Protein 1U2Z (pdb70)

Organism: Saccharomyces cerevisiae (strain ATCC 204508 / S288c) (NCBI:txid559292)

Nearest PDB structures (foldseek):
  1u2z-assembly1_A  TM=1.003E+00  e=9.243E-84  Saccharomyces cerevisiae
  1u2z-assembly2_B  TM=9.934E-01  e=9.503E-77  Saccharomyces cerevisiae
  7k6p-assembly1_K  TM=9.858E-01  e=8.001E-71  Saccharomyces cerevisiae
  6ten-assembly2_B  TM=7.546E-01  e=7.814E-21  Homo sapiens
  5mw4-assembly2_B  TM=7.636E-01  e=7.814E-21  Homo sapiens

Radius of gyration: 34.59 Å; Cα contacts (8 Å, |Δi|>4): 2004; chains: 3; bounding box: 88×89×86 Å

B-factor: mean 46.1, std 16.21, range [14.6, 119.46]

Sequence (1143 aa):
SSTFVDWNGPCLRLQYPLFDIEYLRSHEIYSGTPIQSISLRTTAKLQSILFSNYMEEYKVDFKRSTAIYNPMSEIGKLIEYSCLVFLPSPYAEQLKETILPDLNASFDNSDTKGFVNAINLYNKMIREIPRQRIIDHLETIDKIPRSFIHDFLHIVYTRSIHPQANKLKHYKAFSNYVYGELLPNFLSDVYQQCQLKKGDTFMDLGSGVGNCVVQAALECGCALSFGCEIMDDASDLTILQYEELKKRCKLYGMRLNNVEFSLKKSFVDNNRVAELIPQCDVILVNNFLFDEDLNKKVEKILQTAKVGCKIISLKSLRSLTYQINFYNVENIFNRLKVQRYDLKEDSVSWTHSGGEYYISTVMEDVDESLFSPARVKYTSTFVDWNGPCLRLQYPLFDIEYLRSHEIYSGTPIQSISLRTTTAKLQSILFSNYMEEYKVDFKRSTAIYNPMSEIGKLIEYSCLVFLPSPYAEQLKETILPDLNASFDNSDTKGFVNAINLYNKMIREIPRQRIIDHLETIDKIPRSFIHDFLHIVYTRSIHPQANKLKHYKAFSNYVYGELLPNFLSDVYQQCQLKKGDTFMDLGSGVGNCVVQAALECGCALSFGCEIMDDASDLTILQYEELKKRCKLYGMRLNNVEFSLKKSFVDNNRVAELIPQCDVILVNNFLFDEDLNKKVEKILQTAKVGCKIISLKSLRSLTYQINFYNVENIFNRLKVQRYDLKEDSVSWTHSGGEYYISTVMEDVDESLFSPRPVKYTSSTFVDWNGPCLRLQYPLFDIEYLRSHEIYSGTPIQSISLRTTTAKLQSILFSNYMEEYKVDFKRSTAIYNPMSEIGKLIEYSCLVFLPSPYAEQLKETILPDLNASFDNSDTKGFVNAINLYNKMIREIPRQRIIDHLETIDKIPRSFIHDFLHIVYTRSIHPQANKLKHYKAFSNYVYGELLPNFLSDVYQQCQLKKGDTFMDLGSGVGNCVVQAALECGCALSFGCEIMDDASDLTILQYEELKKRCKLYGMRLNNVEFSLKKSFVDNNRVAELIPQCDVILVNNFLFDEDLNKKVEKILQTAKVGCKIISLKSLRSLTYQINFYNVENIFNRLKVQRYDLKEDSVSWTHSGGEYYISTVMEDVDESLFSPAARRTPVKYTR

Structure (mmCIF, N/CA/C/O backbone):
data_1U2Z
#
_entry.id   1U2Z
#
_cell.length_a   73.070
_cell.length_b   146.275
_cell.length_c   75.412
_cell.angle_alpha   90.00
_cell.angle_beta   97.68
_cell.angle_gamma   90.00
#
_symmetry.space_group_name_H-M   'P 1 21 1'
#
loop_
_entity.id
_entity.type
_entity.pdbx_description
1 polymer 'Histone-lysine N-methyltransferase, H3 lysine-79 specific'
2 non-polymer S-ADENOSYL-L-HOMOCYSTEINE
3 water water
#
loop_
_atom_site.group_PDB
_atom_site.id
_atom_site.type_symbol
_atom_site.label_atom_id
_atom_site.label_alt_id
_atom_site.label_comp_id
_atom_site.label_asym_id
_atom_site.label_entity_id
_atom_site.label_seq_id
_atom_site.pdbx_PDB_ins_code
_atom_site.Cartn_x
_atom_site.Cartn_y
_atom_site.Cartn_z
_atom_site.occupancy
_atom_site.B_iso_or_equiv
_atom_site.auth_seq_id
_atom_site.auth_comp_id
_atom_site.auth_asym_id
_atom_site.auth_atom_id
_atom_site.pdbx_PDB_model_num
ATOM 1 N N . SER A 1 27 ? 64.303 30.964 -8.553 1.00 69.04 176 SER A N 1
ATOM 2 C CA . SER A 1 27 ? 64.155 30.088 -7.351 1.00 74.88 176 SER A CA 1
ATOM 3 C C . SER A 1 27 ? 62.701 30.012 -6.874 1.00 73.78 176 SER A C 1
ATOM 4 O O . SER A 1 27 ? 62.097 31.024 -6.509 1.00 75.26 176 SER A O 1
ATOM 7 N N . SER A 1 28 ? 62.151 28.799 -6.876 1.00 71.87 177 SER A N 1
ATOM 8 C CA . SER A 1 28 ? 60.769 28.574 -6.466 1.00 67.19 177 SER A CA 1
ATOM 9 C C . SER A 1 28 ? 60.653 27.442 -5.444 1.00 64.82 177 SER A C 1
ATOM 10 O O . SER A 1 28 ? 61.610 26.700 -5.210 1.00 65.76 177 SER A O 1
ATOM 13 N N . THR A 1 29 ? 59.476 27.325 -4.833 1.00 59.39 178 THR A N 1
ATOM 14 C CA . THR A 1 29 ? 59.209 26.286 -3.837 1.00 57.10 178 THR A CA 1
ATOM 15 C C . THR A 1 29 ? 58.069 25.397 -4.330 1.00 55.56 178 THR A C 1
ATOM 16 O O . THR A 1 29 ? 57.329 25.770 -5.240 1.00 54.98 178 THR A O 1
ATOM 20 N N . PHE A 1 30 ? 57.931 24.214 -3.746 1.00 53.77 179 PHE A N 1
ATOM 21 C CA . PHE A 1 30 ? 56.858 23.315 -4.155 1.00 50.52 179 PHE A CA 1
ATOM 22 C C . PHE A 1 30 ? 55.545 23.713 -3.494 1.00 45.60 179 PHE A C 1
ATOM 23 O O . PHE A 1 30 ? 54.466 23.382 -3.984 1.00 44.81 179 PHE A O 1
ATOM 31 N N . VAL A 1 31 ? 55.646 24.431 -2.382 1.00 40.25 180 VAL A N 1
ATOM 32 C CA . VAL A 1 31 ? 54.466 24.878 -1.655 1.00 50.10 180 VAL A CA 1
ATOM 33 C C . VAL A 1 31 ? 54.554 26.379 -1.410 1.00 50.61 180 VAL A C 1
ATOM 34 O O . VAL A 1 31 ? 55.645 26.933 -1.298 1.00 53.61 180 VAL A O 1
ATOM 38 N N . ASP A 1 32 ? 53.410 27.044 -1.324 1.00 51.66 181 ASP A N 1
ATOM 39 C CA . ASP A 1 32 ? 53.427 28.476 -1.087 1.00 51.13 181 ASP A CA 1
ATOM 40 C C . ASP A 1 32 ? 53.653 28.790 0.377 1.00 51.59 181 ASP A C 1
ATOM 41 O O . ASP A 1 32 ? 52.717 28.771 1.175 1.00 50.98 181 ASP A O 1
ATOM 46 N N . TRP A 1 33 ? 54.898 29.085 0.731 1.00 54.52 182 TRP A N 1
ATOM 47 C CA . TRP A 1 33 ? 55.232 29.414 2.112 1.00 57.77 182 TRP A CA 1
ATOM 48 C C . TRP A 1 33 ? 54.551 30.709 2.572 1.00 60.79 182 TRP A C 1
ATOM 49 O O . TRP A 1 33 ? 54.698 31.125 3.721 1.00 62.62 182 TRP A O 1
ATOM 60 N N . ASN A 1 34 ? 53.795 31.338 1.678 1.00 61.46 183 ASN A N 1
ATOM 61 C CA . ASN A 1 34 ? 53.098 32.577 2.009 1.00 65.12 183 ASN A CA 1
ATOM 62 C C . ASN A 1 34 ? 51.579 32.414 1.942 1.00 64.42 183 ASN A C 1
ATOM 63 O O . ASN A 1 34 ? 50.835 33.389 2.079 1.00 62.08 183 ASN A O 1
ATOM 68 N N . GLY A 1 35 ? 51.130 31.177 1.735 1.00 60.48 184 GLY A N 1
ATOM 69 C CA . GLY A 1 35 ? 49.707 30.891 1.644 1.00 49.25 184 GLY A CA 1
ATOM 70 C C . GLY A 1 35 ? 48.955 31.118 2.939 1.00 46.26 184 GLY A C 1
ATOM 71 O O . GLY A 1 35 ? 49.570 31.368 3.979 1.00 47.30 184 GLY A O 1
ATOM 72 N N . PRO A 1 36 ? 47.615 31.037 2.910 1.00 44.95 185 PRO A N 1
ATOM 73 C CA . PRO A 1 36 ? 46.788 31.241 4.105 1.00 46.50 185 PRO A CA 1
ATOM 74 C C . PRO A 1 36 ? 46.941 30.035 5.025 1.00 49.04 185 PRO A C 1
ATOM 75 O O . PRO A 1 36 ? 47.070 28.908 4.541 1.00 48.09 185 PRO A O 1
ATOM 79 N N . CYS A 1 37 ? 46.926 30.266 6.335 1.00 49.64 186 CYS A N 1
ATOM 80 C CA . CYS A 1 37 ? 47.039 29.177 7.295 1.00 51.18 186 CYS A CA 1
ATOM 81 C C . CYS A 1 37 ? 45.683 28.845 7.910 1.00 49.83 186 CYS A C 1
ATOM 82 O O . CYS A 1 37 ? 44.926 29.739 8.286 1.00 53.90 186 CYS A O 1
ATOM 85 N N . LEU A 1 38 ? 45.377 27.554 7.997 1.00 48.78 187 LEU A N 1
ATOM 86 C CA . LEU A 1 38 ? 44.118 27.087 8.570 1.00 49.28 187 LEU A CA 1
ATOM 87 C C . LEU A 1 38 ? 44.240 26.855 10.073 1.00 48.99 187 LEU A C 1
ATOM 88 O O . LEU A 1 38 ? 45.214 26.273 10.548 1.00 47.86 187 LEU A O 1
ATOM 93 N N . ARG A 1 39 ? 43.235 27.310 10.809 1.00 45.27 188 ARG A N 1
ATOM 94 C CA . ARG A 1 39 ? 43.183 27.162 12.256 1.00 52.73 188 ARG A CA 1
ATOM 95 C C . ARG A 1 39 ? 42.623 25.775 12.590 1.00 51.99 188 ARG A C 1
ATOM 96 O O . ARG A 1 39 ? 41.541 25.415 12.122 1.00 49.34 188 ARG A O 1
ATOM 104 N N . LEU A 1 40 ? 43.357 24.991 13.377 1.00 49.19 189 LEU A N 1
ATOM 105 C CA . LEU A 1 40 ? 42.871 23.667 13.759 1.00 45.91 189 LEU A CA 1
ATOM 106 C C . LEU A 1 40 ? 41.800 23.862 14.821 1.00 45.62 189 LEU A C 1
ATOM 107 O O . LEU A 1 40 ? 42.074 24.435 15.875 1.00 49.91 189 LEU A O 1
ATOM 112 N N . GLN A 1 41 ? 40.581 23.406 14.557 1.00 45.07 190 GLN A N 1
ATOM 113 C CA . GLN A 1 41 ? 39.525 23.561 15.554 1.00 52.25 190 GLN A CA 1
ATOM 114 C C . GLN A 1 41 ? 39.075 22.213 16.135 1.00 49.24 190 GLN A C 1
ATOM 115 O O . GLN A 1 41 ? 37.942 22.066 16.602 1.00 48.79 190 GLN A O 1
ATOM 121 N N . TYR A 1 42 ? 39.985 21.241 16.103 1.00 43.49 191 TYR A N 1
ATOM 122 C CA . TYR A 1 42 ? 39.747 19.903 16.636 1.00 42.12 191 TYR A CA 1
ATOM 123 C C . TYR A 1 42 ? 41.106 19.192 16.665 1.00 41.08 191 TYR A C 1
ATOM 124 O O . TYR A 1 42 ? 42.041 19.631 16.005 1.00 38.80 191 TYR A O 1
ATOM 133 N N . PRO A 1 43 ? 41.237 18.100 17.448 1.00 43.62 192 PRO A N 1
ATOM 134 C CA . PRO A 1 43 ? 42.480 17.324 17.583 1.00 41.26 192 PRO A CA 1
ATOM 135 C C . PRO A 1 43 ? 42.892 16.618 16.289 1.00 38.22 192 PRO A C 1
ATOM 136 O O . PRO A 1 43 ? 42.671 15.415 16.149 1.00 46.16 192 PRO A O 1
ATOM 140 N N . LEU A 1 44 ? 43.516 17.326 15.356 1.00 30.41 193 LEU A N 1
ATOM 141 C CA . LEU A 1 44 ? 43.917 16.692 14.106 1.00 38.20 193 LEU A CA 1
ATOM 142 C C . LEU A 1 44 ? 44.959 15.596 14.266 1.00 40.40 193 LEU A C 1
ATOM 143 O O . LEU A 1 44 ? 44.841 14.548 13.636 1.00 36.46 193 LEU A O 1
ATOM 148 N N . PHE A 1 45 ? 45.983 15.830 15.085 1.00 40.48 194 PHE A N 1
ATOM 149 C CA . PHE A 1 45 ? 47.025 14.820 15.299 1.00 41.71 194 PHE A CA 1
ATOM 150 C C . PHE A 1 45 ? 46.776 14.052 16.595 1.00 42.37 194 PHE A C 1
ATOM 151 O O . PHE A 1 45 ? 46.619 14.652 17.658 1.00 39.54 194 PHE A O 1
ATOM 159 N N . ASP A 1 46 ? 46.720 12.725 16.500 1.00 35.79 195 ASP A N 1
ATOM 160 C CA . ASP A 1 46 ? 46.486 11.892 17.675 1.00 34.71 195 ASP A CA 1
ATOM 161 C C . ASP A 1 46 ? 47.838 11.573 18.295 1.00 30.60 195 ASP A C 1
ATOM 162 O O . ASP A 1 46 ? 48.476 10.588 17.948 1.00 29.47 195 ASP A O 1
ATOM 167 N N . ILE A 1 47 ? 48.259 12.429 19.216 1.00 33.61 196 ILE A N 1
ATOM 168 C CA . ILE A 1 47 ? 49.535 12.299 19.906 1.00 28.41 196 ILE A CA 1
ATOM 169 C C . ILE A 1 47 ? 49.725 10.964 20.633 1.00 26.39 196 ILE A C 1
ATOM 170 O O . ILE A 1 47 ? 50.801 10.384 20.575 1.00 24.87 196 ILE A O 1
ATOM 175 N N . GLU A 1 48 ? 48.697 10.485 21.329 1.00 23.42 197 GLU A N 1
ATOM 176 C CA . GLU A 1 48 ? 48.833 9.217 22.049 1.00 25.20 197 GLU A CA 1
ATOM 177 C C . GLU A 1 48 ? 49.013 8.057 21.086 1.00 21.53 197 GLU A C 1
ATOM 178 O O . GLU A 1 48 ? 49.762 7.130 21.364 1.00 28.99 197 GLU A O 1
ATOM 184 N N . TYR A 1 49 ? 48.328 8.112 19.949 1.00 25.69 198 TYR A N 1
ATOM 185 C CA . TYR A 1 49 ? 48.448 7.064 18.947 1.00 25.57 198 TYR A CA 1
ATOM 186 C C . TYR A 1 49 ? 49.907 6.978 18.513 1.00 27.68 198 TYR A C 1
ATOM 187 O O . TYR A 1 49 ? 50.497 5.899 18.497 1.00 25.26 198 TYR A O 1
ATOM 196 N N . LEU A 1 50 ? 50.486 8.130 18.176 1.00 22.95 199 LEU A N 1
ATOM 197 C CA . LEU A 1 50 ? 51.868 8.178 17.716 1.00 26.29 199 LEU A CA 1
ATOM 198 C C . LEU A 1 50 ? 52.865 7.677 18.763 1.00 27.13 199 LEU A C 1
ATOM 199 O O . LEU A 1 50 ? 53.783 6.918 18.446 1.00 30.87 199 LEU A O 1
ATOM 204 N N . ARG A 1 51 ? 52.671 8.077 20.013 1.00 26.44 200 ARG A N 1
ATOM 205 C CA . ARG A 1 51 ? 53.559 7.638 21.084 1.00 32.00 200 ARG A CA 1
ATOM 206 C C . ARG A 1 51 ? 53.426 6.149 21.387 1.00 30.20 200 ARG A C 1
ATOM 207 O O . ARG A 1 51 ? 54.331 5.553 21.964 1.00 31.29 200 ARG A O 1
ATOM 215 N N . SER A 1 52 ? 52.309 5.549 20.989 1.00 29.52 201 SER A N 1
ATOM 216 C CA . SER A 1 52 ? 52.092 4.132 21.235 1.00 28.53 201 SER A CA 1
ATOM 217 C C . SER A 1 52 ? 52.276 3.276 19.982 1.00 32.08 201 SER A C 1
ATOM 218 O O . SER A 1 52 ? 52.229 2.049 20.056 1.00 33.49 201 SER A O 1
ATOM 221 N N . HIS A 1 53 ? 52.496 3.909 18.832 1.00 34.30 202 HIS A N 1
ATOM 222 C CA . HIS A 1 53 ? 52.686 3.163 17.580 1.00 28.59 202 HIS A CA 1
ATOM 223 C C . HIS A 1 53 ? 53.930 3.608 16.832 1.00 30.78 202 HIS A C 1
ATOM 224 O O . HIS A 1 53 ? 53.992 4.741 16.337 1.00 23.61 202 HIS A O 1
ATOM 231 N N . GLU A 1 54 ? 54.901 2.703 16.715 1.00 25.36 203 GLU A N 1
ATOM 232 C CA . GLU A 1 54 ? 56.155 3.028 16.047 1.00 32.28 203 GLU A CA 1
ATOM 233 C C . GLU A 1 54 ? 56.336 2.256 14.739 1.00 32.52 203 GLU A C 1
ATOM 234 O O . GLU A 1 54 ? 57.231 2.561 13.953 1.00 31.20 203 GLU A O 1
ATOM 240 N N . ILE A 1 55 ? 55.488 1.258 14.510 1.00 32.92 204 ILE A N 1
ATOM 241 C CA . ILE A 1 55 ? 55.579 0.426 13.309 1.00 33.62 204 ILE A CA 1
ATOM 242 C C . ILE A 1 55 ? 54.315 0.497 12.457 1.00 32.15 204 ILE A C 1
ATOM 243 O O . ILE A 1 55 ? 53.241 0.070 12.879 1.00 35.60 204 ILE A O 1
ATOM 248 N N . TYR A 1 56 ? 54.450 1.011 11.244 1.00 36.67 205 TYR A N 1
ATOM 249 C CA . TYR A 1 56 ? 53.307 1.134 10.351 1.00 36.28 205 TYR A CA 1
ATOM 250 C C . TYR A 1 56 ? 53.050 -0.182 9.620 1.00 34.87 205 TYR A C 1
ATOM 251 O O . TYR A 1 56 ? 53.960 -0.747 9.020 1.00 38.25 205 TYR A O 1
ATOM 260 N N . SER A 1 57 ? 51.812 -0.665 9.666 1.00 39.38 206 SER A N 1
ATOM 261 C CA . SER A 1 57 ? 51.458 -1.925 9.017 1.00 43.00 206 SER A CA 1
ATOM 262 C C . SER A 1 57 ? 50.417 -1.745 7.913 1.00 46.56 206 SER A C 1
ATOM 263 O O . SER A 1 57 ? 49.978 -2.725 7.303 1.00 46.82 206 SER A O 1
ATOM 266 N N . GLY A 1 58 ? 50.012 -0.500 7.669 1.00 43.79 207 GLY A N 1
ATOM 267 C CA . GLY A 1 58 ? 49.014 -0.240 6.646 1.00 43.07 207 GLY A CA 1
ATOM 268 C C . GLY A 1 58 ? 49.479 -0.663 5.269 1.00 41.13 207 GLY A C 1
ATOM 269 O O . GLY A 1 58 ? 50.668 -0.855 5.040 1.00 44.32 207 GLY A O 1
ATOM 270 N N . THR A 1 59 ? 48.538 -0.807 4.345 1.00 41.38 208 THR A N 1
ATOM 271 C CA . THR A 1 59 ? 48.864 -1.205 2.979 1.00 40.74 208 THR A CA 1
ATOM 272 C C . THR A 1 59 ? 48.437 -0.143 1.949 1.00 35.83 208 THR A C 1
ATOM 273 O O . THR A 1 59 ? 47.645 -0.425 1.063 1.00 32.96 208 THR A O 1
ATOM 277 N N . PRO A 1 60 ? 48.978 1.085 2.050 1.00 34.68 209 PRO A N 1
ATOM 278 C CA . PRO A 1 60 ? 48.637 2.172 1.119 1.00 35.13 209 PRO A CA 1
ATOM 279 C C . PRO A 1 60 ? 49.105 1.862 -0.296 1.00 34.07 209 PRO A C 1
ATOM 280 O O . PRO A 1 60 ? 50.093 1.155 -0.489 1.00 34.73 209 PRO A O 1
ATOM 284 N N . ILE A 1 61 ? 48.401 2.399 -1.287 1.00 37.35 210 ILE A N 1
ATOM 285 C CA . ILE A 1 61 ? 48.784 2.181 -2.678 1.00 34.09 210 ILE A CA 1
ATOM 286 C C . ILE A 1 61 ? 50.078 2.963 -2.936 1.00 35.21 210 ILE A C 1
ATOM 287 O O . ILE A 1 61 ? 50.133 4.187 -2.755 1.00 31.97 210 ILE A O 1
ATOM 292 N N . GLN A 1 62 ? 51.123 2.247 -3.331 1.00 34.43 211 GLN A N 1
ATOM 293 C CA . GLN A 1 62 ? 52.416 2.863 -3.596 1.00 35.38 211 GLN A CA 1
ATOM 294 C C . GLN A 1 62 ? 52.370 3.549 -4.960 1.00 36.86 211 GLN A C 1
ATOM 295 O O . GLN A 1 62 ? 51.898 2.962 -5.933 1.00 39.67 211 GLN A O 1
ATOM 301 N N . SER A 1 63 ? 52.858 4.781 -5.033 1.00 34.16 212 SER A N 1
ATOM 302 C CA . SER A 1 63 ? 52.835 5.503 -6.299 1.00 42.34 212 SER A CA 1
ATOM 303 C C . SER A 1 63 ? 53.482 4.748 -7.456 1.00 43.68 212 SER A C 1
ATOM 304 O O . SER A 1 63 ? 52.940 4.716 -8.560 1.00 37.60 212 SER A O 1
ATOM 307 N N . ILE A 1 64 ? 54.621 4.118 -7.182 1.00 44.21 213 ILE A N 1
ATOM 308 C CA . ILE A 1 64 ? 55.345 3.371 -8.209 1.00 44.15 213 ILE A CA 1
ATOM 309 C C . ILE A 1 64 ? 54.516 2.253 -8.841 1.00 49.16 213 ILE A C 1
ATOM 310 O O . ILE A 1 64 ? 54.877 1.730 -9.898 1.00 54.92 213 ILE A O 1
ATOM 315 N N . SER A 1 65 ? 53.405 1.890 -8.206 1.00 47.08 214 SER A N 1
ATOM 316 C CA . SER A 1 65 ? 52.555 0.821 -8.727 1.00 51.44 214 SER A CA 1
ATOM 317 C C . SER A 1 65 ? 51.536 1.327 -9.752 1.00 51.17 214 SER A C 1
ATOM 318 O O . SER A 1 65 ? 50.855 0.533 -10.404 1.00 51.10 214 SER A O 1
ATOM 321 N N . LEU A 1 66 ? 51.426 2.646 -9.886 1.00 53.64 215 LEU A N 1
ATOM 322 C CA . LEU A 1 66 ? 50.490 3.238 -10.836 1.00 58.51 215 LEU A CA 1
ATOM 323 C C . LEU A 1 66 ? 51.148 3.358 -12.209 1.00 61.14 215 LEU A C 1
ATOM 324 O O . LEU A 1 66 ? 52.376 3.455 -12.312 1.00 57.15 215 LEU A O 1
ATOM 329 N N . ARG A 1 67 ? 50.335 3.354 -13.260 1.00 65.99 216 ARG A N 1
ATOM 330 C CA . ARG A 1 67 ? 50.872 3.494 -14.604 1.00 72.05 216 ARG A CA 1
ATOM 331 C C . ARG A 1 67 ? 49.835 4.054 -15.562 1.00 70.94 216 ARG A C 1
ATOM 332 O O . ARG A 1 67 ? 50.077 5.070 -16.211 1.00 73.37 216 ARG A O 1
ATOM 340 N N . THR A 1 86 ? 64.361 5.649 -13.568 1.00 65.82 235 THR A N 1
ATOM 341 C CA . THR A 1 86 ? 64.987 5.759 -12.256 1.00 64.55 235 THR A CA 1
ATOM 342 C C . THR A 1 86 ? 63.922 5.828 -11.161 1.00 65.00 235 THR A C 1
ATOM 343 O O . THR A 1 86 ? 62.791 6.247 -11.410 1.00 65.49 235 THR A O 1
ATOM 347 N N . THR A 1 87 ? 64.283 5.411 -9.951 1.00 59.39 236 THR A N 1
ATOM 348 C CA . THR A 1 87 ? 63.351 5.445 -8.828 1.00 56.51 236 THR A CA 1
ATOM 349 C C . THR A 1 87 ? 64.016 6.008 -7.579 1.00 52.39 236 THR A C 1
ATOM 350 O O . THR A 1 87 ? 65.236 6.136 -7.504 1.00 45.37 236 THR A O 1
ATOM 354 N N . ALA A 1 88 ? 63.187 6.349 -6.602 1.00 49.14 237 ALA A N 1
ATOM 355 C CA . ALA A 1 88 ? 63.657 6.881 -5.333 1.00 46.33 237 ALA A CA 1
ATOM 356 C C . ALA A 1 88 ? 62.611 6.540 -4.280 1.00 45.16 237 ALA A C 1
ATOM 357 O O . ALA A 1 88 ? 61.418 6.485 -4.576 1.00 41.35 237 ALA A O 1
ATOM 359 N N . LYS A 1 89 ? 63.065 6.297 -3.057 1.00 42.01 238 LYS A N 1
ATOM 360 C CA . LYS A 1 89 ? 62.164 5.983 -1.966 1.00 42.68 238 LYS A CA 1
ATOM 361 C C . LYS A 1 89 ? 62.116 7.170 -1.006 1.00 42.85 238 LYS A C 1
ATOM 362 O O . LYS A 1 89 ? 63.137 7.789 -0.719 1.00 39.95 238 LYS A O 1
ATOM 368 N N . LEU A 1 90 ? 60.918 7.503 -0.537 1.00 43.17 239 LEU A N 1
ATOM 369 C CA . LEU A 1 90 ? 60.743 8.612 0.393 1.00 39.07 239 LEU A CA 1
ATOM 370 C C . LEU A 1 90 ? 60.526 7.999 1.765 1.00 38.95 239 LEU A C 1
ATOM 371 O O . LEU A 1 90 ? 59.607 7.195 1.957 1.00 23.81 239 LEU A O 1
ATOM 376 N N . GLN A 1 91 ? 61.367 8.384 2.717 1.00 36.31 240 GLN A N 1
ATOM 377 C CA . GLN A 1 91 ? 61.274 7.825 4.057 1.00 34.40 240 GLN A CA 1
ATOM 378 C C . GLN A 1 91 ? 60.213 8.509 4.904 1.00 35.55 240 GLN A C 1
ATOM 379 O O . GLN A 1 91 ? 60.187 9.740 5.025 1.00 34.68 240 GLN A O 1
ATOM 385 N N . SER A 1 92 ? 59.325 7.705 5.479 1.00 36.28 241 SER A N 1
ATOM 386 C CA . SER A 1 92 ? 58.270 8.243 6.327 1.00 34.50 241 SER A CA 1
ATOM 387 C C . SER A 1 92 ? 58.876 8.991 7.505 1.00 34.24 241 SER A C 1
ATOM 388 O O . SER A 1 92 ? 59.788 8.499 8.168 1.00 29.42 241 SER A O 1
ATOM 391 N N . ILE A 1 93 ? 58.340 10.174 7.764 1.00 30.53 242 ILE A N 1
ATOM 392 C CA . ILE A 1 93 ? 58.809 11.031 8.834 1.00 32.59 242 ILE A CA 1
ATOM 393 C C . ILE A 1 93 ? 58.475 10.524 10.238 1.00 36.46 242 ILE A C 1
ATOM 394 O O . ILE A 1 93 ? 59.179 10.842 11.192 1.00 38.23 242 ILE A O 1
ATOM 399 N N . LEU A 1 94 ? 57.405 9.741 10.365 1.00 37.70 243 LEU A N 1
ATOM 400 C CA . LEU A 1 94 ? 56.972 9.244 11.670 1.00 35.54 243 LEU A CA 1
ATOM 401 C C . LEU A 1 94 ? 57.206 7.750 11.907 1.00 36.41 243 LEU A C 1
ATOM 402 O O . LEU A 1 94 ? 57.373 7.305 13.047 1.00 31.02 243 LEU A O 1
ATOM 407 N N . PHE A 1 95 ? 57.212 6.975 10.834 1.00 30.59 244 PHE A N 1
ATOM 408 C CA . PHE A 1 95 ? 57.409 5.545 10.973 1.00 31.64 244 PHE A CA 1
ATOM 409 C C . PHE A 1 95 ? 58.686 5.082 10.285 1.00 31.28 244 PHE A C 1
ATOM 410 O O . PHE A 1 95 ? 58.769 5.043 9.056 1.00 26.92 244 PHE A O 1
ATOM 418 N N . SER A 1 96 ? 59.672 4.730 11.104 1.00 31.03 245 SER A N 1
ATOM 419 C CA . SER A 1 96 ? 60.981 4.285 10.636 1.00 33.24 245 SER A CA 1
ATOM 420 C C . SER A 1 96 ? 60.947 3.167 9.600 1.00 32.60 245 SER A C 1
ATOM 421 O O . SER A 1 96 ? 61.781 3.132 8.701 1.00 34.98 245 SER A O 1
ATOM 424 N N . ASN A 1 97 ? 59.985 2.259 9.715 1.00 30.48 246 ASN A N 1
ATOM 425 C CA . ASN A 1 97 ? 59.892 1.135 8.787 1.00 30.97 246 ASN A CA 1
ATOM 426 C C . ASN A 1 97 ? 59.172 1.405 7.463 1.00 36.19 246 ASN A C 1
ATOM 427 O O . ASN A 1 97 ? 59.112 0.527 6.599 1.00 31.09 246 ASN A O 1
ATOM 432 N N . TYR A 1 98 ? 58.600 2.592 7.301 1.00 35.69 247 TYR A N 1
ATOM 433 C CA . TYR A 1 98 ? 57.877 2.865 6.065 1.00 36.03 247 TYR A CA 1
ATOM 434 C C . TYR A 1 98 ? 58.651 3.740 5.088 1.00 30.76 247 TYR A C 1
ATOM 435 O O . TYR A 1 98 ? 59.204 4.783 5.465 1.00 26.76 247 TYR A O 1
ATOM 444 N N . MET A 1 99 ? 58.677 3.289 3.835 1.00 29.20 248 MET A N 1
ATOM 445 C CA . MET A 1 99 ? 59.319 4.004 2.729 1.00 38.08 248 MET A CA 1
ATOM 446 C C . MET A 1 99 ? 58.435 3.791 1.517 1.00 37.72 248 MET A C 1
ATOM 447 O O . MET A 1 99 ? 57.902 2.692 1.324 1.00 39.47 248 MET A O 1
ATOM 452 N N . GLU A 1 100 ? 58.278 4.822 0.696 1.00 40.45 249 GLU A N 1
ATOM 453 C CA . GLU A 1 100 ? 57.463 4.695 -0.499 1.00 42.40 249 GLU A CA 1
ATOM 454 C C . GLU A 1 100 ? 58.296 5.000 -1.736 1.00 42.03 249 GLU A C 1
ATOM 455 O O . GLU A 1 100 ? 58.965 6.032 -1.814 1.00 38.87 249 GLU A O 1
ATOM 461 N N . GLU A 1 101 ? 58.252 4.089 -2.702 1.00 40.69 250 GLU A N 1
ATOM 462 C CA . GLU A 1 101 ? 59.016 4.241 -3.931 1.00 44.03 250 GLU A CA 1
ATOM 463 C C . GLU A 1 101 ? 58.268 5.026 -5.014 1.00 42.88 250 GLU A C 1
ATOM 464 O O . GLU A 1 101 ? 57.100 4.752 -5.301 1.00 37.92 250 GLU A O 1
ATOM 470 N N . TYR A 1 102 ? 58.949 6.010 -5.597 1.00 42.41 251 TYR A N 1
ATOM 471 C CA . TYR A 1 102 ? 58.376 6.830 -6.662 1.00 45.45 251 TYR A CA 1
ATOM 472 C C . TYR A 1 102 ? 59.195 6.681 -7.949 1.00 46.84 251 TYR A C 1
ATOM 473 O O . TYR A 1 102 ? 60.422 6.563 -7.900 1.00 45.09 251 TYR A O 1
ATOM 482 N N . LYS A 1 103 ? 58.509 6.689 -9.091 1.00 47.41 252 LYS A N 1
ATOM 483 C CA . LYS A 1 103 ? 59.160 6.596 -10.399 1.00 51.73 252 LYS A CA 1
ATOM 484 C C . LYS A 1 103 ? 59.589 8.021 -10.736 1.00 50.94 252 LYS A C 1
ATOM 485 O O . LYS A 1 103 ? 58.760 8.922 -10.755 1.00 57.13 252 LYS A O 1
ATOM 491 N N . VAL A 1 104 ? 60.875 8.233 -10.987 1.00 53.45 253 VAL A N 1
ATOM 492 C CA . VAL A 1 104 ? 61.376 9.569 -11.291 1.00 50.91 253 VAL A CA 1
ATOM 493 C C . VAL A 1 104 ? 61.768 9.739 -12.758 1.00 59.75 253 VAL A C 1
ATOM 494 O O . VAL A 1 104 ? 62.816 9.251 -13.186 1.00 60.31 253 VAL A O 1
ATOM 498 N N . ASP A 1 105 ? 60.941 10.448 -13.524 1.00 66.92 254 ASP A N 1
ATOM 499 C CA . ASP A 1 105 ? 61.214 10.667 -14.949 1.00 66.05 254 ASP A CA 1
ATOM 500 C C . ASP A 1 105 ? 60.770 12.060 -15.403 1.00 61.83 254 ASP A C 1
ATOM 501 O O . ASP A 1 105 ? 59.574 12.332 -15.458 1.00 59.59 254 ASP A O 1
ATOM 506 N N . PHE A 1 106 ? 61.723 12.933 -15.729 1.00 61.72 255 PHE A N 1
ATOM 507 C CA . PHE A 1 106 ? 61.389 14.284 -16.186 1.00 65.51 255 PHE A CA 1
ATOM 508 C C . PHE A 1 106 ? 61.013 14.301 -17.670 1.00 69.74 255 PHE A C 1
ATOM 509 O O . PHE A 1 106 ? 60.416 15.267 -18.161 1.00 70.20 255 PHE A O 1
ATOM 517 N N . LYS A 1 107 ? 61.362 13.228 -18.378 1.00 75.39 256 LYS A N 1
ATOM 518 C CA . LYS A 1 107 ? 61.032 13.097 -19.800 1.00 81.13 256 LYS A CA 1
ATOM 519 C C . LYS A 1 107 ? 59.604 12.564 -19.901 1.00 84.71 256 LYS A C 1
ATOM 520 O O . LYS A 1 107 ? 58.682 13.317 -20.228 1.00 83.94 256 LYS A O 1
ATOM 526 N N . ARG A 1 108 ? 59.432 11.273 -19.601 1.00 89.82 257 ARG A N 1
ATOM 527 C CA . ARG A 1 108 ? 58.127 10.601 -19.646 1.00 94.26 257 ARG A CA 1
ATOM 528 C C . ARG A 1 108 ? 56.963 11.446 -19.140 1.00 95.66 257 ARG A C 1
ATOM 529 O O . ARG A 1 108 ? 56.614 11.407 -17.956 1.00 95.58 257 ARG A O 1
ATOM 537 N N . SER A 1 109 ? 56.359 12.197 -20.051 1.00 97.43 258 SER A N 1
ATOM 538 C CA . SER A 1 109 ? 55.216 13.034 -19.727 1.00 96.86 258 SER A CA 1
ATOM 539 C C . SER A 1 109 ? 55.445 13.943 -18.522 1.00 96.80 258 SER A C 1
ATOM 540 O O . SER A 1 109 ? 56.291 14.842 -18.545 1.00 99.03 258 SER A O 1
ATOM 543 N N . THR A 1 110 ? 54.671 13.659 -17.476 1.00 94.19 259 THR A N 1
ATOM 544 C CA . THR A 1 110 ? 54.626 14.381 -16.206 1.00 91.25 259 THR A CA 1
ATOM 545 C C . THR A 1 110 ? 53.258 15.080 -16.282 1.00 89.87 259 THR A C 1
ATOM 546 O O . THR A 1 110 ? 52.274 14.445 -16.667 1.00 89.12 259 THR A O 1
ATOM 550 N N . ALA A 1 111 ? 53.184 16.364 -15.945 1.00 89.17 260 ALA A N 1
ATOM 551 C CA . ALA A 1 111 ? 51.913 17.092 -15.985 1.00 88.37 260 ALA A CA 1
ATOM 552 C C . ALA A 1 111 ? 50.940 16.585 -14.912 1.00 87.65 260 ALA A C 1
ATOM 553 O O . ALA A 1 111 ? 51.362 16.323 -13.788 1.00 86.63 260 ALA A O 1
ATOM 555 N N . ILE A 1 112 ? 49.656 16.442 -15.259 1.00 86.67 261 ILE A N 1
ATOM 556 C CA . ILE A 1 112 ? 48.630 15.984 -14.309 1.00 86.75 261 ILE A CA 1
ATOM 557 C C . ILE A 1 112 ? 49.221 15.292 -13.077 1.00 87.10 261 ILE A C 1
ATOM 558 O O . ILE A 1 112 ? 49.441 15.948 -12.054 1.00 89.05 261 ILE A O 1
ATOM 563 N N . TYR A 1 113 ? 49.472 13.986 -13.137 1.00 82.56 262 TYR A N 1
ATOM 564 C CA . TYR A 1 113 ? 50.074 13.355 -11.972 1.00 80.48 262 TYR A CA 1
ATOM 565 C C . TYR A 1 113 ? 51.584 13.382 -12.111 1.00 74.05 262 TYR A C 1
ATOM 566 O O . TYR A 1 113 ? 52.159 12.697 -12.957 1.00 75.01 262 TYR A O 1
ATOM 575 N N . ASN A 1 114 ? 52.218 14.180 -11.265 1.00 65.45 263 ASN A N 1
ATOM 576 C CA . ASN A 1 114 ? 53.662 14.327 -11.278 1.00 59.40 263 ASN A CA 1
ATOM 577 C C . ASN A 1 114 ? 54.259 13.786 -9.981 1.00 54.81 263 ASN A C 1
ATOM 578 O O . ASN A 1 114 ? 54.206 14.444 -8.945 1.00 48.99 263 ASN A O 1
ATOM 583 N N . PRO A 1 115 ? 54.841 12.579 -10.026 1.00 54.14 264 PRO A N 1
ATOM 584 C CA . PRO A 1 115 ? 55.444 11.972 -8.836 1.00 52.02 264 PRO A CA 1
ATOM 585 C C . PRO A 1 115 ? 56.469 12.867 -8.139 1.00 49.77 264 PRO A C 1
ATOM 586 O O . PRO A 1 115 ? 56.459 12.980 -6.914 1.00 45.52 264 PRO A O 1
ATOM 590 N N . MET A 1 116 ? 57.349 13.501 -8.916 1.00 44.79 265 MET A N 1
ATOM 591 C CA . MET A 1 116 ? 58.385 14.371 -8.347 1.00 42.94 265 MET A CA 1
ATOM 592 C C . MET A 1 116 ? 57.785 15.577 -7.625 1.00 42.51 265 MET A C 1
ATOM 593 O O . MET A 1 116 ? 58.324 16.052 -6.620 1.00 45.13 265 MET A O 1
ATOM 598 N N . SER A 1 117 ? 56.672 16.076 -8.154 1.00 39.76 266 SER A N 1
ATOM 599 C CA . SER A 1 117 ? 55.982 17.215 -7.569 1.00 40.01 266 SER A CA 1
ATOM 600 C C . SER A 1 117 ? 55.432 16.870 -6.180 1.00 37.97 266 SER A C 1
ATOM 601 O O . SER A 1 117 ? 55.490 17.686 -5.263 1.00 36.48 266 SER A O 1
ATOM 604 N N . GLU A 1 118 ? 54.896 15.663 -6.031 1.00 37.66 267 GLU A N 1
ATOM 605 C CA . GLU A 1 118 ? 54.356 15.221 -4.746 1.00 41.15 267 GLU A CA 1
ATOM 606 C C . GLU A 1 118 ? 55.467 15.168 -3.690 1.00 41.11 267 GLU A C 1
ATOM 607 O O . GLU A 1 118 ? 55.305 15.664 -2.574 1.00 38.92 267 GLU A O 1
ATOM 613 N N . ILE A 1 119 ? 56.592 14.562 -4.062 1.00 42.05 268 ILE A N 1
ATOM 614 C CA . ILE A 1 119 ? 57.746 14.436 -3.181 1.00 39.74 268 ILE A CA 1
ATOM 615 C C . ILE A 1 119 ? 58.199 15.823 -2.732 1.00 39.87 268 ILE A C 1
ATOM 616 O O . ILE A 1 119 ? 58.414 16.066 -1.544 1.00 41.27 268 ILE A O 1
ATOM 621 N N . GLY A 1 120 ? 58.336 16.733 -3.689 1.00 42.47 269 GLY A N 1
ATOM 622 C CA . GLY A 1 120 ? 58.749 18.083 -3.356 1.00 38.49 269 GLY A CA 1
ATOM 623 C C . GLY A 1 120 ? 57.837 18.687 -2.306 1.00 38.17 269 GLY A C 1
ATOM 624 O O . GLY A 1 120 ? 58.300 19.308 -1.345 1.00 38.66 269 GLY A O 1
ATOM 625 N N . LYS A 1 121 ? 56.533 18.504 -2.488 1.00 33.91 270 LYS A N 1
ATOM 626 C CA . LYS A 1 121 ? 55.557 19.042 -1.542 1.00 32.45 270 LYS A CA 1
ATOM 627 C C . LYS A 1 121 ? 55.662 18.363 -0.170 1.00 34.54 270 LYS A C 1
ATOM 628 O O . LYS A 1 121 ? 55.628 19.040 0.866 1.00 30.58 270 LYS A O 1
ATOM 634 N N . LEU A 1 122 ? 55.787 17.032 -0.158 1.00 32.75 271 LEU A N 1
ATOM 635 C CA . LEU A 1 122 ? 55.886 16.301 1.110 1.00 37.09 271 LEU A CA 1
ATOM 636 C C . LEU A 1 122 ? 57.126 16.708 1.892 1.00 34.26 271 LEU A C 1
ATOM 637 O O . LEU A 1 122 ? 57.040 16.992 3.086 1.00 38.77 271 LEU A O 1
ATOM 642 N N . ILE A 1 123 ? 58.274 16.747 1.216 1.00 33.00 272 ILE A N 1
ATOM 643 C CA . ILE A 1 123 ? 59.525 17.135 1.863 1.00 34.36 272 ILE A CA 1
ATOM 644 C C . ILE A 1 123 ? 59.421 18.561 2.399 1.00 34.39 272 ILE A C 1
ATOM 645 O O . ILE A 1 123 ? 59.875 18.848 3.508 1.00 33.95 272 ILE A O 1
ATOM 650 N N . GLU A 1 124 ? 58.797 19.453 1.637 1.00 37.88 273 GLU A N 1
ATOM 651 C CA . GLU A 1 124 ? 58.660 20.825 2.101 1.00 38.29 273 GLU A CA 1
ATOM 652 C C . GLU A 1 124 ? 57.696 20.908 3.277 1.00 38.33 273 GLU A C 1
ATOM 653 O O . GLU A 1 124 ? 57.912 21.683 4.215 1.00 35.46 273 GLU A O 1
ATOM 659 N N . TYR A 1 125 ? 56.638 20.101 3.239 1.00 38.63 274 TYR A N 1
ATOM 660 C CA . TYR A 1 125 ? 55.680 20.095 4.333 1.00 37.56 274 TYR A CA 1
ATOM 661 C C . TYR A 1 125 ? 56.357 19.627 5.615 1.00 35.28 274 TYR A C 1
ATOM 662 O O . TYR A 1 125 ? 55.975 20.044 6.702 1.00 38.04 274 TYR A O 1
ATOM 671 N N . SER A 1 126 ? 57.366 18.768 5.496 1.00 32.98 275 SER A N 1
ATOM 672 C CA . SER A 1 126 ? 58.096 18.321 6.681 1.00 37.61 275 SER A CA 1
ATOM 673 C C . SER A 1 126 ? 58.725 19.559 7.306 1.00 40.16 275 SER A C 1
ATOM 674 O O . SER A 1 126 ? 58.519 19.850 8.483 1.00 43.65 275 SER A O 1
ATOM 677 N N . CYS A 1 127 ? 59.487 20.290 6.496 1.00 43.62 276 CYS A N 1
ATOM 678 C CA . CYS A 1 127 ? 60.165 21.508 6.935 1.00 49.81 276 CYS A CA 1
ATOM 679 C C . CYS A 1 127 ? 59.194 22.592 7.382 1.00 44.42 276 CYS A C 1
ATOM 680 O O . CYS A 1 127 ? 59.504 23.398 8.251 1.00 44.88 276 CYS A O 1
ATOM 683 N N . LEU A 1 128 ? 58.012 22.603 6.787 1.00 47.97 277 LEU A N 1
ATOM 684 C CA . LEU A 1 128 ? 57.013 23.608 7.109 1.00 45.85 277 LEU A CA 1
ATOM 685 C C . LEU A 1 128 ? 56.154 23.279 8.328 1.00 47.10 277 LEU A C 1
ATOM 686 O O . LEU A 1 128 ? 55.888 24.149 9.159 1.00 43.45 277 LEU A O 1
ATOM 691 N N . VAL A 1 129 ? 55.736 22.021 8.438 1.00 42.29 278 VAL A N 1
ATOM 692 C CA . VAL A 1 129 ? 54.850 21.600 9.518 1.00 45.40 278 VAL A CA 1
ATOM 693 C C . VAL A 1 129 ? 55.336 20.586 10.562 1.00 44.33 278 VAL A C 1
ATOM 694 O O . VAL A 1 129 ? 55.207 20.824 11.762 1.00 48.82 278 VAL A O 1
ATOM 698 N N . PHE A 1 130 ? 55.895 19.466 10.111 1.00 46.43 279 PHE A N 1
ATOM 699 C CA . PHE A 1 130 ? 56.321 18.392 11.014 1.00 44.37 279 PHE A CA 1
ATOM 700 C C . PHE A 1 130 ? 57.639 18.449 11.792 1.00 46.48 279 PHE A C 1
ATOM 701 O O . PHE A 1 130 ? 57.826 17.643 12.703 1.00 46.76 279 PHE A O 1
ATOM 709 N N . LEU A 1 131 ? 58.556 19.357 11.462 1.00 43.89 280 LEU A N 1
ATOM 710 C CA . LEU A 1 131 ? 59.829 19.401 12.189 1.00 42.41 280 LEU A CA 1
ATOM 711 C C . LEU A 1 131 ? 59.983 20.546 13.183 1.00 45.18 280 LEU A C 1
ATOM 712 O O . LEU A 1 131 ? 59.568 21.671 12.920 1.00 47.84 280 LEU A O 1
ATOM 717 N N . PRO A 1 132 ? 60.601 20.264 14.339 1.00 47.57 281 PRO A N 1
ATOM 718 C CA . PRO A 1 132 ? 60.837 21.223 15.417 1.00 50.74 281 PRO A CA 1
ATOM 719 C C . PRO A 1 132 ? 62.033 22.095 15.135 1.00 58.86 281 PRO A C 1
ATOM 720 O O . PRO A 1 132 ? 62.955 21.691 14.396 1.00 54.87 281 PRO A O 1
ATOM 724 N N . SER A 1 133 ? 62.090 23.313 15.626 1.00 62.80 282 SER A N 1
ATOM 725 C CA . SER A 1 133 ? 63.401 23.885 15.391 1.00 66.85 282 SER A CA 1
ATOM 726 C C . SER A 1 133 ? 64.314 22.831 16.156 1.00 67.77 282 SER A C 1
ATOM 727 O O . SER A 1 133 ? 63.911 22.305 17.155 1.00 69.30 282 SER A O 1
ATOM 730 N N . PRO A 1 134 ? 65.502 22.593 15.616 1.00 66.58 283 PRO A N 1
ATOM 731 C CA . PRO A 1 134 ? 66.544 22.986 14.656 1.00 65.16 283 PRO A CA 1
ATOM 732 C C . PRO A 1 134 ? 66.493 22.271 13.427 1.00 63.68 283 PRO A C 1
ATOM 733 O O . PRO A 1 134 ? 67.095 22.749 12.459 1.00 59.22 283 PRO A O 1
ATOM 737 N N . TYR A 1 135 ? 65.990 21.058 13.505 1.00 55.10 284 TYR A N 1
ATOM 738 C CA . TYR A 1 135 ? 66.052 20.291 12.320 1.00 56.42 284 TYR A CA 1
ATOM 739 C C . TYR A 1 135 ? 65.360 20.973 11.179 1.00 54.58 284 TYR A C 1
ATOM 740 O O . TYR A 1 135 ? 65.809 20.851 10.049 1.00 53.08 284 TYR A O 1
ATOM 749 N N . ALA A 1 136 ? 64.287 21.704 11.461 1.00 50.18 285 ALA A N 1
ATOM 750 C CA . ALA A 1 136 ? 63.565 22.381 10.391 1.00 52.19 285 ALA A CA 1
ATOM 751 C C . ALA A 1 136 ? 64.529 23.267 9.614 1.00 55.35 285 ALA A C 1
ATOM 752 O O . ALA A 1 136 ? 64.367 23.475 8.410 1.00 57.83 285 ALA A O 1
ATOM 754 N N . GLU A 1 137 ? 65.538 23.779 10.314 1.00 59.94 286 GLU A N 1
ATOM 755 C CA . GLU A 1 137 ? 66.541 24.650 9.711 1.00 60.31 286 GLU A CA 1
ATOM 756 C C . GLU A 1 137 ? 67.459 23.866 8.797 1.00 56.54 286 GLU A C 1
ATOM 757 O O . GLU A 1 137 ? 67.543 24.126 7.601 1.00 52.86 286 GLU A O 1
ATOM 763 N N . GLN A 1 138 ? 68.147 22.901 9.378 1.00 57.86 287 GLN A N 1
ATOM 764 C CA . GLN A 1 138 ? 69.087 22.090 8.639 1.00 61.78 287 GLN A CA 1
ATOM 765 C C . GLN A 1 138 ? 68.414 21.636 7.322 1.00 63.04 287 GLN A C 1
ATOM 766 O O . GLN A 1 138 ? 68.915 21.930 6.240 1.00 65.23 287 GLN A O 1
ATOM 772 N N . LEU A 1 139 ? 67.2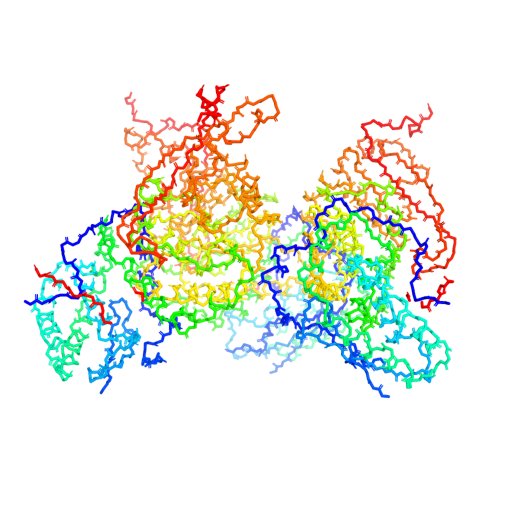54 20.984 7.431 1.00 61.99 288 LEU A N 1
ATOM 773 C CA . LEU A 1 139 ? 66.503 20.510 6.273 1.00 63.14 288 LEU A CA 1
ATOM 774 C C . LEU A 1 139 ? 66.232 21.651 5.282 1.00 60.44 288 LEU A C 1
ATOM 775 O O . LEU A 1 139 ? 66.517 21.536 4.086 1.00 54.98 288 LEU A O 1
ATOM 780 N N . LYS A 1 140 ? 65.686 22.749 5.798 1.00 59.10 289 LYS A N 1
ATOM 781 C CA . LYS A 1 140 ? 65.356 23.915 4.986 1.00 59.24 289 LYS A CA 1
ATOM 782 C C . LYS A 1 140 ? 66.519 24.409 4.122 1.00 62.19 289 LYS A C 1
ATOM 783 O O . LYS A 1 140 ? 66.366 24.607 2.916 1.00 57.73 289 LYS A O 1
ATOM 789 N N . GLU A 1 141 ? 67.683 24.595 4.740 1.00 63.10 290 GLU A N 1
ATOM 790 C CA . GLU A 1 141 ? 68.866 25.089 4.035 1.00 64.77 290 GLU A CA 1
ATOM 791 C C . GLU A 1 141 ? 69.647 24.019 3.278 1.00 63.23 290 GLU A C 1
ATOM 792 O O . GLU A 1 141 ? 70.130 24.260 2.174 1.00 66.42 290 GLU A O 1
ATOM 798 N N . THR A 1 142 ? 69.768 22.841 3.879 1.00 62.35 291 THR A N 1
ATOM 799 C CA . THR A 1 142 ? 70.525 21.732 3.300 1.00 56.95 291 THR A CA 1
ATOM 800 C C . THR A 1 142 ? 69.892 20.985 2.121 1.00 56.56 291 THR A C 1
ATOM 801 O O . THR A 1 142 ? 70.595 20.592 1.189 1.00 55.40 291 THR A O 1
ATOM 805 N N . ILE A 1 143 ? 68.579 20.780 2.151 1.00 52.83 292 ILE A N 1
ATOM 806 C CA . ILE A 1 143 ? 67.934 20.036 1.071 1.00 46.47 292 ILE A CA 1
ATOM 807 C C . ILE A 1 143 ? 67.085 20.811 0.075 1.00 41.90 292 ILE A C 1
ATOM 808 O O . ILE A 1 143 ? 67.188 20.591 -1.133 1.00 40.16 292 ILE A O 1
ATOM 813 N N . LEU A 1 144 ? 66.246 21.708 0.573 1.00 42.63 293 LEU A N 1
ATOM 814 C CA . LEU A 1 144 ? 65.332 22.438 -0.295 1.00 49.57 293 LEU A CA 1
ATOM 815 C C . LEU A 1 144 ? 65.901 23.193 -1.502 1.00 53.10 293 LEU A C 1
ATOM 816 O O . LEU A 1 144 ? 65.326 23.133 -2.595 1.00 52.92 293 LEU A O 1
ATOM 821 N N . PRO A 1 145 ? 67.029 23.905 -1.333 1.00 54.63 294 PRO A N 1
ATOM 822 C CA . PRO A 1 145 ? 67.590 24.632 -2.478 1.00 54.56 294 PRO A CA 1
ATOM 823 C C . PRO A 1 145 ? 67.907 23.713 -3.658 1.00 54.07 294 PRO A C 1
ATOM 824 O O . PRO A 1 145 ? 67.505 23.984 -4.789 1.00 52.39 294 PRO A O 1
ATOM 828 N N . ASP A 1 146 ? 68.613 22.621 -3.380 1.00 54.55 295 ASP A N 1
ATOM 829 C CA . ASP A 1 146 ? 68.998 21.652 -4.401 1.00 54.55 295 ASP A CA 1
ATOM 830 C C . ASP A 1 146 ? 67.822 20.819 -4.902 1.00 55.47 295 ASP A C 1
ATOM 831 O O . ASP A 1 146 ? 67.782 20.425 -6.071 1.00 51.45 295 ASP A O 1
ATOM 836 N N . LEU A 1 147 ? 66.876 20.532 -4.012 1.00 49.08 296 LEU A N 1
ATOM 837 C CA . LEU A 1 147 ? 65.708 19.757 -4.402 1.00 47.70 296 LEU A CA 1
ATOM 838 C C . LEU A 1 147 ? 64.945 20.552 -5.461 1.00 45.28 296 LEU A C 1
ATOM 839 O O . LEU A 1 147 ? 64.588 20.024 -6.516 1.00 50.93 296 LEU A O 1
ATOM 844 N N . ASN A 1 148 ? 64.705 21.826 -5.176 1.00 43.88 297 ASN A N 1
ATOM 845 C CA . ASN A 1 148 ? 63.977 22.687 -6.101 1.00 49.92 297 ASN A CA 1
ATOM 846 C C . ASN A 1 148 ? 64.704 22.916 -7.425 1.00 51.01 297 ASN A C 1
ATOM 847 O O . ASN A 1 148 ? 64.102 22.807 -8.497 1.00 50.98 297 ASN A O 1
ATOM 852 N N . ALA A 1 149 ? 65.996 23.215 -7.356 1.00 49.77 298 ALA A N 1
ATOM 853 C CA . ALA A 1 149 ? 66.770 23.450 -8.565 1.00 51.00 298 ALA A CA 1
ATOM 854 C C . ALA A 1 149 ? 66.799 22.192 -9.418 1.00 54.10 298 ALA A C 1
ATOM 855 O O . ALA A 1 149 ? 66.443 22.223 -10.603 1.00 52.87 298 ALA A O 1
ATOM 857 N N . SER A 1 150 ? 67.225 21.084 -8.817 1.00 53.05 299 SER A N 1
ATOM 858 C CA . SER A 1 150 ? 67.296 19.818 -9.535 1.00 53.38 299 SER A CA 1
ATOM 859 C C . SER A 1 150 ? 65.994 19.598 -10.286 1.00 52.04 299 SER A C 1
ATOM 860 O O . SER A 1 150 ? 65.996 19.173 -11.442 1.00 49.01 299 SER A O 1
ATOM 863 N N . PHE A 1 151 ? 64.884 19.894 -9.616 1.00 49.05 300 PHE A N 1
ATOM 864 C CA . PHE A 1 151 ? 63.567 19.731 -10.214 1.00 50.71 300 PHE A CA 1
ATOM 865 C C . PHE A 1 151 ? 63.428 20.635 -11.439 1.00 48.95 300 PHE A C 1
ATOM 866 O O . PHE A 1 151 ? 63.257 20.158 -12.560 1.00 48.67 300 PHE A O 1
ATOM 874 N N . ASP A 1 152 ? 63.515 21.941 -11.214 1.00 46.42 301 ASP A N 1
ATOM 875 C CA . ASP A 1 152 ? 63.376 22.915 -12.288 1.00 53.79 301 ASP A CA 1
ATOM 876 C C . ASP A 1 152 ? 64.256 22.614 -13.498 1.00 56.49 301 ASP A C 1
ATOM 877 O O . ASP A 1 152 ? 63.871 22.893 -14.635 1.00 55.53 301 ASP A O 1
ATOM 882 N N . ASN A 1 153 ? 65.426 22.031 -13.259 1.00 53.06 302 ASN A N 1
ATOM 883 C CA . ASN A 1 153 ? 66.343 21.728 -14.349 1.00 54.73 302 ASN A CA 1
ATOM 884 C C . ASN A 1 153 ? 66.186 20.329 -14.933 1.00 57.16 302 ASN A C 1
ATOM 885 O O . ASN A 1 153 ? 66.938 19.939 -15.828 1.00 55.46 302 ASN A O 1
ATOM 890 N N . SER A 1 154 ? 65.201 19.584 -14.442 1.00 58.08 303 SER A N 1
ATOM 891 C CA . SER A 1 154 ? 64.970 18.221 -14.906 1.00 61.20 303 SER A CA 1
ATOM 892 C C . SER A 1 154 ? 66.238 17.403 -14.669 1.00 62.07 303 SER A C 1
ATOM 893 O O . SER A 1 154 ? 66.583 16.509 -15.445 1.00 64.81 303 SER A O 1
ATOM 896 N N . ASP A 1 155 ? 66.925 17.737 -13.581 1.00 59.46 304 ASP A N 1
ATOM 897 C CA . ASP A 1 155 ? 68.154 17.070 -13.180 1.00 57.41 304 ASP A CA 1
ATOM 898 C C . ASP A 1 155 ? 67.800 15.866 -12.298 1.00 58.13 304 ASP A C 1
ATOM 899 O O . ASP A 1 155 ? 67.584 16.010 -11.093 1.00 56.07 304 ASP A O 1
ATOM 904 N N . THR A 1 156 ? 67.750 14.682 -12.907 1.00 55.75 305 THR A N 1
ATOM 905 C CA . THR A 1 156 ? 67.406 13.451 -12.198 1.00 55.36 305 THR A CA 1
ATOM 906 C C . THR A 1 156 ? 68.329 13.068 -11.044 1.00 58.62 305 THR A C 1
ATOM 907 O O . THR A 1 156 ? 67.882 12.932 -9.898 1.00 54.86 305 THR A O 1
ATOM 911 N N . LYS A 1 157 ? 69.609 12.886 -11.352 1.00 58.46 306 LYS A N 1
ATOM 912 C CA . LYS A 1 157 ? 70.585 12.501 -10.344 1.00 62.93 306 LYS A CA 1
ATOM 913 C C . LYS A 1 157 ? 70.665 13.467 -9.165 1.00 60.79 306 LYS A C 1
ATOM 914 O O . LYS A 1 157 ? 70.839 13.044 -8.018 1.00 60.16 306 LYS A O 1
ATOM 920 N N . GLY A 1 158 ? 70.528 14.761 -9.441 1.00 59.05 307 GLY A N 1
ATOM 921 C CA . GLY A 1 158 ? 70.582 15.745 -8.372 1.00 53.68 307 GLY A CA 1
ATOM 922 C C . GLY A 1 158 ? 69.334 15.669 -7.509 1.00 54.74 307 GLY A C 1
ATOM 923 O O . GLY A 1 158 ? 69.396 15.777 -6.282 1.00 52.94 307 GLY A O 1
ATOM 924 N N . PHE A 1 159 ? 68.193 15.473 -8.162 1.00 52.78 308 PHE A N 1
ATOM 925 C CA . PHE A 1 159 ? 66.910 15.379 -7.471 1.00 52.24 308 PHE A CA 1
ATOM 926 C C . PHE A 1 159 ? 66.879 14.172 -6.528 1.00 53.29 308 PHE A C 1
ATOM 927 O O . PHE A 1 159 ? 66.439 14.281 -5.383 1.00 50.83 308 PHE A O 1
ATOM 935 N N . VAL A 1 160 ? 67.345 13.026 -7.014 1.00 50.68 309 VAL A N 1
ATOM 936 C CA . VAL A 1 160 ? 67.375 11.813 -6.207 1.00 51.95 309 VAL A CA 1
ATOM 937 C C . VAL A 1 160 ? 68.359 11.953 -5.047 1.00 50.36 309 VAL A C 1
ATOM 938 O O . VAL A 1 160 ? 68.101 11.484 -3.940 1.00 54.57 309 VAL A O 1
ATOM 942 N N . ASN A 1 161 ? 69.488 12.604 -5.298 1.00 50.38 310 ASN A N 1
ATOM 943 C CA . ASN A 1 161 ? 70.488 12.801 -4.250 1.00 50.56 310 ASN A CA 1
ATOM 944 C C . ASN A 1 161 ? 69.921 13.632 -3.108 1.00 44.72 310 ASN A C 1
ATOM 945 O O . ASN A 1 161 ? 70.190 13.362 -1.935 1.00 37.53 310 ASN A O 1
ATOM 950 N N . ALA A 1 162 ? 69.137 14.646 -3.455 1.00 43.73 311 ALA A N 1
ATOM 951 C CA . ALA A 1 162 ? 68.525 15.492 -2.445 1.00 45.89 311 ALA A CA 1
ATOM 952 C C . ALA A 1 162 ? 67.530 14.660 -1.626 1.00 47.21 311 ALA A C 1
ATOM 953 O O . ALA A 1 162 ? 67.406 14.847 -0.418 1.00 50.37 311 ALA A O 1
ATOM 955 N N . ILE A 1 163 ? 66.828 13.741 -2.286 1.00 40.04 312 ILE A N 1
ATOM 956 C CA . ILE A 1 163 ? 65.865 12.885 -1.595 1.00 45.17 312 ILE A CA 1
ATOM 957 C C . ILE A 1 163 ? 66.615 11.988 -0.613 1.00 47.45 312 ILE A C 1
ATOM 958 O O . ILE A 1 163 ? 66.300 11.959 0.583 1.00 45.34 312 ILE A O 1
ATOM 963 N N . ASN A 1 164 ? 67.613 11.267 -1.118 1.00 50.30 313 ASN A N 1
ATOM 964 C CA . ASN A 1 164 ? 68.400 10.379 -0.275 1.00 52.08 313 ASN A CA 1
ATOM 965 C C . ASN A 1 164 ? 69.051 11.133 0.878 1.00 52.92 313 ASN A C 1
ATOM 966 O O . ASN A 1 164 ? 69.197 10.591 1.977 1.00 53.22 313 ASN A O 1
ATOM 971 N N . LEU A 1 165 ? 69.435 12.384 0.639 1.00 47.82 314 LEU A N 1
ATOM 972 C CA . LEU A 1 165 ? 70.045 13.170 1.704 1.00 46.69 314 LEU A CA 1
ATOM 973 C C . LEU A 1 165 ? 68.959 13.514 2.713 1.00 47.22 314 LEU A C 1
ATOM 974 O O . LEU A 1 165 ? 69.202 13.554 3.923 1.00 43.71 314 LEU A O 1
ATOM 979 N N . TYR A 1 166 ? 67.754 13.762 2.204 1.00 44.37 315 TYR A N 1
ATOM 980 C CA . TYR A 1 166 ? 66.618 14.073 3.064 1.00 39.34 315 TYR A CA 1
ATOM 981 C C . TYR A 1 166 ? 66.320 12.891 3.992 1.00 35.10 315 TYR A C 1
ATOM 982 O O . TYR A 1 166 ? 66.086 13.075 5.179 1.00 30.59 315 TYR A O 1
ATOM 991 N N . ASN A 1 167 ? 66.309 11.683 3.431 1.00 37.09 316 ASN A N 1
ATOM 992 C CA . ASN A 1 167 ? 66.039 10.487 4.215 1.00 41.83 316 ASN A CA 1
ATOM 993 C C . ASN A 1 167 ? 67.081 10.285 5.319 1.00 44.82 316 ASN A C 1
ATOM 994 O O . ASN A 1 167 ? 66.730 10.011 6.473 1.00 44.81 316 ASN A O 1
ATOM 999 N N . LYS A 1 168 ? 68.358 10.412 4.961 1.00 42.79 317 LYS A N 1
ATOM 1000 C CA . LYS A 1 168 ? 69.440 10.240 5.925 1.00 44.41 317 LYS A CA 1
ATOM 1001 C C . LYS A 1 168 ? 69.287 11.204 7.090 1.00 42.05 317 LYS A C 1
ATOM 1002 O O . LYS A 1 168 ? 69.443 10.824 8.251 1.00 42.53 317 LYS A O 1
ATOM 1008 N N . MET A 1 169 ? 68.979 12.456 6.782 1.00 37.50 318 MET A N 1
ATOM 1009 C CA . MET A 1 169 ? 68.815 13.446 7.832 1.00 42.02 318 MET A CA 1
ATOM 1010 C C . MET A 1 169 ? 67.605 13.149 8.718 1.00 42.69 318 MET A C 1
ATOM 1011 O O . MET A 1 169 ? 67.691 13.242 9.936 1.00 45.49 318 MET A O 1
ATOM 1016 N N . ILE A 1 170 ? 66.480 12.787 8.109 1.00 46.48 319 ILE A N 1
ATOM 1017 C CA . ILE A 1 170 ? 65.263 12.491 8.867 1.00 47.84 319 ILE A CA 1
ATOM 1018 C C . ILE A 1 170 ? 65.466 11.360 9.885 1.00 45.93 319 ILE A C 1
ATOM 1019 O O . ILE A 1 170 ? 64.971 11.434 11.009 1.00 40.39 319 ILE A O 1
ATOM 1024 N N . ARG A 1 171 ? 66.201 10.326 9.491 1.00 45.15 320 ARG A N 1
ATOM 1025 C CA . ARG A 1 171 ? 66.464 9.190 10.370 1.00 49.91 320 ARG A CA 1
ATOM 1026 C C . ARG A 1 171 ? 67.329 9.532 11.581 1.00 52.99 320 ARG A C 1
ATOM 1027 O O . ARG A 1 171 ? 67.432 8.741 12.520 1.00 52.18 320 ARG A O 1
ATOM 1035 N N . GLU A 1 172 ? 67.949 10.705 11.562 1.00 52.89 321 GLU A N 1
ATOM 1036 C CA . GLU A 1 172 ? 68.800 11.119 12.669 1.00 59.95 321 GLU A CA 1
ATOM 1037 C C . GLU A 1 172 ? 68.054 11.925 13.732 1.00 57.23 321 GLU A C 1
ATOM 1038 O O . GLU A 1 172 ? 68.604 12.232 14.787 1.00 60.35 321 GLU A O 1
ATOM 1044 N N . ILE A 1 173 ? 66.798 12.256 13.458 1.00 52.82 322 ILE A N 1
ATOM 1045 C CA . ILE A 1 173 ? 65.996 13.028 14.397 1.00 52.26 322 ILE A CA 1
ATOM 1046 C C . ILE A 1 173 ? 65.294 12.121 15.403 1.00 51.50 322 ILE A C 1
ATOM 1047 O O . ILE A 1 173 ? 64.646 11.145 15.024 1.00 49.78 322 ILE A O 1
ATOM 1052 N N . PRO A 1 174 ? 65.418 12.435 16.705 1.00 50.71 323 PRO A N 1
ATOM 1053 C CA . PRO A 1 174 ? 64.781 11.631 17.757 1.00 47.88 323 PRO A CA 1
ATOM 1054 C C . PRO A 1 174 ? 63.279 11.685 17.518 1.00 41.68 323 PRO A C 1
ATOM 1055 O O . PRO A 1 174 ? 62.695 12.763 17.511 1.00 33.55 323 PRO A O 1
ATOM 1059 N N . ARG A 1 175 ? 62.666 10.521 17.316 1.00 44.47 324 ARG A N 1
ATOM 1060 C CA . ARG A 1 175 ? 61.234 10.434 17.037 1.00 39.62 324 ARG A CA 1
ATOM 1061 C C . ARG A 1 175 ? 60.376 11.244 17.989 1.00 35.78 324 ARG A C 1
ATOM 1062 O O . ARG A 1 175 ? 59.478 11.961 17.567 1.00 40.26 324 ARG A O 1
ATOM 1070 N N . GLN A 1 176 ? 60.654 11.134 19.277 1.00 36.67 325 GLN A N 1
ATOM 1071 C CA . GLN A 1 176 ? 59.876 11.855 20.270 1.00 41.75 325 GLN A CA 1
ATOM 1072 C C . GLN A 1 176 ? 59.913 13.374 20.098 1.00 38.50 325 GLN A C 1
ATOM 1073 O O . GLN A 1 176 ? 59.030 14.072 20.587 1.00 37.71 325 GLN A O 1
ATOM 1079 N N . ARG A 1 177 ? 60.927 13.888 19.409 1.00 43.60 326 ARG A N 1
ATOM 1080 C CA . ARG A 1 177 ? 61.019 15.330 19.176 1.00 45.06 326 ARG A CA 1
ATOM 1081 C C . ARG A 1 177 ? 59.997 15.725 18.118 1.00 39.69 326 ARG A C 1
ATOM 1082 O O . ARG A 1 177 ? 59.328 16.755 18.227 1.00 37.83 326 ARG A O 1
ATOM 1090 N N . ILE A 1 178 ? 59.878 14.896 17.089 1.00 34.35 327 ILE A N 1
ATOM 1091 C CA . ILE A 1 178 ? 58.925 15.169 16.033 1.00 36.19 327 ILE A CA 1
ATOM 1092 C C . ILE A 1 178 ? 57.521 15.148 16.616 1.00 38.39 327 ILE A C 1
ATOM 1093 O O . ILE A 1 178 ? 56.718 16.045 16.356 1.00 37.78 327 ILE A O 1
ATOM 1098 N N . ILE A 1 179 ? 57.235 14.128 17.425 1.00 36.94 328 ILE A N 1
ATOM 1099 C CA . ILE A 1 179 ? 55.916 13.990 18.024 1.00 32.95 328 ILE A CA 1
ATOM 1100 C C . ILE A 1 179 ? 55.610 15.122 18.984 1.00 33.92 328 ILE A C 1
ATOM 1101 O O . ILE A 1 179 ? 54.509 15.668 18.973 1.00 27.86 328 ILE A O 1
ATOM 1106 N N . ASP A 1 180 ? 56.577 15.467 19.826 1.00 30.89 329 ASP A N 1
ATOM 1107 C CA . ASP A 1 180 ? 56.379 16.567 20.765 1.00 36.20 329 ASP A CA 1
ATOM 1108 C C . ASP A 1 180 ? 56.042 17.853 20.011 1.00 33.79 329 ASP A C 1
ATOM 1109 O O . ASP A 1 180 ? 55.285 18.695 20.495 1.00 34.45 329 ASP A O 1
ATOM 1114 N N . HIS A 1 181 ? 56.601 17.995 18.817 1.00 37.42 330 HIS A N 1
ATOM 1115 C CA . HIS A 1 181 ? 56.339 19.177 18.002 1.00 39.74 330 HIS A CA 1
ATOM 1116 C C . HIS A 1 181 ? 54.903 19.180 17.469 1.00 39.52 330 HIS A C 1
ATOM 1117 O O . HIS A 1 181 ? 54.194 20.173 17.610 1.00 36.13 330 HIS A O 1
ATOM 1124 N N . LEU A 1 182 ? 54.473 18.062 16.879 1.00 37.87 331 LEU A N 1
ATOM 1125 C CA . LEU A 1 182 ? 53.112 17.950 16.335 1.00 35.53 331 LEU A CA 1
ATOM 1126 C C . LEU A 1 182 ? 52.113 18.402 17.383 1.00 32.13 331 LEU A C 1
ATOM 1127 O O . LEU A 1 182 ? 51.114 19.036 17.075 1.00 32.38 331 LEU A O 1
ATOM 1132 N N . GLU A 1 183 ? 52.412 18.073 18.635 1.00 40.08 332 GLU A N 1
ATOM 1133 C CA . GLU A 1 183 ? 51.562 18.403 19.780 1.00 35.26 332 GLU A CA 1
ATOM 1134 C C . GLU A 1 183 ? 51.374 19.904 19.996 1.00 34.75 332 GLU A C 1
ATOM 1135 O O . GLU A 1 183 ? 50.419 20.331 20.648 1.00 34.49 332 GLU A O 1
ATOM 1141 N N . THR A 1 184 ? 52.272 20.712 19.445 1.00 41.06 333 THR A N 1
ATOM 1142 C CA . THR A 1 184 ? 52.166 22.161 19.626 1.00 44.37 333 THR A CA 1
ATOM 1143 C C . THR A 1 184 ? 51.432 22.870 18.486 1.00 40.87 333 THR A C 1
ATOM 1144 O O . THR A 1 184 ? 50.991 24.008 18.637 1.00 42.87 333 THR A O 1
ATOM 1148 N N . ILE A 1 185 ? 51.296 22.194 17.352 1.00 40.99 334 ILE A N 1
ATOM 1149 C CA . ILE A 1 185 ? 50.636 22.777 16.185 1.00 41.97 334 ILE A CA 1
ATOM 1150 C C . ILE A 1 185 ? 49.181 23.157 16.434 1.00 41.47 334 ILE A C 1
ATOM 1151 O O . ILE A 1 185 ? 48.375 22.338 16.882 1.00 37.73 334 ILE A O 1
ATOM 1156 N N . ASP A 1 186 ? 48.852 24.411 16.146 1.00 43.35 335 ASP A N 1
ATOM 1157 C CA . ASP A 1 186 ? 47.489 24.894 16.327 1.00 48.76 335 ASP A CA 1
ATOM 1158 C C . ASP A 1 186 ? 46.967 25.470 15.010 1.00 45.97 335 ASP A C 1
ATOM 1159 O O . ASP A 1 186 ? 45.776 25.754 14.875 1.00 49.44 335 ASP A O 1
ATOM 1164 N N . LYS A 1 187 ? 47.868 25.634 14.042 1.00 41.75 336 LYS A N 1
ATOM 1165 C CA . LYS A 1 187 ? 47.511 26.170 12.729 1.00 45.32 336 LYS A CA 1
ATOM 1166 C C . LYS A 1 187 ? 48.325 25.428 11.683 1.00 41.51 336 LYS A C 1
ATOM 1167 O O . LYS A 1 187 ? 49.442 25.001 11.957 1.00 42.18 336 LYS A O 1
ATOM 1173 N N . ILE A 1 188 ? 47.773 25.272 10.488 1.00 39.82 337 ILE A N 1
ATOM 1174 C CA . ILE A 1 188 ? 48.497 24.601 9.414 1.00 43.11 337 ILE A CA 1
ATOM 1175 C C . ILE A 1 188 ? 48.195 25.261 8.074 1.00 41.47 337 ILE A C 1
ATOM 1176 O O . ILE A 1 188 ? 47.157 25.895 7.910 1.00 41.67 337 ILE A O 1
ATOM 1181 N N . PRO A 1 189 ? 49.107 25.124 7.101 1.00 39.63 338 PRO A N 1
ATOM 1182 C CA . PRO A 1 189 ? 48.901 25.720 5.776 1.00 43.48 338 PRO A CA 1
ATOM 1183 C C . PRO A 1 189 ? 47.614 25.184 5.164 1.00 43.26 338 PRO A C 1
ATOM 1184 O O . PRO A 1 189 ? 47.371 23.970 5.195 1.00 34.17 338 PRO A O 1
ATOM 1188 N N . ARG A 1 190 ? 46.803 26.080 4.605 1.00 39.06 339 ARG A N 1
ATOM 1189 C CA . ARG A 1 190 ? 45.554 25.679 3.969 1.00 42.47 339 ARG A CA 1
ATOM 1190 C C . ARG A 1 190 ? 45.819 24.617 2.909 1.00 37.92 339 ARG A C 1
ATOM 1191 O O . ARG A 1 190 ? 44.993 23.734 2.688 1.00 39.50 339 ARG A O 1
ATOM 1199 N N . SER A 1 191 ? 46.974 24.705 2.257 1.00 35.93 340 SER A N 1
ATOM 1200 C CA . SER A 1 191 ? 47.325 23.751 1.209 1.00 38.97 340 SER A CA 1
ATOM 1201 C C . SER A 1 191 ? 47.667 22.331 1.695 1.00 34.63 340 SER A C 1
ATOM 1202 O O . SER A 1 191 ? 47.691 21.395 0.904 1.00 38.00 340 SER A O 1
ATOM 1205 N N . PHE A 1 192 ? 47.929 22.158 2.984 1.00 37.62 341 PHE A N 1
ATOM 1206 C CA . PHE A 1 192 ? 48.280 20.821 3.466 1.00 34.58 341 PHE A CA 1
ATOM 1207 C C . PHE A 1 192 ? 47.186 19.812 3.192 1.00 33.31 341 PHE A C 1
ATOM 1208 O O . PHE A 1 192 ? 47.407 18.829 2.485 1.00 36.79 341 PHE A O 1
ATOM 1216 N N . ILE A 1 193 ? 46.008 20.052 3.754 1.00 36.50 342 ILE A N 1
ATOM 1217 C CA . ILE A 1 193 ? 44.891 19.148 3.543 1.00 37.73 342 ILE A CA 1
ATOM 1218 C C . ILE A 1 193 ? 44.650 18.945 2.047 1.00 38.64 342 ILE A C 1
ATOM 1219 O O . ILE A 1 193 ? 44.436 17.812 1.592 1.00 38.00 342 ILE A O 1
ATOM 1224 N N . HIS A 1 194 ? 44.703 20.033 1.277 1.00 34.07 343 HIS A N 1
ATOM 1225 C CA . HIS A 1 194 ? 44.509 19.937 -0.173 1.00 33.41 343 HIS A CA 1
ATOM 1226 C C . HIS A 1 194 ? 45.516 18.966 -0.792 1.00 30.58 343 HIS A C 1
ATOM 1227 O O . HIS A 1 194 ? 45.135 18.044 -1.513 1.00 33.57 343 HIS A O 1
ATOM 1234 N N . ASP A 1 195 ? 46.799 19.156 -0.497 1.00 31.26 344 ASP A N 1
ATOM 1235 C CA . ASP A 1 195 ? 47.829 18.279 -1.060 1.00 32.60 344 ASP A CA 1
ATOM 1236 C C . ASP A 1 195 ? 47.738 16.861 -0.506 1.00 31.12 344 ASP A C 1
ATOM 1237 O O . ASP A 1 195 ? 48.012 15.892 -1.214 1.00 30.50 344 ASP A O 1
ATOM 1242 N N . PHE A 1 196 ? 47.352 16.735 0.759 1.00 27.53 345 PHE A N 1
ATOM 1243 C CA . PHE A 1 196 ? 47.223 15.413 1.375 1.00 31.12 345 PHE A CA 1
ATOM 1244 C C . PHE A 1 196 ? 46.111 14.647 0.637 1.00 33.21 345 PHE A C 1
ATOM 1245 O O . PHE A 1 196 ? 46.264 13.477 0.298 1.00 28.90 345 PHE A O 1
ATOM 1253 N N . LEU A 1 197 ? 44.997 15.328 0.384 1.00 34.53 346 LEU A N 1
ATOM 1254 C CA . LEU A 1 197 ? 43.875 14.718 -0.316 1.00 35.46 346 LEU A CA 1
ATOM 1255 C C . LEU A 1 197 ? 44.220 14.435 -1.770 1.00 33.57 346 LEU A C 1
ATOM 1256 O O . LEU A 1 197 ? 43.755 13.453 -2.341 1.00 34.47 346 LEU A O 1
ATOM 1261 N N . HIS A 1 198 ? 45.040 15.294 -2.371 1.00 32.47 347 HIS A N 1
ATOM 1262 C CA . HIS A 1 198 ? 45.421 15.089 -3.759 1.00 34.54 347 HIS A CA 1
ATOM 1263 C C . HIS A 1 198 ? 46.217 13.800 -3.875 1.00 34.86 347 HIS A C 1
ATOM 1264 O O . HIS A 1 198 ? 46.063 13.066 -4.848 1.00 37.56 347 HIS A O 1
ATOM 1271 N N . ILE A 1 199 ? 47.071 13.529 -2.892 1.00 34.73 348 ILE A N 1
ATOM 1272 C CA . ILE A 1 199 ? 47.863 12.301 -2.914 1.00 33.45 348 ILE A CA 1
ATOM 1273 C C . ILE A 1 199 ? 46.918 11.102 -2.935 1.00 32.05 348 ILE A C 1
ATOM 1274 O O . ILE A 1 199 ? 47.066 10.198 -3.756 1.00 34.03 348 ILE A O 1
ATOM 1279 N N . VAL A 1 200 ? 45.939 11.102 -2.036 1.00 34.53 349 VAL A N 1
ATOM 1280 C CA . VAL A 1 200 ? 44.974 10.006 -1.965 1.00 32.82 349 VAL A CA 1
ATOM 1281 C C . VAL A 1 200 ? 44.249 9.877 -3.305 1.00 34.08 349 VAL A C 1
ATOM 1282 O O . VAL A 1 200 ? 44.048 8.777 -3.833 1.00 30.53 349 VAL A O 1
ATOM 1286 N N . TYR A 1 201 ? 43.866 11.025 -3.847 1.00 35.18 350 TYR A N 1
ATOM 1287 C CA . TYR A 1 201 ? 43.162 11.094 -5.120 1.00 35.51 350 TYR A CA 1
ATOM 1288 C C . TYR A 1 201 ? 43.975 10.529 -6.288 1.00 31.38 350 TYR A C 1
ATOM 1289 O O . TYR A 1 201 ? 43.447 9.786 -7.115 1.00 34.25 350 TYR A O 1
ATOM 1298 N N . THR A 1 202 ? 45.250 10.892 -6.362 1.00 29.04 351 THR A N 1
ATOM 1299 C CA . THR A 1 202 ? 46.101 10.400 -7.441 1.00 35.14 351 THR A CA 1
ATOM 1300 C C . THR A 1 202 ? 46.198 8.872 -7.396 1.00 40.32 351 THR A C 1
ATOM 1301 O O . THR A 1 202 ? 46.298 8.218 -8.437 1.00 39.54 351 THR A O 1
ATOM 1305 N N . ARG A 1 203 ? 46.139 8.328 -6.181 1.00 35.55 352 ARG A N 1
ATOM 1306 C CA . ARG A 1 203 ? 46.239 6.888 -5.968 1.00 40.19 352 ARG A CA 1
ATOM 1307 C C . ARG A 1 203 ? 45.009 6.045 -6.177 1.00 43.01 352 ARG A C 1
ATOM 1308 O O . ARG A 1 203 ? 45.102 4.889 -6.561 1.00 45.22 352 ARG A O 1
ATOM 1316 N N . SER A 1 204 ? 43.852 6.599 -5.863 1.00 44.39 353 SER A N 1
ATOM 1317 C CA . SER A 1 204 ? 42.611 5.838 -5.963 1.00 49.13 353 SER A CA 1
ATOM 1318 C C . SER A 1 204 ? 41.623 6.261 -7.046 1.00 48.50 353 SER A C 1
ATOM 1319 O O . SER A 1 204 ? 40.902 5.425 -7.588 1.00 52.71 353 SER A O 1
ATOM 1322 N N . ILE A 1 205 ? 41.586 7.548 -7.366 1.00 46.12 354 ILE A N 1
ATOM 1323 C CA . ILE A 1 205 ? 40.656 8.037 -8.375 1.00 40.97 354 ILE A CA 1
ATOM 1324 C C . ILE A 1 205 ? 41.257 8.165 -9.778 1.00 47.62 354 ILE A C 1
ATOM 1325 O O . ILE A 1 205 ? 40.710 7.631 -10.752 1.00 44.45 354 ILE A O 1
ATOM 1330 N N . HIS A 1 206 ? 42.379 8.870 -9.876 1.00 48.86 355 HIS A N 1
ATOM 1331 C CA . HIS A 1 206 ? 43.041 9.087 -11.153 1.00 57.85 355 HIS A CA 1
ATOM 1332 C C . HIS A 1 206 ? 43.183 7.834 -12.038 1.00 58.84 355 HIS A C 1
ATOM 1333 O O . HIS A 1 206 ? 42.817 7.861 -13.212 1.00 57.93 355 HIS A O 1
ATOM 1340 N N . PRO A 1 207 ? 43.704 6.722 -11.491 1.00 59.02 356 PRO A N 1
ATOM 1341 C CA . PRO A 1 207 ? 43.859 5.504 -12.296 1.00 58.17 356 PRO A CA 1
ATOM 1342 C C . PRO A 1 207 ? 42.599 5.055 -13.048 1.00 56.49 356 PRO A C 1
ATOM 1343 O O . PRO A 1 207 ? 42.692 4.520 -14.152 1.00 56.82 356 PRO A O 1
ATOM 1347 N N . GLN A 1 208 ? 41.427 5.278 -12.459 1.00 51.51 357 GLN A N 1
ATOM 1348 C CA . GLN A 1 208 ? 40.177 4.870 -13.095 1.00 47.80 357 GLN A CA 1
ATOM 1349 C C . GLN A 1 208 ? 39.232 6.028 -13.411 1.00 46.36 357 GLN A C 1
ATOM 1350 O O . GLN A 1 208 ? 38.028 5.826 -13.554 1.00 48.96 357 GLN A O 1
ATOM 1356 N N . ALA A 1 209 ? 39.770 7.234 -13.538 1.00 44.57 358 ALA A N 1
ATOM 1357 C CA . ALA A 1 209 ? 38.948 8.414 -13.815 1.00 51.04 358 ALA A CA 1
ATOM 1358 C C . ALA A 1 209 ? 38.010 8.287 -15.021 1.00 55.72 358 ALA A C 1
ATOM 1359 O O . ALA A 1 209 ? 36.928 8.882 -15.047 1.00 51.27 358 ALA A O 1
ATOM 1361 N N . ASN A 1 210 ? 38.429 7.520 -16.020 1.00 57.72 359 ASN A N 1
ATOM 1362 C CA . ASN A 1 210 ? 37.630 7.332 -17.223 1.00 59.76 359 ASN A CA 1
ATOM 1363 C C . ASN A 1 210 ? 36.287 6.651 -16.956 1.00 56.75 359 ASN A C 1
ATOM 1364 O O . ASN A 1 210 ? 35.345 6.800 -17.736 1.00 55.09 359 ASN A O 1
ATOM 1369 N N . LYS A 1 211 ? 36.196 5.912 -15.854 1.00 54.03 360 LYS A N 1
ATOM 1370 C CA . LYS A 1 211 ? 34.963 5.208 -15.513 1.00 53.65 360 LYS A CA 1
ATOM 1371 C C . LYS A 1 211 ? 33.884 6.162 -15.027 1.00 53.33 360 LYS A C 1
ATOM 1372 O O . LYS A 1 211 ? 32.717 5.791 -14.914 1.00 50.96 360 LYS A O 1
ATOM 1378 N N . LEU A 1 212 ? 34.283 7.395 -14.739 1.00 50.84 361 LEU A N 1
ATOM 1379 C CA . LEU A 1 212 ? 33.352 8.411 -14.272 1.00 50.13 361 LEU A CA 1
ATOM 1380 C C . LEU A 1 212 ? 32.739 9.171 -15.442 1.00 53.18 361 LEU A C 1
ATOM 1381 O O . LEU A 1 212 ? 31.818 9.963 -15.257 1.00 47.77 361 LEU A O 1
ATOM 1386 N N . LYS A 1 213 ? 33.248 8.930 -16.643 1.00 60.58 362 LYS A N 1
ATOM 1387 C CA . LYS A 1 213 ? 32.752 9.628 -17.812 1.00 71.54 362 LYS A CA 1
ATOM 1388 C C . LYS A 1 213 ? 32.101 8.754 -18.892 1.00 76.98 362 LYS A C 1
ATOM 1389 O O . LYS A 1 213 ? 32.360 8.933 -20.074 1.00 76.04 362 LYS A O 1
ATOM 1395 N N . HIS A 1 214 ? 31.281 7.800 -18.459 1.00 82.85 363 HIS A N 1
ATOM 1396 C CA . HIS A 1 214 ? 30.600 6.908 -19.396 1.00 89.07 363 HIS A CA 1
ATOM 1397 C C . HIS A 1 214 ? 29.403 7.647 -19.981 1.00 91.43 363 HIS A C 1
ATOM 1398 O O . HIS A 1 214 ? 28.838 8.527 -19.324 1.00 89.94 363 HIS A O 1
ATOM 1405 N N . TYR A 1 215 ? 29.023 7.294 -21.209 1.00 94.08 364 TYR A N 1
ATOM 1406 C CA . TYR A 1 215 ? 27.898 7.938 -21.878 1.00 96.14 364 TYR A CA 1
ATOM 1407 C C . TYR A 1 215 ? 26.786 8.278 -20.893 1.00 97.75 364 TYR A C 1
ATOM 1408 O O . TYR A 1 215 ? 26.271 7.400 -20.195 1.00 98.60 364 TYR A O 1
ATOM 1417 N N . LYS A 1 216 ? 26.421 9.557 -20.847 1.00 97.28 365 LYS A N 1
ATOM 1418 C CA . LYS A 1 216 ? 25.375 10.028 -19.946 1.00 95.78 365 LYS A CA 1
ATOM 1419 C C . LYS A 1 216 ? 24.073 10.366 -20.678 1.00 95.51 365 LYS A C 1
ATOM 1420 O O . LYS A 1 216 ? 23.999 11.353 -21.416 1.00 95.06 365 LYS A O 1
ATOM 1426 N N . ALA A 1 217 ? 23.052 9.540 -20.463 1.00 93.84 366 ALA A N 1
ATOM 1427 C CA . ALA A 1 217 ? 21.746 9.736 -21.090 1.00 91.85 366 ALA A CA 1
ATOM 1428 C C . ALA A 1 217 ? 21.087 11.019 -20.586 1.00 89.27 366 ALA A C 1
ATOM 1429 O O . ALA A 1 217 ? 20.412 11.723 -21.344 1.00 87.99 366 ALA A O 1
ATOM 1431 N N . PHE A 1 218 ? 21.290 11.313 -19.303 1.00 85.64 367 PHE A N 1
ATOM 1432 C CA . PHE A 1 218 ? 20.719 12.505 -18.685 1.00 80.04 367 PHE A CA 1
ATOM 1433 C C . PHE A 1 218 ? 21.792 13.378 -18.044 1.00 73.85 367 PHE A C 1
ATOM 1434 O O . PHE A 1 218 ? 22.718 12.881 -17.404 1.00 69.07 367 PHE A O 1
ATOM 1442 N N . SER A 1 219 ? 21.656 14.685 -18.228 1.00 68.79 368 SER A N 1
ATOM 1443 C CA . SER A 1 219 ? 22.597 15.642 -17.669 1.00 67.10 368 SER A CA 1
ATOM 1444 C C . SER A 1 219 ? 22.635 15.516 -16.152 1.00 65.41 368 SER A C 1
ATOM 1445 O O . SER A 1 219 ? 23.604 15.929 -15.516 1.00 68.49 368 SER A O 1
ATOM 1448 N N . ASN A 1 220 ? 21.576 14.951 -15.574 1.00 59.86 369 ASN A N 1
ATOM 1449 C CA . ASN A 1 220 ? 21.497 14.790 -14.126 1.00 54.43 369 ASN A CA 1
ATOM 1450 C C . ASN A 1 220 ? 22.672 14.006 -13.547 1.00 50.83 369 ASN A C 1
ATOM 1451 O O . ASN A 1 220 ? 23.118 14.273 -12.433 1.00 48.20 369 ASN A O 1
ATOM 1456 N N . TYR A 1 221 ? 23.185 13.052 -14.313 1.00 49.99 370 TYR A N 1
ATOM 1457 C CA . TYR A 1 221 ? 24.277 12.214 -13.840 1.00 49.38 370 TYR A CA 1
ATOM 1458 C C . TYR A 1 221 ? 25.656 12.528 -14.399 1.00 49.80 370 TYR A C 1
ATOM 1459 O O . TYR A 1 221 ? 26.581 11.729 -14.255 1.00 53.08 370 TYR A O 1
ATOM 1468 N N . VAL A 1 222 ? 25.799 13.687 -15.034 1.00 45.78 371 VAL A N 1
ATOM 1469 C CA . VAL A 1 222 ? 27.090 14.096 -15.575 1.00 47.32 371 VAL A CA 1
ATOM 1470 C C . VAL A 1 222 ? 27.965 14.516 -14.399 1.00 44.82 371 VAL A C 1
ATOM 1471 O O . VAL A 1 222 ? 27.586 15.380 -13.600 1.00 44.23 371 VAL A O 1
ATOM 1475 N N . TYR A 1 223 ? 29.138 13.900 -14.305 1.00 37.37 372 TYR A N 1
ATOM 1476 C CA . TYR A 1 223 ? 30.063 14.173 -13.211 1.00 40.78 372 TYR A CA 1
ATOM 1477 C C . TYR A 1 223 ? 30.766 15.519 -13.311 1.00 38.38 372 TYR A C 1
ATOM 1478 O O . TYR A 1 223 ? 31.349 15.853 -14.339 1.00 42.42 372 TYR A O 1
ATOM 1487 N N . GLY A 1 224 ? 30.713 16.279 -12.223 1.00 41.81 373 GLY A N 1
ATOM 1488 C CA . GLY A 1 224 ? 31.365 17.576 -12.163 1.00 41.28 373 GLY A CA 1
ATOM 1489 C C . GLY A 1 224 ? 31.992 17.692 -10.784 1.00 43.63 373 GLY A C 1
ATOM 1490 O O . GLY A 1 224 ? 31.419 17.207 -9.810 1.00 46.15 373 GLY A O 1
ATOM 1491 N N . GLU A 1 225 ? 33.157 18.323 -10.682 1.00 39.11 374 GLU A N 1
ATOM 1492 C CA . GLU A 1 225 ? 33.828 18.449 -9.389 1.00 40.89 374 GLU A CA 1
ATOM 1493 C C . GLU A 1 225 ? 33.986 19.857 -8.850 1.00 37.87 374 GLU A C 1
ATOM 1494 O O . GLU A 1 225 ? 34.307 20.778 -9.593 1.00 39.96 374 GLU A O 1
ATOM 1500 N N . LEU A 1 226 ? 33.750 20.021 -7.553 1.00 37.96 375 LEU A N 1
ATOM 1501 C CA . LEU A 1 226 ? 33.976 21.315 -6.911 1.00 36.37 375 LEU A CA 1
ATOM 1502 C C . LEU A 1 226 ? 35.403 21.111 -6.397 1.00 35.40 375 LEU A C 1
ATOM 1503 O O . LEU A 1 226 ? 35.702 20.083 -5.776 1.00 29.43 375 LEU A O 1
ATOM 1508 N N . LEU A 1 227 ? 36.279 22.067 -6.688 1.00 39.13 376 LEU A N 1
ATOM 1509 C CA . LEU A 1 227 ? 37.688 21.981 -6.318 1.00 37.71 376 LEU A CA 1
ATOM 1510 C C . LEU A 1 227 ? 38.029 22.368 -4.878 1.00 36.23 376 LEU A C 1
ATOM 1511 O O . LEU A 1 227 ? 37.343 23.176 -4.248 1.00 35.97 376 LEU A O 1
ATOM 1516 N N . PRO A 1 228 ? 39.116 21.797 -4.344 1.00 32.53 377 PRO A N 1
ATOM 1517 C CA . PRO A 1 228 ? 39.595 22.037 -2.973 1.00 33.09 377 PRO A CA 1
ATOM 1518 C C . PRO A 1 228 ? 39.579 23.475 -2.452 1.00 31.54 377 PRO A C 1
ATOM 1519 O O . PRO A 1 228 ? 39.060 23.718 -1.357 1.00 29.03 377 PRO A O 1
ATOM 1523 N N . ASN A 1 229 ? 40.139 24.422 -3.205 1.00 32.06 378 ASN A N 1
ATOM 1524 C CA . ASN A 1 229 ? 40.154 25.810 -2.739 1.00 38.86 378 ASN A CA 1
ATOM 1525 C C . ASN A 1 229 ? 38.766 26.417 -2.658 1.00 40.26 378 ASN A C 1
ATOM 1526 O O . ASN A 1 229 ? 38.491 27.220 -1.767 1.00 39.22 378 ASN A O 1
ATOM 1531 N N . PHE A 1 230 ? 37.895 26.042 -3.589 1.00 39.45 379 PHE A N 1
ATOM 1532 C CA . PHE A 1 230 ? 36.536 26.548 -3.568 1.00 40.40 379 PHE A CA 1
ATOM 1533 C C . PHE A 1 230 ? 35.857 25.979 -2.315 1.00 41.32 379 PHE A C 1
ATOM 1534 O O . PHE A 1 230 ? 35.241 26.719 -1.542 1.00 42.17 379 PHE A O 1
ATOM 1542 N N . LEU A 1 231 ? 35.984 24.666 -2.107 1.00 39.18 380 LEU A N 1
ATOM 1543 C CA . LEU A 1 231 ? 35.397 24.027 -0.927 1.00 38.50 380 LEU A CA 1
ATOM 1544 C C . LEU A 1 231 ? 35.865 24.712 0.359 1.00 36.28 380 LEU A C 1
ATOM 1545 O O . LEU A 1 231 ? 35.066 24.966 1.261 1.00 34.74 380 LEU A O 1
ATOM 1550 N N . SER A 1 232 ? 37.163 24.988 0.452 1.00 37.93 381 SER A N 1
ATOM 1551 C CA . SER A 1 232 ? 37.702 25.646 1.638 1.00 41.62 381 SER A CA 1
ATOM 1552 C C . SER A 1 232 ? 37.047 27.010 1.862 1.00 42.24 381 SER A C 1
ATOM 1553 O O . SER A 1 232 ? 36.700 27.360 2.993 1.00 42.61 381 SER A O 1
ATOM 1556 N N . ASP A 1 233 ? 36.875 27.777 0.790 1.00 41.36 382 ASP A N 1
ATOM 1557 C CA . ASP A 1 233 ? 36.251 29.090 0.905 1.00 42.81 382 ASP A CA 1
ATOM 1558 C C . ASP A 1 233 ? 34.810 28.967 1.379 1.00 42.24 382 ASP A C 1
ATOM 1559 O O . ASP A 1 233 ? 34.402 29.609 2.355 1.00 42.93 382 ASP A O 1
ATOM 1564 N N . VAL A 1 234 ? 34.040 28.135 0.687 1.00 38.08 383 VAL A N 1
ATOM 1565 C CA . VAL A 1 234 ? 32.649 27.962 1.042 1.00 41.69 383 VAL A CA 1
ATOM 1566 C C . VAL A 1 234 ? 32.404 27.343 2.413 1.00 42.01 383 VAL A C 1
ATOM 1567 O O . VAL A 1 234 ? 31.452 27.725 3.095 1.00 40.96 383 VAL A O 1
ATOM 1571 N N . TYR A 1 235 ? 33.245 26.408 2.850 1.00 38.33 384 TYR A N 1
ATOM 1572 C CA . TYR A 1 235 ? 33.049 25.832 4.194 1.00 36.30 384 TYR A CA 1
ATOM 1573 C C . TYR A 1 235 ? 33.264 26.937 5.234 1.00 38.88 384 TYR A C 1
ATOM 1574 O O . TYR A 1 235 ? 32.549 27.018 6.241 1.00 39.39 384 TYR A O 1
ATOM 1583 N N . GLN A 1 236 ? 34.248 27.794 4.979 1.00 38.71 385 GLN A N 1
ATOM 1584 C CA . GLN A 1 236 ? 34.536 28.904 5.883 1.00 43.82 385 GLN A CA 1
ATOM 1585 C C . GLN A 1 236 ? 33.378 29.916 5.899 1.00 45.47 385 GLN A C 1
ATOM 1586 O O . GLN A 1 236 ? 32.962 30.372 6.967 1.00 44.05 385 GLN A O 1
ATOM 1592 N N . GLN A 1 237 ? 32.854 30.258 4.722 1.00 43.35 386 GLN A N 1
ATOM 1593 C CA . GLN A 1 237 ? 31.744 31.202 4.636 1.00 43.62 386 GLN A CA 1
ATOM 1594 C C . GLN A 1 237 ? 30.528 30.708 5.405 1.00 47.15 386 GLN A C 1
ATOM 1595 O O . GLN A 1 237 ? 29.741 31.510 5.906 1.00 45.63 386 GLN A O 1
ATOM 1601 N N . CYS A 1 238 ? 30.368 29.388 5.482 1.00 42.15 387 CYS A N 1
ATOM 1602 C CA . CYS A 1 238 ? 29.234 28.795 6.182 1.00 40.77 387 CYS A CA 1
ATOM 1603 C C . CYS A 1 238 ? 29.594 28.458 7.607 1.00 40.00 387 CYS A C 1
ATOM 1604 O O . CYS A 1 238 ? 28.773 27.928 8.355 1.00 39.66 387 CYS A O 1
ATOM 1607 N N . GLN A 1 239 ? 30.826 28.763 7.983 1.00 43.40 388 GLN A N 1
ATOM 1608 C CA . GLN A 1 239 ? 31.293 28.468 9.328 1.00 48.91 388 GLN A CA 1
ATOM 1609 C C . GLN A 1 239 ? 31.065 27.002 9.693 1.00 42.66 388 GLN A C 1
ATOM 1610 O O . GLN A 1 239 ? 30.524 26.689 10.757 1.00 42.98 388 GLN A O 1
ATOM 1616 N N . LEU A 1 240 ? 31.450 26.108 8.788 1.00 38.88 389 LEU A N 1
ATOM 1617 C CA . LEU A 1 240 ? 31.342 24.672 9.043 1.00 41.16 389 LEU A CA 1
ATOM 1618 C C . LEU A 1 240 ? 32.328 24.488 10.203 1.00 39.77 389 LEU A C 1
ATOM 1619 O O . LEU A 1 240 ? 33.481 24.898 10.095 1.00 37.94 389 LEU A O 1
ATOM 1624 N N . LYS A 1 241 ? 31.893 23.883 11.300 1.00 40.63 390 LYS A N 1
ATOM 1625 C CA . LYS A 1 241 ? 32.774 23.734 12.456 1.00 48.48 390 LYS A CA 1
ATOM 1626 C C . LYS A 1 241 ? 32.691 22.381 13.151 1.00 45.03 390 LYS A C 1
ATOM 1627 O O . LYS A 1 241 ? 31.893 21.519 12.787 1.00 44.76 390 LYS A O 1
ATOM 1633 N N . LYS A 1 242 ? 33.517 22.216 14.177 1.00 44.07 391 LYS A N 1
ATOM 1634 C CA . LYS A 1 242 ? 33.545 20.977 14.941 1.00 45.47 391 LYS A CA 1
ATOM 1635 C C . LYS A 1 242 ? 32.143 20.654 15.455 1.00 43.57 391 LYS A C 1
ATOM 1636 O O . LYS A 1 242 ? 31.403 21.543 15.874 1.00 43.71 391 LYS A O 1
ATOM 1642 N N . GLY A 1 243 ? 31.771 19.382 15.402 1.00 42.49 392 GLY A N 1
ATOM 1643 C CA . GLY A 1 243 ? 30.462 18.993 15.892 1.00 46.91 392 GLY A CA 1
ATOM 1644 C C . GLY A 1 243 ? 29.292 19.178 14.941 1.00 45.68 392 GLY A C 1
ATOM 1645 O O . GLY A 1 243 ? 28.184 18.745 15.248 1.00 45.83 392 GLY A O 1
ATOM 1646 N N . ASP A 1 244 ? 29.519 19.821 13.797 1.00 42.13 393 ASP A N 1
ATOM 1647 C CA . ASP A 1 244 ? 28.447 20.036 12.818 1.00 39.56 393 ASP A CA 1
ATOM 1648 C C . ASP A 1 244 ? 28.193 18.778 12.002 1.00 39.06 393 ASP A C 1
ATOM 1649 O O . ASP A 1 244 ? 28.975 17.827 12.039 1.00 32.99 393 ASP A O 1
ATOM 1654 N N . THR A 1 245 ? 27.084 18.784 11.274 1.00 37.98 394 THR A N 1
ATOM 1655 C CA . THR A 1 245 ? 26.747 17.681 10.397 1.00 35.35 394 THR A CA 1
ATOM 1656 C C . THR A 1 245 ? 26.787 18.279 9.009 1.00 34.34 394 THR A C 1
ATOM 1657 O O . THR A 1 245 ? 26.199 19.330 8.758 1.00 41.46 394 THR A O 1
ATOM 1661 N N . PHE A 1 246 ? 27.514 17.626 8.117 1.00 32.29 395 PHE A N 1
ATOM 1662 C CA . PHE A 1 246 ? 27.640 18.098 6.749 1.00 31.55 395 PHE A CA 1
ATOM 1663 C C . PHE A 1 246 ? 27.101 17.049 5.796 1.00 35.50 395 PHE A C 1
ATOM 1664 O O . PHE A 1 246 ? 27.345 15.846 5.972 1.00 35.17 395 PHE A O 1
ATOM 1672 N N . MET A 1 247 ? 26.356 17.499 4.793 1.00 33.13 396 MET A N 1
ATOM 1673 C CA . MET A 1 247 ? 25.795 16.583 3.806 1.00 36.82 396 MET A CA 1
ATOM 1674 C 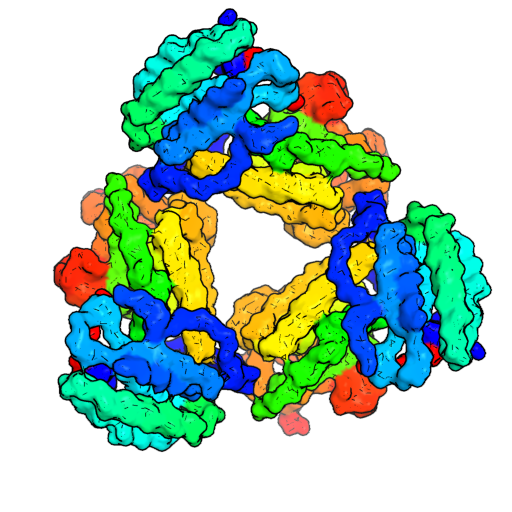C . MET A 1 247 ? 26.029 17.065 2.384 1.00 35.70 396 MET A C 1
ATOM 1675 O O . MET A 1 247 ? 25.892 18.253 2.086 1.00 36.90 396 MET A O 1
ATOM 1680 N N . ASP A 1 248 ? 26.386 16.134 1.509 1.00 31.24 397 ASP A N 1
ATOM 1681 C CA . ASP A 1 248 ? 26.592 16.453 0.110 1.00 33.75 397 ASP A CA 1
ATOM 1682 C C . ASP A 1 248 ? 25.635 15.573 -0.699 1.00 39.32 397 ASP A C 1
ATOM 1683 O O . ASP A 1 248 ? 25.800 14.347 -0.751 1.00 37.97 397 ASP A O 1
ATOM 1688 N N . LEU A 1 249 ? 24.625 16.201 -1.303 1.00 35.49 398 LEU A N 1
ATOM 1689 C CA . LEU A 1 249 ? 23.640 15.492 -2.119 1.00 36.69 398 LEU A CA 1
ATOM 1690 C C . LEU A 1 249 ? 24.238 15.314 -3.504 1.00 31.87 398 LEU A C 1
ATOM 1691 O O . LEU A 1 249 ? 24.354 16.269 -4.256 1.00 37.52 398 LEU A O 1
ATOM 1696 N N . GLY A 1 250 ? 24.597 14.082 -3.845 1.00 33.29 399 GLY A N 1
ATOM 1697 C CA . GLY A 1 250 ? 25.229 13.825 -5.126 1.00 26.61 399 GLY A CA 1
ATOM 1698 C C . GLY A 1 250 ? 26.721 14.018 -4.872 1.00 35.07 399 GLY A C 1
ATOM 1699 O O . GLY A 1 250 ? 27.354 14.894 -5.455 1.00 30.46 399 GLY A O 1
ATOM 1700 N N . SER A 1 251 ? 27.279 13.169 -4.006 1.00 36.17 400 SER A N 1
ATOM 1701 C CA . SER A 1 251 ? 28.681 13.251 -3.596 1.00 35.84 400 SER A CA 1
ATOM 1702 C C . SER A 1 251 ? 29.796 12.828 -4.560 1.00 33.45 400 SER A C 1
ATOM 1703 O O . SER A 1 251 ? 30.968 12.977 -4.234 1.00 33.42 400 SER A O 1
ATOM 1706 N N . GLY A 1 252 ? 29.449 12.309 -5.733 1.00 33.87 401 GLY A N 1
ATOM 1707 C CA . GLY A 1 252 ? 30.475 11.901 -6.680 1.00 33.95 401 GLY A CA 1
ATOM 1708 C C . GLY A 1 252 ? 31.389 10.829 -6.105 1.00 36.22 401 GLY A C 1
ATOM 1709 O O . GLY A 1 252 ? 30.927 9.719 -5.813 1.00 33.58 401 GLY A O 1
ATOM 1710 N N . VAL A 1 253 ? 32.680 11.135 -5.954 1.00 34.48 402 VAL A N 1
ATOM 1711 C CA . VAL A 1 253 ? 33.603 10.163 -5.373 1.00 35.71 402 VAL A CA 1
ATOM 1712 C C . VAL A 1 253 ? 33.961 10.523 -3.933 1.00 37.68 402 VAL A C 1
ATOM 1713 O O . VAL A 1 253 ? 34.916 9.987 -3.367 1.00 37.04 402 VAL A O 1
ATOM 1717 N N . GLY A 1 254 ? 33.179 11.433 -3.351 1.00 33.18 403 GLY A N 1
ATOM 1718 C CA . GLY A 1 254 ? 33.373 11.842 -1.970 1.00 29.95 403 GLY A CA 1
ATOM 1719 C C . GLY A 1 254 ? 34.351 12.956 -1.625 1.00 30.81 403 GLY A C 1
ATOM 1720 O O . GLY A 1 254 ? 34.579 13.200 -0.440 1.00 35.09 403 GLY A O 1
ATOM 1721 N N . ASN A 1 255 ? 34.922 13.635 -2.618 1.00 29.06 404 ASN A N 1
ATOM 1722 C CA . ASN A 1 255 ? 35.893 14.706 -2.345 1.00 32.45 404 ASN A CA 1
ATOM 1723 C C . ASN A 1 255 ? 35.415 15.768 -1.363 1.00 34.77 404 ASN A C 1
ATOM 1724 O O . ASN A 1 255 ? 36.158 16.187 -0.461 1.00 36.53 404 ASN A O 1
ATOM 1729 N N . CYS A 1 256 ? 34.181 16.223 -1.545 1.00 32.30 405 CYS A N 1
ATOM 1730 C CA . CYS A 1 256 ? 33.633 17.261 -0.686 1.00 32.36 405 CYS A CA 1
ATOM 1731 C C . CYS A 1 256 ? 33.382 16.747 0.723 1.00 32.96 405 CYS A C 1
ATOM 1732 O O . CYS A 1 256 ? 33.568 17.478 1.701 1.00 30.53 405 CYS A O 1
ATOM 1735 N N . VAL A 1 257 ? 32.958 15.492 0.822 1.00 26.92 406 VAL A N 1
ATOM 1736 C CA . VAL A 1 257 ? 32.691 14.896 2.123 1.00 30.86 406 VAL A CA 1
ATOM 1737 C C . VAL A 1 257 ? 33.973 14.717 2.939 1.00 31.66 406 VAL A C 1
ATOM 1738 O O . VAL A 1 257 ? 34.037 15.153 4.091 1.00 31.04 406 VAL A O 1
ATOM 1742 N N . VAL A 1 258 ? 34.998 14.093 2.357 1.00 29.85 407 VAL A N 1
ATOM 1743 C CA . VAL A 1 258 ? 36.235 13.903 3.111 1.00 33.59 407 VAL A CA 1
ATOM 1744 C C . VAL A 1 258 ? 36.935 15.221 3.441 1.00 33.73 407 VAL A C 1
ATOM 1745 O O . VAL A 1 258 ? 37.561 15.335 4.498 1.00 34.66 407 VAL A O 1
ATOM 1749 N N . GLN A 1 259 ? 36.829 16.228 2.575 1.00 34.93 408 GLN A N 1
ATOM 1750 C CA . GLN A 1 259 ? 37.492 17.490 2.892 1.00 28.19 408 GLN A CA 1
ATOM 1751 C C . GLN A 1 259 ? 36.783 18.157 4.069 1.00 33.95 408 GLN A C 1
ATOM 1752 O O . GLN A 1 259 ? 37.428 18.747 4.938 1.00 32.90 408 GLN A O 1
ATOM 1758 N N . ALA A 1 260 ? 35.457 18.054 4.109 1.00 34.33 409 ALA A N 1
ATOM 1759 C CA . ALA A 1 260 ? 34.687 18.649 5.201 1.00 29.72 409 ALA A CA 1
ATOM 1760 C C . ALA A 1 260 ? 35.095 18.022 6.542 1.00 33.63 409 ALA A C 1
ATOM 1761 O O . ALA A 1 260 ? 35.273 18.715 7.541 1.00 26.91 409 ALA A O 1
ATOM 1763 N N . ALA A 1 261 ? 35.258 16.704 6.553 1.00 30.94 410 ALA A N 1
ATOM 1764 C CA . ALA A 1 261 ? 35.645 16.009 7.774 1.00 32.49 410 ALA A CA 1
ATOM 1765 C C . ALA A 1 261 ? 37.046 16.416 8.234 1.00 33.49 410 ALA A C 1
ATOM 1766 O O . ALA A 1 261 ? 37.244 16.782 9.387 1.00 36.26 410 ALA A O 1
ATOM 1768 N N . LEU A 1 262 ? 38.012 16.369 7.327 1.00 38.37 411 LEU A N 1
ATOM 1769 C CA . LEU A 1 262 ? 39.395 16.730 7.642 1.00 35.60 411 LEU A CA 1
ATOM 1770 C C . LEU A 1 262 ? 39.654 18.188 7.991 1.00 37.32 411 LEU A C 1
ATOM 1771 O O . LEU A 1 262 ? 40.415 18.487 8.910 1.00 30.03 411 LEU A O 1
ATOM 1776 N N . GLU A 1 263 ? 39.049 19.116 7.273 1.00 39.28 412 GLU A N 1
ATOM 1777 C CA . GLU A 1 263 ? 39.334 20.462 7.601 1.00 44.68 412 GLU A CA 1
ATOM 1778 C C . GLU A 1 263 ? 38.423 21.119 8.653 1.00 44.06 412 GLU A C 1
ATOM 1779 O O . GLU A 1 263 ? 38.845 22.058 9.318 1.00 48.19 412 GLU A O 1
ATOM 1785 N N . CYS A 1 264 ? 37.237 20.568 8.925 1.00 46.99 413 CYS A N 1
ATOM 1786 C CA . CYS A 1 264 ? 36.363 21.172 9.968 1.00 45.93 413 CYS A CA 1
ATOM 1787 C C . CYS A 1 264 ? 36.034 20.262 11.179 1.00 44.97 413 CYS A C 1
ATOM 1788 O O . CYS A 1 264 ? 35.472 20.721 12.178 1.00 43.40 413 CYS A O 1
ATOM 1791 N N . GLY A 1 265 ? 36.381 18.981 11.092 1.00 42.06 414 GLY A N 1
ATOM 1792 C CA . GLY A 1 265 ? 36.117 18.074 12.199 1.00 43.53 414 GLY A CA 1
ATOM 1793 C C . GLY A 1 265 ? 34.642 17.921 12.524 1.00 42.83 414 GLY A C 1
ATOM 1794 O O . GLY A 1 265 ? 34.250 17.923 13.690 1.00 42.78 414 GLY A O 1
ATOM 1795 N N . CYS A 1 266 ? 33.826 17.783 11.484 1.00 37.18 415 CYS A N 1
ATOM 1796 C CA . CYS A 1 266 ? 32.385 17.618 11.635 1.00 34.80 415 CYS A CA 1
ATOM 1797 C C . CYS A 1 266 ? 32.073 16.349 12.403 1.00 39.00 415 CYS A C 1
ATOM 1798 O O . CYS A 1 266 ? 32.811 15.356 12.297 1.00 41.71 415 CYS A O 1
ATOM 1801 N N . ALA A 1 267 ? 30.986 16.367 13.169 1.00 34.64 416 ALA A N 1
ATOM 1802 C CA . ALA A 1 267 ? 30.587 15.185 13.922 1.00 34.07 416 ALA A CA 1
ATOM 1803 C C . ALA A 1 267 ? 30.233 14.107 12.907 1.00 37.91 416 ALA A C 1
ATOM 1804 O O . ALA A 1 267 ? 30.416 12.909 13.152 1.00 39.58 416 ALA A O 1
ATOM 1806 N N . LEU A 1 268 ? 29.737 14.546 11.755 1.00 36.27 417 LEU A N 1
ATOM 1807 C CA . LEU A 1 268 ? 29.366 13.625 10.694 1.00 34.60 417 LEU A CA 1
ATOM 1808 C C . LEU A 1 268 ? 29.430 14.307 9.327 1.00 37.45 417 LEU A C 1
ATOM 1809 O O . LEU A 1 268 ? 28.867 15.386 9.131 1.00 36.80 417 LEU A O 1
ATOM 1814 N N . SER A 1 269 ? 30.140 13.680 8.396 1.00 30.76 418 SER A N 1
ATOM 1815 C CA . SER A 1 269 ? 30.245 14.182 7.035 1.00 30.74 418 SER A CA 1
ATOM 1816 C C . SER A 1 269 ? 29.586 13.078 6.230 1.00 31.20 418 SER A C 1
ATOM 1817 O O . SER A 1 269 ? 30.078 11.940 6.194 1.00 32.37 418 SER A O 1
ATOM 1820 N N . PHE A 1 270 ? 28.474 13.412 5.589 1.00 28.96 419 PHE A N 1
ATOM 1821 C CA . PHE A 1 270 ? 27.696 12.434 4.843 1.00 30.12 419 PHE A CA 1
ATOM 1822 C C . PHE A 1 270 ? 27.522 12.750 3.359 1.00 32.61 419 PHE A C 1
ATOM 1823 O O . PHE A 1 270 ? 27.370 13.907 2.972 1.00 40.00 419 PHE A O 1
ATOM 1831 N N . GLY A 1 271 ? 27.521 11.712 2.531 1.00 32.76 420 GLY A N 1
ATOM 1832 C CA . GLY A 1 271 ? 27.340 11.918 1.107 1.00 31.55 420 GLY A CA 1
ATOM 1833 C C . GLY A 1 271 ? 26.486 10.825 0.487 1.00 38.43 420 GLY A C 1
ATOM 1834 O O . GLY A 1 271 ? 26.540 9.675 0.913 1.00 34.93 420 GLY A O 1
ATOM 1835 N N . CYS A 1 272 ? 25.673 11.185 -0.504 1.00 37.09 421 CYS A N 1
ATOM 1836 C CA . CYS A 1 272 ? 24.842 10.208 -1.203 1.00 33.66 421 CYS A CA 1
ATOM 1837 C C . CYS A 1 272 ? 25.133 10.323 -2.686 1.00 30.03 421 CYS A C 1
ATOM 1838 O O . CYS A 1 272 ? 25.118 11.417 -3.250 1.00 34.52 421 CYS A O 1
ATOM 1841 N N . GLU A 1 273 ? 25.421 9.199 -3.320 1.00 31.96 422 GLU A N 1
ATOM 1842 C CA . GLU A 1 273 ? 25.716 9.193 -4.746 1.00 32.19 422 GLU A CA 1
ATOM 1843 C C . GLU A 1 273 ? 25.043 7.976 -5.360 1.00 37.97 422 GLU A C 1
ATOM 1844 O O . GLU A 1 273 ? 25.050 6.893 -4.781 1.00 37.95 422 GLU A O 1
ATOM 1850 N N . ILE A 1 274 ? 24.471 8.157 -6.542 1.00 38.14 423 ILE A N 1
ATOM 1851 C CA . ILE A 1 274 ? 23.745 7.083 -7.194 1.00 36.95 423 ILE A CA 1
ATOM 1852 C C . ILE A 1 274 ? 24.542 6.268 -8.210 1.00 33.63 423 ILE A C 1
ATOM 1853 O O . ILE A 1 274 ? 24.329 5.066 -8.328 1.00 31.85 423 ILE A O 1
ATOM 1858 N N . MET A 1 275 ? 25.458 6.909 -8.930 1.00 33.40 424 MET A N 1
ATOM 1859 C CA . MET A 1 275 ? 26.242 6.211 -9.953 1.00 43.56 424 MET A CA 1
ATOM 1860 C C . MET A 1 275 ? 27.101 5.083 -9.393 1.00 47.98 424 MET A C 1
ATOM 1861 O O . MET A 1 275 ? 27.754 5.238 -8.358 1.00 42.83 424 MET A O 1
ATOM 1866 N N . ASP A 1 276 ? 27.098 3.949 -10.091 1.00 53.67 425 ASP A N 1
ATOM 1867 C CA . ASP A 1 276 ? 27.854 2.775 -9.670 1.00 55.47 425 ASP A CA 1
ATOM 1868 C C . ASP A 1 276 ? 29.369 2.928 -9.676 1.00 54.98 425 ASP A C 1
ATOM 1869 O O . ASP A 1 276 ? 30.030 2.597 -8.695 1.00 49.47 425 ASP A O 1
ATOM 1874 N N . ASP A 1 277 ? 29.944 3.421 -10.760 1.00 52.38 426 ASP A N 1
ATOM 1875 C CA . ASP A 1 277 ? 31.357 3.562 -10.713 1.00 52.77 426 ASP A CA 1
ATOM 1876 C C . ASP A 1 277 ? 31.840 4.675 -9.786 1.00 49.39 426 ASP A C 1
ATOM 1877 O O . ASP A 1 277 ? 32.818 4.488 -9.063 1.00 46.93 426 ASP A O 1
ATOM 1882 N N . ALA A 1 278 ? 31.119 5.790 -9.722 1.00 45.24 427 ALA A N 1
ATOM 1883 C CA . ALA A 1 278 ? 31.491 6.869 -8.788 1.00 39.17 427 ALA A CA 1
ATOM 1884 C C . ALA A 1 278 ? 31.454 6.280 -7.363 1.00 40.47 427 ALA A C 1
ATOM 1885 O O . ALA A 1 278 ? 32.283 6.610 -6.520 1.00 36.81 427 ALA A O 1
ATOM 1887 N N . SER A 1 279 ? 30.495 5.392 -7.111 1.00 37.82 428 SER A N 1
ATOM 1888 C CA . SER A 1 279 ? 30.351 4.773 -5.802 1.00 38.31 428 SER A CA 1
ATOM 1889 C C . SER A 1 279 ? 31.487 3.817 -5.476 1.00 41.95 428 SER A C 1
ATOM 1890 O O . SER A 1 279 ? 31.949 3.752 -4.331 1.00 37.50 428 SER A O 1
ATOM 1893 N N . ASP A 1 280 ? 31.948 3.065 -6.468 1.00 42.87 429 ASP A N 1
ATOM 1894 C CA . ASP A 1 280 ? 33.044 2.155 -6.185 1.00 43.98 429 ASP A CA 1
ATOM 1895 C C . ASP A 1 280 ? 34.311 2.939 -5.919 1.00 40.07 429 ASP A C 1
ATOM 1896 O O . ASP A 1 280 ? 35.077 2.610 -5.020 1.00 45.73 429 ASP A O 1
ATOM 1901 N N . LEU A 1 281 ? 34.513 4.002 -6.678 1.00 37.86 430 LEU A N 1
ATOM 1902 C CA . LEU A 1 281 ? 35.712 4.826 -6.485 1.00 39.46 430 LEU A CA 1
ATOM 1903 C C . LEU A 1 281 ? 35.655 5.529 -5.106 1.00 36.76 430 LEU A C 1
ATOM 1904 O O . LEU A 1 281 ? 36.695 5.783 -4.501 1.00 36.40 430 LEU A O 1
ATOM 1909 N N . THR A 1 282 ? 34.443 5.824 -4.616 1.00 32.43 431 THR A N 1
ATOM 1910 C CA . THR A 1 282 ? 34.292 6.466 -3.313 1.00 35.86 431 THR A CA 1
ATOM 1911 C C . THR A 1 282 ? 34.868 5.549 -2.242 1.00 30.32 431 THR A C 1
ATOM 1912 O O . THR A 1 282 ? 35.576 5.999 -1.346 1.00 28.73 431 THR A O 1
ATOM 1916 N N . ILE A 1 283 ? 34.566 4.261 -2.353 1.00 32.12 432 ILE A N 1
ATOM 1917 C CA . ILE A 1 283 ? 35.053 3.277 -1.392 1.00 35.87 432 ILE A CA 1
ATOM 1918 C C . ILE A 1 283 ? 36.577 3.163 -1.443 1.00 35.71 432 ILE A C 1
ATOM 1919 O O . ILE A 1 283 ? 37.236 3.159 -0.406 1.00 33.34 432 ILE A O 1
ATOM 1924 N N . LEU A 1 284 ? 37.130 3.082 -2.648 1.00 30.02 433 LEU A N 1
ATOM 1925 C CA . LEU A 1 284 ? 38.575 2.981 -2.810 1.00 37.37 433 LEU A CA 1
ATOM 1926 C C . LEU A 1 284 ? 39.266 4.204 -2.215 1.00 39.08 433 LEU A C 1
ATOM 1927 O O . LEU A 1 284 ? 40.231 4.069 -1.463 1.00 38.29 433 LEU A O 1
ATOM 1932 N N . GLN A 1 285 ? 38.775 5.395 -2.554 1.00 34.38 434 GLN A N 1
ATOM 1933 C CA . GLN A 1 285 ? 39.365 6.621 -2.031 1.00 29.12 434 GLN A CA 1
ATOM 1934 C C . GLN A 1 285 ? 39.243 6.688 -0.509 1.00 29.09 434 GLN A C 1
ATOM 1935 O O . GLN A 1 285 ? 40.201 7.023 0.184 1.00 30.46 434 GLN A O 1
ATOM 1941 N N . TYR A 1 286 ? 38.067 6.363 0.011 1.00 27.87 435 TYR A N 1
ATOM 1942 C CA . TYR A 1 286 ? 37.856 6.393 1.448 1.00 29.80 435 TYR A CA 1
ATOM 1943 C C . TYR A 1 286 ? 38.871 5.469 2.139 1.00 34.30 435 TYR A C 1
ATOM 1944 O O . TYR A 1 286 ? 39.503 5.842 3.126 1.00 32.04 435 TYR A O 1
ATOM 1953 N N . GLU A 1 287 ? 39.020 4.265 1.596 1.00 33.56 436 GLU A N 1
ATOM 1954 C CA . GLU A 1 287 ? 39.940 3.282 2.144 1.00 36.05 436 GLU A CA 1
ATOM 1955 C C . GLU A 1 287 ? 41.386 3.774 2.140 1.00 35.26 436 GLU A C 1
ATOM 1956 O O . GLU A 1 287 ? 42.099 3.645 3.143 1.00 31.27 436 GLU A O 1
ATOM 1962 N N . GLU A 1 288 ? 41.819 4.329 1.017 1.00 32.43 437 GLU A N 1
ATOM 1963 C CA . GLU A 1 288 ? 43.182 4.845 0.927 1.00 32.82 437 GLU A CA 1
ATOM 1964 C C . GLU A 1 288 ? 43.372 6.008 1.910 1.00 28.36 437 GLU A C 1
ATOM 1965 O O . GLU A 1 288 ? 44.424 6.145 2.535 1.00 33.35 437 GLU A O 1
ATOM 1971 N N . LEU A 1 289 ? 42.352 6.851 2.041 1.00 28.62 438 LEU A N 1
ATOM 1972 C CA . LEU A 1 289 ? 42.421 8.004 2.942 1.00 27.15 438 LEU A CA 1
ATOM 1973 C C . LEU A 1 289 ? 42.646 7.584 4.407 1.00 26.50 438 LEU A C 1
ATOM 1974 O O . LEU A 1 289 ? 43.451 8.183 5.122 1.00 28.40 438 LEU A O 1
ATOM 1979 N N . LYS A 1 290 ? 41.937 6.555 4.852 1.00 31.48 439 LYS A N 1
ATOM 1980 C CA . LYS A 1 290 ? 42.093 6.079 6.225 1.00 35.72 439 LYS A CA 1
ATOM 1981 C C . LYS A 1 290 ? 43.528 5.593 6.488 1.00 33.68 439 LYS A C 1
ATOM 1982 O O . LYS A 1 290 ? 44.080 5.826 7.558 1.00 32.18 439 LYS A O 1
ATOM 1988 N N . LYS A 1 291 ? 44.129 4.928 5.506 1.00 31.39 440 LYS A N 1
ATOM 1989 C CA . LYS A 1 291 ? 45.490 4.426 5.661 1.00 34.24 440 LYS A CA 1
ATOM 1990 C C . LYS A 1 291 ? 46.496 5.571 5.734 1.00 35.97 440 LYS A C 1
ATOM 1991 O O . LYS A 1 291 ? 47.378 5.585 6.591 1.00 38.54 440 LYS A O 1
ATOM 1997 N N . ARG A 1 292 ? 46.362 6.532 4.833 1.00 25.31 441 ARG A N 1
ATOM 1998 C CA . ARG A 1 292 ? 47.265 7.671 4.812 1.00 34.36 441 ARG A CA 1
ATOM 1999 C C . ARG A 1 292 ? 47.127 8.507 6.072 1.00 29.15 441 ARG A C 1
ATOM 2000 O O . ARG A 1 292 ? 48.114 9.057 6.550 1.00 28.80 441 ARG A O 1
ATOM 2008 N N . CYS A 1 293 ? 45.909 8.612 6.600 1.00 30.79 442 CYS A N 1
ATOM 2009 C CA . CYS A 1 293 ? 45.700 9.382 7.815 1.00 22.50 442 CYS A CA 1
ATOM 2010 C C . CYS A 1 293 ? 46.503 8.726 8.943 1.00 35.15 442 CYS A C 1
ATOM 2011 O O . CYS A 1 293 ? 47.149 9.418 9.741 1.00 30.23 442 CYS A O 1
ATOM 2014 N N . LYS A 1 294 ? 46.482 7.391 8.993 1.00 36.34 443 LYS A N 1
ATOM 2015 C CA . LYS A 1 294 ? 47.219 6.648 10.019 1.00 38.76 443 LYS A CA 1
ATOM 2016 C C . LYS A 1 294 ? 48.725 6.826 9.861 1.00 40.32 443 LYS A C 1
ATOM 2017 O O . LYS A 1 294 ? 49.467 6.852 10.847 1.00 36.00 443 LYS A O 1
ATOM 2023 N N . LEU A 1 295 ? 49.174 6.942 8.613 1.00 31.78 444 LEU A N 1
ATOM 2024 C CA . LEU A 1 295 ? 50.589 7.109 8.343 1.00 32.60 444 LEU A CA 1
ATOM 2025 C C . LEU A 1 295 ? 51.068 8.445 8.892 1.00 35.04 444 LEU A C 1
ATOM 2026 O O . LEU A 1 295 ? 52.248 8.614 9.163 1.00 34.75 444 LEU A O 1
ATOM 2031 N N . TYR A 1 296 ? 50.144 9.381 9.093 1.00 35.86 445 TYR A N 1
ATOM 2032 C CA . TYR A 1 296 ? 50.502 10.707 9.589 1.00 37.74 445 TYR A CA 1
ATOM 2033 C C . TYR A 1 296 ? 49.876 11.060 10.930 1.00 34.06 445 TYR A C 1
ATOM 2034 O O . TYR A 1 296 ? 49.866 12.219 11.328 1.00 38.72 445 TYR A O 1
ATOM 2043 N N . GLY A 1 297 ? 49.356 10.059 11.625 1.00 35.05 446 GLY A N 1
ATOM 2044 C CA . GLY A 1 297 ? 48.735 10.304 12.914 1.00 38.75 446 GLY A CA 1
ATOM 2045 C C . GLY A 1 297 ? 47.573 11.288 12.921 1.00 40.42 446 GLY A C 1
ATOM 2046 O O . GLY A 1 297 ? 47.328 11.956 13.929 1.00 39.59 446 GLY A O 1
ATOM 2047 N N . MET A 1 298 ? 46.844 11.371 11.814 1.00 39.75 447 MET A N 1
ATOM 2048 C CA . MET A 1 298 ? 45.712 12.292 11.722 1.00 39.03 447 MET A CA 1
ATOM 2049 C C . MET A 1 298 ? 44.385 11.621 12.052 1.00 39.20 447 MET A C 1
ATOM 2050 O O . MET A 1 298 ? 44.131 10.490 11.637 1.00 37.80 447 MET A O 1
ATOM 2055 N N . ARG A 1 299 ? 43.543 12.324 12.797 1.00 38.43 448 ARG A N 1
ATOM 2056 C CA . ARG A 1 299 ? 42.234 11.803 13.155 1.00 40.42 448 ARG A CA 1
ATOM 2057 C C . ARG A 1 299 ? 41.226 12.068 12.025 1.00 43.47 448 ARG A C 1
ATOM 2058 O O . ARG A 1 299 ? 41.135 13.190 11.508 1.00 40.71 448 ARG A O 1
ATOM 2066 N N . LEU A 1 300 ? 40.486 11.039 11.615 1.00 42.08 449 LEU A N 1
ATOM 2067 C CA . LEU A 1 300 ? 39.459 11.219 10.593 1.00 41.73 449 LEU A CA 1
ATOM 2068 C C . LEU A 1 300 ? 38.111 10.991 11.253 1.00 42.57 449 LEU A C 1
ATOM 2069 O O . LEU A 1 300 ? 37.755 9.858 11.597 1.00 43.60 449 LEU A O 1
ATOM 2074 N N . ASN A 1 301 ? 37.355 12.070 11.419 1.00 42.61 450 ASN A N 1
ATOM 2075 C CA . ASN A 1 301 ? 36.033 11.975 12.036 1.00 45.32 450 ASN A CA 1
ATOM 2076 C C . ASN A 1 301 ? 35.055 11.145 11.192 1.00 44.66 450 ASN A C 1
ATOM 2077 O O . ASN A 1 301 ? 35.337 10.849 10.026 1.00 45.07 450 ASN A O 1
ATOM 2082 N N . ASN A 1 302 ? 33.905 10.788 11.778 1.00 38.74 451 ASN A N 1
ATOM 2083 C CA . ASN A 1 302 ? 32.912 9.977 11.070 1.00 38.67 451 ASN A CA 1
ATOM 2084 C C . ASN A 1 302 ? 32.560 10.440 9.668 1.00 39.89 451 ASN A C 1
ATOM 2085 O O . ASN A 1 302 ? 32.063 11.560 9.457 1.00 43.59 451 ASN A O 1
ATOM 2090 N N . VAL A 1 303 ? 32.795 9.539 8.725 1.00 37.01 452 VAL A N 1
ATOM 2091 C CA . VAL A 1 303 ? 32.487 9.774 7.345 1.00 36.90 452 VAL A CA 1
ATOM 2092 C C . VAL A 1 303 ? 31.514 8.667 6.974 1.00 37.28 452 VAL A C 1
ATOM 2093 O O . VAL A 1 303 ? 31.757 7.496 7.263 1.00 41.03 452 VAL A O 1
ATOM 2097 N N . GLU A 1 304 ? 30.401 9.030 6.353 1.00 37.10 453 GLU A N 1
ATOM 2098 C CA . GLU A 1 304 ? 29.411 8.042 5.948 1.00 34.32 453 GLU A CA 1
ATOM 2099 C C . GLU A 1 304 ? 28.877 8.321 4.546 1.00 35.76 453 GLU A C 1
ATOM 2100 O O . GLU A 1 304 ? 28.724 9.475 4.134 1.00 36.73 453 GLU A O 1
ATOM 2106 N N . PHE A 1 305 ? 28.596 7.257 3.809 1.00 36.46 454 PHE A N 1
ATOM 2107 C CA . PHE A 1 305 ? 28.051 7.404 2.473 1.00 39.63 454 PHE A CA 1
ATOM 2108 C C . PHE A 1 305 ? 26.847 6.497 2.269 1.00 39.73 454 PHE A C 1
ATOM 2109 O O . PHE A 1 305 ? 26.749 5.435 2.881 1.00 41.43 454 PHE A O 1
ATOM 2117 N N . SER A 1 306 ? 25.925 6.945 1.423 1.00 40.19 455 SER A N 1
ATOM 2118 C CA . SER A 1 306 ? 24.760 6.163 1.039 1.00 39.91 455 SER A CA 1
ATOM 2119 C C . SER A 1 306 ? 25.086 6.024 -0.446 1.00 41.32 455 SER A C 1
ATOM 2120 O O . SER A 1 306 ? 24.862 6.953 -1.232 1.00 41.17 455 SER A O 1
ATOM 2123 N N . LEU A 1 307 ? 25.643 4.876 -0.819 1.00 37.48 456 LEU A N 1
ATOM 2124 C CA . LEU A 1 307 ? 26.071 4.655 -2.193 1.00 39.52 456 LEU A CA 1
ATOM 2125 C C . LEU A 1 307 ? 25.190 3.786 -3.072 1.00 41.62 456 LEU A C 1
ATOM 2126 O O . LEU A 1 307 ? 24.417 2.956 -2.587 1.00 45.52 456 LEU A O 1
ATOM 2131 N N . LYS A 1 308 ? 25.342 3.984 -4.379 1.00 45.75 457 LYS A N 1
ATOM 2132 C CA . LYS A 1 308 ? 24.582 3.262 -5.391 1.00 48.47 457 LYS A CA 1
ATOM 2133 C C . LYS A 1 308 ? 23.081 3.373 -5.165 1.00 46.95 457 LYS A C 1
ATOM 2134 O O . LYS A 1 308 ? 22.327 2.442 -5.425 1.00 48.61 457 LYS A O 1
ATOM 2140 N N . LYS A 1 309 ? 22.656 4.523 -4.660 1.00 47.26 458 LYS A N 1
ATOM 2141 C CA . LYS A 1 309 ? 21.244 4.761 -4.441 1.00 46.99 458 LYS A CA 1
ATOM 2142 C C . LYS A 1 309 ? 20.926 6.238 -4.548 1.00 44.39 458 LYS A C 1
ATOM 2143 O O . LYS A 1 309 ? 21.780 7.093 -4.311 1.00 44.93 458 LYS A O 1
ATOM 2149 N N . SER A 1 310 ? 19.694 6.523 -4.948 1.00 40.52 459 SER A N 1
ATOM 2150 C CA . SER A 1 310 ? 19.214 7.891 -5.121 1.00 40.19 459 SER A CA 1
ATOM 2151 C C . SER A 1 310 ? 19.052 8.607 -3.786 1.00 34.68 459 SER A C 1
ATOM 2152 O O . SER A 1 310 ? 18.738 7.970 -2.781 1.00 34.73 459 SER A O 1
ATOM 2155 N N . PHE A 1 311 ? 19.265 9.920 -3.761 1.00 37.43 460 PHE A N 1
ATOM 2156 C CA . PHE A 1 311 ? 19.048 10.636 -2.511 1.00 41.24 460 PHE A CA 1
ATOM 2157 C C . PHE A 1 311 ? 17.549 10.983 -2.413 1.00 41.75 460 PHE A C 1
ATOM 2158 O O . PHE A 1 311 ? 17.079 11.503 -1.399 1.00 42.34 460 PHE A O 1
ATOM 2166 N N . VAL A 1 312 ? 16.802 10.655 -3.470 1.00 44.18 461 VAL A N 1
ATOM 2167 C CA . VAL A 1 312 ? 15.353 10.882 -3.509 1.00 42.46 461 VAL A CA 1
ATOM 2168 C C . VAL A 1 312 ? 14.679 9.657 -2.881 1.00 45.62 461 VAL A C 1
ATOM 2169 O O . VAL A 1 312 ? 14.954 8.524 -3.295 1.00 41.68 461 VAL A O 1
ATOM 2173 N N . ASP A 1 313 ? 13.810 9.880 -1.893 1.00 46.56 462 ASP A N 1
ATOM 2174 C CA . ASP A 1 313 ? 13.124 8.784 -1.206 1.00 51.16 462 ASP A CA 1
ATOM 2175 C C . ASP A 1 313 ? 14.168 7.923 -0.504 1.00 52.46 462 ASP A C 1
ATOM 2176 O O . ASP A 1 313 ? 14.052 6.697 -0.443 1.00 56.64 462 ASP A O 1
ATOM 2181 N N . ASN A 1 314 ? 15.200 8.584 0.011 1.00 48.56 463 ASN A N 1
ATOM 2182 C CA . ASN A 1 314 ? 16.285 7.911 0.711 1.00 45.81 463 ASN A CA 1
ATOM 2183 C C . ASN A 1 314 ? 16.049 8.149 2.196 1.00 45.43 463 ASN A C 1
ATOM 2184 O O . ASN A 1 314 ? 16.157 9.280 2.684 1.00 42.17 463 ASN A O 1
ATOM 2189 N N . ASN A 1 315 ? 15.748 7.091 2.933 1.00 45.30 464 ASN A N 1
ATOM 2190 C CA . ASN A 1 315 ? 15.467 7.285 4.338 1.00 51.37 464 ASN A CA 1
ATOM 2191 C C . ASN A 1 315 ? 16.611 7.801 5.211 1.00 48.97 464 ASN A C 1
ATOM 2192 O O . ASN A 1 315 ? 16.352 8.573 6.146 1.00 48.97 464 ASN A O 1
ATOM 2197 N N . ARG A 1 316 ? 17.856 7.434 4.912 1.00 47.96 465 ARG A N 1
ATOM 2198 C CA . ARG A 1 316 ? 18.948 7.960 5.727 1.00 44.62 465 ARG A CA 1
ATOM 2199 C C . ARG A 1 316 ? 19.058 9.444 5.380 1.00 43.04 465 ARG A C 1
ATOM 2200 O O . ARG A 1 316 ? 19.184 10.259 6.300 1.00 40.04 465 ARG A O 1
ATOM 2208 N N . VAL A 1 317 ? 19.008 9.815 4.095 1.00 40.79 466 VAL A N 1
ATOM 2209 C CA . VAL A 1 317 ? 19.088 11.242 3.769 1.00 39.71 466 VAL A CA 1
ATOM 2210 C C . VAL A 1 317 ? 17.992 12.007 4.515 1.00 40.65 466 VAL A C 1
ATOM 2211 O O . VAL A 1 317 ? 18.253 13.031 5.146 1.00 42.32 466 VAL A O 1
ATOM 2215 N N . ALA A 1 318 ? 16.768 11.490 4.446 1.00 40.36 467 ALA A N 1
ATOM 2216 C CA . ALA A 1 318 ? 15.630 12.126 5.102 1.00 42.75 467 ALA A CA 1
ATOM 2217 C C . ALA A 1 318 ? 15.792 12.262 6.606 1.00 45.96 467 ALA A C 1
ATOM 2218 O O . ALA A 1 318 ? 15.365 13.264 7.181 1.00 48.04 467 ALA A O 1
ATOM 2220 N N . GLU A 1 319 ? 16.394 11.273 7.259 1.00 41.09 468 GLU A N 1
ATOM 2221 C CA . GLU A 1 319 ? 16.545 11.388 8.701 1.00 45.09 468 GLU A CA 1
ATOM 2222 C C . GLU A 1 319 ? 17.663 12.355 9.095 1.00 43.67 468 GLU A C 1
ATOM 2223 O O . GLU A 1 319 ? 17.637 12.931 10.182 1.00 45.56 468 GLU A O 1
ATOM 2229 N N . LEU A 1 320 ? 18.628 12.560 8.202 1.00 41.41 469 LEU A N 1
ATOM 2230 C CA . LEU A 1 320 ? 19.732 13.473 8.488 1.00 38.55 469 LEU A CA 1
ATOM 2231 C C . LEU A 1 320 ? 19.472 14.957 8.170 1.00 39.90 469 LEU A C 1
ATOM 2232 O O . LEU A 1 320 ? 19.980 15.841 8.867 1.00 31.55 469 LEU A O 1
ATOM 2237 N N . ILE A 1 321 ? 18.693 15.237 7.128 1.00 38.59 470 ILE A N 1
ATOM 2238 C CA . ILE A 1 321 ? 18.405 16.623 6.756 1.00 41.32 470 ILE A CA 1
ATOM 2239 C C . ILE A 1 321 ? 18.150 17.563 7.946 1.00 44.46 470 ILE A C 1
ATOM 2240 O O . ILE A 1 321 ? 18.807 18.598 8.083 1.00 46.10 470 ILE A O 1
ATOM 2245 N N . PRO A 1 322 ? 17.201 17.207 8.824 1.00 44.71 471 PRO A N 1
ATOM 2246 C CA . PRO A 1 322 ? 16.864 18.024 9.994 1.00 44.83 471 PRO A CA 1
ATOM 2247 C C . PRO A 1 322 ? 18.021 18.427 10.903 1.00 45.86 471 PRO A C 1
ATOM 2248 O O . PRO A 1 322 ? 17.908 19.411 11.634 1.00 45.63 471 PRO A O 1
ATOM 2252 N N . GLN A 1 323 ? 19.123 17.682 10.881 1.00 44.57 472 GLN A N 1
ATOM 2253 C CA . GLN A 1 323 ? 20.246 18.031 11.746 1.00 46.17 472 GLN A CA 1
ATOM 2254 C C . GLN A 1 323 ? 21.433 18.629 11.008 1.00 46.78 472 GLN A C 1
ATOM 2255 O O . GLN A 1 323 ? 22.402 19.054 11.635 1.00 44.66 472 GLN A O 1
ATOM 2261 N N . CYS A 1 324 ? 21.362 18.670 9.680 1.00 41.50 473 CYS A N 1
ATOM 2262 C CA . CYS A 1 324 ? 22.460 19.225 8.893 1.00 43.19 473 CYS A CA 1
ATOM 2263 C C . CYS A 1 324 ? 22.685 20.704 9.183 1.00 40.86 473 CYS A C 1
ATOM 2264 O O . CYS A 1 324 ? 21.739 21.458 9.370 1.00 43.47 473 CYS A O 1
ATOM 2267 N N . ASP A 1 325 ? 23.949 21.109 9.222 1.00 43.05 474 ASP A N 1
ATOM 2268 C CA . ASP A 1 325 ? 24.308 22.503 9.457 1.00 43.02 474 ASP A CA 1
ATOM 2269 C C . ASP A 1 325 ? 24.698 23.098 8.114 1.00 41.43 474 ASP A C 1
ATOM 2270 O O . ASP A 1 325 ? 24.510 24.285 7.864 1.00 42.99 474 ASP A O 1
ATOM 2275 N N . VAL A 1 326 ? 25.248 22.251 7.253 1.00 41.70 475 VAL A N 1
ATOM 2276 C CA . VAL A 1 326 ? 25.639 22.655 5.918 1.00 35.84 475 VAL A CA 1
ATOM 2277 C C . VAL A 1 326 ? 25.247 21.550 4.952 1.00 37.67 475 VAL A C 1
ATOM 2278 O O . VAL A 1 326 ? 25.520 20.369 5.186 1.00 34.55 475 VAL A O 1
ATOM 2282 N N . ILE A 1 327 ? 24.579 21.941 3.877 1.00 34.83 476 ILE A N 1
ATOM 2283 C CA . ILE A 1 327 ? 24.169 20.999 2.859 1.00 33.33 476 ILE A CA 1
ATOM 2284 C C . ILE A 1 327 ? 24.720 21.510 1.552 1.00 34.14 476 ILE A C 1
ATOM 2285 O O . ILE A 1 327 ? 24.531 22.675 1.193 1.00 38.35 476 ILE A O 1
ATOM 2290 N N . LEU A 1 328 ? 25.424 20.634 0.851 1.00 31.78 477 LEU A N 1
ATOM 2291 C CA . LEU A 1 328 ? 26.025 20.981 -0.423 1.00 36.56 477 LEU A CA 1
ATOM 2292 C C . LEU A 1 328 ? 25.342 20.200 -1.531 1.00 38.23 477 LEU A C 1
ATOM 2293 O O . LEU A 1 328 ? 25.068 19.008 -1.381 1.00 35.01 477 LEU A O 1
ATOM 2298 N N . VAL A 1 329 ? 25.056 20.875 -2.638 1.00 37.98 478 VAL A N 1
ATOM 2299 C CA . VAL A 1 329 ? 24.430 20.210 -3.760 1.00 40.02 478 VAL A CA 1
ATOM 2300 C C . VAL A 1 329 ? 24.846 20.882 -5.056 1.00 40.77 478 VAL A C 1
ATOM 2301 O O . VAL A 1 329 ? 24.501 22.037 -5.322 1.00 46.74 478 VAL A O 1
ATOM 2305 N N . ASN A 1 330 ? 25.626 20.160 -5.849 1.00 30.95 479 ASN A N 1
ATOM 2306 C CA . ASN A 1 330 ? 26.069 20.680 -7.127 1.00 39.88 479 ASN A CA 1
ATOM 2307 C C . ASN A 1 330 ? 24.970 20.405 -8.141 1.00 40.11 479 ASN A C 1
ATOM 2308 O O . ASN A 1 330 ? 25.006 19.405 -8.859 1.00 35.97 479 ASN A O 1
ATOM 2313 N N . ASN A 1 331 ? 23.991 21.301 -8.182 1.00 43.30 480 ASN A N 1
ATOM 2314 C CA . ASN A 1 331 ? 22.857 21.177 -9.085 1.00 45.67 480 ASN A CA 1
ATOM 2315 C C . ASN A 1 331 ? 23.122 21.910 -10.395 1.00 49.14 480 ASN A C 1
ATOM 2316 O O . ASN A 1 331 ? 22.186 22.284 -11.101 1.00 52.19 480 ASN A O 1
ATOM 2321 N N . PHE A 1 332 ? 24.393 22.107 -10.728 1.00 47.04 481 PHE A N 1
ATOM 2322 C CA . PHE A 1 332 ? 24.731 22.830 -11.944 1.00 45.03 481 PHE A CA 1
ATOM 2323 C C . PHE A 1 332 ? 24.054 22.265 -13.184 1.00 45.19 481 PHE A C 1
ATOM 2324 O O . PHE A 1 332 ? 23.565 23.023 -14.014 1.00 42.88 481 PHE A O 1
ATOM 2332 N N . LEU A 1 333 ? 24.018 20.941 -13.303 1.00 43.37 482 LEU A N 1
ATOM 2333 C CA . LEU A 1 333 ? 23.411 20.294 -14.465 1.00 45.27 482 LEU A CA 1
ATOM 2334 C C . LEU A 1 333 ? 22.073 19.612 -14.194 1.00 44.81 482 LEU A C 1
ATOM 2335 O O . LEU A 1 333 ? 21.551 18.893 -15.051 1.00 40.35 482 LEU A O 1
ATOM 2340 N N . PHE A 1 334 ? 21.522 19.837 -13.006 1.00 46.36 483 PHE A N 1
ATOM 2341 C CA . PHE A 1 334 ? 20.238 19.248 -12.631 1.00 47.23 483 PHE A CA 1
ATOM 2342 C C . PHE A 1 334 ? 19.091 19.842 -13.457 1.00 48.49 483 PHE A C 1
ATOM 2343 O O . PHE A 1 334 ? 19.065 21.046 -13.711 1.00 43.99 483 PHE A O 1
ATOM 2351 N N . ASP A 1 335 ? 18.150 18.998 -13.878 1.00 52.29 484 ASP A N 1
ATOM 2352 C CA . ASP A 1 335 ? 17.018 19.487 -14.646 1.00 56.37 484 ASP A CA 1
ATOM 2353 C C . ASP A 1 335 ? 15.927 19.940 -13.688 1.00 57.51 484 ASP A C 1
ATOM 2354 O O . ASP A 1 335 ? 16.003 19.712 -12.481 1.00 55.71 484 ASP A O 1
ATOM 2359 N N . GLU A 1 336 ? 14.917 20.598 -14.235 1.00 56.88 485 GLU A N 1
ATOM 2360 C CA . GLU A 1 336 ? 13.789 21.106 -13.468 1.00 59.64 485 GLU A CA 1
ATOM 2361 C C . GLU A 1 336 ? 13.159 20.059 -12.548 1.00 52.06 485 GLU A C 1
ATOM 2362 O O . GLU A 1 336 ? 12.867 20.325 -11.373 1.00 48.23 485 GLU A O 1
ATOM 2368 N N . ASP A 1 337 ? 12.928 18.866 -13.081 1.00 50.66 486 ASP A N 1
ATOM 2369 C CA . ASP A 1 337 ? 12.315 17.806 -12.294 1.00 53.54 486 ASP A CA 1
ATOM 2370 C C . ASP A 1 337 ? 13.128 17.490 -11.047 1.00 53.78 486 ASP A C 1
ATOM 2371 O O . ASP A 1 337 ? 12.595 17.490 -9.934 1.00 51.37 486 ASP A O 1
ATOM 2376 N N . LEU A 1 338 ? 14.419 17.224 -11.242 1.00 48.35 487 LEU A N 1
ATOM 2377 C CA . LEU A 1 338 ? 15.311 16.896 -10.139 1.00 46.09 487 LEU A CA 1
ATOM 2378 C C . LEU A 1 338 ? 15.362 18.022 -9.118 1.00 43.71 487 LEU A C 1
ATOM 2379 O O . LEU A 1 338 ? 15.311 17.770 -7.913 1.00 37.74 487 LEU A O 1
ATOM 2384 N N . ASN A 1 339 ? 15.453 19.263 -9.590 1.00 45.58 488 ASN A N 1
ATOM 2385 C CA . ASN A 1 339 ? 15.501 20.389 -8.667 1.00 46.70 488 ASN A CA 1
ATOM 2386 C C . ASN A 1 339 ? 14.256 20.424 -7.808 1.00 48.77 488 ASN A C 1
ATOM 2387 O O . ASN A 1 339 ? 14.308 20.826 -6.647 1.00 46.95 488 ASN A O 1
ATOM 2392 N N . LYS A 1 340 ? 13.134 20.002 -8.381 1.00 48.55 489 LYS A N 1
ATOM 2393 C CA . LYS A 1 340 ? 11.879 19.973 -7.637 1.00 52.67 489 LYS A CA 1
ATOM 2394 C C . LYS A 1 340 ? 12.030 18.936 -6.514 1.00 50.20 489 LYS A C 1
ATOM 2395 O O . LYS A 1 340 ? 11.593 19.156 -5.384 1.00 41.84 489 LYS A O 1
ATOM 2401 N N . LYS A 1 341 ? 12.657 17.806 -6.837 1.00 50.03 490 LYS A N 1
ATOM 2402 C CA . LYS A 1 341 ? 12.872 16.751 -5.852 1.00 49.27 490 LYS A CA 1
ATOM 2403 C C . LYS A 1 341 ? 13.808 17.232 -4.748 1.00 46.00 490 LYS A C 1
ATOM 2404 O O . LYS A 1 341 ? 13.595 16.937 -3.571 1.00 44.06 490 LYS A O 1
ATOM 2410 N N . VAL A 1 342 ? 14.837 17.984 -5.127 1.00 44.12 491 VAL A N 1
ATOM 2411 C CA . VAL A 1 342 ? 15.775 18.523 -4.152 1.00 45.07 491 VAL A CA 1
ATOM 2412 C C . VAL A 1 342 ? 14.983 19.445 -3.230 1.00 47.96 491 VAL A C 1
ATOM 2413 O O . VAL A 1 342 ? 15.120 19.392 -2.001 1.00 47.95 491 VAL A O 1
ATOM 2417 N N . GLU A 1 343 ? 14.137 20.274 -3.835 1.00 47.60 492 GLU A N 1
ATOM 2418 C CA . GLU A 1 343 ? 13.301 21.210 -3.085 1.00 50.85 492 GLU A CA 1
ATOM 2419 C C . GLU A 1 343 ? 12.521 20.466 -2.004 1.00 47.89 492 GLU A C 1
ATOM 2420 O O . GLU A 1 343 ? 12.474 20.894 -0.849 1.00 43.55 492 GLU A O 1
ATOM 2426 N N . LYS A 1 344 ? 11.907 19.351 -2.387 1.00 48.37 493 LYS A N 1
ATOM 2427 C CA . LYS A 1 344 ? 11.132 18.551 -1.445 1.00 49.56 493 LYS A CA 1
ATOM 2428 C C . LYS A 1 344 ? 12.023 18.045 -0.317 1.00 47.11 493 LYS A C 1
ATOM 2429 O O . LYS A 1 344 ? 11.659 18.127 0.855 1.00 47.26 493 LYS A O 1
ATOM 2435 N N . ILE A 1 345 ? 13.198 17.534 -0.672 1.00 48.69 494 ILE A N 1
ATOM 2436 C CA . ILE A 1 345 ? 14.132 17.010 0.321 1.00 43.67 494 ILE A CA 1
ATOM 2437 C C . ILE A 1 345 ? 14.543 18.058 1.353 1.00 42.29 494 ILE A C 1
ATOM 2438 O O . ILE A 1 345 ? 14.687 17.747 2.535 1.00 42.41 494 ILE A O 1
ATOM 2443 N N . LEU A 1 346 ? 14.710 19.302 0.911 1.00 45.07 495 LEU A N 1
ATOM 2444 C CA . LEU A 1 346 ? 15.132 20.378 1.808 1.00 42.86 495 LEU A CA 1
ATOM 2445 C C . LEU A 1 346 ? 14.063 20.942 2.742 1.00 45.99 495 LEU A C 1
ATOM 2446 O O . LEU A 1 346 ? 14.376 21.721 3.643 1.00 47.18 495 LEU A O 1
ATOM 2451 N N . GLN A 1 347 ? 12.808 20.551 2.541 1.00 44.09 496 GLN A N 1
ATOM 2452 C CA . GLN A 1 347 ? 11.723 21.062 3.376 1.00 47.05 496 GLN A CA 1
ATOM 2453 C C . GLN A 1 347 ? 11.897 20.944 4.898 1.00 46.74 496 GLN A C 1
ATOM 2454 O O . GLN A 1 347 ? 11.379 21.782 5.637 1.00 41.07 496 GLN A O 1
ATOM 2460 N N . THR A 1 348 ? 12.623 19.933 5.373 1.00 49.24 497 THR A N 1
ATOM 2461 C CA . THR A 1 348 ? 12.802 19.766 6.819 1.00 49.40 497 THR A CA 1
ATOM 2462 C C . THR A 1 348 ? 14.076 20.349 7.426 1.00 48.16 497 THR A C 1
ATOM 2463 O O . THR A 1 348 ? 14.348 20.128 8.604 1.00 47.18 497 THR A O 1
ATOM 2467 N N . ALA A 1 349 ? 14.851 21.093 6.642 1.00 46.11 498 ALA A N 1
ATOM 2468 C CA . ALA A 1 349 ? 16.086 21.684 7.156 1.00 48.48 498 ALA A CA 1
ATOM 2469 C C . ALA A 1 349 ? 15.791 22.580 8.361 1.00 48.20 498 ALA A C 1
ATOM 2470 O O . ALA A 1 349 ? 14.725 23.194 8.437 1.00 48.66 498 ALA A O 1
ATOM 2472 N N . LYS A 1 350 ? 16.738 22.658 9.294 1.00 47.16 499 LYS A N 1
ATOM 2473 C CA . LYS A 1 350 ? 16.566 23.470 10.499 1.00 48.82 499 LYS A CA 1
ATOM 2474 C C . LYS A 1 350 ? 17.001 24.933 10.321 1.00 47.77 499 LYS A C 1
ATOM 2475 O O . LYS A 1 350 ? 17.744 25.272 9.398 1.00 46.80 499 LYS A O 1
ATOM 2481 N N . VAL A 1 351 ? 16.524 25.797 11.210 1.00 47.67 500 VAL A N 1
ATOM 2482 C CA . VAL A 1 351 ? 16.877 27.209 11.159 1.00 47.82 500 VAL A CA 1
ATOM 2483 C C . VAL A 1 351 ? 18.385 27.315 11.331 1.00 50.08 500 VAL A C 1
ATOM 2484 O O . VAL A 1 351 ? 18.960 26.670 12.209 1.00 53.89 500 VAL A O 1
ATOM 2488 N N . GLY A 1 352 ? 19.023 28.118 10.488 1.00 49.37 501 GLY A N 1
ATOM 2489 C CA . GLY A 1 352 ? 20.465 28.281 10.574 1.00 48.45 501 GLY A CA 1
ATOM 2490 C C . GLY A 1 352 ? 21.225 27.437 9.565 1.00 47.13 501 GLY A C 1
ATOM 2491 O O . GLY A 1 352 ? 22.374 27.732 9.243 1.00 47.07 501 GLY A O 1
ATOM 2492 N N . CYS A 1 353 ? 20.594 26.379 9.067 1.00 44.76 502 CYS A N 1
ATOM 2493 C CA . CYS A 1 353 ? 21.235 25.510 8.087 1.00 44.19 502 CYS A CA 1
ATOM 2494 C C . CYS A 1 353 ? 21.590 26.309 6.850 1.00 44.74 502 CYS A C 1
ATOM 2495 O O . CYS A 1 353 ? 20.797 27.129 6.383 1.00 45.89 502 CYS A O 1
ATOM 2498 N N . LYS A 1 354 ? 22.790 26.080 6.329 1.00 43.15 503 LYS A N 1
ATOM 2499 C CA . LYS A 1 354 ? 23.229 26.779 5.130 1.00 40.68 503 LYS A CA 1
ATOM 2500 C C . LYS A 1 354 ? 23.326 25.777 3.995 1.00 40.05 503 LYS A C 1
ATOM 2501 O O . LYS A 1 354 ? 23.896 24.699 4.143 1.00 42.78 503 LYS A O 1
ATOM 2507 N N . ILE A 1 355 ? 22.754 26.139 2.857 1.00 35.89 504 ILE A N 1
ATOM 2508 C CA . ILE A 1 355 ? 22.756 25.287 1.684 1.00 36.12 504 ILE A CA 1
ATOM 2509 C C . ILE A 1 355 ? 23.584 25.932 0.589 1.00 40.13 504 ILE A C 1
ATOM 2510 O O . ILE A 1 355 ? 23.338 27.078 0.196 1.00 38.68 504 ILE A O 1
ATOM 2515 N N . ILE A 1 356 ? 24.568 25.186 0.103 1.00 42.71 505 ILE A N 1
ATOM 2516 C CA . ILE A 1 356 ? 25.456 25.651 -0.951 1.00 42.01 505 ILE A CA 1
ATOM 2517 C C . ILE A 1 356 ? 25.039 25.011 -2.270 1.00 41.24 505 ILE A C 1
ATOM 2518 O O . ILE A 1 356 ? 24.864 23.797 -2.345 1.00 44.65 505 ILE A O 1
ATOM 2523 N N . SER A 1 357 ? 24.873 25.822 -3.309 1.00 41.41 506 SER A N 1
ATOM 2524 C CA . SER A 1 357 ? 24.487 25.293 -4.616 1.00 40.92 506 SER A CA 1
ATOM 2525 C C . SER A 1 357 ? 25.123 26.120 -5.723 1.00 41.82 506 SER A C 1
ATOM 2526 O O . SER A 1 357 ? 25.611 27.222 -5.470 1.00 46.36 506 SER A O 1
ATOM 2529 N N . LEU A 1 358 ? 25.124 25.597 -6.945 1.00 41.92 507 LEU A N 1
ATOM 2530 C CA . LEU A 1 358 ? 25.710 26.325 -8.067 1.00 48.29 507 LEU A CA 1
ATOM 2531 C C . LEU A 1 358 ? 24.660 27.086 -8.859 1.00 49.66 507 LEU A C 1
ATOM 2532 O O . LEU A 1 358 ? 24.987 27.987 -9.636 1.00 51.77 507 LEU A O 1
ATOM 2537 N N . LYS A 1 359 ? 23.402 26.703 -8.670 1.00 49.92 508 LYS A N 1
ATOM 2538 C CA . LYS A 1 359 ? 22.265 27.358 -9.313 1.00 52.16 508 LYS A CA 1
ATOM 2539 C C . LYS A 1 359 ? 21.342 27.639 -8.141 1.00 51.30 508 LYS A C 1
ATOM 2540 O O . LYS A 1 359 ? 21.258 26.831 -7.217 1.00 51.71 508 LYS A O 1
ATOM 2546 N N . SER A 1 360 ? 20.670 28.782 -8.152 1.00 49.96 509 SER A N 1
ATOM 2547 C CA . SER A 1 360 ? 19.774 29.104 -7.058 1.00 48.00 509 SER A CA 1
ATOM 2548 C C . SER A 1 360 ? 18.737 28.009 -6.884 1.00 47.66 509 SER A C 1
ATOM 2549 O O . SER A 1 360 ? 18.309 27.375 -7.851 1.00 46.99 509 SER A O 1
ATOM 2552 N N . LEU A 1 361 ? 18.347 27.778 -5.636 1.00 45.11 510 LEU A N 1
ATOM 2553 C CA . LEU A 1 361 ? 17.339 26.759 -5.328 1.00 51.41 510 LEU A CA 1
ATOM 2554 C C . LEU A 1 361 ? 15.949 27.318 -5.686 1.00 58.41 510 LEU A C 1
ATOM 2555 O O . LEU A 1 361 ? 15.119 26.608 -6.247 1.00 58.35 510 LEU A O 1
ATOM 2560 N N . ARG A 1 362 ? 15.729 28.588 -5.340 1.00 61.26 511 ARG A N 1
ATOM 2561 C CA . ARG A 1 362 ? 14.466 29.295 -5.573 1.00 64.12 511 ARG A CA 1
ATOM 2562 C C . ARG A 1 362 ? 14.433 30.011 -6.913 1.00 66.58 511 ARG A C 1
ATOM 2563 O O . ARG A 1 362 ? 15.360 30.752 -7.228 1.00 67.10 511 ARG A O 1
ATOM 2571 N N . SER A 1 363 ? 13.364 29.832 -7.683 1.00 66.47 512 SER A N 1
ATOM 2572 C CA . SER A 1 363 ? 13.250 30.531 -8.966 1.00 69.31 512 SER A CA 1
ATOM 2573 C C . SER A 1 363 ? 13.553 32.008 -8.686 1.00 66.56 512 SER A C 1
ATOM 2574 O O . SER A 1 363 ? 13.175 32.531 -7.635 1.00 60.18 512 SER A O 1
ATOM 2577 N N . LEU A 1 364 ? 14.239 32.677 -9.607 1.00 67.95 513 LEU A N 1
ATOM 2578 C CA . LEU A 1 364 ? 14.587 34.084 -9.399 1.00 71.07 513 LEU A CA 1
ATOM 2579 C C . LEU A 1 364 ? 13.339 34.958 -9.260 1.00 72.86 513 LEU A C 1
ATOM 2580 O O . LEU A 1 364 ? 13.395 36.066 -8.712 1.00 66.87 513 LEU A O 1
ATOM 2585 N N . THR A 1 365 ? 12.214 34.443 -9.747 1.00 73.91 514 THR A N 1
ATOM 2586 C CA . THR A 1 365 ? 10.947 35.159 -9.679 1.00 74.42 514 THR A CA 1
ATOM 2587 C C . THR A 1 365 ? 9.981 34.488 -8.704 1.00 74.01 514 THR A C 1
ATOM 2588 O O . THR A 1 365 ? 8.765 34.564 -8.871 1.00 75.30 514 THR A O 1
ATOM 2592 N N . TYR A 1 366 ? 10.525 33.835 -7.684 1.00 73.39 515 TYR A N 1
ATOM 2593 C CA . TYR A 1 366 ? 9.694 33.159 -6.694 1.00 74.60 515 TYR A CA 1
ATOM 2594 C C . TYR A 1 366 ? 8.940 34.166 -5.826 1.00 73.89 515 TYR A C 1
ATOM 2595 O O . TYR A 1 366 ? 9.537 34.884 -5.021 1.00 74.51 515 TYR A O 1
ATOM 2604 N N . GLN A 1 367 ? 7.625 34.222 -6.003 1.00 72.00 516 GLN A N 1
ATOM 2605 C CA . GLN A 1 367 ? 6.795 35.132 -5.222 1.00 71.01 516 GLN A CA 1
ATOM 2606 C C . GLN A 1 367 ? 5.807 34.317 -4.402 1.00 67.38 516 GLN A C 1
ATOM 2607 O O . GLN A 1 367 ? 5.139 33.428 -4.927 1.00 64.31 516 GLN A O 1
ATOM 2613 N N . ILE A 1 368 ? 5.720 34.615 -3.113 1.00 65.10 517 ILE A N 1
ATOM 2614 C CA . ILE A 1 368 ? 4.795 33.893 -2.259 1.00 66.36 517 ILE A CA 1
ATOM 2615 C C . ILE A 1 368 ? 3.379 34.074 -2.784 1.00 67.40 517 ILE A C 1
ATOM 2616 O O . ILE A 1 368 ? 2.978 35.180 -3.142 1.00 67.77 517 ILE A O 1
ATOM 2621 N N . ASN A 1 369 ? 2.631 32.981 -2.852 1.00 69.60 518 ASN A N 1
ATOM 2622 C CA . ASN A 1 369 ? 1.248 33.046 -3.297 1.00 71.77 518 ASN A CA 1
ATOM 2623 C C . ASN A 1 369 ? 0.404 32.220 -2.339 1.00 73.44 518 ASN A C 1
ATOM 2624 O O . ASN A 1 369 ? 0.557 32.346 -1.122 1.00 73.67 518 ASN A O 1
ATOM 2629 N N . PHE A 1 370 ? -0.478 31.376 -2.856 1.00 76.60 519 PHE A N 1
ATOM 2630 C CA . PHE A 1 370 ? -1.307 30.585 -1.962 1.00 81.75 519 PHE A CA 1
ATOM 2631 C C . PHE A 1 370 ? -1.016 29.087 -2.007 1.00 80.14 519 PHE A C 1
ATOM 2632 O O . PHE A 1 370 ? -1.473 28.337 -1.141 1.00 80.60 519 PHE A O 1
ATOM 2640 N N . TYR A 1 371 ? -0.250 28.654 -3.004 1.00 76.09 520 TYR A N 1
ATOM 2641 C CA . TYR A 1 371 ? 0.081 27.238 -3.143 1.00 70.68 520 TYR A CA 1
ATOM 2642 C C . TYR A 1 371 ? 1.452 26.873 -2.584 1.00 66.31 520 TYR A C 1
ATOM 2643 O O . TYR A 1 371 ? 1.848 25.708 -2.631 1.00 63.25 520 TYR A O 1
ATOM 2652 N N . ASN A 1 372 ? 2.165 27.866 -2.055 1.00 64.62 521 ASN A N 1
ATOM 2653 C CA . ASN A 1 372 ? 3.505 27.658 -1.510 1.00 61.93 521 ASN A CA 1
ATOM 2654 C C . ASN A 1 372 ? 3.693 28.317 -0.146 1.00 64.20 521 ASN A C 1
ATOM 2655 O O . ASN A 1 372 ? 4.818 28.616 0.252 1.00 64.78 521 ASN A O 1
ATOM 2660 N N . VAL A 1 373 ? 2.598 28.534 0.570 1.00 65.68 522 VAL A N 1
ATOM 2661 C CA . VAL A 1 373 ? 2.665 29.185 1.873 1.00 68.42 522 VAL A CA 1
ATOM 2662 C C . VAL A 1 373 ? 3.495 28.494 2.962 1.00 69.35 522 VAL A C 1
ATOM 2663 O O . VAL A 1 373 ? 3.970 29.152 3.884 1.00 68.67 522 VAL A O 1
ATOM 2667 N N . GLU A 1 374 ? 3.681 27.180 2.856 1.00 71.16 523 GLU A N 1
ATOM 2668 C CA . GLU A 1 374 ? 4.443 26.439 3.872 1.00 74.72 523 GLU A CA 1
ATOM 2669 C C . GLU A 1 374 ? 5.866 26.023 3.467 1.00 74.77 523 GLU A C 1
ATOM 2670 O O . GLU A 1 374 ? 6.633 25.564 4.292 1.00 79.70 523 GLU A O 1
ATOM 2676 N N . ASN A 1 375 ? 6.174 26.216 2.192 1.00 68.44 524 ASN A N 1
ATOM 2677 C CA . ASN A 1 375 ? 7.488 25.879 1.629 1.00 62.01 524 ASN A CA 1
ATOM 2678 C C . ASN A 1 375 ? 8.647 26.555 2.382 1.00 61.86 524 ASN A C 1
ATOM 2679 O O . ASN A 1 375 ? 8.584 27.750 2.676 1.00 60.31 524 ASN A O 1
ATOM 2684 N N . ILE A 1 376 ? 9.706 25.800 2.674 1.00 54.97 525 ILE A N 1
ATOM 2685 C CA . ILE A 1 376 ? 10.849 26.364 3.389 1.00 51.27 525 ILE A CA 1
ATOM 2686 C C . ILE A 1 376 ? 11.495 27.476 2.556 1.00 50.35 525 ILE A C 1
ATOM 2687 O O . ILE A 1 376 ? 12.157 28.361 3.093 1.00 49.75 525 ILE A O 1
ATOM 2692 N N . PHE A 1 377 ? 11.291 27.431 1.245 1.00 47.77 526 PHE A N 1
ATOM 2693 C CA . PHE A 1 377 ? 11.855 28.441 0.357 1.00 53.69 526 PHE A CA 1
ATOM 2694 C C . PHE A 1 377 ? 11.408 29.845 0.760 1.00 55.27 526 PHE A C 1
ATOM 2695 O O . PHE A 1 377 ? 12.078 30.829 0.446 1.00 55.25 526 PHE A O 1
ATOM 2703 N N . ASN A 1 378 ? 10.279 29.938 1.457 1.00 54.69 527 ASN A N 1
ATOM 2704 C CA . ASN A 1 378 ? 9.758 31.235 1.876 1.00 57.23 527 ASN A CA 1
ATOM 2705 C C . ASN A 1 378 ? 10.618 31.913 2.922 1.00 60.98 527 ASN A C 1
ATOM 2706 O O . ASN A 1 378 ? 10.587 33.136 3.056 1.00 60.56 527 ASN A O 1
ATOM 2711 N N . ARG A 1 379 ? 11.385 31.139 3.681 1.00 61.13 528 ARG A N 1
ATOM 2712 C CA . ARG A 1 379 ? 12.197 31.764 4.740 1.00 62.64 528 ARG A CA 1
ATOM 2713 C C . ARG A 1 379 ? 13.676 31.545 4.622 1.00 60.35 528 ARG A C 1
ATOM 2714 O O . ARG A 1 379 ? 14.427 31.516 5.593 1.00 58.99 528 ARG A O 1
ATOM 2722 N N . LEU A 1 380 ? 14.085 31.531 3.385 1.00 60.43 529 LEU A N 1
ATOM 2723 C CA . LEU A 1 380 ? 15.446 31.204 3.035 1.00 60.48 529 LEU A CA 1
ATOM 2724 C C . LEU A 1 380 ? 16.135 32.499 2.542 1.00 59.73 529 LEU A C 1
ATOM 2725 O O . LEU A 1 380 ? 15.634 33.166 1.648 1.00 62.89 529 LEU A O 1
ATOM 2730 N N . LYS A 1 381 ? 17.257 32.892 3.145 1.00 56.30 530 LYS A N 1
ATOM 2731 C CA . LYS A 1 381 ? 18.000 34.086 2.699 1.00 54.85 530 LYS A CA 1
ATOM 2732 C C . LYS A 1 381 ? 18.982 33.627 1.624 1.00 53.22 530 LYS A C 1
ATOM 2733 O O . LYS A 1 381 ? 19.828 32.774 1.875 1.00 54.59 530 LYS A O 1
ATOM 2739 N N . VAL A 1 382 ? 18.848 34.172 0.419 1.00 50.32 531 VAL A N 1
ATOM 2740 C CA . VAL A 1 382 ? 19.713 33.777 -0.682 1.00 53.34 531 VAL A CA 1
ATOM 2741 C C . VAL A 1 382 ? 20.778 34.815 -1.013 1.00 56.70 531 VAL A C 1
ATOM 2742 O O . VAL A 1 382 ? 20.469 35.982 -1.239 1.00 57.39 531 VAL A O 1
ATOM 2746 N N . GLN A 1 383 ? 22.035 34.378 -1.038 1.00 60.15 532 GLN A N 1
ATOM 2747 C CA . GLN A 1 383 ? 23.158 35.256 -1.356 1.00 61.19 532 GLN A CA 1
ATOM 2748 C C . GLN A 1 383 ? 23.957 34.684 -2.528 1.00 60.26 532 GLN A C 1
ATOM 2749 O O . GLN A 1 383 ? 24.394 33.535 -2.494 1.00 60.85 532 GLN A O 1
ATOM 2755 N N . ARG A 1 384 ? 24.133 35.492 -3.568 1.00 57.70 533 ARG A N 1
ATOM 2756 C CA . ARG A 1 384 ? 24.870 35.075 -4.753 1.00 55.87 533 ARG A CA 1
ATOM 2757 C C . ARG A 1 384 ? 26.330 35.524 -4.646 1.00 56.42 533 ARG A C 1
ATOM 2758 O O . ARG A 1 384 ? 26.630 36.553 -4.042 1.00 56.21 533 ARG A O 1
ATOM 2766 N N . TYR A 1 385 ? 27.231 34.745 -5.235 1.00 53.43 534 TYR A N 1
ATOM 2767 C CA . TYR A 1 385 ? 28.656 35.057 -5.220 1.00 51.15 534 TYR A CA 1
ATOM 2768 C C . TYR A 1 385 ? 29.255 34.683 -6.567 1.00 52.99 534 TYR A C 1
ATOM 2769 O O . TYR A 1 385 ? 28.757 33.783 -7.247 1.00 51.86 534 TYR A O 1
ATOM 2778 N N . ASP A 1 386 ? 30.317 35.374 -6.958 1.00 52.93 535 ASP A N 1
ATOM 2779 C CA . ASP A 1 386 ? 30.982 35.060 -8.214 1.00 57.68 535 ASP A CA 1
ATOM 2780 C C . ASP A 1 386 ? 31.948 33.899 -7.972 1.00 54.49 535 ASP A C 1
ATOM 2781 O O . ASP A 1 386 ? 32.570 33.814 -6.912 1.00 49.84 535 ASP A O 1
ATOM 2786 N N . LEU A 1 387 ? 32.061 32.998 -8.942 1.00 48.40 536 LEU A N 1
ATOM 2787 C CA . LEU A 1 387 ? 32.989 31.888 -8.803 1.00 52.53 536 LEU A CA 1
ATOM 2788 C C . LEU A 1 387 ? 34.383 32.408 -9.096 1.00 56.01 536 LEU A C 1
ATOM 2789 O O . LEU A 1 387 ? 34.584 33.103 -10.095 1.00 57.48 536 LEU A O 1
ATOM 2794 N N . LYS A 1 388 ? 35.344 32.098 -8.230 1.00 55.61 537 LYS A N 1
ATOM 2795 C CA . LYS A 1 388 ? 36.712 32.540 -8.475 1.00 55.71 537 LYS A CA 1
ATOM 2796 C C . LYS A 1 388 ? 37.293 31.630 -9.548 1.00 55.32 537 LYS A C 1
ATOM 2797 O O . LYS A 1 388 ? 36.698 30.598 -9.892 1.00 48.37 537 LYS A O 1
ATOM 2803 N N . GLU A 1 389 ? 38.449 32.011 -10.077 1.00 55.96 538 GLU A N 1
ATOM 2804 C CA . GLU A 1 389 ? 39.095 31.206 -11.106 1.00 62.15 538 GLU A CA 1
ATOM 2805 C C . GLU A 1 389 ? 39.381 29.779 -10.642 1.00 55.92 538 GLU A C 1
ATOM 2806 O O . GLU A 1 389 ? 39.831 29.562 -9.519 1.00 52.37 538 GLU A O 1
ATOM 2812 N N . ASP A 1 390 ? 39.097 28.815 -11.515 1.00 49.54 539 ASP A N 1
ATOM 2813 C CA . ASP A 1 390 ? 39.319 27.403 -11.215 1.00 53.48 539 ASP A CA 1
ATOM 2814 C C . ASP A 1 390 ? 38.683 26.920 -9.909 1.00 48.55 539 ASP A C 1
ATOM 2815 O O . ASP A 1 390 ? 39.351 26.319 -9.075 1.00 47.36 539 ASP A O 1
ATOM 2820 N N . SER A 1 391 ? 37.389 27.183 -9.741 1.00 46.13 540 SER A N 1
ATOM 2821 C CA . SER A 1 391 ? 36.670 26.750 -8.550 1.00 39.65 540 SER A CA 1
ATOM 2822 C C . SER A 1 391 ? 36.003 25.401 -8.821 1.00 43.72 540 SER A C 1
ATOM 2823 O O . SER A 1 391 ? 35.820 24.589 -7.908 1.00 37.21 540 SER A O 1
ATOM 2826 N N . VAL A 1 392 ? 35.642 25.173 -10.083 1.00 37.95 541 VAL A N 1
ATOM 2827 C CA . VAL A 1 392 ? 34.994 23.935 -10.495 1.00 39.01 541 VAL A CA 1
ATOM 2828 C C . VAL A 1 392 ? 35.724 23.341 -11.700 1.00 44.69 541 VAL A C 1
ATOM 2829 O O . VAL A 1 392 ? 36.433 24.049 -12.418 1.00 44.65 541 VAL A O 1
ATOM 2833 N N . SER A 1 393 ? 35.538 22.043 -11.925 1.00 44.61 542 SER A N 1
ATOM 2834 C CA . SER A 1 393 ? 36.220 21.348 -13.012 1.00 47.07 542 SER A CA 1
ATOM 2835 C C . SER A 1 393 ? 35.726 21.604 -14.435 1.00 51.41 542 SER A C 1
ATOM 2836 O O . SER A 1 393 ? 36.476 21.397 -15.394 1.00 46.06 542 SER A O 1
ATOM 2839 N N . TRP A 1 394 ? 34.484 22.058 -14.585 1.00 54.05 543 TRP A N 1
ATOM 2840 C CA . TRP A 1 394 ? 33.933 22.285 -15.919 1.00 52.44 543 TRP A CA 1
ATOM 2841 C C . TRP A 1 394 ? 34.220 23.630 -16.565 1.00 51.56 543 TRP A C 1
ATOM 2842 O O . TRP A 1 394 ? 33.846 23.858 -17.714 1.00 49.90 543 TRP A O 1
ATOM 2853 N N . THR A 1 395 ? 34.880 24.522 -15.842 1.00 49.12 544 THR A N 1
ATOM 2854 C CA . THR A 1 395 ? 35.211 25.815 -16.411 1.00 50.81 544 THR A CA 1
ATOM 2855 C C . THR A 1 395 ? 36.372 26.457 -15.685 1.00 51.54 544 THR A C 1
ATOM 2856 O O . THR A 1 395 ? 36.559 26.255 -14.484 1.00 53.87 544 THR A O 1
ATOM 2860 N N . HIS A 1 396 ? 37.146 27.232 -16.436 1.00 50.54 545 HIS A N 1
ATOM 2861 C CA . HIS A 1 396 ? 38.312 27.941 -15.923 1.00 53.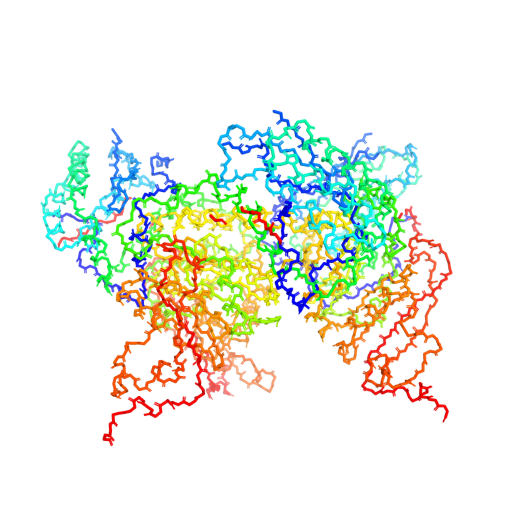23 545 HIS A CA 1
ATOM 2862 C C . HIS A 1 396 ? 37.912 29.190 -15.131 1.00 49.74 545 HIS A C 1
ATOM 2863 O O . HIS A 1 396 ? 38.379 29.404 -14.013 1.00 50.27 545 HIS A O 1
ATOM 2870 N N . SER A 1 397 ? 37.040 30.006 -15.713 1.00 49.04 546 SER A N 1
ATOM 2871 C CA . SER A 1 397 ? 36.595 31.235 -15.064 1.00 52.68 546 SER A CA 1
ATOM 2872 C C . SER A 1 397 ? 35.114 31.465 -15.261 1.00 50.15 546 SER A C 1
ATOM 2873 O O . SER A 1 397 ? 34.461 30.736 -16.006 1.00 41.89 546 SER A O 1
ATOM 2876 N N . GLY A 1 398 ? 34.594 32.493 -14.597 1.00 51.36 547 GLY A N 1
ATOM 2877 C CA . GLY A 1 398 ? 33.188 32.816 -14.721 1.00 56.98 547 GLY A CA 1
ATOM 2878 C C . GLY A 1 398 ? 32.299 31.970 -13.833 1.00 60.69 547 GLY A C 1
ATOM 2879 O O . GLY A 1 398 ? 32.779 31.127 -13.074 1.00 63.96 547 GLY A O 1
ATOM 2880 N N . GLY A 1 399 ? 30.994 32.200 -13.928 1.00 60.23 548 GLY A N 1
ATOM 2881 C CA . GLY A 1 399 ? 30.056 31.442 -13.126 1.00 56.40 548 GLY A CA 1
ATOM 2882 C C . GLY A 1 399 ? 29.790 32.067 -11.773 1.00 54.30 548 GLY A C 1
ATOM 2883 O O . GLY A 1 399 ? 30.380 33.087 -11.411 1.00 55.38 548 GLY A O 1
ATOM 2884 N N . GLU A 1 400 ? 28.902 31.432 -11.018 1.00 52.63 549 GLU A N 1
ATOM 2885 C CA . GLU A 1 400 ? 28.515 31.906 -9.698 1.00 52.27 549 GLU A CA 1
ATOM 2886 C C . GLU A 1 400 ? 28.053 30.730 -8.857 1.00 46.75 549 GLU A C 1
ATOM 2887 O O . GLU A 1 400 ? 27.925 29.610 -9.350 1.00 48.54 549 GLU A O 1
ATOM 2893 N N . TYR A 1 401 ? 27.808 30.994 -7.582 1.00 44.32 550 TYR A N 1
ATOM 2894 C CA . TYR A 1 401 ? 27.330 29.973 -6.673 1.00 43.24 550 TYR A CA 1
ATOM 2895 C C . TYR A 1 401 ? 26.481 30.663 -5.625 1.00 45.83 550 TYR A C 1
ATOM 2896 O O . TYR A 1 401 ? 26.541 31.885 -5.471 1.00 50.28 550 TYR A O 1
ATOM 2905 N N . TYR A 1 402 ? 25.675 29.891 -4.913 1.00 42.66 551 TYR A N 1
ATOM 2906 C CA . TYR A 1 402 ? 24.801 30.473 -3.912 1.00 45.15 551 TYR A CA 1
ATOM 2907 C C . TYR A 1 402 ? 24.903 29.835 -2.540 1.00 42.24 551 TYR A C 1
ATOM 2908 O O . TYR A 1 402 ? 25.245 28.662 -2.403 1.00 41.34 551 TYR A O 1
ATOM 2917 N N . ILE A 1 403 ? 24.595 30.636 -1.529 1.00 39.45 552 ILE A N 1
ATOM 2918 C CA . ILE A 1 403 ? 24.551 30.173 -0.157 1.00 44.85 552 ILE A CA 1
ATOM 2919 C C . ILE A 1 403 ? 23.196 30.642 0.340 1.00 45.38 552 ILE A C 1
ATOM 2920 O O . ILE A 1 403 ? 22.943 31.842 0.464 1.00 51.85 552 ILE A O 1
ATOM 2925 N N . SER A 1 404 ? 22.315 29.686 0.595 1.00 45.45 553 SER A N 1
ATOM 2926 C CA . SER A 1 404 ? 20.975 29.983 1.078 1.00 40.46 553 SER A CA 1
ATOM 2927 C C . SER A 1 404 ? 20.885 29.577 2.545 1.00 41.52 553 SER A C 1
ATOM 2928 O O . SER A 1 404 ? 21.145 28.428 2.894 1.00 37.14 553 SER A O 1
ATOM 2931 N N . THR A 1 405 ? 20.522 30.527 3.398 1.00 41.52 554 THR A N 1
ATOM 2932 C CA . THR A 1 405 ? 20.418 30.268 4.823 1.00 40.64 554 THR A CA 1
ATOM 2933 C C . THR A 1 405 ? 18.956 30.130 5.248 1.00 46.69 554 THR A C 1
ATOM 2934 O O . THR A 1 405 ? 18.102 30.928 4.840 1.00 43.47 554 THR A O 1
ATOM 2938 N N . VAL A 1 406 ? 18.661 29.111 6.051 1.00 44.38 555 VAL A N 1
ATOM 2939 C CA . VAL A 1 406 ? 17.299 28.911 6.518 1.00 46.84 555 VAL A CA 1
ATOM 2940 C C . VAL A 1 406 ? 17.037 29.853 7.695 1.00 50.53 555 VAL A C 1
ATOM 2941 O O . VAL A 1 406 ? 17.643 29.720 8.761 1.00 45.93 555 VAL A O 1
ATOM 2945 N N . MET A 1 407 ? 16.139 30.814 7.486 1.00 51.76 556 MET A N 1
ATOM 2946 C CA . MET A 1 407 ? 15.795 31.797 8.515 1.00 56.70 556 MET A CA 1
ATOM 2947 C C . MET A 1 407 ? 14.563 31.382 9.316 1.00 54.80 556 MET A C 1
ATOM 2948 O O . MET A 1 407 ? 13.733 30.609 8.843 1.00 54.92 556 MET A O 1
ATOM 2953 N N . GLU A 1 408 ? 14.448 31.916 10.527 1.00 57.94 557 GLU A N 1
ATOM 2954 C CA . GLU A 1 408 ? 13.330 31.598 11.407 1.00 63.45 557 GLU A CA 1
ATOM 2955 C C . GLU A 1 408 ? 11.979 32.097 10.900 1.00 64.80 557 GLU A C 1
ATOM 2956 O O . GLU A 1 408 ? 10.992 31.360 10.910 1.00 63.70 557 GLU A O 1
ATOM 2962 N N . ASP A 1 409 ? 11.931 33.350 10.463 1.00 68.05 558 ASP A N 1
ATOM 2963 C CA . ASP A 1 409 ? 10.688 33.930 9.966 1.00 68.06 558 ASP A CA 1
ATOM 2964 C C . ASP A 1 409 ? 10.696 34.089 8.446 1.00 66.25 558 ASP A C 1
ATOM 2965 O O . ASP A 1 409 ? 11.707 33.850 7.788 1.00 63.75 558 ASP A O 1
ATOM 2970 N N . VAL A 1 410 ? 9.560 34.504 7.899 1.00 65.07 559 VAL A N 1
ATOM 2971 C CA . VAL A 1 410 ? 9.414 34.683 6.459 1.00 63.73 559 VAL A CA 1
ATOM 2972 C C . VAL A 1 410 ? 10.026 35.986 5.960 1.00 63.09 559 VAL A C 1
ATOM 2973 O O . VAL A 1 410 ? 10.171 36.945 6.717 1.00 64.62 559 VAL A O 1
ATOM 2977 N N . ASP A 1 411 ? 10.392 36.011 4.682 1.00 64.78 560 ASP A N 1
ATOM 2978 C CA . ASP A 1 411 ? 10.967 37.204 4.068 1.00 68.36 560 ASP A CA 1
ATOM 2979 C C . ASP A 1 411 ? 9.863 38.027 3.395 1.00 70.47 560 ASP A C 1
ATOM 2980 O O . ASP A 1 411 ? 9.379 37.668 2.315 1.00 68.58 560 ASP A O 1
ATOM 2985 N N . GLU A 1 412 ? 9.474 39.128 4.039 1.00 70.93 561 GLU A N 1
ATOM 2986 C CA . GLU A 1 412 ? 8.419 40.006 3.526 1.00 73.22 561 GLU A CA 1
ATOM 2987 C C . GLU A 1 412 ? 8.652 40.374 2.064 1.00 70.43 561 GLU A C 1
ATOM 2988 O O . GLU A 1 412 ? 7.707 40.558 1.294 1.00 68.85 561 GLU A O 1
ATOM 2994 N N . SER A 1 413 ? 9.922 40.482 1.697 1.00 67.44 562 SER A N 1
ATOM 2995 C CA . SER A 1 413 ? 10.314 40.816 0.337 1.00 65.25 562 SER A CA 1
ATOM 2996 C C . SER A 1 413 ? 9.667 39.903 -0.700 1.00 65.94 562 SER A C 1
ATOM 2997 O O . SER A 1 413 ? 9.597 40.251 -1.879 1.00 69.13 562 SER A O 1
ATOM 3000 N N . LEU A 1 414 ? 9.188 38.741 -0.265 1.00 63.68 563 LEU A N 1
ATOM 3001 C CA . LEU A 1 414 ? 8.579 37.786 -1.188 1.00 62.50 563 LEU A CA 1
ATOM 3002 C C . LEU A 1 414 ? 7.075 37.951 -1.417 1.00 58.99 563 LEU A C 1
ATOM 3003 O O . LEU A 1 414 ? 6.538 37.427 -2.392 1.00 54.95 563 LEU A O 1
ATOM 3008 N N . PHE A 1 415 ? 6.395 38.661 -0.523 1.00 62.22 564 PHE A N 1
ATOM 3009 C CA . PHE A 1 415 ? 4.963 38.891 -0.683 1.00 65.28 564 PHE A CA 1
ATOM 3010 C C . PHE A 1 415 ? 4.764 39.876 -1.828 1.00 70.53 564 PHE A C 1
ATOM 3011 O O . PHE A 1 415 ? 5.630 40.721 -2.083 1.00 70.20 564 PHE A O 1
ATOM 3019 N N . SER A 1 416 ? 3.628 39.775 -2.515 1.00 72.09 565 SER A N 1
ATOM 3020 C CA . SER A 1 416 ? 3.327 40.701 -3.601 1.00 73.32 565 SER A CA 1
ATOM 3021 C C . SER A 1 416 ? 2.928 42.016 -2.928 1.00 74.04 565 SER A C 1
ATOM 3022 O O . SER A 1 416 ? 2.529 42.024 -1.763 1.00 73.82 565 SER A O 1
ATOM 3025 N N . PRO A 1 417 ? 3.027 43.143 -3.651 1.00 74.69 566 PRO A N 1
ATOM 3026 C CA . PRO A 1 417 ? 2.666 44.446 -3.079 1.00 75.16 566 PRO A CA 1
ATOM 3027 C C . PRO A 1 417 ? 1.342 44.456 -2.296 1.00 76.19 566 PRO A C 1
ATOM 3028 O O . PRO A 1 417 ? 1.275 44.979 -1.181 1.00 76.03 566 PRO A O 1
ATOM 3032 N N . ALA A 1 418 ? 0.299 43.870 -2.877 1.00 76.94 567 ALA A N 1
ATOM 3033 C CA . ALA A 1 418 ? -1.016 43.825 -2.238 1.00 81.75 567 ALA A CA 1
ATOM 3034 C C . ALA A 1 418 ? -1.023 43.059 -0.907 1.00 85.82 567 ALA A C 1
ATOM 3035 O O . ALA A 1 418 ? -1.511 43.629 0.098 1.00 88.73 567 ALA A O 1
ATOM 3037 N N . ARG A 1 425 ? 43.965 19.270 -12.211 1.00 67.79 574 ARG A N 1
ATOM 3038 C CA . ARG A 1 425 ? 43.792 19.470 -10.747 1.00 67.19 574 ARG A CA 1
ATOM 3039 C C . ARG A 1 425 ? 45.100 19.956 -10.137 1.00 70.08 574 ARG A C 1
ATOM 3040 O O . ARG A 1 425 ? 45.126 20.417 -9.000 1.00 72.93 574 ARG A O 1
ATOM 3048 N N . VAL A 1 429 ? 52.078 22.587 -10.290 1.00 67.40 578 VAL A N 1
ATOM 3049 C CA . VAL A 1 429 ? 52.450 23.999 -10.276 1.00 72.23 578 VAL A CA 1
ATOM 3050 C C . VAL A 1 429 ? 53.337 24.332 -9.075 1.00 71.83 578 VAL A C 1
ATOM 3051 O O . VAL A 1 429 ? 53.123 23.813 -7.977 1.00 74.01 578 VAL A O 1
ATOM 3055 N N . LYS A 1 430 ? 54.330 25.197 -9.289 1.00 70.84 579 LYS A N 1
ATOM 3056 C CA . LYS A 1 430 ? 55.245 25.616 -8.224 1.00 65.90 579 LYS A CA 1
ATOM 3057 C C . LYS A 1 430 ? 54.960 27.056 -7.817 1.00 66.14 579 LYS A C 1
ATOM 3058 O O . LYS A 1 430 ? 54.241 27.765 -8.512 1.00 68.12 579 LYS A O 1
ATOM 3064 N N . TYR A 1 431 ? 55.533 27.492 -6.699 1.00 65.89 580 TYR A N 1
ATOM 3065 C CA . TYR A 1 431 ? 55.290 28.847 -6.215 1.00 68.40 580 TYR A CA 1
ATOM 3066 C C . TYR A 1 431 ? 56.558 29.671 -6.043 1.00 69.54 580 TYR A C 1
ATOM 3067 O O . TYR A 1 431 ? 57.665 29.190 -6.276 1.00 67.54 580 TYR A O 1
ATOM 3076 N N . THR A 1 432 ? 56.375 30.919 -5.625 1.00 72.67 581 THR A N 1
ATOM 3077 C CA . THR A 1 432 ? 57.481 31.840 -5.401 1.00 77.58 581 THR A CA 1
ATOM 3078 C C . THR A 1 432 ? 57.334 32.440 -4.004 1.00 83.23 581 THR A C 1
ATOM 3079 O O . THR A 1 432 ? 56.371 32.053 -3.306 1.00 86.08 581 THR A O 1
ATOM 3083 N N . SER B 1 28 ? 41.000 -34.431 48.150 1.00 74.45 177 SER B N 1
ATOM 3084 C CA . SER B 1 28 ? 41.292 -33.245 47.291 1.00 74.50 177 SER B CA 1
ATOM 3085 C C . SER B 1 28 ? 40.287 -33.114 46.144 1.00 73.51 177 SER B C 1
ATOM 3086 O O . SER B 1 28 ? 39.807 -34.114 45.607 1.00 73.07 177 SER B O 1
ATOM 3089 N N . THR B 1 29 ? 39.970 -31.868 45.790 1.00 70.22 178 THR B N 1
ATOM 3090 C CA . THR B 1 29 ? 39.042 -31.555 44.702 1.00 64.63 178 THR B CA 1
ATOM 3091 C C . THR B 1 29 ? 39.653 -30.476 43.813 1.00 62.16 178 THR B C 1
ATOM 3092 O O . THR B 1 29 ? 40.477 -29.681 44.271 1.00 57.37 178 THR B O 1
ATOM 3096 N N . PHE B 1 30 ? 39.253 -30.457 42.543 1.00 55.76 179 PHE B N 1
ATOM 3097 C CA . PHE B 1 30 ? 39.757 -29.471 41.593 1.00 49.47 179 PHE B CA 1
ATOM 3098 C C . PHE B 1 30 ? 39.141 -28.093 41.829 1.00 45.25 179 PHE B C 1
ATOM 3099 O O . PHE B 1 30 ? 39.708 -27.074 41.439 1.00 42.24 179 PHE B O 1
ATOM 3107 N N . VAL B 1 31 ? 37.974 -28.070 42.462 1.00 42.05 180 VAL B N 1
ATOM 3108 C CA . VAL B 1 31 ? 37.277 -26.821 42.741 1.00 45.33 180 VAL B CA 1
ATOM 3109 C C . VAL B 1 31 ? 36.961 -26.731 44.223 1.00 47.81 180 VAL B C 1
ATOM 3110 O O . VAL B 1 31 ? 36.740 -27.748 44.879 1.00 46.97 180 VAL B O 1
ATOM 3114 N N . ASP B 1 32 ? 36.935 -25.515 44.753 1.00 46.40 181 ASP B N 1
ATOM 3115 C CA . ASP B 1 32 ? 36.620 -25.349 46.155 1.00 46.26 181 ASP B CA 1
ATOM 3116 C C . ASP B 1 32 ? 35.118 -25.452 46.286 1.00 46.36 181 ASP B C 1
ATOM 3117 O O . ASP B 1 32 ? 34.404 -24.506 45.968 1.00 46.60 181 ASP B O 1
ATOM 3122 N N . TRP B 1 33 ? 34.631 -26.599 46.746 1.00 46.23 182 TRP B N 1
ATOM 3123 C CA . TRP B 1 33 ? 33.190 -26.775 46.919 1.00 43.63 182 TRP B CA 1
ATOM 3124 C C . TRP B 1 33 ? 32.706 -25.971 48.120 1.00 44.61 182 TRP B C 1
ATOM 3125 O O . TRP B 1 33 ? 31.518 -25.964 48.433 1.00 40.64 182 TRP B O 1
ATOM 3136 N N . ASN B 1 34 ? 33.634 -25.285 48.783 1.00 51.87 183 ASN B N 1
ATOM 3137 C CA . ASN B 1 34 ? 33.310 -24.471 49.954 1.00 56.01 183 ASN B CA 1
ATOM 3138 C C . ASN B 1 34 ? 33.560 -22.991 49.689 1.00 58.55 183 ASN B C 1
ATOM 3139 O O . ASN B 1 34 ? 33.529 -22.168 50.606 1.00 58.49 183 ASN B O 1
ATOM 3144 N N . GLY B 1 35 ? 33.803 -22.659 48.425 1.00 54.85 184 GLY B N 1
ATOM 3145 C CA . GLY B 1 35 ? 34.065 -21.282 48.057 1.00 52.31 184 GLY B CA 1
ATOM 3146 C C . GLY B 1 35 ? 32.855 -20.366 48.108 1.00 51.53 184 GLY B C 1
ATOM 3147 O O . GLY B 1 35 ? 31.727 -20.822 48.320 1.00 49.92 184 GLY B O 1
ATOM 3148 N N . PRO B 1 36 ? 33.067 -19.051 47.921 1.00 46.96 185 PRO B N 1
ATOM 3149 C CA . PRO B 1 36 ? 31.990 -18.057 47.944 1.00 43.46 185 PRO B CA 1
ATOM 3150 C C . PRO B 1 36 ? 31.103 -18.257 46.720 1.00 45.43 185 PRO B C 1
ATOM 3151 O O . PRO B 1 36 ? 31.561 -18.765 45.696 1.00 39.77 185 PRO B O 1
ATOM 3155 N N . CYS B 1 37 ? 29.844 -17.854 46.823 1.00 46.88 186 CYS B N 1
ATOM 3156 C CA . CYS B 1 37 ? 28.920 -17.994 45.710 1.00 51.80 186 CYS B CA 1
ATOM 3157 C C . CYS B 1 37 ? 28.408 -16.643 45.247 1.00 52.43 186 CYS B C 1
ATOM 3158 O O . CYS B 1 37 ? 28.185 -15.737 46.046 1.00 52.78 186 CYS B O 1
ATOM 3161 N N . LEU B 1 38 ? 28.237 -16.519 43.938 1.00 52.06 187 LEU B N 1
ATOM 3162 C CA . LEU B 1 38 ? 27.746 -15.299 43.323 1.00 46.98 187 LEU B CA 1
ATOM 3163 C C . LEU B 1 38 ? 26.256 -15.464 43.085 1.00 46.80 187 LEU B C 1
ATOM 3164 O O . LEU B 1 38 ? 25.821 -16.488 42.556 1.00 48.89 187 LEU B O 1
ATOM 3169 N N . ARG B 1 39 ? 25.470 -14.467 43.476 1.00 45.28 188 ARG B N 1
ATOM 3170 C CA . ARG B 1 39 ? 24.034 -14.545 43.273 1.00 47.19 188 ARG B CA 1
ATOM 3171 C C . ARG B 1 39 ? 23.676 -14.020 41.886 1.00 51.08 188 ARG B C 1
ATOM 3172 O O . ARG B 1 39 ? 23.981 -12.875 41.553 1.00 51.31 188 ARG B O 1
ATOM 3180 N N . LEU B 1 40 ? 23.036 -14.859 41.078 1.00 49.38 189 LEU B N 1
ATOM 3181 C CA . LEU B 1 40 ? 22.637 -14.466 39.734 1.00 47.64 189 LEU B CA 1
ATOM 3182 C C . LEU B 1 40 ? 21.493 -13.479 39.817 1.00 48.35 189 LEU B C 1
ATOM 3183 O O . LEU B 1 40 ? 20.439 -13.800 40.359 1.00 51.71 189 LEU B O 1
ATOM 3188 N N . GLN B 1 41 ? 21.688 -12.281 39.280 1.00 44.60 190 GLN B N 1
ATOM 3189 C CA . GLN B 1 41 ? 20.625 -11.294 39.326 1.00 50.70 190 GLN B CA 1
ATOM 3190 C C . GLN B 1 41 ? 20.183 -10.893 37.922 1.00 50.06 190 GLN B C 1
ATOM 3191 O O . GLN B 1 41 ? 19.591 -9.834 37.708 1.00 47.28 190 GLN B O 1
ATOM 3197 N N . TYR B 1 42 ? 20.465 -11.774 36.966 1.00 45.42 191 TYR B N 1
ATOM 3198 C CA . TYR B 1 42 ? 20.087 -11.558 35.579 1.00 41.62 191 TYR B CA 1
ATOM 3199 C C . TYR B 1 42 ? 20.067 -12.947 34.925 1.00 43.56 191 TYR B C 1
ATOM 3200 O O . TYR B 1 42 ? 20.592 -13.902 35.491 1.00 40.37 191 TYR B O 1
ATOM 3209 N N . PRO B 1 43 ? 19.446 -13.076 33.741 1.00 45.60 192 PRO B N 1
ATOM 3210 C CA . PRO B 1 43 ? 19.354 -14.351 33.020 1.00 48.72 192 PRO B CA 1
ATOM 3211 C C . PRO B 1 43 ? 20.693 -14.857 32.475 1.00 46.05 192 PRO B C 1
ATOM 3212 O O . PRO B 1 43 ? 21.011 -14.631 31.306 1.00 47.07 192 PRO B O 1
ATOM 3216 N N . LEU B 1 44 ? 21.470 -15.561 33.294 1.00 37.98 193 LEU B N 1
ATOM 3217 C CA . LEU B 1 44 ? 22.749 -16.080 32.823 1.00 36.08 193 LEU B CA 1
ATOM 3218 C C . LEU B 1 44 ? 22.596 -17.182 31.763 1.00 37.92 193 LEU B C 1
ATOM 3219 O O . LEU B 1 44 ? 23.300 -17.150 30.740 1.00 29.92 193 LEU B O 1
ATOM 3224 N N . PHE B 1 45 ? 21.696 -18.151 31.966 1.00 32.13 194 PHE B N 1
ATOM 3225 C CA . PHE B 1 45 ? 21.536 -19.224 30.964 1.00 35.06 194 PHE B CA 1
ATOM 3226 C C . PHE B 1 45 ? 20.394 -18.961 29.985 1.00 33.71 194 PHE B C 1
ATOM 3227 O O . PHE B 1 45 ? 19.261 -18.679 30.389 1.00 35.05 194 PHE B O 1
ATOM 3235 N N . ASP B 1 46 ? 20.697 -19.050 28.691 1.00 31.38 195 ASP B N 1
ATOM 3236 C CA . ASP B 1 46 ? 19.690 -18.797 27.661 1.00 32.09 195 ASP B CA 1
ATOM 3237 C C . ASP B 1 46 ? 18.873 -20.061 27.413 1.00 33.38 195 ASP B C 1
ATOM 3238 O O . ASP B 1 46 ? 19.188 -20.881 26.545 1.00 29.47 195 ASP B O 1
ATOM 3243 N N . ILE B 1 47 ? 17.808 -20.188 28.191 1.00 35.19 196 ILE B N 1
ATOM 3244 C CA . ILE B 1 47 ? 16.925 -21.333 28.133 1.00 31.77 196 ILE B CA 1
ATOM 3245 C C . ILE B 1 47 ? 16.256 -21.549 26.778 1.00 36.08 196 ILE B C 1
ATOM 3246 O O . ILE B 1 47 ? 16.210 -22.687 26.298 1.00 27.49 196 ILE B O 1
ATOM 3251 N N . GLU B 1 48 ? 15.760 -20.475 26.153 1.00 28.40 197 GLU B N 1
ATOM 3252 C CA . GLU B 1 48 ? 15.116 -20.610 24.847 1.00 32.77 197 GLU B CA 1
ATOM 3253 C C . GLU B 1 48 ? 16.102 -21.129 23.826 1.00 26.33 197 GLU B C 1
ATOM 3254 O O . GLU B 1 48 ? 15.767 -21.966 22.992 1.00 29.34 197 GLU B O 1
ATOM 3260 N N . TYR B 1 49 ? 17.318 -20.614 23.878 1.00 27.40 198 TYR B N 1
ATOM 3261 C CA . TYR B 1 49 ? 18.324 -21.054 22.932 1.00 26.63 198 TYR B CA 1
ATOM 3262 C C . TYR B 1 49 ? 18.574 -22.555 23.096 1.00 24.97 198 TYR B C 1
ATOM 3263 O O . TYR B 1 49 ? 18.550 -23.303 22.121 1.00 27.08 198 TYR B O 1
ATOM 3272 N N . LEU B 1 50 ? 18.804 -22.993 24.329 1.00 31.19 199 LEU B N 1
ATOM 3273 C CA . LEU B 1 50 ? 19.067 -24.406 24.579 1.00 32.73 199 LEU B CA 1
ATOM 3274 C C . LEU B 1 50 ? 17.918 -25.313 24.154 1.00 31.80 199 LEU B C 1
ATOM 3275 O O . LEU B 1 50 ? 18.154 -26.370 23.577 1.00 31.08 199 LEU B O 1
ATOM 3280 N N . ARG B 1 51 ? 16.679 -24.905 24.419 1.00 31.42 200 ARG B N 1
ATOM 3281 C CA . ARG B 1 51 ? 15.536 -25.731 24.049 1.00 29.16 200 ARG B CA 1
ATOM 3282 C C . ARG B 1 51 ? 15.306 -25.808 22.543 1.00 34.24 200 ARG B C 1
ATOM 3283 O O . ARG B 1 51 ? 14.631 -26.706 22.046 1.00 31.78 200 ARG B O 1
ATOM 3291 N N . SER B 1 52 ? 15.894 -24.877 21.810 1.00 32.29 201 SER B N 1
ATOM 3292 C CA . SER B 1 52 ? 15.726 -24.855 20.370 1.00 34.89 201 SER B CA 1
ATOM 3293 C C . SER B 1 52 ? 16.948 -25.369 19.619 1.00 37.85 201 SER B C 1
ATOM 3294 O O . SER B 1 52 ? 16.890 -25.588 18.408 1.00 38.15 201 SER B O 1
ATOM 3297 N N . HIS B 1 53 ? 18.050 -25.571 20.335 1.00 31.32 202 HIS B N 1
ATOM 3298 C CA . HIS B 1 53 ? 19.283 -26.042 19.702 1.00 33.20 202 HIS B CA 1
ATOM 3299 C C . HIS B 1 53 ? 19.857 -27.262 20.412 1.00 30.05 202 HIS B C 1
ATOM 3300 O O . HIS B 1 53 ? 20.344 -27.162 21.543 1.00 28.58 202 HIS B O 1
ATOM 3307 N N . GLU B 1 54 ? 19.804 -28.406 19.746 1.00 29.34 203 GLU B N 1
ATOM 3308 C CA . GLU B 1 54 ? 20.327 -29.639 20.326 1.00 33.61 203 GLU B CA 1
ATOM 3309 C C . GLU B 1 54 ? 21.726 -29.928 19.793 1.00 32.78 203 GLU B C 1
ATOM 3310 O O . GLU B 1 54 ? 22.507 -30.621 20.436 1.00 32.60 203 GLU B O 1
ATOM 3316 N N . ILE B 1 55 ? 22.039 -29.367 18.628 1.00 25.73 204 ILE B N 1
ATOM 3317 C CA . ILE B 1 55 ? 23.340 -29.543 18.003 1.00 30.42 204 ILE B CA 1
ATOM 3318 C C . ILE B 1 55 ? 24.194 -28.276 18.149 1.00 36.98 204 ILE B C 1
ATOM 3319 O O . ILE B 1 55 ? 23.704 -27.157 17.943 1.00 38.65 204 ILE B O 1
ATOM 3324 N N . TYR B 1 56 ? 25.468 -28.449 18.490 1.00 34.18 205 TYR B N 1
ATOM 3325 C CA . TYR B 1 56 ? 26.388 -27.324 18.635 1.00 35.59 205 TYR B CA 1
ATOM 3326 C C . TYR B 1 56 ? 27.276 -27.263 17.395 1.00 35.75 205 TYR B C 1
ATOM 3327 O O . TYR B 1 56 ? 27.931 -28.247 17.064 1.00 37.93 205 TYR B O 1
ATOM 3336 N N . SER B 1 57 ? 27.332 -26.111 16.731 1.00 39.47 206 SER B N 1
ATOM 3337 C CA . SER B 1 57 ? 28.134 -25.985 15.508 1.00 47.10 206 SER B CA 1
ATOM 3338 C C . SER B 1 57 ? 29.344 -25.041 15.514 1.00 49.10 206 SER B C 1
ATOM 3339 O O . SER B 1 57 ? 30.027 -24.907 14.496 1.00 53.33 206 SER B O 1
ATOM 3342 N N . GLY B 1 58 ? 29.622 -24.395 16.640 1.00 48.99 207 GLY B N 1
ATOM 3343 C CA . GLY B 1 58 ? 30.752 -23.479 16.698 1.00 45.14 207 GLY B CA 1
ATOM 3344 C C . GLY B 1 58 ? 32.117 -24.077 16.390 1.00 44.64 207 GLY B C 1
ATOM 3345 O O . GLY B 1 58 ? 32.244 -25.278 16.159 1.00 47.22 207 GLY B O 1
ATOM 3346 N N . THR B 1 59 ? 33.147 -23.234 16.400 1.00 41.99 208 THR B N 1
ATOM 3347 C CA . THR B 1 59 ? 34.509 -23.678 16.119 1.00 37.65 208 THR B CA 1
ATOM 3348 C C . THR B 1 59 ? 35.506 -23.228 17.192 1.00 36.63 208 THR B C 1
ATOM 3349 O O . THR B 1 59 ? 36.515 -22.601 16.879 1.00 39.75 208 THR B O 1
ATOM 3353 N N . PRO B 1 60 ? 35.241 -23.556 18.471 1.00 36.00 209 PRO B N 1
ATOM 3354 C CA . PRO B 1 60 ? 36.119 -23.181 19.589 1.00 34.59 209 PRO B CA 1
ATOM 3355 C C . PRO B 1 60 ? 37.512 -23.766 19.389 1.00 37.65 209 PRO B C 1
ATOM 3356 O O . PRO B 1 60 ? 37.650 -24.840 18.819 1.00 39.95 209 PRO B O 1
ATOM 3360 N N . ILE B 1 61 ? 38.541 -23.072 19.858 1.00 31.76 210 ILE B N 1
ATOM 3361 C CA . ILE B 1 61 ? 39.896 -23.584 19.718 1.00 39.03 210 ILE B CA 1
ATOM 3362 C C . ILE B 1 61 ? 40.037 -24.825 20.613 1.00 37.58 210 ILE B C 1
ATOM 3363 O O . ILE B 1 61 ? 39.877 -24.747 21.837 1.00 35.15 210 ILE B O 1
ATOM 3368 N N . GLN B 1 62 ? 40.314 -25.969 19.995 1.00 36.24 211 GLN B N 1
ATOM 3369 C CA . GLN B 1 62 ? 40.457 -27.222 20.735 1.00 35.74 211 GLN B CA 1
ATOM 3370 C C . GLN B 1 62 ? 41.724 -27.235 21.592 1.00 36.32 211 GLN B C 1
ATOM 3371 O O . GLN B 1 62 ? 42.815 -26.904 21.123 1.00 37.34 211 GLN B O 1
ATOM 3377 N N . SER B 1 63 ? 41.571 -27.627 22.850 1.00 29.49 212 SER B N 1
ATOM 3378 C CA . SER B 1 63 ? 42.692 -27.683 23.782 1.00 35.80 212 SER B CA 1
ATOM 3379 C C . SER B 1 63 ? 43.915 -28.446 23.248 1.00 38.49 212 SER B C 1
ATOM 3380 O O . SER B 1 63 ? 45.055 -28.070 23.517 1.00 35.63 212 SER B O 1
ATOM 3383 N N . ILE B 1 64 ? 43.673 -29.508 22.487 1.00 40.19 213 ILE B N 1
ATOM 3384 C CA . ILE B 1 64 ? 44.755 -30.317 21.939 1.00 42.15 213 ILE B CA 1
ATOM 3385 C C . ILE B 1 64 ? 45.581 -29.530 20.931 1.00 45.71 213 ILE B C 1
ATOM 3386 O O . ILE B 1 64 ? 46.771 -29.789 20.749 1.00 41.70 213 ILE B O 1
ATOM 3391 N N . SER B 1 65 ? 44.940 -28.565 20.281 1.00 48.47 214 SER B N 1
ATOM 3392 C CA . SER B 1 65 ? 45.598 -27.745 19.271 1.00 50.68 214 SER B CA 1
ATOM 3393 C C . SER B 1 65 ? 46.662 -26.825 19.854 1.00 48.53 214 SER B C 1
ATOM 3394 O O . SER B 1 65 ? 47.572 -26.402 19.142 1.00 49.69 214 SER B O 1
ATOM 3397 N N . LEU B 1 66 ? 46.550 -26.500 21.137 1.00 51.35 215 LEU B N 1
ATOM 3398 C CA . LEU B 1 66 ? 47.529 -25.609 21.748 1.00 60.67 215 LEU B CA 1
ATOM 3399 C C . LEU B 1 66 ? 48.938 -26.147 21.559 1.00 67.38 215 LEU B C 1
ATOM 3400 O O . LEU B 1 66 ? 49.262 -27.236 22.033 1.00 65.40 215 LEU B O 1
ATOM 3405 N N . ARG B 1 67 ? 49.766 -25.379 20.853 1.00 76.90 216 ARG B N 1
ATOM 3406 C CA . ARG B 1 67 ? 51.146 -25.774 20.593 1.00 85.75 216 ARG B CA 1
ATOM 3407 C C . ARG B 1 67 ? 51.856 -26.040 21.919 1.00 87.17 216 ARG B C 1
ATOM 3408 O O . ARG B 1 67 ? 52.744 -26.891 21.998 1.00 88.47 216 ARG B O 1
ATOM 3416 N N . THR B 1 68 ? 51.450 -25.304 22.952 1.00 87.58 217 THR B N 1
ATOM 3417 C CA . THR B 1 68 ? 52.013 -25.437 24.294 1.00 88.63 217 THR B CA 1
ATOM 3418 C C . THR B 1 68 ? 53.510 -25.741 24.261 1.00 90.43 217 THR B C 1
ATOM 3419 O O . THR B 1 68 ? 54.316 -24.908 23.843 1.00 91.39 217 THR B O 1
ATOM 3423 N N . THR B 1 86 ? 49.073 -40.222 26.035 1.00 58.65 235 THR B N 1
ATOM 3424 C CA . THR B 1 86 ? 47.862 -40.348 25.226 1.00 62.89 235 THR B CA 1
ATOM 3425 C C . THR B 1 86 ? 46.936 -39.133 25.334 1.00 60.61 235 THR B C 1
ATOM 3426 O O . THR B 1 86 ? 47.265 -38.140 25.988 1.00 58.54 235 THR B O 1
ATOM 3430 N N . THR B 1 87 ? 45.769 -39.236 24.698 1.00 54.69 236 THR B N 1
ATOM 3431 C CA . THR B 1 87 ? 44.781 -38.164 24.693 1.00 47.07 236 THR B CA 1
ATOM 3432 C C . THR B 1 87 ? 43.430 -38.648 25.193 1.00 50.79 236 THR B C 1
ATOM 3433 O O . THR B 1 87 ? 43.149 -39.846 25.186 1.00 54.08 236 THR B O 1
ATOM 3437 N N . ALA B 1 88 ? 42.594 -37.703 25.612 1.00 46.24 237 ALA B N 1
ATOM 3438 C CA . ALA B 1 88 ? 41.259 -38.008 26.108 1.00 45.32 237 ALA B CA 1
ATOM 3439 C C . ALA B 1 88 ? 40.246 -37.012 25.547 1.00 46.28 237 ALA B C 1
ATOM 3440 O O . ALA B 1 88 ? 40.589 -35.876 25.225 1.00 42.66 237 ALA B O 1
ATOM 3442 N N . LYS B 1 89 ? 38.997 -37.444 25.425 1.00 44.20 238 LYS B N 1
ATOM 3443 C CA . LYS B 1 89 ? 37.941 -36.578 24.921 1.00 43.52 238 LYS B CA 1
ATOM 3444 C C . LYS B 1 89 ? 36.947 -36.302 26.037 1.00 41.27 238 LYS B C 1
ATOM 3445 O O . LYS B 1 89 ? 36.668 -37.175 26.852 1.00 41.09 238 LYS B O 1
ATOM 3451 N N . LEU B 1 90 ? 36.433 -35.078 26.091 1.00 39.74 239 LEU B N 1
ATOM 3452 C CA . LEU B 1 90 ? 35.464 -34.717 27.118 1.00 38.53 239 LEU B CA 1
ATOM 3453 C C . LEU B 1 90 ? 34.131 -34.358 26.447 1.00 43.25 239 LEU B C 1
ATOM 3454 O O . LEU B 1 90 ? 34.072 -33.455 25.599 1.00 32.66 239 LEU B O 1
ATOM 3459 N N . GLN B 1 91 ? 33.074 -35.085 26.822 1.00 37.82 240 GLN B N 1
ATOM 3460 C CA . GLN B 1 91 ? 31.737 -34.880 26.269 1.00 35.62 240 GLN B CA 1
ATOM 3461 C C . GLN B 1 91 ? 31.060 -33.615 26.777 1.00 30.53 240 GLN B C 1
ATOM 3462 O O . GLN B 1 91 ? 31.100 -33.319 27.954 1.00 29.07 240 GLN B O 1
ATOM 3468 N N . SER B 1 92 ? 30.430 -32.864 25.886 1.00 32.02 241 SER B N 1
ATOM 3469 C CA . SER B 1 92 ? 29.730 -31.661 26.332 1.00 27.85 241 SER B CA 1
ATOM 3470 C C . SER B 1 92 ? 28.468 -32.105 27.051 1.00 27.86 241 SER B C 1
ATOM 3471 O O . SER B 1 92 ? 27.751 -32.975 26.571 1.00 25.18 241 SER B O 1
ATOM 3474 N N . ILE B 1 93 ? 28.189 -31.494 28.193 1.00 28.75 242 ILE B N 1
ATOM 3475 C CA . ILE B 1 93 ? 27.009 -31.848 28.955 1.00 31.74 242 ILE B CA 1
ATOM 3476 C C . ILE B 1 93 ? 25.704 -31.329 28.329 1.00 35.13 242 ILE B C 1
ATOM 3477 O O . ILE B 1 93 ? 24.622 -31.845 28.623 1.00 31.74 242 ILE B O 1
ATOM 3482 N N . LEU B 1 94 ? 25.795 -30.346 27.435 1.00 31.07 243 LEU B N 1
ATOM 3483 C CA . LEU B 1 94 ? 24.579 -29.798 26.823 1.00 30.75 243 LEU B CA 1
ATOM 3484 C C . LEU B 1 94 ? 24.373 -30.158 25.356 1.00 29.25 243 LEU B C 1
ATOM 3485 O O . LEU B 1 94 ? 23.245 -30.172 24.869 1.00 25.98 243 LEU B O 1
ATOM 3490 N N . PHE B 1 95 ? 25.467 -30.445 24.654 1.00 30.82 244 PHE B N 1
ATOM 3491 C CA . PHE B 1 95 ? 25.396 -30.796 23.239 1.00 27.63 244 PHE B CA 1
ATOM 3492 C C . PHE B 1 95 ? 26.010 -32.170 22.982 1.00 27.12 244 PHE B C 1
ATOM 3493 O O . PHE B 1 95 ? 27.221 -32.352 23.053 1.00 19.76 244 PHE B O 1
ATOM 3501 N N . SER B 1 96 ? 25.147 -33.134 22.677 1.00 29.18 245 SER B N 1
ATOM 3502 C CA . SER B 1 96 ? 25.572 -34.512 22.447 1.00 26.64 245 SER B CA 1
ATOM 3503 C C . SER B 1 96 ? 26.577 -34.693 21.321 1.00 28.68 245 SER B C 1
ATOM 3504 O O . SER B 1 96 ? 27.356 -35.636 21.341 1.00 30.47 245 SER B O 1
ATOM 3507 N N . ASN B 1 97 ? 26.578 -33.797 20.340 1.00 29.22 246 ASN B N 1
ATOM 3508 C CA . ASN B 1 97 ? 27.509 -33.926 19.228 1.00 26.58 246 ASN B CA 1
ATOM 3509 C C . ASN B 1 97 ? 28.893 -33.332 19.489 1.00 29.91 246 ASN B C 1
ATOM 3510 O O . ASN B 1 97 ? 29.795 -33.489 18.660 1.00 30.75 246 ASN B O 1
ATOM 3515 N N . TYR B 1 98 ? 29.087 -32.673 20.630 1.00 26.98 247 TYR B N 1
ATOM 3516 C CA . TYR B 1 98 ? 30.392 -32.049 20.902 1.00 22.53 247 TYR B CA 1
ATOM 3517 C C . TYR B 1 98 ? 31.289 -32.739 21.923 1.00 21.67 247 TYR B C 1
ATOM 3518 O O . TYR B 1 98 ? 30.857 -33.075 23.023 1.00 30.90 247 TYR B O 1
ATOM 3527 N N . MET B 1 99 ? 32.550 -32.918 21.553 1.00 23.26 248 MET B N 1
ATOM 3528 C CA . MET B 1 99 ? 33.554 -33.513 22.426 1.00 34.06 248 MET B CA 1
ATOM 3529 C C . MET B 1 99 ? 34.851 -32.762 22.172 1.00 31.05 248 MET B C 1
ATOM 3530 O O . MET B 1 99 ? 35.179 -32.457 21.030 1.00 29.34 248 MET B O 1
ATOM 3535 N N . GLU B 1 100 ? 35.598 -32.471 23.224 1.00 33.72 249 GLU B N 1
ATOM 3536 C CA . GLU B 1 100 ? 36.845 -31.747 23.035 1.00 36.01 249 GLU B CA 1
ATOM 3537 C C . GLU B 1 100 ? 38.002 -32.652 23.413 1.00 27.91 249 GLU B C 1
ATOM 3538 O O . GLU B 1 100 ? 37.980 -33.263 24.469 1.00 32.97 249 GLU B O 1
ATOM 3544 N N . GLU B 1 101 ? 39.004 -32.740 22.545 1.00 31.05 250 GLU B N 1
ATOM 3545 C CA . GLU B 1 101 ? 40.153 -33.601 22.800 1.00 40.25 250 GLU B CA 1
ATOM 3546 C C . GLU B 1 101 ? 41.240 -32.905 23.612 1.00 38.82 250 GLU B C 1
ATOM 3547 O O . GLU B 1 101 ? 41.676 -31.801 23.282 1.00 42.76 250 GLU B O 1
ATOM 3553 N N . TYR B 1 102 ? 41.664 -33.571 24.678 1.00 39.20 251 TYR B N 1
ATOM 3554 C CA . TYR B 1 102 ? 42.681 -33.056 25.581 1.00 39.98 251 TYR B CA 1
ATOM 3555 C C . TYR B 1 102 ? 43.916 -33.941 25.612 1.00 48.40 251 TYR B C 1
ATOM 3556 O O . TYR B 1 102 ? 43.834 -35.154 25.420 1.00 50.07 251 TYR B O 1
ATOM 3565 N N . LYS B 1 103 ? 45.057 -33.323 25.887 1.00 51.40 252 LYS B N 1
ATOM 3566 C CA . LYS B 1 103 ? 46.317 -34.042 25.988 1.00 53.97 252 LYS B CA 1
ATOM 3567 C C . LYS B 1 103 ? 46.462 -34.453 27.449 1.00 53.62 252 LYS B C 1
ATOM 3568 O O . LYS B 1 103 ? 46.219 -33.650 28.342 1.00 53.19 252 LYS B O 1
ATOM 3574 N N . VAL B 1 104 ? 46.824 -35.705 27.698 1.00 51.82 253 VAL B N 1
ATOM 3575 C CA . VAL B 1 104 ? 46.997 -36.165 29.070 1.00 57.05 253 VAL B CA 1
ATOM 3576 C C . VAL B 1 104 ? 48.448 -36.607 29.245 1.00 63.13 253 VAL B C 1
ATOM 3577 O O . VAL B 1 104 ? 48.851 -37.655 28.741 1.00 65.06 253 VAL B O 1
ATOM 3581 N N . ASP B 1 105 ? 49.230 -35.797 29.954 1.00 66.52 254 ASP B N 1
ATOM 3582 C CA . ASP B 1 105 ? 50.649 -36.078 30.178 1.00 68.36 254 ASP B CA 1
ATOM 3583 C C . ASP B 1 105 ? 51.055 -35.614 31.577 1.00 67.37 254 ASP B C 1
ATOM 3584 O O . ASP B 1 105 ? 51.420 -34.458 31.762 1.00 67.21 254 ASP B O 1
ATOM 3589 N N . PHE B 1 106 ? 50.986 -36.512 32.558 1.00 67.58 255 PHE B N 1
ATOM 3590 C CA . PHE B 1 106 ? 51.353 -36.160 33.926 1.00 70.00 255 PHE B CA 1
ATOM 3591 C C . PHE B 1 106 ? 52.856 -36.005 34.111 1.00 73.32 255 PHE B C 1
ATOM 3592 O O . PHE B 1 106 ? 53.315 -35.497 35.140 1.00 73.68 255 PHE B O 1
ATOM 3600 N N . LYS B 1 107 ? 53.621 -36.436 33.113 1.00 75.44 256 LYS B N 1
ATOM 3601 C CA . LYS B 1 107 ? 55.077 -36.361 33.159 1.00 78.81 256 LYS B CA 1
ATOM 3602 C C . LYS B 1 107 ? 55.613 -34.932 33.186 1.00 81.32 256 LYS B C 1
ATOM 3603 O O . LYS B 1 107 ? 56.079 -34.446 34.219 1.00 85.22 256 LYS B O 1
ATOM 3609 N N . ARG B 1 108 ? 55.519 -34.272 32.038 1.00 84.92 257 ARG B N 1
ATOM 3610 C CA . ARG B 1 108 ? 56.028 -32.919 31.834 1.00 89.14 257 ARG B CA 1
ATOM 3611 C C . ARG B 1 108 ? 55.779 -31.793 32.842 1.00 89.50 257 ARG B C 1
ATOM 3612 O O . ARG B 1 108 ? 54.908 -31.868 33.713 1.00 87.31 257 ARG B O 1
ATOM 3620 N N . SER B 1 109 ? 56.594 -30.751 32.680 1.00 90.73 258 SER B N 1
ATOM 3621 C CA . SER B 1 109 ? 56.604 -29.542 33.499 1.00 91.99 258 SER B CA 1
ATOM 3622 C C . SER B 1 109 ? 55.254 -29.018 33.981 1.00 93.93 258 SER B C 1
ATOM 3623 O O . SER B 1 109 ? 54.864 -29.250 35.129 1.00 91.88 258 SER B O 1
ATOM 3626 N N . THR B 1 110 ? 54.559 -28.295 33.105 1.00 95.32 259 THR B N 1
ATOM 3627 C CA . THR B 1 110 ? 53.259 -27.708 33.423 1.00 95.70 259 THR B CA 1
ATOM 3628 C C . THR B 1 110 ? 53.405 -26.504 34.357 1.00 95.03 259 THR B C 1
ATOM 3629 O O . THR B 1 110 ? 53.843 -26.619 35.504 1.00 94.30 259 THR B O 1
ATOM 3633 N N . ALA B 1 111 ? 53.029 -25.351 33.824 1.00 94.23 260 ALA B N 1
ATOM 3634 C CA . ALA B 1 111 ? 53.073 -24.058 34.499 1.00 94.92 260 ALA B CA 1
ATOM 3635 C C . ALA B 1 111 ? 52.710 -23.176 33.321 1.00 93.76 260 ALA B C 1
ATOM 3636 O O . ALA B 1 111 ? 52.478 -21.969 33.438 1.00 95.31 260 ALA B O 1
ATOM 3638 N N . ILE B 1 112 ? 52.676 -23.844 32.174 1.00 90.78 261 ILE B N 1
ATOM 3639 C CA . ILE B 1 112 ? 52.337 -23.262 30.890 1.00 86.12 261 ILE B CA 1
ATOM 3640 C C . ILE B 1 112 ? 50.822 -23.380 30.741 1.00 81.81 261 ILE B C 1
ATOM 3641 O O . ILE B 1 112 ? 50.125 -22.388 30.520 1.00 80.56 261 ILE B O 1
ATOM 3646 N N . TYR B 1 113 ? 50.332 -24.609 30.889 1.00 77.00 262 TYR B N 1
ATOM 3647 C CA . TYR B 1 113 ? 48.915 -24.935 30.778 1.00 71.89 262 TYR B CA 1
ATOM 3648 C C . TYR B 1 113 ? 48.713 -26.399 31.173 1.00 66.83 262 TYR B C 1
ATOM 3649 O O . TYR B 1 113 ? 49.406 -27.284 30.667 1.00 68.93 262 TYR B O 1
ATOM 3658 N N . ASN B 1 114 ? 47.772 -26.648 32.080 1.00 59.51 263 ASN B N 1
ATOM 3659 C CA . ASN B 1 114 ? 47.485 -28.009 32.531 1.00 54.28 263 ASN B CA 1
ATOM 3660 C C . ASN B 1 114 ? 46.103 -28.476 32.060 1.00 49.73 263 ASN B C 1
ATOM 3661 O O . ASN B 1 114 ? 45.073 -28.084 32.615 1.00 49.68 263 ASN B O 1
ATOM 3666 N N . PRO B 1 115 ? 46.070 -29.334 31.026 1.00 46.35 264 PRO B N 1
ATOM 3667 C CA . PRO B 1 115 ? 44.822 -29.869 30.464 1.00 43.92 264 PRO B CA 1
ATOM 3668 C C . PRO B 1 115 ? 44.002 -30.696 31.470 1.00 43.14 264 PRO B C 1
ATOM 3669 O O . PRO B 1 115 ? 42.777 -30.553 31.556 1.00 35.49 264 PRO B O 1
ATOM 3673 N N . MET B 1 116 ? 44.682 -31.561 32.225 1.00 41.60 265 MET B N 1
ATOM 3674 C CA . MET B 1 116 ? 43.997 -32.410 33.198 1.00 45.89 265 MET B CA 1
ATOM 3675 C C . MET B 1 116 ? 43.286 -31.578 34.252 1.00 41.26 265 MET B C 1
ATOM 3676 O O . MET B 1 116 ? 42.188 -31.920 34.686 1.00 43.40 265 MET B O 1
ATOM 3681 N N . SER B 1 117 ? 43.922 -30.486 34.664 1.00 44.99 266 SER B N 1
ATOM 3682 C CA . SER B 1 117 ? 43.345 -29.597 35.664 1.00 40.44 266 SER B CA 1
ATOM 3683 C C . SER B 1 117 ? 42.063 -28.977 35.121 1.00 38.98 266 SER B C 1
ATOM 3684 O O . SER B 1 117 ? 41.080 -28.833 35.846 1.00 40.00 266 SER B O 1
ATOM 3687 N N . GLU B 1 118 ? 42.084 -28.603 33.844 1.00 33.60 267 GLU B N 1
ATOM 3688 C CA . GLU B 1 118 ? 40.909 -28.026 33.214 1.00 32.94 267 GLU B CA 1
ATOM 3689 C C . GLU B 1 118 ? 39.803 -29.076 33.185 1.00 31.65 267 GLU B C 1
ATOM 3690 O O . GLU B 1 118 ? 38.671 -28.818 33.608 1.00 31.47 267 GLU B O 1
ATOM 3696 N N . ILE B 1 119 ? 40.140 -30.265 32.686 1.00 37.03 268 ILE B N 1
ATOM 3697 C CA . ILE B 1 119 ? 39.182 -31.368 32.611 1.00 33.57 268 ILE B CA 1
ATOM 3698 C C . ILE B 1 119 ? 38.569 -31.567 33.983 1.00 30.32 268 ILE B C 1
ATOM 3699 O O . ILE B 1 119 ? 37.348 -31.670 34.132 1.00 36.08 268 ILE B O 1
ATOM 3704 N N . GLY B 1 120 ? 39.437 -31.600 34.987 1.00 35.58 269 GLY B N 1
ATOM 3705 C CA . GLY B 1 120 ? 38.996 -31.795 36.356 1.00 36.61 269 GLY B CA 1
ATOM 3706 C C . GLY B 1 120 ? 38.008 -30.761 36.850 1.00 34.58 269 GLY B C 1
ATOM 3707 O O . GLY B 1 120 ? 36.995 -31.105 37.453 1.00 33.50 269 GLY B O 1
ATOM 3708 N N . LYS B 1 121 ? 38.301 -29.489 36.606 1.00 34.26 270 LYS B N 1
ATOM 3709 C CA . LYS B 1 121 ? 37.409 -28.425 37.046 1.00 35.90 270 LYS B CA 1
ATOM 3710 C C . LYS B 1 121 ? 36.080 -28.523 36.314 1.00 31.87 270 LYS B C 1
ATOM 3711 O O . LYS B 1 121 ? 35.016 -28.417 36.926 1.00 30.08 270 LYS B O 1
ATOM 3717 N N . LEU B 1 122 ? 36.149 -28.737 35.001 1.00 27.89 271 LEU B N 1
ATOM 3718 C CA . LEU B 1 122 ? 34.943 -28.839 34.184 1.00 31.35 271 LEU B CA 1
ATOM 3719 C C . LEU B 1 122 ? 34.032 -29.970 34.681 1.00 34.00 271 LEU B C 1
ATOM 3720 O O . LEU B 1 122 ? 32.822 -29.771 34.875 1.00 27.39 271 LEU B O 1
ATOM 3725 N N . ILE B 1 123 ? 34.611 -31.151 34.908 1.00 32.80 272 ILE B N 1
ATOM 3726 C CA . ILE B 1 123 ? 33.818 -32.274 35.401 1.00 29.82 272 ILE B CA 1
ATOM 3727 C C . ILE B 1 123 ? 33.203 -31.946 36.758 1.00 28.49 272 ILE B C 1
ATOM 3728 O O . ILE B 1 123 ? 32.046 -32.270 37.022 1.00 31.48 272 ILE B O 1
ATOM 3733 N N . GLU B 1 124 ? 33.954 -31.290 37.630 1.00 35.38 273 GLU B N 1
ATOM 3734 C CA . GLU B 1 124 ? 33.381 -30.953 38.924 1.00 36.35 273 GLU B CA 1
ATOM 3735 C C . GLU B 1 124 ? 32.271 -29.900 38.817 1.00 38.34 273 GLU B C 1
ATOM 3736 O O . GLU B 1 124 ? 31.294 -29.949 39.573 1.00 36.26 273 GLU B O 1
ATOM 3742 N N . TYR B 1 125 ? 32.386 -28.960 37.879 1.00 36.24 274 TYR B N 1
ATOM 3743 C CA . TYR B 1 125 ? 31.324 -27.960 37.753 1.00 37.52 274 TYR B CA 1
ATOM 3744 C C . TYR B 1 125 ? 30.045 -28.608 37.250 1.00 31.74 274 TYR B C 1
ATOM 3745 O O . TYR B 1 125 ? 28.950 -28.133 37.538 1.00 33.29 274 TYR B O 1
ATOM 3754 N N . SER B 1 126 ? 30.175 -29.700 36.508 1.00 29.90 275 SER B N 1
ATOM 3755 C CA . SER B 1 126 ? 28.988 -30.408 36.047 1.00 32.68 275 SER B CA 1
ATOM 3756 C C . SER B 1 126 ? 28.147 -30.840 37.254 1.00 33.87 275 SER B C 1
ATOM 3757 O O . SER B 1 126 ? 26.930 -30.685 37.249 1.00 38.36 275 SER B O 1
ATOM 3760 N N . CYS B 1 127 ? 28.796 -31.366 38.290 1.00 38.83 276 CYS B N 1
ATOM 3761 C CA . CYS B 1 127 ? 28.083 -31.823 39.486 1.00 44.67 276 CYS B CA 1
ATOM 3762 C C . CYS B 1 127 ? 27.687 -30.666 40.381 1.00 43.89 276 CYS B C 1
ATOM 3763 O O . CYS B 1 127 ? 26.605 -30.646 40.965 1.00 49.13 276 CYS B O 1
ATOM 3766 N N . LEU B 1 128 ? 28.592 -29.706 40.486 1.00 42.73 277 LEU B N 1
ATOM 3767 C CA . LEU B 1 128 ? 28.398 -28.550 41.336 1.00 43.05 277 LEU B CA 1
ATOM 3768 C C . LEU B 1 128 ? 27.372 -27.546 40.812 1.00 43.64 277 LEU B C 1
ATOM 3769 O O . LEU B 1 128 ? 26.602 -26.979 41.587 1.00 47.89 277 LEU B O 1
ATOM 3774 N N . VAL B 1 129 ? 27.335 -27.346 39.499 1.00 42.23 278 VAL B N 1
ATOM 3775 C CA . VAL B 1 129 ? 26.425 -26.367 38.919 1.00 43.74 278 VAL B CA 1
ATOM 3776 C C . VAL B 1 129 ? 25.324 -26.834 37.970 1.00 37.28 278 VAL B C 1
ATOM 3777 O O . VAL B 1 129 ? 24.149 -26.643 38.241 1.00 42.53 278 VAL B O 1
ATOM 3781 N N . PHE B 1 130 ? 25.722 -27.431 36.855 1.00 38.36 279 PHE B N 1
ATOM 3782 C CA . PHE B 1 130 ? 24.808 -27.886 35.808 1.00 35.75 279 PHE B CA 1
ATOM 3783 C C . PHE B 1 130 ? 23.781 -29.009 36.012 1.00 33.82 279 PHE B C 1
ATOM 3784 O O . PHE B 1 130 ? 22.836 -29.095 35.232 1.00 32.55 279 PHE B O 1
ATOM 3792 N N . LEU B 1 131 ? 23.936 -29.881 37.004 1.00 36.02 280 LEU B N 1
ATOM 3793 C CA . LEU B 1 131 ? 22.973 -30.994 37.135 1.00 35.64 280 LEU B CA 1
ATOM 3794 C C . LEU B 1 131 ? 21.928 -30.943 38.245 1.00 33.80 280 LEU B C 1
ATOM 3795 O O . LEU B 1 131 ? 22.173 -30.415 39.319 1.00 36.04 280 LEU B O 1
ATOM 3800 N N . PRO B 1 132 ? 20.750 -31.522 37.997 1.00 38.76 281 PRO B N 1
ATOM 3801 C CA . PRO B 1 132 ? 19.632 -31.568 38.959 1.00 42.90 281 PRO B CA 1
ATOM 3802 C C . PRO B 1 132 ? 19.846 -32.645 40.020 1.00 47.75 281 PRO B C 1
ATOM 3803 O O . PRO B 1 132 ? 20.667 -33.543 39.831 1.00 47.90 281 PRO B O 1
ATOM 3807 N N . SER B 1 133 ? 19.228 -32.598 41.182 1.00 50.73 282 SER B N 1
ATOM 3808 C CA . SER B 1 133 ? 19.427 -33.822 41.993 1.00 54.08 282 SER B CA 1
ATOM 3809 C C . SER B 1 133 ? 18.466 -34.815 41.117 1.00 54.63 282 SER B C 1
ATOM 3810 O O . SER B 1 133 ? 17.522 -34.326 40.531 1.00 56.86 282 SER B O 1
ATOM 3813 N N . PRO B 1 134 ? 18.623 -36.147 41.156 1.00 51.25 283 PRO B N 1
ATOM 3814 C CA . PRO B 1 134 ? 19.541 -37.171 41.656 1.00 52.06 283 PRO B CA 1
ATOM 3815 C C . PRO B 1 134 ? 20.791 -37.253 41.023 1.00 50.06 283 PRO B C 1
ATOM 3816 O O . PRO B 1 134 ? 21.718 -37.644 41.715 1.00 43.45 283 PRO B O 1
ATOM 3820 N N . TYR B 1 135 ? 20.882 -36.925 39.735 1.00 44.95 284 TYR B N 1
ATOM 3821 C CA . TYR B 1 135 ? 22.140 -37.132 39.045 1.00 40.32 284 TYR B CA 1
ATOM 3822 C C . TYR B 1 135 ? 23.362 -36.470 39.594 1.00 37.40 284 TYR B C 1
ATOM 3823 O O . TYR B 1 135 ? 24.427 -37.071 39.588 1.00 39.99 284 TYR B O 1
ATOM 3832 N N . ALA B 1 136 ? 23.213 -35.252 40.085 1.00 36.72 285 ALA B N 1
ATOM 3833 C CA . ALA B 1 136 ? 24.362 -34.521 40.601 1.00 40.73 285 ALA B CA 1
ATOM 3834 C C . ALA B 1 136 ? 25.132 -35.286 41.670 1.00 42.81 285 ALA B C 1
ATOM 3835 O O . ALA B 1 136 ? 26.340 -35.501 41.528 1.00 38.53 285 ALA B O 1
ATOM 3837 N N . GLU B 1 137 ? 24.436 -35.684 42.737 1.00 47.24 286 GLU B N 1
ATOM 3838 C CA . GLU B 1 137 ? 25.060 -36.428 43.835 1.00 50.04 286 GLU B CA 1
ATOM 3839 C C . GLU B 1 137 ? 25.607 -37.752 43.324 1.00 48.29 286 GLU B C 1
ATOM 3840 O O . GLU B 1 137 ? 26.755 -38.105 43.580 1.00 51.75 286 GLU B O 1
ATOM 3846 N N . GLN B 1 138 ? 24.765 -38.483 42.604 1.00 48.73 287 GLN B N 1
ATOM 3847 C CA . GLN B 1 138 ? 25.148 -39.764 42.040 1.00 46.97 287 GLN B CA 1
ATOM 3848 C C . GLN B 1 138 ? 26.453 -39.639 41.259 1.00 47.74 287 GLN B C 1
ATOM 3849 O O . GLN B 1 138 ? 27.398 -40.400 41.498 1.00 41.32 287 GLN B O 1
ATOM 3855 N N . LEU B 1 139 ? 26.505 -38.678 40.328 1.00 45.51 288 LEU B N 1
ATOM 3856 C CA . LEU B 1 139 ? 27.700 -38.480 39.507 1.00 42.29 288 LEU B CA 1
ATOM 3857 C C . LEU B 1 139 ? 28.890 -38.077 40.368 1.00 40.01 288 LEU B C 1
ATOM 3858 O O . LEU B 1 139 ? 30.009 -38.488 40.094 1.00 40.28 288 LEU B O 1
ATOM 3863 N N . LYS B 1 140 ? 28.667 -37.271 41.399 1.00 42.29 289 LYS B N 1
ATOM 3864 C CA . LYS B 1 140 ? 29.782 -36.867 42.256 1.00 46.82 289 LYS B CA 1
ATOM 3865 C C . LYS B 1 140 ? 30.432 -38.080 42.912 1.00 46.84 289 LYS B C 1
ATOM 3866 O O . LYS B 1 140 ? 31.636 -38.298 42.773 1.00 47.21 289 LYS B O 1
ATOM 3872 N N . GLU B 1 141 ? 29.624 -38.864 43.623 1.00 49.99 290 GLU B N 1
ATOM 3873 C CA . GLU B 1 141 ? 30.093 -40.067 44.316 1.00 48.58 290 GLU B CA 1
ATOM 3874 C C . GLU B 1 141 ? 30.840 -41.036 43.410 1.00 45.00 290 GLU B C 1
ATOM 3875 O O . GLU B 1 141 ? 31.831 -41.631 43.811 1.00 46.90 290 GLU B O 1
ATOM 3881 N N . THR B 1 142 ? 30.351 -41.188 42.187 1.00 41.98 291 THR B N 1
ATOM 3882 C CA . THR B 1 142 ? 30.921 -42.120 41.232 1.00 39.49 291 THR B CA 1
ATOM 3883 C C . THR B 1 142 ? 32.184 -41.714 40.479 1.00 43.95 291 THR B C 1
ATOM 3884 O O . THR B 1 142 ? 32.977 -42.576 40.100 1.00 40.59 291 THR B O 1
ATOM 3888 N N . ILE B 1 143 ? 32.387 -40.419 40.256 1.00 42.18 292 ILE B N 1
ATOM 3889 C CA . ILE B 1 143 ? 33.528 -39.970 39.474 1.00 37.35 292 ILE B CA 1
ATOM 3890 C C . ILE B 1 143 ? 34.638 -39.224 40.198 1.00 40.18 292 ILE B C 1
ATOM 3891 O O . ILE B 1 143 ? 35.825 -39.509 40.008 1.00 38.75 292 ILE B O 1
ATOM 3896 N N . LEU B 1 144 ? 34.257 -38.251 41.009 1.00 41.77 293 LEU B N 1
ATOM 3897 C CA . LEU B 1 144 ? 35.238 -37.430 41.680 1.00 50.46 293 LEU B CA 1
ATOM 3898 C C . LEU B 1 144 ? 36.345 -38.139 42.453 1.00 53.53 293 LEU B C 1
ATOM 3899 O O . LEU B 1 144 ? 37.522 -37.797 42.297 1.00 52.26 293 LEU B O 1
ATOM 3904 N N . PRO B 1 145 ? 35.997 -39.132 43.289 1.00 53.20 294 PRO B N 1
ATOM 3905 C CA . PRO B 1 145 ? 37.028 -39.844 44.050 1.00 52.85 294 PRO B CA 1
ATOM 3906 C C . PRO B 1 145 ? 38.167 -40.347 43.167 1.00 47.43 294 PRO B C 1
ATOM 3907 O O . PRO B 1 145 ? 39.321 -39.972 43.356 1.00 50.07 294 PRO B O 1
ATOM 3911 N N . ASP B 1 146 ? 37.826 -41.187 42.198 1.00 48.64 295 ASP B N 1
ATOM 3912 C CA . ASP B 1 146 ? 38.808 -41.761 41.286 1.00 49.31 295 ASP B CA 1
ATOM 3913 C C . ASP B 1 146 ? 39.507 -40.675 40.478 1.00 51.55 295 ASP B C 1
ATOM 3914 O O . ASP B 1 146 ? 40.733 -40.688 40.332 1.00 48.98 295 ASP B O 1
ATOM 3919 N N . LEU B 1 147 ? 38.721 -39.738 39.948 1.00 50.61 296 LEU B N 1
ATOM 3920 C CA . LEU B 1 147 ? 39.261 -38.641 39.148 1.00 48.58 296 LEU B CA 1
ATOM 3921 C C . LEU B 1 147 ? 40.356 -37.890 39.900 1.00 43.35 296 LEU B C 1
ATOM 3922 O O . LEU B 1 147 ? 41.480 -37.759 39.412 1.00 43.34 296 LEU B O 1
ATOM 3927 N N . ASN B 1 148 ? 40.020 -37.395 41.086 1.00 45.20 297 ASN B N 1
ATOM 3928 C CA . ASN B 1 148 ? 40.980 -36.661 41.901 1.00 49.59 297 ASN B CA 1
ATOM 3929 C C . ASN B 1 148 ? 42.145 -37.562 42.308 1.00 52.19 297 ASN B C 1
ATOM 3930 O O . ASN B 1 148 ? 43.309 -37.177 42.185 1.00 52.53 297 ASN B O 1
ATOM 3935 N N . ALA B 1 149 ? 41.820 -38.765 42.778 1.00 50.90 298 ALA B N 1
ATOM 3936 C CA . ALA B 1 149 ? 42.830 -39.719 43.199 1.00 50.73 298 ALA B CA 1
ATOM 3937 C C . ALA B 1 149 ? 43.799 -40.001 42.060 1.00 50.75 298 ALA B C 1
ATOM 3938 O O . ALA B 1 149 ? 45.009 -39.972 42.254 1.00 53.74 298 ALA B O 1
ATOM 3940 N N . SER B 1 150 ? 43.271 -40.266 40.869 1.00 52.93 299 SER B N 1
ATOM 3941 C CA . SER B 1 150 ? 44.124 -40.539 39.717 1.00 53.55 299 SER B CA 1
ATOM 3942 C C . SER B 1 150 ? 44.997 -39.337 39.390 1.00 56.67 299 SER B C 1
ATOM 3943 O O . SER B 1 150 ? 46.182 -39.481 39.086 1.00 56.00 299 SER B O 1
ATOM 3946 N N . PHE B 1 151 ? 44.401 -38.153 39.440 1.00 54.77 300 PHE B N 1
ATOM 3947 C CA . PHE B 1 151 ? 45.135 -36.930 39.154 1.00 59.52 300 PHE B CA 1
ATOM 3948 C C . PHE B 1 151 ? 46.344 -36.808 40.082 1.00 57.00 300 PHE B C 1
ATOM 3949 O O . PHE B 1 151 ? 47.471 -36.621 39.627 1.00 56.78 300 PHE B O 1
ATOM 3957 N N . ASP B 1 152 ? 46.102 -36.924 41.383 1.00 59.68 301 ASP B N 1
ATOM 3958 C CA . ASP B 1 152 ? 47.170 -36.812 42.369 1.00 63.08 301 ASP B CA 1
ATOM 3959 C C . ASP B 1 152 ? 48.259 -37.868 42.192 1.00 63.38 301 ASP B C 1
ATOM 3960 O O . ASP B 1 152 ? 49.447 -37.573 42.315 1.00 66.22 301 ASP B O 1
ATOM 3965 N N . ASN B 1 153 ? 47.848 -39.099 41.903 1.00 63.52 302 ASN B N 1
ATOM 3966 C CA . ASN B 1 153 ? 48.784 -40.203 41.724 1.00 60.14 302 ASN B CA 1
ATOM 3967 C C . ASN B 1 153 ? 49.458 -40.162 40.362 1.00 61.69 302 ASN B C 1
ATOM 3968 O O . ASN B 1 153 ? 50.226 -41.057 40.017 1.00 62.64 302 ASN B O 1
ATOM 3973 N N . SER B 1 154 ? 49.153 -39.129 39.580 1.00 61.52 303 SER B N 1
ATOM 3974 C CA . SER B 1 154 ? 49.763 -38.927 38.250 1.00 62.48 303 SER B CA 1
ATOM 3975 C C . SER B 1 154 ? 49.656 -40.138 37.384 1.00 63.55 303 SER B C 1
ATOM 3976 O O . SER B 1 154 ? 50.541 -40.456 36.564 1.00 63.45 303 SER B O 1
ATOM 3979 N N . ASP B 1 155 ? 48.527 -40.784 37.481 1.00 63.49 304 ASP B N 1
ATOM 3980 C CA . ASP B 1 155 ? 48.370 -42.045 36.802 1.00 62.72 304 ASP B CA 1
ATOM 3981 C C . ASP B 1 155 ? 47.445 -41.905 35.581 1.00 62.24 304 ASP B C 1
ATOM 3982 O O . ASP B 1 155 ? 46.227 -41.968 35.692 1.00 57.20 304 ASP B O 1
ATOM 3987 N N . THR B 1 156 ? 48.106 -41.756 34.410 1.00 63.40 305 THR B N 1
ATOM 3988 C CA . THR B 1 156 ? 47.421 -41.571 33.144 1.00 64.31 305 THR B CA 1
ATOM 3989 C C . THR B 1 156 ? 46.326 -42.587 32.960 1.00 66.51 305 THR B C 1
ATOM 3990 O O . THR B 1 156 ? 45.215 -42.147 32.735 1.00 68.95 305 THR B O 1
ATOM 3994 N N . LYS B 1 157 ? 46.510 -43.883 32.853 1.00 65.87 306 LYS B N 1
ATOM 3995 C CA . LYS B 1 157 ? 45.349 -44.827 32.801 1.00 60.80 306 LYS B CA 1
ATOM 3996 C C . LYS B 1 157 ? 44.004 -44.621 33.686 1.00 57.50 306 LYS B C 1
ATOM 3997 O O . LYS B 1 157 ? 42.929 -44.621 33.127 1.00 56.04 306 LYS B O 1
ATOM 4003 N N . GLY B 1 158 ? 43.996 -44.455 35.029 1.00 51.74 307 GLY B N 1
ATOM 4004 C CA . GLY B 1 158 ? 42.711 -44.274 35.767 1.00 48.24 307 GLY B CA 1
ATOM 4005 C C . GLY B 1 158 ? 41.990 -42.945 35.503 1.00 49.90 307 GLY B C 1
ATOM 4006 O O . GLY B 1 158 ? 40.756 -42.841 35.510 1.00 48.71 307 GLY B O 1
ATOM 4007 N N . PHE B 1 159 ? 42.803 -41.924 35.244 1.00 48.39 308 PHE B N 1
ATOM 4008 C CA . PHE B 1 159 ? 42.291 -40.593 34.933 1.00 46.61 308 PHE B CA 1
ATOM 4009 C C . PHE B 1 159 ? 41.426 -40.670 33.674 1.00 41.80 308 PHE B C 1
ATOM 4010 O O . PHE B 1 159 ? 40.271 -40.259 33.690 1.00 41.44 308 PHE B O 1
ATOM 4018 N N . VAL B 1 160 ? 41.970 -41.214 32.591 1.00 42.85 309 VAL B N 1
ATOM 4019 C CA . VAL B 1 160 ? 41.197 -41.332 31.356 1.00 44.98 309 VAL B CA 1
ATOM 4020 C C . VAL B 1 160 ? 39.999 -42.267 31.559 1.00 46.95 309 VAL B C 1
ATOM 4021 O O . VAL B 1 160 ? 39.003 -42.174 30.839 1.00 46.50 309 VAL B O 1
ATOM 4025 N N . ASN B 1 161 ? 40.098 -43.153 32.551 1.00 48.58 310 ASN B N 1
ATOM 4026 C CA . ASN B 1 161 ? 39.023 -44.092 32.856 1.00 46.21 310 ASN B CA 1
ATOM 4027 C C . ASN B 1 161 ? 37.871 -43.359 33.543 1.00 44.22 310 ASN B C 1
ATOM 4028 O O . ASN B 1 161 ? 36.705 -43.566 33.208 1.00 41.07 310 ASN B O 1
ATOM 4033 N N . ALA B 1 162 ? 38.197 -42.508 34.510 1.00 34.09 311 ALA B N 1
ATOM 4034 C CA . ALA B 1 162 ? 37.166 -41.751 35.205 1.00 39.23 311 ALA B CA 1
ATOM 4035 C C . ALA B 1 162 ? 36.494 -40.799 34.200 1.00 38.33 311 ALA B C 1
ATOM 4036 O O . ALA B 1 162 ? 35.294 -40.536 34.285 1.00 34.33 311 ALA B O 1
ATOM 4038 N N . ILE B 1 163 ? 37.279 -40.305 33.246 1.00 39.16 312 ILE B N 1
ATOM 4039 C CA . ILE B 1 163 ? 36.775 -39.404 32.213 1.00 41.68 312 ILE B CA 1
ATOM 4040 C C . ILE B 1 163 ? 35.746 -40.116 31.333 1.00 42.18 312 ILE B C 1
ATOM 4041 O O . ILE B 1 163 ? 34.613 -39.645 31.180 1.00 42.12 312 ILE B O 1
ATOM 4046 N N . ASN B 1 164 ? 36.139 -41.252 30.759 1.00 40.40 313 ASN B N 1
ATOM 4047 C CA . ASN B 1 164 ? 35.236 -42.006 29.899 1.00 43.31 313 ASN B CA 1
ATOM 4048 C C . ASN B 1 164 ? 33.994 -42.469 30.637 1.00 39.48 313 ASN B C 1
ATOM 4049 O O . ASN B 1 164 ? 32.931 -42.637 30.038 1.00 42.37 313 ASN B O 1
ATOM 4054 N N . LEU B 1 165 ? 34.123 -42.662 31.944 1.00 37.52 314 LEU B N 1
ATOM 4055 C CA . LEU B 1 165 ? 32.989 -43.098 32.749 1.00 40.11 314 LEU B CA 1
ATOM 4056 C C . LEU B 1 165 ? 32.049 -41.903 32.912 1.00 37.18 314 LEU B C 1
ATOM 4057 O O . LEU B 1 165 ? 30.823 -42.035 32.835 1.00 27.65 314 LEU B O 1
ATOM 4062 N N . TYR B 1 166 ? 32.644 -40.734 33.142 1.00 38.12 315 TYR B N 1
ATOM 4063 C CA . TYR B 1 166 ? 31.874 -39.500 33.278 1.00 37.70 315 TYR B CA 1
ATOM 4064 C C . TYR B 1 166 ? 31.100 -39.291 31.975 1.00 27.44 315 TYR B C 1
ATOM 4065 O O . TYR B 1 166 ? 29.895 -39.070 31.987 1.00 29.17 315 TYR B O 1
ATOM 4074 N N . ASN B 1 167 ? 31.820 -39.370 30.859 1.00 25.55 316 ASN B N 1
ATOM 4075 C CA . ASN B 1 167 ? 31.230 -39.196 29.541 1.00 29.80 316 ASN B CA 1
ATOM 4076 C C . ASN B 1 167 ? 29.999 -40.074 29.316 1.00 36.96 316 ASN B C 1
ATOM 4077 O O . ASN B 1 167 ? 28.929 -39.576 28.942 1.00 36.12 316 ASN B O 1
ATOM 4082 N N . LYS B 1 168 ? 30.146 -41.381 29.532 1.00 34.89 317 LYS B N 1
ATOM 4083 C CA . LYS B 1 168 ? 29.032 -42.285 29.308 1.00 34.00 317 LYS B CA 1
ATOM 4084 C C . LYS B 1 168 ? 27.853 -41.992 30.212 1.00 28.88 317 LYS B C 1
ATOM 4085 O O . LYS B 1 168 ? 26.703 -42.126 29.804 1.00 31.54 317 LYS B O 1
ATOM 4091 N N . MET B 1 169 ? 28.129 -41.563 31.433 1.00 27.11 318 MET B N 1
ATOM 4092 C CA . MET B 1 169 ? 27.053 -41.246 32.352 1.00 30.55 318 MET B CA 1
ATOM 4093 C C . MET B 1 169 ? 26.278 -39.994 31.933 1.00 34.28 318 MET B C 1
ATOM 4094 O O . MET B 1 169 ? 25.048 -39.970 31.979 1.00 33.40 318 MET B O 1
ATOM 4099 N N . ILE B 1 170 ? 27.012 -38.970 31.512 1.00 30.65 319 ILE B N 1
ATOM 4100 C CA . ILE B 1 170 ? 26.435 -37.701 31.084 1.00 35.12 319 ILE B CA 1
ATOM 4101 C C . ILE B 1 170 ? 25.441 -37.880 29.953 1.00 27.83 319 ILE B C 1
ATOM 4102 O O . ILE B 1 170 ? 24.389 -37.271 29.958 1.00 28.86 319 ILE B O 1
ATOM 4107 N N . ARG B 1 171 ? 25.765 -38.734 28.992 1.00 33.53 320 ARG B N 1
ATOM 4108 C CA . ARG B 1 171 ? 24.869 -38.948 27.867 1.00 31.78 320 ARG B CA 1
ATOM 4109 C C . ARG B 1 171 ? 23.514 -39.539 28.243 1.00 34.68 320 ARG B C 1
ATOM 4110 O O . ARG B 1 171 ? 22.555 -39.396 27.492 1.00 37.43 320 ARG B O 1
ATOM 4118 N N . GLU B 1 172 ? 23.420 -40.181 29.403 1.00 34.94 321 GLU B N 1
ATOM 4119 C CA . GLU B 1 172 ? 22.158 -40.804 29.805 1.00 32.79 321 GLU B CA 1
ATOM 4120 C C . GLU B 1 172 ? 21.272 -39.914 30.653 1.00 37.42 321 GLU B C 1
ATOM 4121 O O . GLU B 1 172 ? 20.165 -40.308 31.019 1.00 38.78 321 GLU B O 1
ATOM 4127 N N . ILE B 1 173 ? 21.744 -38.711 30.970 1.00 40.54 322 ILE B N 1
ATOM 4128 C CA . ILE B 1 173 ? 20.935 -37.791 31.761 1.00 37.19 322 ILE B CA 1
ATOM 4129 C C . ILE B 1 173 ? 19.978 -37.101 30.790 1.00 36.60 322 ILE B C 1
ATOM 4130 O O . ILE B 1 173 ? 20.412 -36.490 29.821 1.00 43.61 322 ILE B O 1
ATOM 4135 N N . PRO B 1 174 ? 18.659 -37.199 31.029 1.00 38.86 323 PRO B N 1
ATOM 4136 C CA . PRO B 1 174 ? 17.679 -36.561 30.134 1.00 35.93 323 PRO B CA 1
ATOM 4137 C C . PRO B 1 174 ? 17.978 -35.069 29.994 1.00 33.55 323 PRO B C 1
ATOM 4138 O O . PRO B 1 174 ? 17.917 -34.329 30.974 1.00 30.46 323 PRO B O 1
ATOM 4142 N N . ARG B 1 175 ? 18.292 -34.641 28.775 1.00 34.20 324 ARG B N 1
ATOM 4143 C CA . ARG B 1 175 ? 18.629 -33.247 28.495 1.00 34.77 324 ARG B CA 1
ATOM 4144 C C . ARG B 1 175 ? 17.633 -32.264 29.105 1.00 35.05 324 ARG B C 1
ATOM 4145 O O . ARG B 1 175 ? 18.021 -31.260 29.703 1.00 34.98 324 ARG B O 1
ATOM 4153 N N . GLN B 1 176 ? 16.348 -32.562 28.975 1.00 39.16 325 GLN B N 1
ATOM 4154 C CA . GLN B 1 176 ? 15.324 -31.685 29.514 1.00 39.45 325 GLN B CA 1
ATOM 4155 C C . GLN B 1 176 ? 15.447 -31.443 31.015 1.00 42.96 325 GLN B C 1
ATOM 4156 O O . GLN B 1 176 ? 15.122 -30.352 31.500 1.00 37.48 325 GLN B O 1
ATOM 4162 N N . ARG B 1 177 ? 15.920 -32.443 31.754 1.00 40.14 326 ARG B N 1
ATOM 4163 C CA . ARG B 1 177 ? 16.090 -32.290 33.204 1.00 37.79 326 ARG B CA 1
ATOM 4164 C C . ARG B 1 177 ? 17.245 -31.314 33.442 1.00 34.00 326 ARG B C 1
ATOM 4165 O O . ARG B 1 177 ? 17.225 -30.520 34.382 1.00 35.35 326 ARG B O 1
ATOM 4173 N N . ILE B 1 178 ? 18.264 -31.391 32.593 1.00 29.77 327 ILE B N 1
ATOM 4174 C CA . ILE B 1 178 ? 19.411 -30.497 32.721 1.00 29.06 327 ILE B CA 1
ATOM 4175 C C . ILE B 1 178 ? 19.011 -29.040 32.448 1.00 26.61 327 ILE B C 1
ATOM 4176 O O . ILE B 1 178 ? 19.340 -28.147 33.224 1.00 30.55 327 ILE B O 1
ATOM 4181 N N . ILE B 1 179 ? 18.294 -28.807 31.353 1.00 29.71 328 ILE B N 1
ATOM 4182 C CA . ILE B 1 179 ? 17.869 -27.461 31.016 1.00 30.58 328 ILE B CA 1
ATOM 4183 C C . ILE B 1 179 ? 16.913 -26.899 32.064 1.00 34.96 328 ILE B C 1
ATOM 4184 O O . ILE B 1 179 ? 17.011 -25.725 32.425 1.00 39.00 328 ILE B O 1
ATOM 4189 N N . ASP B 1 180 ? 15.995 -27.725 32.561 1.00 34.82 329 ASP B N 1
ATOM 4190 C CA . ASP B 1 180 ? 15.051 -27.264 33.573 1.00 36.75 329 ASP B CA 1
ATOM 4191 C C . ASP B 1 180 ? 15.796 -26.820 34.825 1.00 36.60 329 ASP B C 1
ATOM 4192 O O . ASP B 1 180 ? 15.423 -25.838 35.467 1.00 29.78 329 ASP B O 1
ATOM 4197 N N . HIS B 1 181 ? 16.843 -27.558 35.175 1.00 31.26 330 HIS B N 1
ATOM 4198 C CA . HIS B 1 181 ? 17.626 -27.207 36.343 1.00 35.11 330 HIS B CA 1
ATOM 4199 C C . HIS B 1 181 ? 18.356 -25.872 36.118 1.00 37.65 330 HIS B C 1
ATOM 4200 O O . HIS B 1 181 ? 18.339 -25.002 36.983 1.00 37.51 330 HIS B O 1
ATOM 4207 N N . LEU B 1 182 ? 18.994 -25.720 34.960 1.00 37.21 331 LEU B N 1
ATOM 4208 C CA . LEU B 1 182 ? 19.701 -24.487 34.651 1.00 35.83 331 LEU B CA 1
ATOM 4209 C C . LEU B 1 182 ? 18.737 -23.323 34.792 1.00 36.66 331 LEU B C 1
ATOM 4210 O O . LEU B 1 182 ? 19.089 -22.277 35.320 1.00 35.92 331 LEU B O 1
ATOM 4215 N N . GLU B 1 183 ? 17.516 -23.524 34.314 1.00 35.87 332 GLU B N 1
ATOM 4216 C CA . GLU B 1 183 ? 16.480 -22.508 34.367 1.00 38.79 332 GLU B CA 1
ATOM 4217 C C . GLU B 1 183 ? 16.200 -22.036 35.796 1.00 44.47 332 GLU B C 1
ATOM 4218 O O . GLU B 1 183 ? 15.688 -20.940 35.994 1.00 43.82 332 GLU B O 1
ATOM 4224 N N . THR B 1 184 ? 16.548 -22.848 36.790 1.00 42.94 333 THR B N 1
ATOM 4225 C CA . THR B 1 184 ? 16.298 -22.481 38.185 1.00 46.88 333 THR B CA 1
ATOM 4226 C C . THR B 1 184 ? 17.547 -22.115 38.972 1.00 45.87 333 THR B C 1
ATOM 4227 O O . THR B 1 184 ? 17.457 -21.830 40.162 1.00 47.08 333 THR B O 1
ATOM 4231 N N . ILE B 1 185 ? 18.712 -22.142 38.339 1.00 39.85 334 ILE B N 1
ATOM 4232 C CA . ILE B 1 185 ? 19.917 -21.804 39.083 1.00 45.74 334 ILE B CA 1
ATOM 4233 C C . ILE B 1 185 ? 19.817 -20.367 39.597 1.00 47.32 334 ILE B C 1
ATOM 4234 O O . ILE B 1 185 ? 19.647 -19.435 38.809 1.00 44.74 334 ILE B O 1
ATOM 4239 N N . ASP B 1 186 ? 19.874 -20.176 40.910 1.00 49.08 335 ASP B N 1
ATOM 4240 C CA . ASP B 1 186 ? 19.821 -18.829 41.376 1.00 52.03 335 ASP B CA 1
ATOM 4241 C C . ASP B 1 186 ? 21.184 -18.304 41.883 1.00 51.11 335 ASP B C 1
ATOM 4242 O O . ASP B 1 186 ? 21.420 -17.110 41.882 1.00 52.01 335 ASP B O 1
ATOM 4247 N N . LYS B 1 187 ? 22.132 -19.212 42.126 1.00 48.73 336 LYS B N 1
ATOM 4248 C CA . LYS B 1 187 ? 23.502 -18.856 42.553 1.00 47.28 336 LYS B CA 1
ATOM 4249 C C . LYS B 1 187 ? 24.521 -19.849 41.946 1.00 43.57 336 LYS B C 1
ATOM 4250 O O . LYS B 1 187 ? 24.133 -20.929 41.518 1.00 46.59 336 LYS B O 1
ATOM 4256 N N . ILE B 1 188 ? 25.803 -19.478 41.890 1.00 41.82 337 ILE B N 1
ATOM 4257 C CA . ILE B 1 188 ? 26.849 -20.350 41.341 1.00 36.25 337 ILE B CA 1
ATOM 4258 C C . ILE B 1 188 ? 28.180 -20.040 42.019 1.00 35.24 337 ILE B C 1
ATOM 4259 O O . ILE B 1 188 ? 28.358 -18.948 42.552 1.00 35.53 337 ILE B O 1
ATOM 4264 N N . PRO B 1 189 ? 29.124 -20.999 42.014 1.00 36.08 338 PRO B N 1
ATOM 4265 C CA . PRO B 1 189 ? 30.431 -20.785 42.634 1.00 38.52 338 PRO B CA 1
ATOM 4266 C C . PRO B 1 189 ? 31.099 -19.572 41.993 1.00 45.06 338 PRO B C 1
ATOM 4267 O O . PRO B 1 189 ? 31.105 -19.418 40.768 1.00 39.25 338 PRO B O 1
ATOM 4271 N N . ARG B 1 190 ? 31.665 -18.710 42.825 1.00 44.95 339 ARG B N 1
ATOM 4272 C CA . ARG B 1 190 ? 32.365 -17.519 42.329 1.00 44.02 339 ARG B CA 1
ATOM 4273 C C . ARG B 1 190 ? 33.454 -17.928 41.335 1.00 43.81 339 ARG B C 1
ATOM 4274 O O . ARG B 1 190 ? 33.746 -17.200 40.395 1.00 39.80 339 ARG B O 1
ATOM 4282 N N . SER B 1 191 ? 34.062 -19.087 41.575 1.00 37.27 340 SER B N 1
ATOM 4283 C CA . SER B 1 191 ? 35.145 -19.563 40.717 1.00 37.36 340 SER B CA 1
ATOM 4284 C C . SER B 1 191 ? 34.703 -20.014 39.321 1.00 31.44 340 SER B C 1
ATOM 4285 O O . SER B 1 191 ? 35.532 -20.161 38.434 1.00 35.51 340 SER B O 1
ATOM 4288 N N . PHE B 1 192 ? 33.411 -20.241 39.113 1.00 31.49 341 PHE B N 1
ATOM 4289 C CA . PHE B 1 192 ? 32.977 -20.708 37.796 1.00 35.21 341 PHE B CA 1
ATOM 4290 C C . PHE B 1 192 ? 33.333 -19.725 36.684 1.00 33.66 341 PHE B C 1
ATOM 4291 O O . PHE B 1 192 ? 34.058 -20.062 35.741 1.00 32.11 341 PHE B O 1
ATOM 4299 N N . ILE B 1 193 ? 32.802 -18.512 36.787 1.00 29.67 342 ILE B N 1
ATOM 4300 C CA . ILE B 1 193 ? 33.092 -17.501 35.786 1.00 30.82 342 ILE B CA 1
ATOM 4301 C C . ILE B 1 193 ? 34.609 -17.335 35.637 1.00 30.28 342 ILE B C 1
ATOM 4302 O O . ILE B 1 193 ? 35.125 -17.238 34.529 1.00 33.46 342 ILE B O 1
ATOM 4307 N N . HIS B 1 194 ? 35.327 -17.331 36.756 1.00 32.66 343 HIS B N 1
ATOM 4308 C CA . HIS B 1 194 ? 36.779 -17.193 36.706 1.00 32.37 343 HIS B CA 1
ATOM 4309 C C . HIS B 1 194 ? 37.413 -18.308 35.868 1.00 32.46 343 HIS B C 1
ATOM 4310 O O . HIS B 1 194 ? 38.215 -18.045 34.961 1.00 28.03 343 HIS B O 1
ATOM 4317 N N . ASP B 1 195 ? 37.059 -19.555 36.175 1.00 29.16 344 ASP B N 1
ATOM 4318 C CA . ASP B 1 195 ? 37.612 -20.687 35.429 1.00 33.12 344 ASP B CA 1
ATOM 4319 C C . ASP B 1 195 ? 37.121 -20.705 33.980 1.00 20.74 344 ASP B C 1
ATOM 4320 O O . ASP B 1 195 ? 37.868 -21.045 33.081 1.00 27.79 344 ASP B O 1
ATOM 4325 N N . PHE B 1 196 ? 35.872 -20.322 33.761 1.00 22.50 345 PHE B N 1
ATOM 4326 C CA . PHE B 1 196 ? 35.325 -20.289 32.401 1.00 26.94 345 PHE B CA 1
ATOM 4327 C C . PHE B 1 196 ? 36.143 -19.290 31.571 1.00 24.67 345 PHE B C 1
ATOM 4328 O O . PHE B 1 196 ? 36.542 -19.576 30.445 1.00 24.59 345 PHE B O 1
ATOM 4336 N N . LEU B 1 197 ? 36.398 -18.119 32.146 1.00 29.71 346 LEU B N 1
ATOM 4337 C CA . LEU B 1 197 ? 37.168 -17.096 31.457 1.00 29.71 346 LEU B CA 1
ATOM 4338 C C . LEU B 1 197 ? 38.609 -17.538 31.276 1.00 31.83 346 LEU B C 1
ATOM 4339 O O . LEU B 1 197 ? 39.235 -17.230 30.258 1.00 30.73 346 LEU B O 1
ATOM 4344 N N . HIS B 1 198 ? 39.144 -18.262 32.257 1.00 25.72 347 HIS B N 1
ATOM 4345 C CA . HIS B 1 198 ? 40.518 -18.715 32.141 1.00 23.59 347 HIS B CA 1
ATOM 4346 C C . HIS B 1 198 ? 40.663 -19.655 30.953 1.00 23.24 347 HIS B C 1
ATOM 4347 O O . HIS B 1 198 ? 41.680 -19.640 30.265 1.00 28.15 347 HIS B O 1
ATOM 4354 N N . ILE B 1 199 ? 39.646 -20.475 30.710 1.00 29.62 348 ILE B N 1
ATOM 4355 C CA . ILE B 1 199 ? 39.691 -21.387 29.568 1.00 31.76 348 ILE B CA 1
ATOM 4356 C C . ILE B 1 199 ? 39.797 -20.579 28.279 1.00 27.25 348 ILE B C 1
ATOM 4357 O O . ILE B 1 199 ? 40.648 -20.858 27.437 1.00 28.32 348 ILE B O 1
ATOM 4362 N N . VAL B 1 200 ? 38.936 -19.577 28.133 1.00 26.51 349 VAL B N 1
ATOM 4363 C CA . VAL B 1 200 ? 38.954 -18.732 26.945 1.00 28.34 349 VAL B CA 1
ATOM 4364 C C . VAL B 1 200 ? 40.333 -18.083 26.806 1.00 29.10 349 VAL B C 1
ATOM 4365 O O . VAL B 1 200 ? 40.917 -18.040 25.727 1.00 31.22 349 VAL B O 1
ATOM 4369 N N . TYR B 1 201 ? 40.857 -17.614 27.930 1.00 28.40 350 TYR B N 1
ATOM 4370 C CA . TYR B 1 201 ? 42.146 -16.949 27.980 1.00 30.01 350 TYR B CA 1
ATOM 4371 C C . TYR B 1 201 ? 43.304 -17.851 27.574 1.00 33.46 350 TYR B C 1
ATOM 4372 O O . TYR B 1 201 ? 44.196 -17.420 26.848 1.00 33.13 350 TYR B O 1
ATOM 4381 N N . THR B 1 202 ? 43.314 -19.101 28.040 1.00 31.32 351 THR B N 1
ATOM 4382 C CA . THR B 1 202 ? 44.416 -19.999 27.662 1.00 29.05 351 THR B CA 1
ATOM 4383 C C . THR B 1 202 ? 44.379 -20.270 26.164 1.00 23.48 351 THR B C 1
ATOM 4384 O O . THR B 1 202 ? 45.397 -20.549 25.555 1.00 24.42 351 THR B O 1
ATOM 4388 N N . ARG B 1 203 ? 43.193 -20.171 25.574 1.00 26.25 352 ARG B N 1
ATOM 4389 C CA . ARG B 1 203 ? 43.054 -20.422 24.145 1.00 31.88 352 ARG B CA 1
ATOM 4390 C C . ARG B 1 203 ? 43.376 -19.288 23.193 1.00 35.59 352 ARG B C 1
ATOM 4391 O O . ARG B 1 203 ? 43.884 -19.509 22.106 1.00 37.52 352 ARG B O 1
ATOM 4399 N N . SER B 1 204 ? 43.027 -18.078 23.595 1.00 31.72 353 SER B N 1
ATOM 4400 C CA . SER B 1 204 ? 43.211 -16.928 22.738 1.00 33.41 353 SER B CA 1
ATOM 4401 C C . SER B 1 204 ? 44.309 -15.951 23.113 1.00 28.26 353 SER B C 1
ATOM 4402 O O . SER B 1 204 ? 44.928 -15.357 22.244 1.00 37.91 353 SER B O 1
ATOM 4405 N N . ILE B 1 205 ? 44.565 -15.782 24.399 1.00 27.73 354 ILE B N 1
ATOM 4406 C CA . ILE B 1 205 ? 45.592 -14.850 24.827 1.00 28.17 354 ILE B CA 1
ATOM 4407 C C . ILE B 1 205 ? 46.969 -15.501 25.067 1.00 34.71 354 ILE B C 1
ATOM 4408 O O . ILE B 1 205 ? 47.984 -15.047 24.519 1.00 32.77 354 ILE B O 1
ATOM 4413 N N . HIS B 1 206 ? 47.005 -16.551 25.885 1.00 35.92 355 HIS B N 1
ATOM 4414 C CA . HIS B 1 206 ? 48.257 -17.241 26.203 1.00 40.09 355 HIS B CA 1
ATOM 4415 C C . HIS B 1 206 ? 49.183 -17.504 25.024 1.00 39.88 355 HIS B C 1
ATOM 4416 O O . HIS B 1 206 ? 50.367 -17.170 25.071 1.00 41.83 355 HIS B O 1
ATOM 4423 N N . PRO B 1 207 ? 48.663 -18.122 23.954 1.00 41.08 356 PRO B N 1
ATOM 4424 C CA . PRO B 1 207 ? 49.498 -18.410 22.788 1.00 37.10 356 PRO B CA 1
ATOM 4425 C C . PRO B 1 207 ? 50.291 -17.221 22.256 1.00 42.44 356 PRO B C 1
ATOM 4426 O O . PRO B 1 207 ? 51.407 -17.399 21.774 1.00 44.57 356 PRO B O 1
ATOM 4430 N N . GLN B 1 208 ? 49.733 -16.014 22.344 1.00 35.62 357 GLN B N 1
ATOM 4431 C CA . GLN B 1 208 ? 50.433 -14.827 21.839 1.00 35.87 357 GLN B CA 1
ATOM 4432 C C . GLN B 1 208 ? 50.749 -13.777 22.905 1.00 33.52 357 GLN B C 1
ATOM 4433 O O . GLN B 1 208 ? 50.986 -12.616 22.582 1.00 31.62 357 GLN B O 1
ATOM 4439 N N . ALA B 1 209 ? 50.767 -14.185 24.167 1.00 35.65 358 ALA B N 1
ATOM 4440 C CA . ALA B 1 209 ? 51.038 -13.256 25.260 1.00 41.21 358 ALA B CA 1
ATOM 4441 C C . ALA B 1 209 ? 52.274 -12.382 25.085 1.00 40.24 358 ALA B C 1
ATOM 4442 O O . ALA B 1 209 ? 52.307 -11.251 25.572 1.00 33.78 358 ALA B O 1
ATOM 4444 N N . ASN B 1 210 ? 53.278 -12.907 24.395 1.00 34.92 359 ASN B N 1
ATOM 4445 C CA . ASN B 1 210 ? 54.518 -12.162 24.212 1.00 40.21 359 ASN B CA 1
ATOM 4446 C C . ASN B 1 210 ? 54.371 -10.898 23.365 1.00 36.17 359 ASN B C 1
ATOM 4447 O O . ASN B 1 210 ? 55.174 -9.988 23.461 1.00 34.60 359 ASN B O 1
ATOM 4452 N N . LYS B 1 211 ? 53.301 -10.853 22.585 1.00 32.48 360 LYS B N 1
ATOM 4453 C CA . LYS B 1 211 ? 53.030 -9.688 21.749 1.00 35.67 360 LYS B CA 1
ATOM 4454 C C . LYS B 1 211 ? 52.569 -8.491 22.573 1.00 28.63 360 LYS B C 1
ATOM 4455 O O . LYS B 1 211 ? 52.578 -7.364 22.093 1.00 27.84 360 LYS B O 1
ATOM 4461 N N . LEU B 1 212 ? 52.179 -8.752 23.815 1.00 30.62 361 LEU B N 1
ATOM 4462 C CA . LEU B 1 212 ? 51.719 -7.697 24.720 1.00 31.54 361 LEU B CA 1
ATOM 4463 C C . LEU B 1 212 ? 52.898 -7.032 25.445 1.00 32.80 361 LEU B C 1
ATOM 4464 O O . LEU B 1 212 ? 52.718 -6.022 26.132 1.00 24.71 361 LEU B O 1
ATOM 4469 N N . LYS B 1 213 ? 54.086 -7.602 25.263 1.00 35.08 362 LYS B N 1
ATOM 4470 C CA . LYS B 1 213 ? 55.265 -7.129 25.964 1.00 37.57 362 LYS B CA 1
ATOM 4471 C C . LYS B 1 213 ? 56.431 -6.598 25.092 1.00 35.66 362 LYS B C 1
ATOM 4472 O O . LYS B 1 213 ? 57.597 -6.840 25.403 1.00 33.57 362 LYS B O 1
ATOM 4478 N N . HIS B 1 214 ? 56.145 -5.919 23.986 1.00 30.45 363 HIS B N 1
ATOM 4479 C CA . HIS B 1 214 ? 57.224 -5.369 23.142 1.00 29.92 363 HIS B CA 1
ATOM 4480 C C . HIS B 1 214 ? 57.803 -4.116 23.839 1.00 31.27 363 HIS B C 1
ATOM 4481 O O . HIS B 1 214 ? 57.196 -3.567 24.773 1.00 25.22 363 HIS B O 1
ATOM 4488 N N . TYR B 1 215 ? 58.961 -3.643 23.379 1.00 24.33 364 TYR B N 1
ATOM 4489 C CA . TYR B 1 215 ? 59.580 -2.447 23.962 1.00 29.03 364 TYR B CA 1
ATOM 4490 C C . TYR B 1 215 ? 58.568 -1.301 24.127 1.00 25.45 364 TYR B C 1
ATOM 4491 O O . TYR B 1 215 ? 57.885 -0.928 23.172 1.00 22.19 364 TYR B O 1
ATOM 4500 N N . LYS B 1 216 ? 58.495 -0.751 25.339 1.00 26.88 365 LYS B N 1
ATOM 4501 C CA . LYS B 1 216 ? 57.589 0.352 25.653 1.00 26.37 365 LYS B CA 1
ATOM 4502 C C . LYS B 1 216 ? 58.399 1.623 25.951 1.00 30.06 365 LYS B C 1
ATOM 4503 O O . LYS B 1 216 ? 59.131 1.697 26.950 1.00 23.46 365 LYS B O 1
ATOM 4509 N N . ALA B 1 217 ? 58.271 2.617 25.080 1.00 25.45 366 ALA B N 1
ATOM 4510 C CA . ALA B 1 217 ? 58.996 3.862 25.263 1.00 31.94 366 ALA B CA 1
ATOM 4511 C C . ALA B 1 217 ? 58.399 4.637 26.432 1.00 35.07 366 ALA B C 1
ATOM 4512 O O . ALA B 1 217 ? 59.111 5.357 27.126 1.00 36.32 366 ALA B O 1
ATOM 4514 N N . PHE B 1 218 ? 57.096 4.471 26.656 1.00 31.36 367 PHE B N 1
ATOM 4515 C CA . PHE B 1 218 ? 56.416 5.150 27.751 1.00 31.42 367 PHE B CA 1
ATOM 4516 C C . PHE B 1 218 ? 55.698 4.181 28.699 1.00 32.23 367 PHE B C 1
ATOM 4517 O O . PHE B 1 218 ? 55.052 3.233 28.262 1.00 30.02 367 PHE B O 1
ATOM 4525 N N . SER B 1 219 ? 55.806 4.446 29.996 1.00 21.51 368 SER B N 1
ATOM 4526 C CA . SER B 1 219 ? 55.194 3.614 31.007 1.00 27.37 368 SER B CA 1
ATOM 4527 C C . SER B 1 219 ? 53.687 3.598 30.815 1.00 26.01 368 SER B C 1
ATOM 4528 O O . SER B 1 219 ? 53.009 2.670 31.245 1.00 23.20 368 SER B O 1
ATOM 4531 N N . ASN B 1 220 ? 53.170 4.636 30.176 1.00 25.86 369 ASN B N 1
ATOM 4532 C CA . ASN B 1 220 ? 51.733 4.739 29.943 1.00 22.90 369 ASN B CA 1
ATOM 4533 C C . ASN B 1 220 ? 51.160 3.499 29.230 1.00 24.87 369 ASN B C 1
ATOM 4534 O O . ASN B 1 220 ? 50.019 3.121 29.464 1.00 18.92 369 ASN B O 1
ATOM 4539 N N . TYR B 1 221 ? 51.954 2.876 28.368 1.00 18.62 370 TYR B N 1
ATOM 4540 C CA . TYR B 1 221 ? 51.465 1.730 27.606 1.00 24.30 370 TYR B CA 1
ATOM 4541 C C . TYR B 1 221 ? 51.934 0.367 28.085 1.00 22.29 370 TYR B C 1
ATOM 4542 O O . TYR B 1 221 ? 51.757 -0.635 27.381 1.00 24.88 370 TYR B O 1
ATOM 4551 N N . VAL B 1 222 ? 52.534 0.321 29.272 1.00 23.37 371 VAL B N 1
ATOM 4552 C CA . VAL B 1 222 ? 52.993 -0.944 29.815 1.00 25.97 371 VAL B CA 1
ATOM 4553 C C . VAL B 1 222 ? 51.763 -1.739 30.267 1.00 27.48 371 VAL B C 1
ATOM 4554 O O . VAL B 1 222 ? 50.924 -1.255 31.045 1.00 26.95 371 VAL B O 1
ATOM 4558 N N . TYR B 1 223 ? 51.655 -2.959 29.767 1.00 20.43 372 TYR B N 1
ATOM 4559 C CA . TYR B 1 223 ? 50.533 -3.824 30.085 1.00 19.47 372 TYR B CA 1
ATOM 4560 C C . TYR B 1 223 ? 50.550 -4.396 31.500 1.00 22.45 372 TYR B C 1
ATOM 4561 O O . TYR B 1 223 ? 51.539 -4.964 31.934 1.00 36.92 372 TYR B O 1
ATOM 4570 N N . GLY B 1 224 ? 49.444 -4.239 32.208 1.00 24.04 373 GLY B N 1
ATOM 4571 C CA . GLY B 1 224 ? 49.323 -4.757 33.560 1.00 27.91 373 GLY B CA 1
ATOM 4572 C C . GLY B 1 224 ? 47.915 -5.314 33.671 1.00 31.50 373 GLY B C 1
ATOM 4573 O O . GLY B 1 224 ? 46.992 -4.754 33.075 1.00 34.30 373 GLY B O 1
ATOM 4574 N N . GLU B 1 225 ? 47.734 -6.400 34.412 1.00 23.80 374 GLU B N 1
ATOM 4575 C CA . GLU B 1 225 ? 46.417 -7.011 34.542 1.00 26.20 374 GLU B CA 1
ATOM 4576 C C . GLU B 1 225 ? 45.840 -7.020 35.942 1.00 27.84 374 GLU B C 1
ATOM 4577 O O . GLU B 1 225 ? 46.548 -7.291 36.910 1.00 29.94 374 GLU B O 1
ATOM 4583 N N . LEU B 1 226 ? 44.547 -6.721 36.038 1.00 23.93 375 LEU B N 1
ATOM 4584 C CA . LEU B 1 226 ? 43.842 -6.785 37.311 1.00 25.84 375 LEU B CA 1
ATOM 4585 C C . LEU B 1 226 ? 43.292 -8.218 37.233 1.00 30.71 375 LEU B C 1
ATOM 4586 O O . LEU B 1 226 ? 42.689 -8.600 36.221 1.00 24.15 375 LEU B O 1
ATOM 4591 N N . LEU B 1 227 ? 43.521 -9.007 38.279 1.00 34.66 376 LEU B N 1
ATOM 4592 C CA . LEU B 1 227 ? 43.100 -10.411 38.312 1.00 33.11 376 LEU B CA 1
ATOM 4593 C C . LEU B 1 227 ? 41.625 -10.649 38.665 1.00 34.92 376 LEU B C 1
ATOM 4594 O O . LEU B 1 227 ? 40.989 -9.832 39.335 1.00 34.48 376 LEU B O 1
ATOM 4599 N N . PRO B 1 228 ? 41.073 -11.794 38.228 1.00 32.80 377 PRO B N 1
ATOM 4600 C CA . PRO B 1 228 ? 39.676 -12.184 38.455 1.00 29.47 377 PRO B CA 1
ATOM 4601 C C . PRO B 1 228 ? 39.099 -11.998 39.854 1.00 27.98 377 PRO B C 1
ATOM 4602 O O . PRO B 1 228 ? 38.045 -11.383 40.005 1.00 30.25 377 PRO B O 1
ATOM 4606 N N . ASN B 1 229 ? 39.767 -12.514 40.878 1.00 27.09 378 ASN B N 1
ATOM 4607 C CA . ASN B 1 229 ? 39.250 -12.359 42.233 1.00 28.25 378 ASN B CA 1
ATOM 4608 C C . ASN B 1 229 ? 39.202 -10.906 42.675 1.00 27.28 378 ASN B C 1
ATOM 4609 O O . ASN B 1 229 ? 38.285 -10.505 43.386 1.00 31.76 378 ASN B O 1
ATOM 4614 N N . PHE B 1 230 ? 40.190 -10.117 42.271 1.00 27.49 379 PHE B N 1
ATOM 4615 C CA . PHE B 1 230 ? 40.192 -8.701 42.630 1.00 28.99 379 PHE B CA 1
ATOM 4616 C C . PHE B 1 230 ? 39.002 -8.036 41.939 1.00 29.37 379 PHE B C 1
ATOM 4617 O O . PHE B 1 230 ? 38.253 -7.286 42.564 1.00 33.16 379 PHE B O 1
ATOM 4625 N N . LEU B 1 231 ? 38.820 -8.325 40.650 1.00 30.32 380 LEU B N 1
ATOM 4626 C CA . LEU B 1 231 ? 37.702 -7.751 39.908 1.00 32.57 380 LEU B CA 1
ATOM 4627 C C . LEU B 1 231 ? 36.373 -8.106 40.575 1.00 30.56 380 LEU B C 1
ATOM 4628 O O . LEU B 1 231 ? 35.497 -7.258 40.710 1.00 31.42 380 LEU B O 1
ATOM 4633 N N . SER B 1 232 ? 36.210 -9.367 40.962 1.00 30.19 381 SER B N 1
ATOM 4634 C CA . SER B 1 232 ? 34.969 -9.788 41.616 1.00 33.57 381 SER B CA 1
ATOM 4635 C C . SER B 1 232 ? 34.735 -8.990 42.899 1.00 32.35 381 SER B C 1
ATOM 4636 O O . SER B 1 232 ? 33.620 -8.566 43.166 1.00 36.03 381 SER B O 1
ATOM 4639 N N . ASP B 1 233 ? 35.781 -8.780 43.689 1.00 31.06 382 ASP B N 1
ATOM 4640 C CA . ASP B 1 233 ? 35.634 -8.015 44.928 1.00 34.88 382 ASP B CA 1
ATOM 4641 C C . ASP B 1 233 ? 35.221 -6.572 44.640 1.00 35.10 382 ASP B C 1
ATOM 4642 O O . ASP B 1 233 ? 34.241 -6.060 45.188 1.00 37.47 382 ASP B O 1
ATOM 4647 N N . VAL B 1 234 ? 35.966 -5.916 43.763 1.00 36.46 383 VAL B N 1
ATOM 4648 C CA . VAL B 1 234 ? 35.670 -4.542 43.455 1.00 35.72 383 VAL B CA 1
ATOM 4649 C C . VAL B 1 234 ? 34.338 -4.322 42.757 1.00 33.96 383 VAL B C 1
ATOM 4650 O O . VAL B 1 234 ? 33.678 -3.315 43.000 1.00 31.17 383 VAL B O 1
ATOM 4654 N N . TYR B 1 235 ? 33.906 -5.245 41.903 1.00 34.94 384 TYR B N 1
ATOM 4655 C CA . TYR B 1 235 ? 32.596 -5.061 41.242 1.00 33.11 384 TYR B CA 1
ATOM 4656 C C . TYR B 1 235 ? 31.505 -5.116 42.308 1.00 36.22 384 TYR B C 1
ATOM 4657 O O . TYR B 1 235 ? 30.543 -4.347 42.278 1.00 32.82 384 TYR B O 1
ATOM 4666 N N . GLN B 1 236 ? 31.669 -6.017 43.268 1.00 41.65 385 GLN B N 1
ATOM 4667 C CA . GLN B 1 236 ? 30.690 -6.118 44.329 1.00 45.76 385 GLN B CA 1
ATOM 4668 C C . GLN B 1 236 ? 30.714 -4.869 45.209 1.00 45.18 385 GLN B C 1
ATOM 4669 O O . GLN B 1 236 ? 29.660 -4.327 45.540 1.00 44.85 385 GLN B O 1
ATOM 4675 N N . GLN B 1 237 ? 31.905 -4.408 45.592 1.00 43.57 386 GLN B N 1
ATOM 4676 C CA . GLN B 1 237 ? 31.995 -3.202 46.424 1.00 43.97 386 GLN B CA 1
ATOM 4677 C C . GLN B 1 237 ? 31.280 -2.018 45.772 1.00 42.95 386 GLN B C 1
ATOM 4678 O O . GLN B 1 237 ? 30.783 -1.135 46.463 1.00 37.64 386 GLN B O 1
ATOM 4684 N N . CYS B 1 238 ? 31.235 -2.003 44.443 1.00 38.45 387 CYS B N 1
ATOM 4685 C CA . CYS B 1 238 ? 30.589 -0.916 43.709 1.00 39.50 387 CYS B CA 1
ATOM 4686 C C . CYS B 1 238 ? 29.149 -1.231 43.340 1.00 41.05 387 CYS B C 1
ATOM 4687 O O . CYS B 1 238 ? 28.478 -0.422 42.695 1.00 36.26 387 CYS B O 1
ATOM 4690 N N . GLN B 1 239 ? 28.670 -2.406 43.737 1.00 44.83 388 GLN B N 1
ATOM 4691 C CA . GLN B 1 239 ? 27.305 -2.820 43.418 1.00 41.71 388 GLN B CA 1
ATOM 4692 C C . GLN B 1 239 ? 27.038 -2.835 41.917 1.00 41.57 388 GLN B C 1
ATOM 4693 O O . GLN B 1 239 ? 25.944 -2.474 41.465 1.00 38.30 388 GLN B O 1
ATOM 4699 N N . LEU B 1 240 ? 28.038 -3.234 41.138 1.00 35.27 389 LEU B N 1
ATOM 4700 C CA . LEU B 1 240 ? 27.855 -3.317 39.692 1.00 38.36 389 LEU B CA 1
ATOM 4701 C C . LEU B 1 240 ? 26.664 -4.276 39.563 1.00 36.45 389 LEU B C 1
ATOM 4702 O O . LEU B 1 240 ? 26.698 -5.371 40.110 1.00 33.49 389 LEU B O 1
ATOM 4707 N N . LYS B 1 241 ? 25.615 -3.869 38.860 1.00 38.15 390 LYS B N 1
ATOM 4708 C CA . LYS B 1 241 ? 24.432 -4.722 38.755 1.00 43.08 390 LYS B CA 1
ATOM 4709 C C . LYS B 1 241 ? 23.794 -4.739 37.372 1.00 40.77 390 LYS B C 1
ATOM 4710 O O . LYS B 1 241 ? 24.212 -4.024 36.465 1.00 36.56 390 LYS B O 1
ATOM 4716 N N . LYS B 1 242 ? 22.753 -5.554 37.236 1.00 43.00 391 LYS B N 1
ATOM 4717 C CA . LYS B 1 242 ? 22.034 -5.684 35.980 1.00 43.18 391 LYS B CA 1
ATOM 4718 C C . LYS B 1 242 ? 21.576 -4.313 35.508 1.00 45.55 391 LYS B C 1
ATOM 4719 O O . LYS B 1 242 ? 21.116 -3.494 36.304 1.00 45.62 391 LYS B O 1
ATOM 4725 N N . GLY B 1 243 ? 21.706 -4.060 34.212 1.00 43.20 392 GLY B N 1
ATOM 4726 C CA . GLY B 1 243 ? 21.279 -2.781 33.680 1.00 41.31 392 GLY B CA 1
ATOM 4727 C C . GLY B 1 243 ? 22.260 -1.625 33.786 1.00 37.84 392 GLY B C 1
ATOM 4728 O O . GLY B 1 243 ? 22.007 -0.558 33.234 1.00 39.20 392 GLY B O 1
ATOM 4729 N N . ASP B 1 244 ? 23.366 -1.817 34.495 1.00 35.85 393 ASP B N 1
ATOM 4730 C CA . ASP B 1 244 ? 24.369 -0.763 34.638 1.00 36.75 393 ASP B CA 1
ATOM 4731 C C . ASP B 1 244 ? 25.237 -0.653 33.392 1.00 36.70 393 ASP B C 1
ATOM 4732 O O . ASP B 1 244 ? 25.193 -1.501 32.501 1.00 37.83 393 ASP B O 1
ATOM 4737 N N . THR B 1 245 ? 26.017 0.416 33.332 1.00 37.20 394 THR B N 1
ATOM 4738 C CA . THR B 1 245 ? 26.949 0.597 32.240 1.00 34.78 394 THR B CA 1
ATOM 4739 C C . THR B 1 245 ? 28.313 0.566 32.907 1.00 33.97 394 THR B C 1
ATOM 4740 O O . THR B 1 245 ? 28.541 1.251 33.899 1.00 34.14 394 THR B O 1
ATOM 4744 N N . PHE B 1 246 ? 29.209 -0.252 32.374 1.00 31.88 395 PHE B N 1
ATOM 4745 C CA . PHE B 1 246 ? 30.549 -0.376 32.914 1.00 23.82 395 PHE B CA 1
ATOM 4746 C C . PHE B 1 246 ? 31.562 0.030 31.853 1.00 28.08 395 PHE B C 1
ATOM 4747 O O . PHE B 1 246 ? 31.425 -0.320 30.682 1.00 33.51 395 PHE B O 1
ATOM 4755 N N . MET B 1 247 ? 32.572 0.786 32.261 1.00 29.25 396 MET B N 1
ATOM 4756 C CA . MET B 1 247 ? 33.604 1.226 31.337 1.00 29.51 396 MET B CA 1
ATOM 4757 C C . MET B 1 247 ? 34.989 0.982 31.898 1.00 27.78 396 MET B C 1
ATOM 4758 O O . MET B 1 247 ? 35.234 1.216 33.079 1.00 30.89 396 MET B O 1
ATOM 4763 N N . ASP B 1 248 ? 35.893 0.516 31.043 1.00 27.39 397 ASP B N 1
ATOM 4764 C CA . ASP B 1 248 ? 37.274 0.289 31.451 1.00 29.07 397 ASP B CA 1
ATOM 4765 C C . ASP B 1 248 ? 38.158 1.123 30.516 1.00 27.19 397 ASP B C 1
ATOM 4766 O O . ASP B 1 248 ? 38.247 0.833 29.330 1.00 23.15 397 ASP B O 1
ATOM 4771 N N . LEU B 1 249 ? 38.780 2.170 31.063 1.00 25.22 398 LEU B N 1
ATOM 4772 C CA . LEU B 1 249 ? 39.653 3.056 30.287 1.00 22.52 398 LEU B CA 1
ATOM 4773 C C . LEU B 1 249 ? 41.029 2.396 30.225 1.00 25.93 398 LEU B C 1
ATOM 4774 O O . LEU B 1 249 ? 41.751 2.348 31.222 1.00 21.52 398 LEU B O 1
ATOM 4779 N N . GLY B 1 250 ? 41.403 1.918 29.046 1.00 20.12 399 GLY B N 1
ATOM 4780 C CA . GLY B 1 250 ? 42.668 1.207 28.918 1.00 24.26 399 GLY B CA 1
ATOM 4781 C C . GLY B 1 250 ? 42.340 -0.252 29.252 1.00 21.11 399 GLY B C 1
ATOM 4782 O O . GLY B 1 250 ? 42.843 -0.826 30.226 1.00 17.36 399 GLY B O 1
ATOM 4783 N N . SER B 1 251 ? 41.503 -0.857 28.413 1.00 24.95 400 SER B N 1
ATOM 4784 C CA . SER B 1 251 ? 41.034 -2.226 28.624 1.00 23.22 400 SER B CA 1
ATOM 4785 C C . SER B 1 251 ? 41.977 -3.408 28.349 1.00 19.83 400 SER B C 1
ATOM 4786 O O . SER B 1 251 ? 41.602 -4.546 28.584 1.00 19.50 400 SER B O 1
ATOM 4789 N N . GLY B 1 252 ? 43.189 -3.153 27.872 1.00 23.68 401 GLY B N 1
ATOM 4790 C CA . GLY B 1 252 ? 44.114 -4.254 27.611 1.00 22.73 401 GLY B CA 1
ATOM 4791 C C . GLY B 1 252 ? 43.555 -5.230 26.591 1.00 25.83 401 GLY B C 1
ATOM 4792 O O . GLY B 1 252 ? 43.344 -4.851 25.432 1.00 23.41 401 GLY B O 1
ATOM 4793 N N . VAL B 1 253 ? 43.332 -6.480 27.004 1.00 23.19 402 VAL B N 1
ATOM 4794 C CA . VAL B 1 253 ? 42.756 -7.480 26.106 1.00 20.09 402 VAL B CA 1
ATOM 4795 C C . VAL B 1 253 ? 41.299 -7.764 26.449 1.00 22.64 402 VAL B C 1
ATOM 4796 O O . VAL B 1 253 ? 40.731 -8.787 26.020 1.00 22.23 402 VAL B O 1
ATOM 4800 N N . GLY B 1 254 ? 40.712 -6.881 27.255 1.00 20.74 403 GLY B N 1
ATOM 4801 C CA . GLY B 1 254 ? 39.308 -7.002 27.610 1.00 18.37 403 GLY B CA 1
ATOM 4802 C C . GLY B 1 254 ? 38.888 -7.844 28.802 1.00 23.38 403 GLY B C 1
ATOM 4803 O O . GLY B 1 254 ? 37.676 -8.000 29.016 1.00 23.22 403 GLY B O 1
ATOM 4804 N N . ASN B 1 255 ? 39.838 -8.369 29.583 1.00 19.82 404 ASN B N 1
ATOM 4805 C CA . ASN B 1 255 ? 39.472 -9.219 30.727 1.00 24.20 404 ASN B CA 1
ATOM 4806 C C . ASN B 1 255 ? 38.459 -8.609 31.682 1.00 23.32 404 ASN B C 1
ATOM 4807 O O . ASN B 1 255 ? 37.507 -9.277 32.097 1.00 22.65 404 ASN B O 1
ATOM 4812 N N . CYS B 1 256 ? 38.674 -7.347 32.041 1.00 21.77 405 CYS B N 1
ATOM 4813 C CA . CYS B 1 256 ? 37.799 -6.666 32.985 1.00 21.25 405 CYS B CA 1
ATOM 4814 C C . CYS B 1 256 ? 36.428 -6.429 32.392 1.00 21.37 405 CYS B C 1
ATOM 4815 O O . CYS B 1 256 ? 35.415 -6.542 33.090 1.00 26.55 405 CYS B O 1
ATOM 4818 N N . VAL B 1 257 ? 36.391 -6.123 31.101 1.00 17.02 406 VAL B N 1
ATOM 4819 C CA . VAL B 1 257 ? 35.117 -5.891 30.430 1.00 24.73 406 VAL B CA 1
ATOM 4820 C C . VAL B 1 257 ? 34.269 -7.169 30.337 1.00 26.02 406 VAL B C 1
ATOM 4821 O O . VAL B 1 257 ? 33.099 -7.170 30.713 1.00 21.98 406 VAL B O 1
ATOM 4825 N N . VAL B 1 258 ? 34.847 -8.262 29.844 1.00 20.90 407 VAL B N 1
ATOM 4826 C CA . VAL B 1 258 ? 34.046 -9.471 29.728 1.00 25.17 407 VAL B CA 1
ATOM 4827 C C . VAL B 1 258 ? 33.634 -10.021 31.097 1.00 24.77 407 VAL B C 1
ATOM 4828 O O . VAL B 1 258 ? 32.559 -10.588 31.216 1.00 25.13 407 VAL B O 1
ATOM 4832 N N . GLN B 1 259 ? 34.454 -9.837 32.137 1.00 27.89 408 GLN B N 1
ATOM 4833 C CA . GLN B 1 259 ? 34.062 -10.357 33.445 1.00 20.55 408 GLN B CA 1
ATOM 4834 C C . GLN B 1 259 ? 32.899 -9.545 34.004 1.00 30.72 408 GLN B C 1
ATOM 4835 O O . GLN B 1 259 ? 31.999 -10.096 34.647 1.00 29.32 408 GLN B O 1
ATOM 4841 N N . ALA B 1 260 ? 32.907 -8.238 33.753 1.00 27.07 409 ALA B N 1
ATOM 4842 C CA . ALA B 1 260 ? 31.833 -7.377 34.223 1.00 30.52 409 ALA B CA 1
ATOM 4843 C C . ALA B 1 260 ? 30.520 -7.799 33.577 1.00 31.52 409 ALA B C 1
ATOM 4844 O O . ALA B 1 260 ? 29.487 -7.853 34.232 1.00 32.75 409 ALA B O 1
ATOM 4846 N N . ALA B 1 261 ? 30.559 -8.081 32.279 1.00 34.59 410 ALA B N 1
ATOM 4847 C CA . ALA B 1 261 ? 29.350 -8.497 31.570 1.00 32.38 410 ALA B CA 1
ATOM 4848 C C . ALA B 1 261 ? 28.804 -9.835 32.097 1.00 33.78 410 ALA B C 1
ATOM 4849 O O . ALA B 1 261 ? 27.617 -9.946 32.412 1.00 31.63 410 ALA B O 1
ATOM 4851 N N . LEU B 1 262 ? 29.675 -10.836 32.195 1.00 28.91 411 LEU B N 1
ATOM 4852 C CA . LEU B 1 262 ? 29.289 -12.161 32.669 1.00 33.80 411 LEU B CA 1
ATOM 4853 C C . LEU B 1 262 ? 28.871 -12.254 34.134 1.00 37.32 411 LEU B C 1
ATOM 4854 O O . LEU B 1 262 ? 27.895 -12.933 34.466 1.00 38.76 411 LEU B O 1
ATOM 4859 N N . GLU B 1 263 ? 29.583 -11.593 35.027 1.00 37.97 412 GLU B N 1
ATOM 4860 C CA . GLU B 1 263 ? 29.182 -11.731 36.371 1.00 38.74 412 GLU B CA 1
ATOM 4861 C C . GLU B 1 263 ? 28.138 -10.725 36.889 1.00 42.55 412 GLU B C 1
ATOM 4862 O O . GLU B 1 263 ? 27.408 -11.026 37.833 1.00 36.99 412 GLU B O 1
ATOM 4868 N N . CYS B 1 264 ? 27.948 -9.586 36.216 1.00 37.93 413 CYS B N 1
ATOM 4869 C CA . CYS B 1 264 ? 26.909 -8.633 36.678 1.00 42.10 413 CYS B CA 1
ATOM 4870 C C . CYS B 1 264 ? 25.742 -8.365 35.694 1.00 42.19 413 CYS B C 1
ATOM 4871 O O . CYS B 1 264 ? 24.748 -7.735 36.059 1.00 44.12 413 CYS B O 1
ATOM 4874 N N . GLY B 1 265 ? 25.858 -8.844 34.460 1.00 38.59 414 GLY B N 1
ATOM 4875 C CA . GLY B 1 265 ? 24.798 -8.630 33.491 1.00 42.88 414 GLY B CA 1
ATOM 4876 C C . GLY B 1 265 ? 24.535 -7.169 33.176 1.00 43.20 414 GLY B C 1
ATOM 4877 O O . GLY B 1 265 ? 23.381 -6.740 33.087 1.00 46.79 414 GLY B O 1
ATOM 4878 N N . CYS B 1 266 ? 25.607 -6.403 33.004 1.00 40.03 415 CYS B N 1
ATOM 4879 C CA . CYS B 1 266 ? 25.510 -4.981 32.683 1.00 34.55 415 CYS B CA 1
ATOM 4880 C C . CYS B 1 266 ? 24.792 -4.776 31.355 1.00 35.55 415 CYS B C 1
ATOM 4881 O O . CYS B 1 266 ? 24.901 -5.603 30.452 1.00 35.44 415 CYS B O 1
ATOM 4884 N N . ALA B 1 267 ? 24.073 -3.664 31.229 1.00 23.35 416 ALA B N 1
ATOM 4885 C CA . ALA B 1 267 ? 23.379 -3.373 29.982 1.00 31.14 416 ALA B CA 1
ATOM 4886 C C . ALA B 1 267 ? 24.444 -3.134 28.922 1.00 31.38 416 ALA B C 1
ATOM 4887 O O . ALA B 1 267 ? 24.221 -3.379 27.739 1.00 34.46 416 ALA B O 1
ATOM 4889 N N . LEU B 1 268 ? 25.597 -2.633 29.358 1.00 31.50 417 LEU B N 1
ATOM 4890 C CA . LEU B 1 268 ? 26.714 -2.381 28.460 1.00 30.96 417 LEU B CA 1
ATOM 4891 C C . LEU B 1 268 ? 28.047 -2.440 29.199 1.00 31.39 417 LEU B C 1
ATOM 4892 O O . LEU B 1 268 ? 28.211 -1.806 30.239 1.00 30.63 417 LEU B O 1
ATOM 4897 N N . SER B 1 269 ? 28.979 -3.233 28.671 1.00 26.45 418 SER B N 1
ATOM 4898 C CA . SER B 1 269 ? 30.318 -3.341 29.248 1.00 30.49 418 SER B CA 1
ATOM 4899 C C . SER B 1 269 ? 31.185 -2.831 28.124 1.00 19.85 418 SER B C 1
ATOM 4900 O O . SER B 1 269 ? 31.220 -3.402 27.041 1.00 22.86 418 SER B O 1
ATOM 4903 N N . PHE B 1 270 ? 31.876 -1.737 28.386 1.00 24.45 419 PHE B N 1
ATOM 4904 C CA . PHE B 1 270 ? 32.682 -1.083 27.364 1.00 21.51 419 PHE B CA 1
ATOM 4905 C C . PHE B 1 270 ? 34.147 -0.915 27.730 1.00 20.83 419 PHE B C 1
ATOM 4906 O O . PHE B 1 270 ? 34.495 -0.654 28.883 1.00 24.36 419 PHE B O 1
ATOM 4914 N N . GLY B 1 271 ? 35.011 -1.055 26.737 1.00 23.03 420 GLY B N 1
ATOM 4915 C CA . GLY B 1 271 ? 36.429 -0.873 26.982 1.00 19.46 420 GLY B CA 1
ATOM 4916 C C . GLY B 1 271 ? 37.093 -0.128 25.830 1.00 22.61 420 GLY B C 1
ATOM 4917 O O . GLY B 1 271 ? 36.678 -0.253 24.681 1.00 18.90 420 GLY B O 1
ATOM 4918 N N . CYS B 1 272 ? 38.099 0.683 26.143 1.00 18.57 421 CYS B N 1
ATOM 4919 C CA . CYS B 1 272 ? 38.864 1.380 25.105 1.00 19.88 421 CYS B CA 1
ATOM 4920 C C . CYS B 1 272 ? 40.333 1.048 25.322 1.00 14.60 421 CYS B C 1
ATOM 4921 O O . CYS B 1 272 ? 40.830 1.159 26.438 1.00 20.54 421 CYS B O 1
ATOM 4924 N N . GLU B 1 273 ? 41.017 0.631 24.265 1.00 18.01 422 GLU B N 1
ATOM 4925 C CA . GLU B 1 273 ? 42.429 0.284 24.342 1.00 20.97 422 GLU B CA 1
ATOM 4926 C C . GLU B 1 273 ? 43.114 0.806 23.095 1.00 16.41 422 GLU B C 1
ATOM 4927 O O . GLU B 1 273 ? 42.600 0.678 21.990 1.00 22.39 422 GLU B O 1
ATOM 4933 N N . ILE B 1 274 ? 44.295 1.372 23.273 1.00 23.38 423 ILE B N 1
ATOM 4934 C CA . ILE B 1 274 ? 45.025 1.954 22.160 1.00 20.47 423 ILE B CA 1
ATOM 4935 C C . ILE B 1 274 ? 46.053 1.051 21.479 1.00 18.74 423 ILE B C 1
ATOM 4936 O O . ILE B 1 274 ? 46.254 1.168 20.274 1.00 21.75 423 ILE B O 1
ATOM 4941 N N . MET B 1 275 ? 46.699 0.159 22.233 1.00 17.91 424 MET B N 1
ATOM 4942 C CA . MET B 1 275 ? 47.746 -0.713 21.654 1.00 18.85 424 MET B CA 1
ATOM 4943 C C . MET B 1 275 ? 47.212 -1.670 20.601 1.00 22.53 424 MET B C 1
ATOM 4944 O O . MET B 1 275 ? 46.150 -2.287 20.782 1.00 21.56 424 MET B O 1
ATOM 4949 N N . ASP B 1 276 ? 47.947 -1.790 19.499 1.00 27.76 425 ASP B N 1
ATOM 4950 C CA . ASP B 1 276 ? 47.547 -2.659 18.399 1.00 28.04 425 ASP B CA 1
ATOM 4951 C C . ASP B 1 276 ? 47.496 -4.150 18.744 1.00 24.00 425 ASP B C 1
ATOM 4952 O O . ASP B 1 276 ? 46.517 -4.818 18.429 1.00 27.71 425 ASP B O 1
ATOM 4957 N N . ASP B 1 277 ? 48.537 -4.672 19.386 1.00 21.75 426 ASP B N 1
ATOM 4958 C CA . ASP B 1 277 ? 48.540 -6.097 19.736 1.00 20.92 426 ASP B CA 1
ATOM 4959 C C . ASP B 1 277 ? 47.457 -6.409 20.754 1.00 19.04 426 ASP B C 1
ATOM 4960 O O . ASP B 1 277 ? 46.671 -7.342 20.583 1.00 21.64 426 ASP B O 1
ATOM 4965 N N . ALA B 1 278 ? 47.383 -5.603 21.799 1.00 17.10 427 ALA B N 1
ATOM 4966 C CA . ALA B 1 278 ? 46.356 -5.803 22.810 1.00 19.53 427 ALA B CA 1
ATOM 4967 C C . ALA B 1 278 ? 44.969 -5.770 22.154 1.00 19.83 427 ALA B C 1
ATOM 4968 O O . ALA B 1 278 ? 44.066 -6.516 22.547 1.00 22.06 427 ALA B O 1
ATOM 4970 N N . SER B 1 279 ? 44.798 -4.907 21.153 1.00 20.47 428 SER B N 1
ATOM 4971 C CA . SER B 1 279 ? 43.513 -4.818 20.461 1.00 23.15 428 SER B CA 1
ATOM 4972 C C . SER B 1 279 ? 43.201 -6.063 19.610 1.00 23.35 428 SER B C 1
ATOM 4973 O O . SER B 1 279 ? 42.046 -6.503 19.558 1.00 25.21 428 SER B O 1
ATOM 4976 N N . ASP B 1 280 ? 44.204 -6.614 18.926 1.00 22.62 429 ASP B N 1
ATOM 4977 C CA . ASP B 1 280 ? 43.971 -7.810 18.118 1.00 24.92 429 ASP B CA 1
ATOM 4978 C C . ASP B 1 280 ? 43.578 -8.954 19.044 1.00 25.26 429 ASP B C 1
ATOM 4979 O O . ASP B 1 280 ? 42.650 -9.708 18.765 1.00 25.26 429 ASP B O 1
ATOM 4984 N N . LEU B 1 281 ? 44.290 -9.071 20.161 1.00 23.09 430 LEU B N 1
ATOM 4985 C CA . LEU B 1 281 ? 44.000 -10.153 21.105 1.00 28.33 430 LEU B CA 1
ATOM 4986 C C . LEU B 1 281 ? 42.609 -9.991 21.728 1.00 30.54 430 LEU B C 1
ATOM 4987 O O . LEU B 1 281 ? 41.957 -10.992 22.029 1.00 27.55 430 LEU B O 1
ATOM 4992 N N . THR B 1 282 ? 42.168 -8.740 21.916 1.00 21.33 431 THR B N 1
ATOM 4993 C CA . THR B 1 282 ? 40.842 -8.503 22.456 1.00 21.76 431 THR B CA 1
ATOM 4994 C C . THR B 1 282 ? 39.807 -9.140 21.532 1.00 15.92 431 THR B C 1
ATOM 4995 O O . THR B 1 282 ? 38.879 -9.785 21.999 1.00 22.57 431 THR B O 1
ATOM 4999 N N . ILE B 1 283 ? 39.970 -8.950 20.227 1.00 24.55 432 ILE B N 1
ATOM 5000 C CA . ILE B 1 283 ? 39.030 -9.493 19.250 1.00 23.49 432 ILE B CA 1
ATOM 5001 C C . ILE B 1 283 ? 39.022 -11.023 19.292 1.00 27.95 432 ILE B C 1
ATOM 5002 O O . ILE B 1 283 ? 37.954 -11.646 19.315 1.00 26.13 432 ILE B O 1
ATOM 5007 N N . LEU B 1 284 ? 40.210 -11.620 19.318 1.00 25.80 433 LEU B N 1
ATOM 5008 C CA . LEU B 1 284 ? 40.331 -13.077 19.372 1.00 30.43 433 LEU B CA 1
ATOM 5009 C C . LEU B 1 284 ? 39.672 -13.635 20.627 1.00 30.41 433 LEU B C 1
ATOM 5010 O O . LEU B 1 284 ? 38.896 -14.593 20.557 1.00 28.09 433 LEU B O 1
ATOM 5015 N N . GLN B 1 285 ? 39.973 -13.029 21.773 1.00 26.22 434 GLN B N 1
ATOM 5016 C CA . GLN B 1 285 ? 39.383 -13.477 23.025 1.00 24.36 434 GLN B CA 1
ATOM 5017 C C . GLN B 1 285 ? 37.868 -13.302 23.027 1.00 23.27 434 GLN B C 1
ATOM 5018 O O . GLN B 1 285 ? 37.140 -14.191 23.470 1.00 27.45 434 GLN B O 1
ATOM 5024 N N . TYR B 1 286 ? 37.395 -12.160 22.545 1.00 21.85 435 TYR B N 1
ATOM 5025 C CA . TYR B 1 286 ? 35.956 -11.902 22.510 1.00 24.89 435 TYR B CA 1
ATOM 5026 C C . TYR B 1 286 ? 35.263 -12.980 21.667 1.00 26.43 435 TYR B C 1
ATOM 5027 O O . TYR B 1 286 ? 34.225 -13.527 22.050 1.00 26.00 435 TYR B O 1
ATOM 5036 N N . GLU B 1 287 ? 35.849 -13.262 20.509 1.00 27.21 436 GLU B N 1
ATOM 5037 C CA . GLU B 1 287 ? 35.305 -14.252 19.593 1.00 31.49 436 GLU B CA 1
ATOM 5038 C C . GLU B 1 287 ? 35.244 -15.650 20.218 1.00 30.97 436 GLU B C 1
ATOM 5039 O O . GLU B 1 287 ? 34.233 -16.342 20.125 1.00 28.67 436 GLU B O 1
ATOM 5045 N N . GLU B 1 288 ? 36.330 -16.061 20.858 1.00 30.39 437 GLU B N 1
ATOM 5046 C CA . GLU B 1 288 ? 36.362 -17.364 21.504 1.00 28.66 437 GLU B CA 1
ATOM 5047 C C . GLU B 1 288 ? 35.336 -17.405 22.636 1.00 31.34 437 GLU B C 1
ATOM 5048 O O . GLU B 1 288 ? 34.671 -18.424 22.842 1.00 28.29 437 GLU B O 1
ATOM 5054 N N . LEU B 1 289 ? 35.208 -16.296 23.364 1.00 27.90 438 LEU B N 1
ATOM 5055 C CA . LEU B 1 289 ? 34.260 -16.213 24.471 1.00 29.05 438 LEU B CA 1
ATOM 5056 C C . LEU B 1 289 ? 32.826 -16.464 24.024 1.00 27.79 438 LEU B C 1
ATOM 5057 O O . LEU B 1 289 ? 32.110 -17.209 24.671 1.00 29.43 438 LEU B O 1
ATOM 5062 N N . LYS B 1 290 ? 32.411 -15.833 22.927 1.00 30.32 439 LYS B N 1
ATOM 5063 C CA . LYS B 1 290 ? 31.048 -15.994 22.423 1.00 33.43 439 LYS B CA 1
ATOM 5064 C C . LYS B 1 290 ? 30.750 -17.458 22.072 1.00 29.93 439 LYS B C 1
ATOM 5065 O O . LYS B 1 290 ? 29.655 -17.951 22.304 1.00 30.13 439 LYS B O 1
ATOM 5071 N N . LYS B 1 291 ? 31.738 -18.144 21.511 1.00 28.32 440 LYS B N 1
ATOM 5072 C CA . LYS B 1 291 ? 31.566 -19.536 21.129 1.00 33.00 440 LYS B CA 1
ATOM 5073 C C . LYS B 1 291 ? 31.402 -20.421 22.357 1.00 34.32 440 LYS B C 1
ATOM 5074 O O . LYS B 1 291 ? 30.516 -21.268 22.404 1.00 31.23 440 LYS B O 1
ATOM 5080 N N . ARG B 1 292 ? 32.258 -20.213 23.352 1.00 27.79 441 ARG B N 1
ATOM 5081 C CA . ARG B 1 292 ? 32.189 -20.994 24.580 1.00 31.76 441 ARG B CA 1
ATOM 5082 C C . ARG B 1 292 ? 30.903 -20.716 25.341 1.00 30.43 441 ARG B C 1
ATOM 5083 O O . ARG B 1 292 ? 30.345 -21.623 25.953 1.00 29.52 441 ARG B O 1
ATOM 5091 N N . CYS B 1 293 ? 30.442 -19.462 25.320 1.00 27.48 442 CYS B N 1
ATOM 5092 C CA . CYS B 1 293 ? 29.198 -19.123 26.004 1.00 24.88 442 CYS B CA 1
ATOM 5093 C C . CYS B 1 293 ? 28.068 -19.952 25.391 1.00 26.24 442 CYS B C 1
ATOM 5094 O O . CYS B 1 293 ? 27.259 -20.540 26.109 1.00 28.16 442 CYS B O 1
ATOM 5097 N N . LYS B 1 294 ? 28.048 -20.002 24.065 1.00 23.47 443 LYS B N 1
ATOM 5098 C CA . LYS B 1 294 ? 27.061 -20.767 23.308 1.00 29.22 443 LYS B CA 1
ATOM 5099 C C . LYS B 1 294 ? 27.175 -22.248 23.706 1.00 28.49 443 LYS B C 1
ATOM 5100 O O . LYS B 1 294 ? 26.172 -22.906 23.955 1.00 27.64 443 LYS B O 1
ATOM 5106 N N . LEU B 1 295 ? 28.407 -22.752 23.784 1.00 27.61 444 LEU B N 1
ATOM 5107 C CA . LEU B 1 295 ? 28.651 -24.143 24.161 1.00 28.84 444 LEU B CA 1
ATOM 5108 C C . LEU B 1 295 ? 28.123 -24.480 25.564 1.00 31.34 444 LEU B C 1
ATOM 5109 O O . LEU B 1 295 ? 28.019 -25.644 25.912 1.00 33.33 444 LEU B O 1
ATOM 5114 N N . TYR B 1 296 ? 27.777 -23.473 26.361 1.00 32.37 445 TYR B N 1
ATOM 5115 C CA . TYR B 1 296 ? 27.235 -23.716 27.702 1.00 34.72 445 TYR B CA 1
ATOM 5116 C C . TYR B 1 296 ? 25.895 -23.032 27.946 1.00 30.92 445 TYR B C 1
ATOM 5117 O O . TYR B 1 296 ? 25.457 -22.909 29.085 1.00 34.49 445 TYR B O 1
ATOM 5126 N N . GLY B 1 297 ? 25.250 -22.592 26.874 1.00 29.38 446 GLY B N 1
ATOM 5127 C CA . GLY B 1 297 ? 23.961 -21.935 27.004 1.00 36.92 446 GLY B CA 1
ATOM 5128 C C . GLY B 1 297 ? 23.964 -20.689 27.867 1.00 38.60 446 GLY B C 1
ATOM 5129 O O . GLY B 1 297 ? 22.947 -20.366 28.487 1.00 40.04 446 GLY B O 1
ATOM 5130 N N . MET B 1 298 ? 25.094 -19.985 27.911 1.00 32.51 447 MET B N 1
ATOM 5131 C CA . MET B 1 298 ? 25.189 -18.767 28.714 1.00 37.24 447 MET B CA 1
ATOM 5132 C C . MET B 1 298 ? 24.944 -17.493 27.902 1.00 33.75 447 MET B C 1
ATOM 5133 O O . MET B 1 298 ? 25.429 -17.359 26.775 1.00 34.10 447 MET B O 1
ATOM 5138 N N . ARG B 1 299 ? 24.198 -16.560 28.483 1.00 41.90 448 ARG B N 1
ATOM 5139 C CA . ARG B 1 299 ? 23.896 -15.303 27.823 1.00 47.62 448 ARG B CA 1
ATOM 5140 C C . ARG B 1 299 ? 25.044 -14.325 28.035 1.00 51.95 448 ARG B C 1
ATOM 5141 O O . ARG B 1 299 ? 25.533 -14.138 29.157 1.00 51.84 448 ARG B O 1
ATOM 5149 N N . LEU B 1 300 ? 25.499 -13.713 26.951 1.00 55.46 449 LEU B N 1
ATOM 5150 C CA . LEU B 1 300 ? 26.567 -12.725 27.047 1.00 52.82 449 LEU B CA 1
ATOM 5151 C C . LEU B 1 300 ? 25.989 -11.352 26.655 1.00 54.03 449 LEU B C 1
ATOM 5152 O O . LEU B 1 300 ? 25.716 -11.074 25.484 1.00 48.35 449 LEU B O 1
ATOM 5157 N N . ASN B 1 301 ? 25.773 -10.504 27.658 1.00 58.03 450 ASN B N 1
ATOM 5158 C CA . ASN B 1 301 ? 25.218 -9.181 27.411 1.00 59.92 450 ASN B CA 1
ATOM 5159 C C . ASN B 1 301 ? 26.141 -8.311 26.561 1.00 54.05 450 ASN B C 1
ATOM 5160 O O . ASN B 1 301 ? 27.284 -8.661 26.312 1.00 57.03 450 ASN B O 1
ATOM 5165 N N . ASN B 1 302 ? 25.623 -7.175 26.120 1.00 48.47 451 ASN B N 1
ATOM 5166 C CA . ASN B 1 302 ? 26.329 -6.224 25.266 1.00 45.87 451 ASN B CA 1
ATOM 5167 C C . ASN B 1 302 ? 27.761 -5.887 25.677 1.00 40.58 451 ASN B C 1
ATOM 5168 O O . ASN B 1 302 ? 28.002 -5.259 26.708 1.00 32.30 451 ASN B O 1
ATOM 5173 N N . VAL B 1 303 ? 28.708 -6.295 24.844 1.00 32.91 452 VAL B N 1
ATOM 5174 C CA . VAL B 1 303 ? 30.107 -6.018 25.090 1.00 28.08 452 VAL B CA 1
ATOM 5175 C C . VAL B 1 303 ? 30.558 -5.169 23.911 1.00 31.08 452 VAL B C 1
ATOM 5176 O O . VAL B 1 303 ? 30.300 -5.518 22.769 1.00 31.67 452 VAL B O 1
ATOM 5180 N N . GLU B 1 304 ? 31.214 -4.046 24.185 1.00 29.35 453 GLU B N 1
ATOM 5181 C CA . GLU B 1 304 ? 31.687 -3.170 23.108 1.00 26.18 453 GLU B CA 1
ATOM 5182 C C . GLU B 1 304 ? 33.091 -2.641 23.395 1.00 19.79 453 GLU B C 1
ATOM 5183 O O . GLU B 1 304 ? 33.453 -2.373 24.534 1.00 25.31 453 GLU B O 1
ATOM 5189 N N . PHE B 1 305 ? 33.886 -2.511 22.351 1.00 19.18 454 PHE B N 1
ATOM 5190 C CA . PHE B 1 305 ? 35.231 -1.998 22.503 1.00 24.70 454 PHE B CA 1
ATOM 5191 C C . PHE B 1 305 ? 35.510 -0.899 21.485 1.00 27.19 454 PHE B C 1
ATOM 5192 O O . PHE B 1 305 ? 34.973 -0.913 20.374 1.00 19.74 454 PHE B O 1
ATOM 5200 N N . SER B 1 306 ? 36.359 0.044 21.881 1.00 26.68 455 SER B N 1
ATOM 5201 C CA . SER B 1 306 ? 36.821 1.096 20.992 1.00 20.93 455 SER B CA 1
ATOM 5202 C C . SER B 1 306 ? 38.304 0.708 20.951 1.00 22.71 455 SER B C 1
ATOM 5203 O O . SER B 1 306 ? 39.052 0.996 21.889 1.00 21.31 455 SER B O 1
ATOM 5206 N N . LEU B 1 307 ? 38.707 0.029 19.883 1.00 20.25 456 LEU B N 1
ATOM 5207 C CA . LEU B 1 307 ? 40.068 -0.466 19.755 1.00 26.63 456 LEU B CA 1
ATOM 5208 C C . LEU B 1 307 ? 41.009 0.299 18.848 1.00 26.53 456 LEU B C 1
ATOM 5209 O O . LEU B 1 307 ? 40.582 0.981 17.928 1.00 31.64 456 LEU B O 1
ATOM 5214 N N . LYS B 1 308 ? 42.299 0.154 19.127 1.00 28.62 457 LYS B N 1
ATOM 5215 C CA . LYS B 1 308 ? 43.363 0.805 18.379 1.00 32.07 457 LYS B CA 1
ATOM 5216 C C . LYS B 1 308 ? 43.175 2.312 18.346 1.00 32.62 457 LYS B C 1
ATOM 5217 O O . LYS B 1 308 ? 43.533 2.978 17.379 1.00 30.89 457 LYS B O 1
ATOM 5223 N N . LYS B 1 309 ? 42.605 2.843 19.418 1.00 29.14 458 LYS B N 1
ATOM 5224 C CA . LYS B 1 309 ? 42.416 4.283 19.527 1.00 32.58 458 LYS B CA 1
ATOM 5225 C C . LYS B 1 309 ? 42.475 4.753 20.974 1.00 29.28 458 LYS B C 1
ATOM 5226 O O . LYS B 1 309 ? 42.135 4.022 21.912 1.00 27.81 458 LYS B O 1
ATOM 5232 N N . SER B 1 310 ? 42.945 5.979 21.133 1.00 23.22 459 SER B N 1
ATOM 5233 C CA . SER B 1 310 ? 43.092 6.604 22.434 1.00 27.16 459 SER B CA 1
ATOM 5234 C C . SER B 1 310 ? 41.735 6.862 23.073 1.00 23.49 459 SER B C 1
ATOM 5235 O O . SER B 1 310 ? 40.754 7.101 22.373 1.00 25.71 459 SER B O 1
ATOM 5238 N N . PHE B 1 311 ? 41.657 6.787 24.395 1.00 18.27 460 PHE B N 1
ATOM 5239 C CA . PHE B 1 311 ? 40.385 7.100 25.017 1.00 19.28 460 PHE B CA 1
ATOM 5240 C C . PHE B 1 311 ? 40.321 8.628 25.190 1.00 21.99 460 PHE B C 1
ATOM 5241 O O . PHE B 1 311 ? 39.301 9.163 25.636 1.00 23.53 460 PHE B O 1
ATOM 5249 N N . VAL B 1 312 ? 41.416 9.311 24.846 1.00 21.50 461 VAL B N 1
ATOM 5250 C CA . VAL B 1 312 ? 41.490 10.778 24.933 1.00 26.62 461 VAL B CA 1
ATOM 5251 C C . VAL B 1 312 ? 40.930 11.344 23.620 1.00 29.75 461 VAL B C 1
ATOM 5252 O O . VAL B 1 312 ? 41.359 10.941 22.537 1.00 25.45 461 VAL B O 1
ATOM 5256 N N . ASP B 1 313 ? 39.985 12.280 23.716 1.00 33.69 462 ASP B N 1
ATOM 5257 C CA . ASP B 1 313 ? 39.374 12.873 22.527 1.00 35.48 462 ASP B CA 1
ATOM 5258 C C . ASP B 1 313 ? 38.666 11.773 21.750 1.00 34.67 462 ASP B C 1
ATOM 5259 O O . ASP B 1 313 ? 38.648 11.759 20.517 1.00 31.38 462 ASP B O 1
ATOM 5264 N N . ASN B 1 314 ? 38.084 10.844 22.496 1.00 34.18 463 ASN B N 1
ATOM 5265 C CA . ASN B 1 314 ? 37.370 9.720 21.918 1.00 32.54 463 ASN B CA 1
ATOM 5266 C C . ASN B 1 314 ? 35.873 10.001 22.057 1.00 30.01 463 ASN B C 1
ATOM 5267 O O . ASN B 1 314 ? 35.326 9.996 23.159 1.00 24.18 463 ASN B O 1
ATOM 5272 N N . ASN B 1 315 ? 35.211 10.238 20.933 1.00 29.48 464 ASN B N 1
ATOM 5273 C CA . ASN B 1 315 ? 33.783 10.539 20.956 1.00 34.49 464 ASN B CA 1
ATOM 5274 C C . ASN B 1 315 ? 32.888 9.492 21.614 1.00 36.08 464 ASN B C 1
ATOM 5275 O O . ASN B 1 315 ? 31.944 9.865 22.339 1.00 36.34 464 ASN B O 1
ATOM 5280 N N . ARG B 1 316 ? 33.151 8.203 21.379 1.00 35.19 465 ARG B N 1
ATOM 5281 C CA . ARG B 1 316 ? 32.300 7.207 22.010 1.00 33.49 465 ARG B CA 1
ATOM 5282 C C . ARG B 1 316 ? 32.581 7.246 23.498 1.00 29.52 465 ARG B C 1
ATOM 5283 O O . ARG B 1 316 ? 31.626 7.213 24.283 1.00 33.12 465 ARG B O 1
ATOM 5291 N N . VAL B 1 317 ? 33.845 7.311 23.913 1.00 27.53 466 VAL B N 1
ATOM 5292 C CA . VAL B 1 317 ? 34.104 7.352 25.355 1.00 30.07 466 VAL B CA 1
ATOM 5293 C C . VAL B 1 317 ? 33.357 8.545 25.966 1.00 29.12 466 VAL B C 1
ATOM 5294 O O . VAL B 1 317 ? 32.657 8.417 26.972 1.00 32.07 466 VAL B O 1
ATOM 5298 N N . ALA B 1 318 ? 33.504 9.704 25.335 1.00 29.73 467 ALA B N 1
ATOM 5299 C CA . ALA B 1 318 ? 32.866 10.922 25.828 1.00 36.07 467 ALA B CA 1
ATOM 5300 C C . ALA B 1 318 ? 31.345 10.826 25.919 1.00 37.02 467 ALA B C 1
ATOM 5301 O O . ALA B 1 318 ? 30.745 11.367 26.849 1.00 34.15 467 ALA B O 1
ATOM 5303 N N . GLU B 1 319 ? 30.709 10.141 24.977 1.00 33.24 468 GLU B N 1
ATOM 5304 C CA . GLU B 1 319 ? 29.261 10.054 25.051 1.00 36.38 468 GLU B CA 1
ATOM 5305 C C . GLU B 1 319 ? 28.793 9.061 26.106 1.00 36.65 468 GLU B C 1
ATOM 5306 O O . GLU B 1 319 ? 27.692 9.194 26.639 1.00 43.83 468 GLU B O 1
ATOM 5312 N N . LEU B 1 320 ? 29.635 8.090 26.443 1.00 37.29 469 LEU B N 1
ATOM 5313 C CA . LEU B 1 320 ? 29.266 7.094 27.443 1.00 30.76 469 LEU B CA 1
ATOM 5314 C C . LEU B 1 320 ? 29.532 7.497 28.899 1.00 29.34 469 LEU B C 1
ATOM 5315 O O . LEU B 1 320 ? 28.783 7.114 29.791 1.00 34.25 469 LEU B O 1
ATOM 5320 N N . ILE B 1 321 ? 30.589 8.259 29.147 1.00 23.41 470 ILE B N 1
ATOM 5321 C CA . ILE B 1 321 ? 30.923 8.653 30.507 1.00 29.17 470 ILE B CA 1
ATOM 5322 C C . ILE B 1 321 ? 29.719 9.041 31.368 1.00 34.16 470 ILE B C 1
ATOM 5323 O O . ILE B 1 321 ? 29.542 8.504 32.462 1.00 35.36 470 ILE B O 1
ATOM 5328 N N . PRO B 1 322 ? 28.881 9.978 30.888 1.00 35.05 471 PRO B N 1
ATOM 5329 C CA . PRO B 1 322 ? 27.695 10.440 31.619 1.00 39.03 471 PRO B CA 1
ATOM 5330 C C . PRO B 1 322 ? 26.723 9.364 32.091 1.00 38.34 471 PRO B C 1
ATOM 5331 O O . PRO B 1 322 ? 25.956 9.602 33.019 1.00 37.44 471 PRO B O 1
ATOM 5335 N N . GLN B 1 323 ? 26.735 8.190 31.465 1.00 42.58 472 GLN B N 1
ATOM 5336 C CA . GLN B 1 323 ? 25.822 7.135 31.888 1.00 40.70 472 GLN B CA 1
ATOM 5337 C C . GLN B 1 323 ? 26.493 5.996 32.631 1.00 42.61 472 GLN B C 1
ATOM 5338 O O . GLN B 1 323 ? 25.812 5.082 33.096 1.00 46.95 472 GLN B O 1
ATOM 5344 N N . CYS B 1 324 ? 27.818 6.043 32.750 1.00 37.73 473 CYS B N 1
ATOM 5345 C CA . CYS B 1 324 ? 28.541 4.973 33.433 1.00 37.03 473 CYS B CA 1
ATOM 5346 C C . CYS B 1 324 ? 28.190 4.909 34.900 1.00 37.01 473 CYS B C 1
ATOM 5347 O O . CYS B 1 324 ? 28.011 5.940 35.540 1.00 35.93 473 CYS B O 1
ATOM 5350 N N . ASP B 1 325 ? 28.088 3.690 35.426 1.00 36.48 474 ASP B N 1
ATOM 5351 C CA . ASP B 1 325 ? 27.789 3.471 36.832 1.00 33.40 474 ASP B CA 1
ATOM 5352 C C . ASP B 1 325 ? 29.094 3.098 37.512 1.00 33.42 474 ASP B C 1
ATOM 5353 O O . ASP B 1 325 ? 29.316 3.412 38.676 1.00 35.34 474 ASP B O 1
ATOM 5358 N N . VAL B 1 326 ? 29.966 2.431 36.763 1.00 34.21 475 VAL B N 1
ATOM 5359 C CA . VAL B 1 326 ? 31.270 2.051 37.273 1.00 24.21 475 VAL B CA 1
ATOM 5360 C C . VAL B 1 326 ? 32.286 2.307 36.178 1.00 30.03 475 VAL B C 1
ATOM 5361 O O . VAL B 1 326 ? 32.066 1.960 35.012 1.00 26.12 475 VAL B O 1
ATOM 5365 N N . ILE B 1 327 ? 33.390 2.941 36.554 1.00 30.91 476 ILE B N 1
ATOM 5366 C CA . ILE B 1 327 ? 34.455 3.235 35.618 1.00 29.22 476 ILE B CA 1
ATOM 5367 C C . ILE B 1 327 ? 35.726 2.698 36.242 1.00 32.40 476 ILE B C 1
ATOM 5368 O O . ILE B 1 327 ? 36.045 2.980 37.395 1.00 32.64 476 ILE B O 1
ATOM 5373 N N . LEU B 1 328 ? 36.440 1.901 35.466 1.00 28.54 477 LEU B N 1
ATOM 5374 C CA . LEU B 1 328 ? 37.667 1.292 35.920 1.00 27.76 477 LEU B CA 1
ATOM 5375 C C . LEU B 1 328 ? 38.836 1.858 35.133 1.00 28.10 477 LEU B C 1
ATOM 5376 O O . LEU B 1 328 ? 38.774 1.990 33.911 1.00 24.63 477 LEU B O 1
ATOM 5381 N N . VAL B 1 329 ? 39.908 2.188 35.832 1.00 22.81 478 VAL B N 1
ATOM 5382 C CA . VAL B 1 329 ? 41.072 2.697 35.151 1.00 24.00 478 VAL B CA 1
ATOM 5383 C C . VAL B 1 329 ? 42.320 2.294 35.915 1.00 25.22 478 VAL B C 1
ATOM 5384 O O . VAL B 1 329 ? 42.551 2.724 37.046 1.00 28.08 478 VAL B O 1
ATOM 5388 N N . ASN B 1 330 ? 43.101 1.417 35.305 1.00 22.82 479 ASN B N 1
ATOM 5389 C CA . ASN B 1 330 ? 44.338 0.989 35.901 1.00 23.96 479 ASN B CA 1
ATOM 5390 C C . ASN B 1 330 ? 45.384 2.030 35.543 1.00 23.53 479 ASN B C 1
ATOM 5391 O O . ASN B 1 330 ? 46.105 1.885 34.553 1.00 22.08 479 ASN B O 1
ATOM 5396 N N . ASN B 1 331 ? 45.450 3.076 36.360 1.00 24.29 480 ASN B N 1
ATOM 5397 C CA . ASN B 1 331 ? 46.395 4.173 36.168 1.00 29.17 480 ASN B CA 1
ATOM 5398 C C . ASN B 1 331 ? 47.668 3.939 36.993 1.00 32.43 480 ASN B C 1
ATOM 5399 O O . ASN B 1 331 ? 48.389 4.883 37.318 1.00 26.40 480 ASN B O 1
ATOM 5404 N N . PHE B 1 332 ? 47.945 2.681 37.325 1.00 26.24 481 PHE B N 1
ATOM 5405 C CA . PHE B 1 332 ? 49.123 2.385 38.129 1.00 29.06 481 PHE B CA 1
ATOM 5406 C C . PHE B 1 332 ? 50.413 2.955 37.549 1.00 29.95 481 PHE B C 1
ATOM 5407 O O . PHE B 1 332 ? 51.248 3.487 38.289 1.00 26.76 481 PHE B O 1
ATOM 5415 N N . LEU B 1 333 ? 50.574 2.861 36.232 1.00 23.69 482 LEU B N 1
ATOM 5416 C CA . LEU B 1 333 ? 51.783 3.357 35.590 1.00 25.02 482 LEU B CA 1
ATOM 5417 C C . LEU B 1 333 ? 51.590 4.632 34.779 1.00 24.41 482 LEU B C 1
ATOM 5418 O O . LEU B 1 333 ? 52.490 5.054 34.066 1.00 30.33 482 LEU B O 1
ATOM 5423 N N . PHE B 1 334 ? 50.418 5.237 34.878 1.00 26.28 483 PHE B N 1
ATOM 5424 C CA . PHE B 1 334 ? 50.124 6.466 34.143 1.00 27.43 483 PHE B CA 1
ATOM 5425 C C . PHE B 1 334 ? 50.979 7.628 34.651 1.00 29.13 483 PHE B C 1
ATOM 5426 O O . PHE B 1 334 ? 51.195 7.747 35.854 1.00 29.09 483 PHE B O 1
ATOM 5434 N N . ASP B 1 335 ? 51.472 8.466 33.740 1.00 29.14 484 ASP B N 1
ATOM 5435 C CA . ASP B 1 335 ? 52.262 9.614 34.149 1.00 33.85 484 ASP B CA 1
ATOM 5436 C C . ASP B 1 335 ? 51.342 10.767 34.469 1.00 30.38 484 ASP B C 1
ATOM 5437 O O . ASP B 1 335 ? 50.121 10.708 34.228 1.00 32.18 484 ASP B O 1
ATOM 5442 N N . GLU B 1 336 ? 51.929 11.823 35.008 1.00 38.76 485 GLU B N 1
ATOM 5443 C CA . GLU B 1 336 ? 51.194 13.020 35.391 1.00 37.21 485 GLU B CA 1
ATOM 5444 C C . GLU B 1 336 ? 50.313 13.575 34.283 1.00 27.82 485 GLU B C 1
ATOM 5445 O O . GLU B 1 336 ? 49.161 13.869 34.528 1.00 29.27 485 GLU B O 1
ATOM 5451 N N . ASP B 1 337 ? 50.857 13.692 33.067 1.00 30.07 486 ASP B N 1
ATOM 5452 C CA . ASP B 1 337 ? 50.115 14.222 31.902 1.00 34.26 486 ASP B CA 1
ATOM 5453 C C . ASP B 1 337 ? 48.872 13.391 31.537 1.00 36.33 486 ASP B C 1
ATOM 5454 O O . ASP B 1 337 ? 47.791 13.930 31.284 1.00 32.84 486 ASP B O 1
ATOM 5459 N N . LEU B 1 338 ? 49.034 12.071 31.518 1.00 32.78 487 LEU B N 1
ATOM 5460 C CA . LEU B 1 338 ? 47.914 11.196 31.196 1.00 29.00 487 LEU B CA 1
ATOM 5461 C C . LEU B 1 338 ? 46.852 11.289 32.278 1.00 21.09 487 LEU B C 1
ATOM 5462 O O . LEU B 1 338 ? 45.667 11.332 31.969 1.00 24.24 487 LEU B O 1
ATOM 5467 N N . ASN B 1 339 ? 47.271 11.318 33.542 1.00 22.06 488 ASN B N 1
ATOM 5468 C CA . ASN B 1 339 ? 46.298 11.415 34.623 1.00 26.24 488 ASN B CA 1
ATOM 5469 C C . ASN B 1 339 ? 45.483 12.700 34.478 1.00 26.07 488 ASN B C 1
ATOM 5470 O O . ASN B 1 339 ? 44.296 12.727 34.779 1.00 29.48 488 ASN B O 1
ATOM 5475 N N . LYS B 1 340 ? 46.124 13.759 34.004 1.00 22.91 489 LYS B N 1
ATOM 5476 C CA . LYS B 1 340 ? 45.418 15.026 33.805 1.00 32.68 489 LYS B CA 1
ATOM 5477 C C . LYS B 1 340 ? 44.339 14.795 32.731 1.00 29.85 489 LYS B C 1
ATOM 5478 O O . LYS B 1 340 ? 43.216 15.262 32.851 1.00 26.99 489 LYS B O 1
ATOM 5484 N N . LYS B 1 341 ? 44.687 14.058 31.679 1.00 27.86 490 LYS B N 1
ATOM 5485 C CA . LYS B 1 341 ? 43.712 13.765 30.622 1.00 25.21 490 LYS B CA 1
ATOM 5486 C C . LYS B 1 341 ? 42.571 12.902 31.158 1.00 21.78 490 LYS B C 1
ATOM 5487 O O . LYS B 1 341 ? 41.414 13.109 30.816 1.00 27.83 490 LYS B O 1
ATOM 5493 N N . VAL B 1 342 ? 42.892 11.936 32.011 1.00 27.78 491 VAL B N 1
ATOM 5494 C CA . VAL B 1 342 ? 41.851 11.104 32.606 1.00 28.45 491 VAL B CA 1
ATOM 5495 C C . VAL B 1 342 ? 40.915 12.009 33.417 1.00 25.87 491 VAL B C 1
ATOM 5496 O O . VAL B 1 342 ? 39.688 11.886 33.359 1.00 23.63 491 VAL B O 1
ATOM 5500 N N . GLU B 1 343 ? 41.515 12.915 34.179 1.00 29.23 492 GLU B N 1
ATOM 5501 C CA . GLU B 1 343 ? 40.754 13.868 34.998 1.00 30.87 492 GLU B CA 1
ATOM 5502 C C . GLU B 1 343 ? 39.737 14.587 34.120 1.00 21.36 492 GLU B C 1
ATOM 5503 O O . GLU B 1 343 ? 38.568 14.662 34.458 1.00 22.48 492 GLU B O 1
ATOM 5509 N N . LYS B 1 344 ? 40.199 15.109 32.989 1.00 24.24 493 LYS B N 1
ATOM 5510 C CA . LYS B 1 344 ? 39.319 15.818 32.062 1.00 31.14 493 LYS B CA 1
ATOM 5511 C C . LYS B 1 344 ? 38.180 14.924 31.585 1.00 36.23 493 LYS B C 1
ATOM 5512 O O . LYS B 1 344 ? 37.019 15.346 31.540 1.00 36.21 493 LYS B O 1
ATOM 5518 N N . ILE B 1 345 ? 38.512 13.688 31.224 1.00 33.41 494 ILE B N 1
ATOM 5519 C CA . ILE B 1 345 ? 37.494 12.747 30.754 1.00 30.17 494 ILE B CA 1
ATOM 5520 C C . ILE B 1 345 ? 36.405 12.479 31.788 1.00 25.25 494 ILE B C 1
ATOM 5521 O O . ILE B 1 345 ? 35.238 12.335 31.439 1.00 26.57 494 ILE B O 1
ATOM 5526 N N . LEU B 1 346 ? 36.788 12.426 33.057 1.00 23.36 495 LEU B N 1
ATOM 5527 C CA . LEU B 1 346 ? 35.840 12.137 34.122 1.00 26.42 495 LEU B CA 1
ATOM 5528 C C . LEU B 1 346 ? 34.913 13.285 34.527 1.00 32.95 495 LEU B C 1
ATOM 5529 O O . LEU B 1 346 ? 33.958 13.071 35.271 1.00 32.22 495 LEU B O 1
ATOM 5534 N N . GLN B 1 347 ? 35.180 14.492 34.038 1.00 34.29 496 GLN B N 1
ATOM 5535 C CA . GLN B 1 347 ? 34.369 15.643 34.417 1.00 34.43 496 GLN B CA 1
ATOM 5536 C C . GLN B 1 347 ? 32.856 15.491 34.260 1.00 36.84 496 GLN B C 1
ATOM 5537 O O . GLN B 1 347 ? 32.098 16.073 35.037 1.00 35.44 496 GLN B O 1
ATOM 5543 N N . THR B 1 348 ? 32.402 14.699 33.292 1.00 37.83 497 THR B N 1
ATOM 5544 C CA . THR B 1 348 ? 30.959 14.542 33.084 1.00 37.42 497 THR B CA 1
ATOM 5545 C C . THR B 1 348 ? 30.289 13.346 33.760 1.00 36.43 497 THR B C 1
ATOM 5546 O O . THR B 1 348 ? 29.119 13.068 33.496 1.00 37.89 497 THR B O 1
ATOM 5550 N N . ALA B 1 349 ? 31.005 12.644 34.632 1.00 34.72 498 ALA B N 1
ATOM 5551 C CA . ALA B 1 349 ? 30.417 11.486 35.303 1.00 38.03 498 ALA B CA 1
ATOM 5552 C C . ALA B 1 349 ? 29.193 11.907 36.120 1.00 40.87 498 ALA B C 1
ATOM 5553 O O . ALA B 1 349 ? 29.133 13.025 36.624 1.00 38.11 498 ALA B O 1
ATOM 5555 N N . LYS B 1 350 ? 28.223 11.006 36.254 1.00 44.76 499 LYS B N 1
ATOM 5556 C CA . LYS B 1 350 ? 26.996 11.302 36.993 1.00 42.86 499 LYS B CA 1
ATOM 5557 C C . LYS B 1 350 ? 27.096 11.001 38.489 1.00 40.16 499 LYS B C 1
ATOM 5558 O O . LYS B 1 350 ? 27.959 10.242 38.936 1.00 41.97 499 LYS B O 1
ATOM 5564 N N . VAL B 1 351 ? 26.203 11.606 39.265 1.00 39.59 500 VAL B N 1
ATOM 5565 C CA . VAL B 1 351 ? 26.177 11.391 40.709 1.00 37.00 500 VAL B CA 1
ATOM 5566 C C . VAL B 1 351 ? 25.939 9.913 40.964 1.00 31.52 500 VAL B C 1
ATOM 5567 O O . VAL B 1 351 ? 25.057 9.313 40.349 1.00 37.86 500 VAL B O 1
ATOM 5571 N N . GLY B 1 352 ? 26.718 9.334 41.872 1.00 26.69 501 GLY B N 1
ATOM 5572 C CA . GLY B 1 352 ? 26.579 7.921 42.172 1.00 35.39 501 GLY B CA 1
ATOM 5573 C C . GLY B 1 352 ? 27.599 7.054 41.441 1.00 32.31 501 GLY B C 1
ATOM 5574 O O . GLY B 1 352 ? 27.891 5.941 41.875 1.00 39.58 501 GLY B O 1
ATOM 5575 N N . CYS B 1 353 ? 28.141 7.552 40.333 1.00 33.77 502 CYS B N 1
ATOM 5576 C CA . CYS B 1 353 ? 29.143 6.802 39.580 1.00 32.46 502 CYS B CA 1
ATOM 5577 C C . CYS B 1 353 ? 30.341 6.481 40.468 1.00 38.04 502 CYS B C 1
ATOM 5578 O O . CYS B 1 353 ? 30.809 7.334 41.230 1.00 34.33 502 CYS B O 1
ATOM 5581 N N . LYS B 1 354 ? 30.822 5.246 40.380 1.00 35.70 503 LYS B N 1
ATOM 5582 C CA . LYS B 1 354 ? 31.976 4.837 41.162 1.00 38.11 503 LYS B CA 1
ATOM 5583 C C . LYS B 1 354 ? 33.149 4.599 40.219 1.00 37.28 503 LYS B C 1
ATOM 5584 O O . LYS B 1 354 ? 33.009 3.933 39.189 1.00 34.67 503 LYS B O 1
ATOM 5590 N N . ILE B 1 355 ? 34.298 5.171 40.572 1.00 32.79 504 ILE B N 1
ATOM 5591 C CA . ILE B 1 355 ? 35.503 5.039 39.782 1.00 27.00 504 ILE B CA 1
ATOM 5592 C C . ILE B 1 355 ? 36.537 4.237 40.554 1.00 36.75 504 ILE B C 1
ATOM 5593 O O . ILE B 1 355 ? 36.880 4.571 41.697 1.00 35.76 504 ILE B O 1
ATOM 5598 N N . ILE B 1 356 ? 37.026 3.171 39.923 1.00 32.86 505 ILE B N 1
ATOM 5599 C CA . ILE B 1 356 ? 38.020 2.307 40.530 1.00 30.96 505 ILE B CA 1
ATOM 5600 C C . ILE B 1 356 ? 39.367 2.619 39.912 1.00 30.19 505 ILE B C 1
ATOM 5601 O O . ILE B 1 356 ? 39.487 2.674 38.691 1.00 35.48 505 ILE B O 1
ATOM 5606 N N . SER B 1 357 ? 40.378 2.829 40.746 1.00 26.00 506 SER B N 1
ATOM 5607 C CA . SER B 1 357 ? 41.710 3.111 40.239 1.00 28.58 506 SER B CA 1
ATOM 5608 C C . SER B 1 357 ? 42.763 2.516 41.180 1.00 28.85 506 SER B C 1
ATOM 5609 O O . SER B 1 357 ? 42.447 2.134 42.314 1.00 29.25 506 SER B O 1
ATOM 5612 N N . LEU B 1 358 ? 44.004 2.425 40.713 1.00 28.53 507 LEU B N 1
ATOM 5613 C CA . LEU B 1 358 ? 45.073 1.888 41.538 1.00 30.34 507 LEU B CA 1
ATOM 5614 C C . LEU B 1 358 ? 45.871 2.992 42.227 1.00 34.29 507 LEU B C 1
ATOM 5615 O O . LEU B 1 358 ? 46.605 2.740 43.189 1.00 38.61 507 LEU B O 1
ATOM 5620 N N . LYS B 1 359 ? 45.745 4.206 41.708 1.00 30.14 508 LYS B N 1
ATOM 5621 C CA . LYS B 1 359 ? 46.409 5.381 42.264 1.00 33.33 508 LYS B CA 1
ATOM 5622 C C . LYS B 1 359 ? 45.261 6.354 42.405 1.00 29.83 508 LYS B C 1
ATOM 5623 O O . LYS B 1 359 ? 44.350 6.367 41.571 1.00 30.91 508 LYS B O 1
ATOM 5629 N N . SER B 1 360 ? 45.270 7.150 43.461 1.00 34.60 509 SER B N 1
ATOM 5630 C CA . SER B 1 360 ? 44.194 8.110 43.653 1.00 36.39 509 SER B CA 1
ATOM 5631 C C . SER B 1 360 ? 44.096 9.049 42.467 1.00 30.03 509 SER B C 1
ATOM 5632 O O . SER B 1 360 ? 45.102 9.414 41.865 1.00 32.06 509 SER B O 1
ATOM 5635 N N . LEU B 1 361 ? 42.872 9.434 42.130 1.00 28.57 510 LEU B N 1
ATOM 5636 C CA . LEU B 1 361 ? 42.637 10.352 41.012 1.00 37.77 510 LEU B CA 1
ATOM 5637 C C . LEU B 1 361 ? 43.022 11.767 41.452 1.00 39.55 510 LEU B C 1
ATOM 5638 O O . LEU B 1 361 ? 43.638 12.508 40.695 1.00 45.93 510 LEU B O 1
ATOM 5643 N N . ARG B 1 362 ? 42.635 12.120 42.675 1.00 43.24 511 ARG B N 1
ATOM 5644 C CA . ARG B 1 362 ? 42.889 13.435 43.261 1.00 46.57 511 ARG B CA 1
ATOM 5645 C C . ARG B 1 362 ? 44.201 13.455 44.024 1.00 46.89 511 ARG B C 1
ATOM 5646 O O . ARG B 1 362 ? 44.369 12.657 44.941 1.00 43.00 511 ARG B O 1
ATOM 5654 N N . SER B 1 363 ? 45.115 14.360 43.694 1.00 51.63 512 SER B N 1
ATOM 5655 C CA . SER B 1 363 ? 46.358 14.421 44.457 1.00 53.26 512 SER B CA 1
ATOM 5656 C C . SER B 1 363 ? 46.013 14.418 45.951 1.00 56.38 512 SER B C 1
ATOM 5657 O O . SER B 1 363 ? 44.937 14.864 46.357 1.00 56.76 512 SER B O 1
ATOM 5660 N N . LEU B 1 364 ? 46.921 13.909 46.772 1.00 59.19 513 LEU B N 1
ATOM 5661 C CA . LEU B 1 364 ? 46.680 13.862 48.205 1.00 58.19 513 LEU B CA 1
ATOM 5662 C C . LEU B 1 364 ? 46.737 15.284 48.751 1.00 57.12 513 LEU B C 1
ATOM 5663 O O . LEU B 1 364 ? 46.103 15.597 49.757 1.00 58.15 513 LEU B O 1
ATOM 5668 N N . THR B 1 365 ? 47.499 16.140 48.077 1.00 51.69 514 THR B N 1
ATOM 5669 C CA . THR B 1 365 ? 47.645 17.531 48.488 1.00 49.22 514 THR B CA 1
ATOM 5670 C C . THR B 1 365 ? 46.785 18.461 47.633 1.00 51.19 514 THR B C 1
ATOM 5671 O O . THR B 1 365 ? 47.026 19.672 47.577 1.00 47.38 514 THR B O 1
ATOM 5675 N N . TYR B 1 366 ? 45.788 17.892 46.962 1.00 48.35 515 TYR B N 1
ATOM 5676 C CA . TYR B 1 366 ? 44.887 18.664 46.108 1.00 46.31 515 TYR B CA 1
ATOM 5677 C C . TYR B 1 366 ? 44.148 19.727 46.912 1.00 48.04 515 TYR B C 1
ATOM 5678 O O . TYR B 1 366 ? 43.637 19.455 48.002 1.00 40.35 515 TYR B O 1
ATOM 5687 N N . GLN B 1 367 ? 44.105 20.941 46.375 1.00 43.06 516 GLN B N 1
ATOM 5688 C CA . GLN B 1 367 ? 43.393 22.019 47.046 1.00 46.26 516 GLN B CA 1
ATOM 5689 C C . GLN B 1 367 ? 42.683 22.904 46.030 1.00 40.69 516 GLN B C 1
ATOM 5690 O O . GLN B 1 367 ? 43.237 23.241 44.985 1.00 37.78 516 GLN B O 1
ATOM 5696 N N . ILE B 1 368 ? 41.445 23.264 46.345 1.00 45.08 517 ILE B N 1
ATOM 5697 C CA . ILE B 1 368 ? 40.640 24.105 45.474 1.00 41.92 517 ILE B CA 1
ATOM 5698 C C . ILE B 1 368 ? 41.292 25.461 45.202 1.00 44.67 517 ILE B C 1
ATOM 5699 O O . ILE B 1 368 ? 41.749 26.139 46.123 1.00 46.02 517 ILE B O 1
ATOM 5704 N N . ASN B 1 369 ? 41.359 25.834 43.926 1.00 40.99 518 ASN B N 1
ATOM 5705 C CA . ASN B 1 369 ? 41.910 27.124 43.524 1.00 37.48 518 ASN B CA 1
ATOM 5706 C C . ASN B 1 369 ? 41.016 27.758 42.454 1.00 37.64 518 ASN B C 1
ATOM 5707 O O . ASN B 1 369 ? 39.892 27.296 42.205 1.00 36.09 518 ASN B O 1
ATOM 5712 N N . PHE B 1 370 ? 41.504 28.807 41.810 1.00 31.25 519 PHE B N 1
ATOM 5713 C CA . PHE B 1 370 ? 40.687 29.490 40.823 1.00 38.15 519 PHE B CA 1
ATOM 5714 C C . PHE B 1 370 ? 40.279 28.603 39.657 1.00 36.60 519 PHE B C 1
ATOM 5715 O O . PHE B 1 370 ? 39.124 28.614 39.238 1.00 37.16 519 PHE B O 1
ATOM 5723 N N . TYR B 1 371 ? 41.232 27.829 39.155 1.00 40.86 520 TYR B N 1
ATOM 5724 C CA . TYR B 1 371 ? 41.001 26.980 37.997 1.00 43.58 520 TYR B CA 1
ATOM 5725 C C . TYR B 1 371 ? 40.298 25.646 38.176 1.00 41.10 520 TYR B C 1
ATOM 5726 O O . TYR B 1 371 ? 40.038 24.964 37.191 1.00 41.39 520 TYR B O 1
ATOM 5735 N N . ASN B 1 372 ? 39.957 25.274 39.403 1.00 36.74 521 ASN B N 1
ATOM 5736 C CA . ASN B 1 372 ? 39.304 23.987 39.602 1.00 37.97 521 ASN B CA 1
ATOM 5737 C C . ASN B 1 372 ? 38.085 24.042 40.508 1.00 35.54 521 ASN B C 1
ATOM 5738 O O . ASN B 1 372 ? 37.723 23.035 41.115 1.00 37.41 521 ASN B O 1
ATOM 5743 N N . VAL B 1 373 ? 37.426 25.197 40.598 1.00 31.45 522 VAL B N 1
ATOM 5744 C CA . VAL B 1 373 ? 36.258 25.281 41.485 1.00 32.40 522 VAL B CA 1
ATOM 5745 C C . VAL B 1 373 ? 35.070 24.392 41.090 1.00 29.57 522 VAL B C 1
ATOM 5746 O O . VAL B 1 373 ? 34.301 23.978 41.959 1.00 32.35 522 VAL B O 1
ATOM 5750 N N . GLU B 1 374 ? 34.904 24.098 39.802 1.00 38.73 523 GLU B N 1
ATOM 5751 C CA . GLU B 1 374 ? 33.793 23.241 39.373 1.00 45.42 523 GLU B CA 1
ATOM 5752 C C . GLU B 1 374 ? 34.219 21.801 39.061 1.00 45.40 523 GLU B C 1
ATOM 5753 O O . GLU B 1 374 ? 33.385 20.927 38.808 1.00 47.50 523 GLU B O 1
ATOM 5759 N N . ASN B 1 375 ? 35.523 21.568 39.084 1.00 37.02 524 ASN B N 1
ATOM 5760 C CA . ASN B 1 375 ? 36.094 20.249 38.835 1.00 40.97 524 ASN B CA 1
ATOM 5761 C C . ASN B 1 375 ? 35.298 19.184 39.590 1.00 38.66 524 ASN B C 1
ATOM 5762 O O . ASN B 1 375 ? 34.991 19.360 40.770 1.00 41.12 524 ASN B O 1
ATOM 5767 N N . ILE B 1 376 ? 34.978 18.076 38.924 1.00 32.03 525 ILE B N 1
ATOM 5768 C CA . ILE B 1 376 ? 34.205 17.012 39.575 1.00 35.18 525 ILE B CA 1
ATOM 5769 C C . ILE B 1 376 ? 34.969 16.430 40.775 1.00 33.57 525 ILE B C 1
ATOM 5770 O O . ILE B 1 376 ? 34.379 15.858 41.688 1.00 38.19 525 ILE B O 1
ATOM 5775 N N . PHE B 1 377 ? 36.287 16.580 40.773 1.00 33.95 526 PHE B N 1
ATOM 5776 C CA . PHE B 1 377 ? 37.102 16.104 41.883 1.00 32.30 526 PHE B CA 1
ATOM 5777 C C . PHE B 1 377 ? 36.663 16.715 43.225 1.00 44.66 526 PHE B C 1
ATOM 5778 O O . PHE B 1 377 ? 36.922 16.132 44.291 1.00 38.35 526 PHE B O 1
ATOM 5786 N N . ASN B 1 378 ? 36.021 17.885 43.178 1.00 39.49 527 ASN B N 1
ATOM 5787 C CA . ASN B 1 378 ? 35.579 18.548 44.396 1.00 41.45 527 ASN B CA 1
ATOM 5788 C C . ASN B 1 378 ? 34.480 17.791 45.105 1.00 41.08 527 ASN B C 1
ATOM 5789 O O . ASN B 1 378 ? 34.314 17.945 46.317 1.00 45.25 527 ASN B O 1
ATOM 5794 N N . ARG B 1 379 ? 33.721 16.977 44.379 1.00 42.67 528 ARG B N 1
ATOM 5795 C CA . ARG B 1 379 ? 32.601 16.277 45.035 1.00 45.29 528 ARG B CA 1
ATOM 5796 C C . ARG B 1 379 ? 32.668 14.782 44.970 1.00 48.24 528 ARG B C 1
ATOM 5797 O O . ARG B 1 379 ? 31.670 14.062 44.984 1.00 52.98 528 ARG B O 1
ATOM 5805 N N . LEU B 1 380 ? 33.888 14.336 45.047 1.00 47.73 529 LEU B N 1
ATOM 5806 C CA . LEU B 1 380 ? 34.197 12.939 44.877 1.00 49.76 529 LEU B CA 1
ATOM 5807 C C . LEU B 1 380 ? 34.610 12.365 46.258 1.00 52.51 529 LEU B C 1
ATOM 5808 O O . LEU B 1 380 ? 35.489 12.910 46.916 1.00 44.94 529 LEU B O 1
ATOM 5813 N N . LYS B 1 381 ? 33.951 11.302 46.730 1.00 47.91 530 LYS B N 1
ATOM 5814 C CA . LYS B 1 381 ? 34.314 10.673 48.019 1.00 46.77 530 LYS B CA 1
ATOM 5815 C C . LYS B 1 381 ? 35.357 9.598 47.727 1.00 44.36 530 LYS B C 1
ATOM 5816 O O . LYS B 1 381 ? 35.092 8.653 46.985 1.00 45.33 530 LYS B O 1
ATOM 5822 N N . VAL B 1 382 ? 36.545 9.757 48.299 1.00 39.08 531 VAL B N 1
ATOM 5823 C CA . VAL B 1 382 ? 37.631 8.827 48.043 1.00 39.11 531 VAL B CA 1
ATOM 5824 C C . VAL B 1 382 ? 37.884 7.859 49.188 1.00 44.90 531 VAL B C 1
ATOM 5825 O O . VAL B 1 382 ? 38.092 8.266 50.332 1.00 43.73 531 VAL B O 1
ATOM 5829 N N . GLN B 1 383 ? 37.870 6.568 48.871 1.00 41.52 532 GLN B N 1
ATOM 5830 C CA . GLN B 1 383 ? 38.118 5.531 49.865 1.00 42.35 532 GLN B CA 1
ATOM 5831 C C . GLN B 1 383 ? 39.284 4.649 49.422 1.00 37.38 532 GLN B C 1
ATOM 5832 O O . GLN B 1 383 ? 39.289 4.112 48.316 1.00 45.38 532 GLN B O 1
ATOM 5838 N N . ARG B 1 384 ? 40.277 4.512 50.293 1.00 34.51 533 ARG B N 1
ATOM 5839 C CA . ARG B 1 384 ? 41.457 3.707 50.008 1.00 35.05 533 ARG B CA 1
ATOM 5840 C C . ARG B 1 384 ? 41.284 2.303 50.588 1.00 40.41 533 ARG B C 1
ATOM 5841 O O . ARG B 1 384 ? 40.630 2.125 51.618 1.00 37.82 533 ARG B O 1
ATOM 5849 N N . TYR B 1 385 ? 41.876 1.313 49.929 1.00 43.63 534 TYR B N 1
ATOM 5850 C CA . TYR B 1 385 ? 41.790 -0.071 50.378 1.00 43.80 534 TYR B CA 1
ATOM 5851 C C . TYR B 1 385 ? 43.124 -0.756 50.129 1.00 46.08 534 TYR B C 1
ATOM 5852 O O . TYR B 1 385 ? 43.867 -0.372 49.227 1.00 49.15 534 TYR B O 1
ATOM 5861 N N . ASP B 1 386 ? 43.434 -1.770 50.926 1.00 45.16 535 ASP B N 1
ATOM 5862 C CA . ASP B 1 386 ? 44.684 -2.496 50.736 1.00 44.22 535 ASP B CA 1
ATOM 5863 C C . ASP B 1 386 ? 44.454 -3.557 49.674 1.00 40.04 535 ASP B C 1
ATOM 5864 O O . ASP B 1 386 ? 43.372 -4.133 49.604 1.00 40.52 535 ASP B O 1
ATOM 5869 N N . LEU B 1 387 ? 45.453 -3.796 48.835 1.00 37.83 536 LEU B N 1
ATOM 5870 C CA . LEU B 1 387 ? 45.323 -4.822 47.812 1.00 43.72 536 LEU B CA 1
ATOM 5871 C C . LEU B 1 387 ? 45.544 -6.171 48.471 1.00 44.63 536 LEU B C 1
ATOM 5872 O O . LEU B 1 387 ? 46.508 -6.346 49.213 1.00 48.64 536 LEU B O 1
ATOM 5877 N N . LYS B 1 388 ? 44.656 -7.124 48.221 1.00 42.65 537 LYS B N 1
ATOM 5878 C CA . LYS B 1 388 ? 44.837 -8.447 48.802 1.00 44.46 537 LYS B CA 1
ATOM 5879 C C . LYS B 1 388 ? 45.923 -9.157 48.003 1.00 46.88 537 LYS B C 1
ATOM 5880 O O . LYS B 1 388 ? 46.325 -8.681 46.935 1.00 43.69 537 LYS B O 1
ATOM 5886 N N . GLU B 1 389 ? 46.393 -10.293 48.512 1.00 47.23 538 GLU B N 1
ATOM 5887 C CA . GLU B 1 389 ? 47.444 -11.043 47.834 1.00 50.10 538 GLU B CA 1
ATOM 5888 C C . GLU B 1 389 ? 47.017 -11.458 46.416 1.00 48.89 538 GLU B C 1
ATOM 5889 O O . GLU B 1 389 ? 45.886 -11.895 46.197 1.00 36.76 538 GLU B O 1
ATOM 5895 N N . ASP B 1 390 ? 47.935 -11.295 45.465 1.00 46.47 539 ASP B N 1
ATOM 5896 C CA . ASP B 1 390 ? 47.691 -11.645 44.068 1.00 48.72 539 ASP B CA 1
ATOM 5897 C C . ASP B 1 390 ? 46.429 -11.006 43.470 1.00 46.19 539 ASP B C 1
ATOM 5898 O O . ASP B 1 390 ? 45.575 -11.687 42.904 1.00 42.41 539 ASP B O 1
ATOM 5903 N N . SER B 1 391 ? 46.314 -9.691 43.599 1.00 42.69 540 SER B N 1
ATOM 5904 C CA . SER B 1 391 ? 45.162 -8.981 43.053 1.00 39.19 540 SER B CA 1
ATOM 5905 C C . SER B 1 391 ? 45.493 -8.468 41.647 1.00 32.10 540 SER B C 1
ATOM 5906 O O . SER B 1 391 ? 44.617 -8.358 40.798 1.00 26.60 540 SER B O 1
ATOM 5909 N N . VAL B 1 392 ? 46.767 -8.162 41.427 1.00 24.47 541 VAL B N 1
ATOM 5910 C CA . VAL B 1 392 ? 47.253 -7.654 40.157 1.00 27.54 541 VAL B CA 1
ATOM 5911 C C . VAL B 1 392 ? 48.449 -8.487 39.714 1.00 31.50 541 VAL B C 1
ATOM 5912 O O . VAL B 1 392 ? 49.104 -9.119 40.537 1.00 29.89 541 VAL B O 1
ATOM 5916 N N . SER B 1 393 ? 48.740 -8.458 38.416 1.00 27.74 542 SER B N 1
ATOM 5917 C CA . SER B 1 393 ? 49.832 -9.225 37.838 1.00 29.52 542 SER B CA 1
ATOM 5918 C C . SER B 1 393 ? 51.256 -8.751 38.113 1.00 35.90 542 SER B C 1
ATOM 5919 O O . SER B 1 393 ? 52.186 -9.552 38.037 1.00 30.61 542 SER B O 1
ATOM 5922 N N . TRP B 1 394 ? 51.438 -7.470 38.430 1.00 30.75 543 TRP B N 1
ATOM 5923 C CA . TRP B 1 394 ? 52.778 -6.954 38.658 1.00 31.13 543 TRP B CA 1
ATOM 5924 C C . TRP B 1 394 ? 53.357 -7.127 40.062 1.00 36.15 543 TRP B C 1
ATOM 5925 O O . TRP B 1 394 ? 54.502 -6.747 40.307 1.00 41.20 543 TRP B O 1
ATOM 5936 N N . THR B 1 395 ? 52.585 -7.688 40.983 1.00 39.32 544 THR B N 1
ATOM 5937 C CA . THR B 1 395 ? 53.089 -7.909 42.340 1.00 45.45 544 THR B CA 1
ATOM 5938 C C . THR B 1 395 ? 52.248 -8.968 43.046 1.00 46.17 544 THR B C 1
ATOM 5939 O O . THR B 1 395 ? 51.057 -9.114 42.756 1.00 42.56 544 THR B O 1
ATOM 5943 N N . HIS B 1 396 ? 52.857 -9.707 43.970 1.00 48.53 545 HIS B N 1
ATOM 5944 C CA . HIS B 1 396 ? 52.119 -10.740 44.690 1.00 51.15 545 HIS B CA 1
ATOM 5945 C C . HIS B 1 396 ? 51.440 -10.214 45.943 1.00 49.57 545 HIS B C 1
ATOM 5946 O O . HIS B 1 396 ? 50.359 -10.677 46.302 1.00 43.71 545 HIS B O 1
ATOM 5953 N N . SER B 1 397 ? 52.061 -9.247 46.610 1.00 50.19 546 SER B N 1
ATOM 5954 C CA . SER B 1 397 ? 51.458 -8.679 47.806 1.00 51.19 546 SER B CA 1
ATOM 5955 C C . SER B 1 397 ? 51.729 -7.191 47.890 1.00 52.24 546 SER B C 1
ATOM 5956 O O . SER B 1 397 ? 52.552 -6.652 47.142 1.00 52.83 546 SER B O 1
ATOM 5959 N N . GLY B 1 398 ? 51.031 -6.535 48.811 1.00 52.15 547 GLY B N 1
ATOM 5960 C CA . GLY B 1 398 ? 51.205 -5.109 49.001 1.00 51.70 547 GLY B CA 1
ATOM 5961 C C . GLY B 1 398 ? 50.372 -4.289 48.041 1.00 51.69 547 GLY B C 1
ATOM 5962 O O . GLY B 1 398 ? 49.613 -4.833 47.239 1.00 49.06 547 GLY B O 1
ATOM 5963 N N . GLY B 1 399 ? 50.511 -2.972 48.133 1.00 48.05 548 GLY B N 1
ATOM 5964 C CA . GLY B 1 399 ? 49.765 -2.090 47.259 1.00 41.59 548 GLY B CA 1
ATOM 5965 C C . GLY B 1 399 ? 48.397 -1.719 47.787 1.00 43.18 548 GLY B C 1
ATOM 5966 O O . GLY B 1 399 ? 47.957 -2.199 48.833 1.00 44.31 548 GLY B O 1
ATOM 5967 N N . GLU B 1 400 ? 47.713 -0.863 47.039 1.00 35.50 549 GLU B N 1
ATOM 5968 C CA . GLU B 1 400 ? 46.387 -0.396 47.421 1.00 33.85 549 GLU B CA 1
ATOM 5969 C C . GLU B 1 400 ? 45.595 -0.052 46.169 1.00 31.44 549 GLU B C 1
ATOM 5970 O O . GLU B 1 400 ? 46.119 -0.089 45.054 1.00 30.20 549 GLU B O 1
ATOM 5976 N N . TYR B 1 401 ? 44.326 0.271 46.362 1.00 27.56 550 TYR B N 1
ATOM 5977 C CA . TYR B 1 401 ? 43.482 0.675 45.260 1.00 33.34 550 TYR B CA 1
ATOM 5978 C C . TYR B 1 401 ? 42.451 1.637 45.820 1.00 34.60 550 TYR B C 1
ATOM 5979 O O . TYR B 1 401 ? 42.284 1.732 47.036 1.00 32.07 550 TYR B O 1
ATOM 5988 N N . TYR B 1 402 ? 41.774 2.361 44.939 1.00 34.86 551 TYR B N 1
ATOM 5989 C CA . TYR B 1 402 ? 40.795 3.330 45.378 1.00 31.67 551 TYR B CA 1
ATOM 5990 C C . TYR B 1 402 ? 39.451 3.225 44.693 1.00 36.10 551 TYR B C 1
ATOM 5991 O O . TYR B 1 402 ? 39.340 2.798 43.531 1.00 35.32 551 TYR B O 1
ATOM 6000 N N . ILE B 1 403 ? 38.425 3.617 45.435 1.00 28.46 552 ILE B N 1
ATOM 6001 C CA . ILE B 1 403 ? 37.082 3.679 44.902 1.00 30.25 552 ILE B CA 1
ATOM 6002 C C . ILE B 1 403 ? 36.621 5.103 45.208 1.00 34.06 552 ILE B C 1
ATOM 6003 O O . ILE B 1 403 ? 36.500 5.498 46.368 1.00 39.35 552 ILE B O 1
ATOM 6008 N N . SER B 1 404 ? 36.409 5.882 44.159 1.00 34.04 553 SER B N 1
ATOM 6009 C CA . SER B 1 404 ? 35.971 7.260 44.309 1.00 33.95 553 SER B CA 1
ATOM 6010 C C . SER B 1 404 ? 34.534 7.368 43.840 1.00 36.34 553 SER B C 1
ATOM 6011 O O . SER B 1 404 ? 34.214 7.028 42.694 1.00 39.99 553 SER B O 1
ATOM 6014 N N . THR B 1 405 ? 33.662 7.839 44.721 1.00 34.33 554 THR B N 1
ATOM 6015 C CA . THR B 1 405 ? 32.250 7.965 44.376 1.00 36.57 554 THR B CA 1
ATOM 6016 C C . THR B 1 405 ? 31.896 9.418 44.070 1.00 36.10 554 THR B C 1
ATOM 6017 O O . THR B 1 405 ? 32.327 10.330 44.778 1.00 35.00 554 THR B O 1
ATOM 6021 N N . VAL B 1 406 ? 31.141 9.639 42.998 1.00 35.76 555 VAL B N 1
ATOM 6022 C CA . VAL B 1 406 ? 30.744 10.989 42.641 1.00 37.98 555 VAL B CA 1
ATOM 6023 C C . VAL B 1 406 ? 29.537 11.375 43.492 1.00 44.67 555 VAL B C 1
ATOM 6024 O O . VAL B 1 406 ? 28.459 10.794 43.363 1.00 46.25 555 VAL B O 1
ATOM 6028 N N . MET B 1 407 ? 29.734 12.357 44.369 1.00 47.17 556 MET B N 1
ATOM 6029 C CA . MET B 1 407 ? 28.684 12.840 45.272 1.00 50.94 556 MET B CA 1
ATOM 6030 C C . MET B 1 407 ? 28.004 14.093 44.736 1.00 51.12 556 MET B C 1
ATOM 6031 O O . MET B 1 407 ? 28.507 14.744 43.824 1.00 48.47 556 MET B O 1
ATOM 6036 N N . GLU B 1 408 ? 26.864 14.440 45.320 1.00 56.18 557 GLU B N 1
ATOM 6037 C CA . GLU B 1 408 ? 26.153 15.634 44.893 1.00 60.96 557 GLU B CA 1
ATOM 6038 C C . GLU B 1 408 ? 26.888 16.892 45.361 1.00 59.56 557 GLU B C 1
ATOM 6039 O O . GLU B 1 408 ? 27.008 17.860 44.611 1.00 57.62 557 GLU B O 1
ATOM 6045 N N . ASP B 1 409 ? 27.404 16.875 46.587 1.00 58.17 558 ASP B N 1
ATOM 6046 C CA . ASP B 1 409 ? 28.081 18.055 47.103 1.00 61.51 558 ASP B CA 1
ATOM 6047 C C . ASP B 1 409 ? 29.578 18.008 47.366 1.00 57.42 558 ASP B C 1
ATOM 6048 O O . ASP B 1 409 ? 30.159 16.962 47.669 1.00 51.13 558 ASP B O 1
ATOM 6053 N N . VAL B 1 410 ? 30.172 19.191 47.252 1.00 53.64 559 VAL B N 1
ATOM 6054 C CA . VAL B 1 410 ? 31.596 19.427 47.445 1.00 51.32 559 VAL B CA 1
ATOM 6055 C C . VAL B 1 410 ? 32.085 19.045 48.832 1.00 50.02 559 VAL B C 1
ATOM 6056 O O . VAL B 1 410 ? 31.359 19.178 49.809 1.00 55.67 559 VAL B O 1
ATOM 6060 N N . ASP B 1 411 ? 33.322 18.565 48.909 1.00 49.58 560 ASP B N 1
ATOM 6061 C CA . ASP B 1 411 ? 33.926 18.212 50.188 1.00 52.87 560 ASP B CA 1
ATOM 6062 C C . ASP B 1 411 ? 34.549 19.517 50.676 1.00 54.11 560 ASP B C 1
ATOM 6063 O O . ASP B 1 411 ? 35.499 20.019 50.063 1.00 48.79 560 ASP B O 1
ATOM 6068 N N . GLU B 1 412 ? 34.019 20.065 51.768 1.00 53.55 561 GLU B N 1
ATOM 6069 C CA . GLU B 1 412 ? 34.509 21.337 52.305 1.00 56.20 561 GLU B CA 1
ATOM 6070 C C . GLU B 1 412 ? 35.991 21.328 52.708 1.00 55.25 561 GLU B C 1
ATOM 6071 O O . GLU B 1 412 ? 36.676 22.349 52.604 1.00 51.53 561 GLU B O 1
ATOM 6077 N N . SER B 1 413 ? 36.490 20.182 53.161 1.00 50.58 562 SER B N 1
ATOM 6078 C CA . SER B 1 413 ? 37.885 20.100 53.580 1.00 51.16 562 SER B CA 1
ATOM 6079 C C . SER B 1 413 ? 38.881 20.409 52.456 1.00 51.20 562 SER B C 1
ATOM 6080 O O . SER B 1 413 ? 40.080 20.561 52.712 1.00 49.05 562 SER B O 1
ATOM 6083 N N . LEU B 1 414 ? 38.396 20.521 51.221 1.00 47.84 563 LEU B N 1
ATOM 6084 C CA . LEU B 1 414 ? 39.284 20.813 50.096 1.00 50.99 563 LEU B CA 1
ATOM 6085 C C . LEU B 1 414 ? 39.648 22.295 49.963 1.00 50.89 563 LEU B C 1
ATOM 6086 O O . LEU B 1 414 ? 40.651 22.643 49.325 1.00 50.74 563 LEU B O 1
ATOM 6091 N N . PHE B 1 415 ? 38.845 23.173 50.553 1.00 50.37 564 PHE B N 1
ATOM 6092 C CA . PHE B 1 415 ? 39.141 24.602 50.469 1.00 53.46 564 PHE B CA 1
ATOM 6093 C C . PHE B 1 415 ? 40.297 24.980 51.377 1.00 56.84 564 PHE B C 1
ATOM 6094 O O . PHE B 1 415 ? 40.650 24.231 52.297 1.00 59.55 564 PHE B O 1
ATOM 6102 N N . SER B 1 416 ? 40.891 26.141 51.113 1.00 61.24 565 SER B N 1
ATOM 6103 C CA . SER B 1 416 ? 41.989 26.631 51.937 1.00 64.23 565 SER B CA 1
ATOM 6104 C C . SER B 1 416 ? 41.393 26.978 53.298 1.00 66.52 565 SER B C 1
ATOM 6105 O O . SER B 1 416 ? 40.215 27.333 53.394 1.00 65.90 565 SER B O 1
ATOM 6108 N N . PRO B 1 417 ? 42.192 26.867 54.370 1.00 68.99 566 PRO B N 1
ATOM 6109 C CA . PRO B 1 417 ? 41.688 27.184 55.710 1.00 69.00 566 PRO B CA 1
ATOM 6110 C C . PRO B 1 417 ? 41.010 28.552 55.739 1.00 69.13 566 PRO B C 1
ATOM 6111 O O . PRO B 1 417 ? 39.855 28.629 56.210 1.00 70.06 566 PRO B O 1
ATOM 6115 N N . ARG B 1 425 ? 49.205 -17.258 35.659 1.00 82.97 574 ARG B N 1
ATOM 6116 C CA . ARG B 1 425 ? 47.782 -17.067 36.071 1.00 83.72 574 ARG B CA 1
ATOM 6117 C C . ARG B 1 425 ? 47.221 -18.344 36.695 1.00 85.40 574 ARG B C 1
ATOM 6118 O O . ARG B 1 425 ? 46.072 -18.386 37.133 1.00 84.42 574 ARG B O 1
ATOM 6126 N N . PRO B 1 428 ? 46.660 -22.944 39.653 1.00 92.91 577 PRO B N 1
ATOM 6127 C CA . PRO B 1 428 ? 46.682 -24.402 39.475 1.00 91.32 577 PRO B CA 1
ATOM 6128 C C . PRO B 1 428 ? 46.704 -25.177 40.795 1.00 89.74 577 PRO B C 1
ATOM 6129 O O . PRO B 1 428 ? 47.186 -26.311 40.846 1.00 89.74 577 PRO B O 1
ATOM 6133 N N . VAL B 1 429 ? 46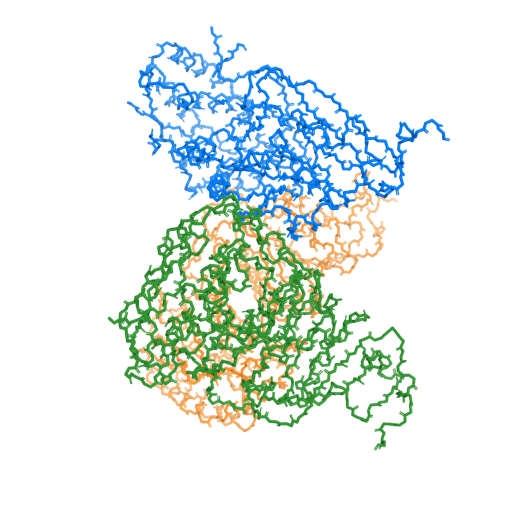.169 -24.567 41.853 1.00 89.50 578 VAL B N 1
ATOM 6134 C CA . VAL B 1 429 ? 46.139 -25.192 43.181 1.00 88.60 578 VAL B CA 1
ATOM 6135 C C . VAL B 1 429 ? 44.928 -26.121 43.360 1.00 88.14 578 VAL B C 1
ATOM 6136 O O . VAL B 1 429 ? 43.864 -25.893 42.777 1.00 86.50 578 VAL B O 1
ATOM 6140 N N . LYS B 1 430 ? 45.106 -27.172 44.160 1.00 87.86 579 LYS B N 1
ATOM 6141 C CA . LYS B 1 430 ? 44.031 -28.119 44.443 1.00 86.65 579 LYS B CA 1
ATOM 6142 C C . LYS B 1 430 ? 43.438 -27.795 45.813 1.00 85.34 579 LYS B C 1
ATOM 6143 O O . LYS B 1 430 ? 44.126 -27.262 46.686 1.00 82.48 579 LYS B O 1
ATOM 6149 N N . TYR B 1 431 ? 42.165 -28.129 46.000 1.00 86.01 580 TYR B N 1
ATOM 6150 C CA . TYR B 1 431 ? 41.460 -27.816 47.239 1.00 87.65 580 TYR B CA 1
ATOM 6151 C C . TYR B 1 431 ? 41.147 -29.011 48.134 1.00 88.16 580 TYR B C 1
ATOM 6152 O O . TYR B 1 431 ? 41.160 -30.161 47.690 1.00 88.95 580 TYR B O 1
ATOM 6161 N N . THR B 1 432 ? 40.857 -28.719 49.401 1.00 88.25 581 THR B N 1
ATOM 6162 C CA . THR B 1 432 ? 40.546 -29.747 50.393 1.00 88.45 581 THR B CA 1
ATOM 6163 C C . THR B 1 432 ? 39.237 -30.473 50.094 1.00 92.23 581 THR B C 1
ATOM 6164 O O . THR B 1 432 ? 38.213 -29.778 49.908 1.00 94.83 581 THR B O 1
ATOM 6168 N N . SER C 1 27 ? -9.555 -20.907 -23.132 1.00 84.51 176 SER C N 1
ATOM 6169 C CA . SER C 1 27 ? -8.082 -20.674 -23.085 1.00 84.18 176 SER C CA 1
ATOM 6170 C C . SER C 1 27 ? -7.655 -20.112 -21.731 1.00 80.83 176 SER C C 1
ATOM 6171 O O . SER C 1 27 ? -8.386 -19.344 -21.104 1.00 82.36 176 SER C O 1
ATOM 6174 N N . SER C 1 28 ? -6.462 -20.496 -21.291 1.00 78.25 177 SER C N 1
ATOM 6175 C CA . SER C 1 28 ? -5.939 -20.055 -20.004 1.00 72.95 177 SER C CA 1
ATOM 6176 C C . SER C 1 28 ? -4.915 -18.935 -20.123 1.00 68.48 177 SER C C 1
ATOM 6177 O O . SER C 1 28 ? -4.439 -18.614 -21.213 1.00 67.62 177 SER C O 1
ATOM 6180 N N . THR C 1 29 ? -4.591 -18.348 -18.975 1.00 63.16 178 THR C N 1
ATOM 6181 C CA . THR C 1 29 ? -3.608 -17.278 -18.879 1.00 55.69 178 THR C CA 1
ATOM 6182 C C . THR C 1 29 ? -2.819 -17.575 -17.615 1.00 53.36 178 THR C C 1
ATOM 6183 O O . THR C 1 29 ? -3.387 -18.026 -16.622 1.00 50.63 178 THR C O 1
ATOM 6187 N N . PHE C 1 30 ? -1.514 -17.333 -17.652 1.00 51.09 179 PHE C N 1
ATOM 6188 C CA . PHE C 1 30 ? -0.656 -17.616 -16.508 1.00 48.55 179 PHE C CA 1
ATOM 6189 C C . PHE C 1 30 ? -0.987 -16.786 -15.277 1.00 46.35 179 PHE C C 1
ATOM 6190 O O . PHE C 1 30 ? -0.877 -17.258 -14.150 1.00 46.14 179 PHE C O 1
ATOM 6198 N N . VAL C 1 31 ? -1.395 -15.548 -15.503 1.00 44.02 180 VAL C N 1
ATOM 6199 C CA . VAL C 1 31 ? -1.749 -14.656 -14.423 1.00 46.89 180 VAL C CA 1
ATOM 6200 C C . VAL C 1 31 ? -3.214 -14.266 -14.589 1.00 49.42 180 VAL C C 1
ATOM 6201 O O . VAL C 1 31 ? -3.766 -14.360 -15.691 1.00 48.82 180 VAL C O 1
ATOM 6205 N N . ASP C 1 32 ? -3.849 -13.851 -13.496 1.00 45.41 181 ASP C N 1
ATOM 6206 C CA . ASP C 1 32 ? -5.248 -13.448 -13.550 1.00 45.36 181 ASP C CA 1
ATOM 6207 C C . ASP C 1 32 ? -5.335 -11.981 -13.944 1.00 42.99 181 ASP C C 1
ATOM 6208 O O . ASP C 1 32 ? -4.988 -11.098 -13.165 1.00 41.47 181 ASP C O 1
ATOM 6213 N N . TRP C 1 33 ? -5.800 -11.727 -15.161 1.00 42.92 182 TRP C N 1
ATOM 6214 C CA . TRP C 1 33 ? -5.922 -10.366 -15.660 1.00 44.61 182 TRP C CA 1
ATOM 6215 C C . TRP C 1 33 ? -7.104 -9.624 -15.047 1.00 48.47 182 TRP C C 1
ATOM 6216 O O . TRP C 1 33 ? -7.315 -8.440 -15.319 1.00 47.70 182 TRP C O 1
ATOM 6227 N N . ASN C 1 34 ? -7.857 -10.325 -14.201 1.00 50.38 183 ASN C N 1
ATOM 6228 C CA . ASN C 1 34 ? -9.019 -9.752 -13.531 1.00 52.65 183 ASN C CA 1
ATOM 6229 C C . ASN C 1 34 ? -8.886 -9.849 -12.012 1.00 51.40 183 ASN C C 1
ATOM 6230 O O . ASN C 1 34 ? -9.875 -9.733 -11.289 1.00 51.64 183 ASN C O 1
ATOM 6235 N N . GLY C 1 35 ? -7.661 -10.063 -11.536 1.00 51.32 184 GLY C N 1
ATOM 6236 C CA . GLY C 1 35 ? -7.418 -10.174 -10.107 1.00 41.94 184 GLY C CA 1
ATOM 6237 C C . GLY C 1 35 ? -7.408 -8.839 -9.379 1.00 46.99 184 GLY C C 1
ATOM 6238 O O . GLY C 1 35 ? -7.445 -7.782 -10.014 1.00 43.67 184 GLY C O 1
ATOM 6239 N N . PRO C 1 36 ? -7.361 -8.855 -8.034 1.00 45.62 185 PRO C N 1
ATOM 6240 C CA . PRO C 1 36 ? -7.347 -7.638 -7.212 1.00 45.04 185 PRO C CA 1
ATOM 6241 C C . PRO C 1 36 ? -6.062 -6.838 -7.429 1.00 40.68 185 PRO C C 1
ATOM 6242 O O . PRO C 1 36 ? -5.000 -7.415 -7.653 1.00 37.67 185 PRO C O 1
ATOM 6246 N N . CYS C 1 37 ? -6.163 -5.516 -7.364 1.00 40.50 186 CYS C N 1
ATOM 6247 C CA . CYS C 1 37 ? -4.996 -4.663 -7.554 1.00 47.30 186 CYS C CA 1
ATOM 6248 C C . CYS C 1 37 ? -4.547 -4.014 -6.244 1.00 46.91 186 CYS C C 1
ATOM 6249 O O . CYS C 1 37 ? -5.354 -3.741 -5.358 1.00 44.72 186 CYS C O 1
ATOM 6252 N N . LEU C 1 38 ? -3.243 -3.793 -6.126 1.00 44.35 187 LEU C N 1
ATOM 6253 C CA . LEU C 1 38 ? -2.658 -3.158 -4.950 1.00 43.62 187 LEU C CA 1
ATOM 6254 C C . LEU C 1 38 ? -2.305 -1.735 -5.325 1.00 42.24 187 LEU C C 1
ATOM 6255 O O . LEU C 1 38 ? -1.628 -1.501 -6.327 1.00 38.89 187 LEU C O 1
ATOM 6260 N N . ARG C 1 39 ? -2.765 -0.776 -4.539 1.00 42.71 188 ARG C N 1
ATOM 6261 C CA . ARG C 1 39 ? -2.437 0.608 -4.828 1.00 44.96 188 ARG C CA 1
ATOM 6262 C C . ARG C 1 39 ? -1.049 0.930 -4.263 1.00 47.39 188 ARG C C 1
ATOM 6263 O O . ARG C 1 39 ? -0.785 0.725 -3.076 1.00 45.97 188 ARG C O 1
ATOM 6271 N N . LEU C 1 40 ? -0.155 1.408 -5.122 1.00 44.36 189 LEU C N 1
ATOM 6272 C CA . LEU C 1 40 ? 1.193 1.755 -4.694 1.00 42.07 189 LEU C CA 1
ATOM 6273 C C . LEU C 1 40 ? 1.179 3.044 -3.884 1.00 45.25 189 LEU C C 1
ATOM 6274 O O . LEU C 1 40 ? 0.873 4.113 -4.406 1.00 50.44 189 LEU C O 1
ATOM 6279 N N . GLN C 1 41 ? 1.515 2.940 -2.605 1.00 38.47 190 GLN C N 1
ATOM 6280 C CA . GLN C 1 41 ? 1.538 4.100 -1.727 1.00 40.51 190 GLN C CA 1
ATOM 6281 C C . GLN C 1 41 ? 2.959 4.602 -1.491 1.00 38.96 190 GLN C C 1
ATOM 6282 O O . GLN C 1 41 ? 3.190 5.422 -0.602 1.00 39.14 190 GLN C O 1
ATOM 6288 N N . TYR C 1 42 ? 3.907 4.099 -2.278 1.00 33.07 191 TYR C N 1
ATOM 6289 C CA . TYR C 1 42 ? 5.297 4.519 -2.156 1.00 36.23 191 TYR C CA 1
ATOM 6290 C C . TYR C 1 42 ? 5.964 4.246 -3.492 1.00 34.86 191 TYR C C 1
ATOM 6291 O O . TYR C 1 42 ? 5.441 3.478 -4.292 1.00 34.75 191 TYR C O 1
ATOM 6300 N N . PRO C 1 43 ? 7.115 4.883 -3.760 1.00 38.94 192 PRO C N 1
ATOM 6301 C CA . PRO C 1 43 ? 7.872 4.715 -5.011 1.00 37.43 192 PRO C CA 1
ATOM 6302 C C . PRO C 1 43 ? 8.472 3.303 -5.183 1.00 38.43 192 PRO C C 1
ATOM 6303 O O . PRO C 1 43 ? 9.661 3.122 -4.942 1.00 42.98 192 PRO C O 1
ATOM 6307 N N . LEU C 1 44 ? 7.658 2.325 -5.604 1.00 41.82 193 LEU C N 1
ATOM 6308 C CA . LEU C 1 44 ? 8.125 0.946 -5.821 1.00 37.10 193 LEU C CA 1
ATOM 6309 C C . LEU C 1 44 ? 9.238 0.848 -6.834 1.00 38.30 193 LEU C C 1
ATOM 6310 O O . LEU C 1 44 ? 10.243 0.181 -6.610 1.00 34.71 193 LEU C O 1
ATOM 6315 N N . PHE C 1 45 ? 9.039 1.470 -7.986 1.00 38.43 194 PHE C N 1
ATOM 6316 C CA . PHE C 1 45 ? 10.062 1.409 -9.026 1.00 38.84 194 PHE C CA 1
ATOM 6317 C C . PHE C 1 45 ? 10.999 2.576 -8.899 1.00 35.27 194 PHE C C 1
ATOM 6318 O O . PHE C 1 45 ? 10.559 3.716 -8.887 1.00 39.58 194 PHE C O 1
ATOM 6326 N N . ASP C 1 46 ? 12.292 2.288 -8.776 1.00 39.56 195 ASP C N 1
ATOM 6327 C CA . ASP C 1 46 ? 13.296 3.343 -8.625 1.00 39.25 195 ASP C CA 1
ATOM 6328 C C . ASP C 1 46 ? 13.667 3.988 -9.951 1.00 38.05 195 ASP C C 1
ATOM 6329 O O . ASP C 1 46 ? 14.616 3.568 -10.624 1.00 31.09 195 ASP C O 1
ATOM 6334 N N . ILE C 1 47 ? 12.926 5.025 -10.309 1.00 35.91 196 ILE C N 1
ATOM 6335 C CA . ILE C 1 47 ? 13.163 5.723 -11.557 1.00 41.01 196 ILE C CA 1
ATOM 6336 C C . ILE C 1 47 ? 14.597 6.226 -11.701 1.00 40.79 196 ILE C C 1
ATOM 6337 O O . ILE C 1 47 ? 15.255 5.939 -12.704 1.00 36.96 196 ILE C O 1
ATOM 6342 N N . GLU C 1 48 ? 15.078 6.975 -10.710 1.00 38.16 197 GLU C N 1
ATOM 6343 C CA . GLU C 1 48 ? 16.443 7.505 -10.762 1.00 40.83 197 GLU C CA 1
ATOM 6344 C C . GLU C 1 48 ? 17.454 6.397 -11.046 1.00 36.21 197 GLU C C 1
ATOM 6345 O O . GLU C 1 48 ? 18.302 6.528 -11.935 1.00 35.89 197 GLU C O 1
ATOM 6351 N N . TYR C 1 49 ? 17.357 5.306 -10.293 1.00 36.27 198 TYR C N 1
ATOM 6352 C CA . TYR C 1 49 ? 18.265 4.183 -10.478 1.00 34.74 198 TYR C CA 1
ATOM 6353 C C . TYR C 1 49 ? 18.275 3.703 -11.925 1.00 33.98 198 TYR C C 1
ATOM 6354 O O . TYR C 1 49 ? 19.328 3.633 -12.546 1.00 31.10 198 TYR C O 1
ATOM 6363 N N . LEU C 1 50 ? 17.101 3.370 -12.460 1.00 39.49 199 LEU C N 1
ATOM 6364 C CA . LEU C 1 50 ? 17.009 2.866 -13.830 1.00 37.46 199 LEU C CA 1
ATOM 6365 C C . LEU C 1 50 ? 17.604 3.806 -14.874 1.00 34.70 199 LEU C C 1
ATOM 6366 O O . LEU C 1 50 ? 18.330 3.361 -15.762 1.00 36.09 199 LEU C O 1
ATOM 6371 N N . ARG C 1 51 ? 17.333 5.103 -14.765 1.00 36.62 200 ARG C N 1
ATOM 6372 C CA . ARG C 1 51 ? 17.884 6.040 -15.732 1.00 39.93 200 ARG C CA 1
ATOM 6373 C C . ARG C 1 51 ? 19.398 6.204 -15.619 1.00 47.92 200 ARG C C 1
ATOM 6374 O O . ARG C 1 51 ? 20.040 6.708 -16.545 1.00 48.41 200 ARG C O 1
ATOM 6382 N N . SER C 1 52 ? 19.973 5.758 -14.502 1.00 42.72 201 SER C N 1
ATOM 6383 C CA . SER C 1 52 ? 21.415 5.870 -14.304 1.00 41.04 201 SER C CA 1
ATOM 6384 C C . SER C 1 52 ? 22.169 4.552 -14.469 1.00 43.21 201 SER C C 1
ATOM 6385 O O . SER C 1 52 ? 23.397 4.546 -14.497 1.00 42.23 201 SER C O 1
ATOM 6388 N N . HIS C 1 53 ? 21.440 3.444 -14.591 1.00 43.38 202 HIS C N 1
ATOM 6389 C CA . HIS C 1 53 ? 22.061 2.122 -14.744 1.00 45.37 202 HIS C CA 1
ATOM 6390 C C . HIS C 1 53 ? 21.432 1.353 -15.901 1.00 41.45 202 HIS C C 1
ATOM 6391 O O . HIS C 1 53 ? 20.263 0.981 -15.839 1.00 39.86 202 HIS C O 1
ATOM 6398 N N . GLU C 1 54 ? 22.215 1.098 -16.942 1.00 42.67 203 GLU C N 1
ATOM 6399 C CA . GLU C 1 54 ? 21.714 0.380 -18.112 1.00 46.52 203 GLU C CA 1
ATOM 6400 C C . GLU C 1 54 ? 22.218 -1.064 -18.136 1.00 42.62 203 GLU C C 1
ATOM 6401 O O . GLU C 1 54 ? 21.668 -1.910 -18.837 1.00 41.29 203 GLU C O 1
ATOM 6407 N N . ILE C 1 55 ? 23.266 -1.340 -17.369 1.00 43.76 204 ILE C N 1
ATOM 6408 C CA . ILE C 1 55 ? 23.834 -2.681 -17.325 1.00 44.36 204 ILE C CA 1
ATOM 6409 C C . ILE C 1 55 ? 23.576 -3.324 -15.964 1.00 46.70 204 ILE C C 1
ATOM 6410 O O . ILE C 1 55 ? 23.619 -2.656 -14.930 1.00 48.72 204 ILE C O 1
ATOM 6415 N N . TYR C 1 56 ? 23.300 -4.623 -15.975 1.00 45.21 205 TYR C N 1
ATOM 6416 C CA . TYR C 1 56 ? 23.031 -5.364 -14.754 1.00 45.91 205 TYR C CA 1
ATOM 6417 C C . TYR C 1 56 ? 24.150 -6.370 -14.519 1.00 48.15 205 TYR C C 1
ATOM 6418 O O . TYR C 1 56 ? 24.417 -7.205 -15.379 1.00 47.76 205 TYR C O 1
ATOM 6427 N N . SER C 1 57 ? 24.796 -6.312 -13.360 1.00 50.04 206 SER C N 1
ATOM 6428 C CA . SER C 1 57 ? 25.875 -7.256 -13.086 1.00 53.95 206 SER C CA 1
ATOM 6429 C C . SER C 1 57 ? 25.700 -8.094 -11.817 1.00 52.81 206 SER C C 1
ATOM 6430 O O . SER C 1 57 ? 26.640 -8.750 -11.376 1.00 56.67 206 SER C O 1
ATOM 6433 N N . GLY C 1 58 ? 24.502 -8.081 -11.238 1.00 53.74 207 GLY C N 1
ATOM 6434 C CA . GLY C 1 58 ? 24.248 -8.877 -10.046 1.00 53.94 207 GLY C CA 1
ATOM 6435 C C . GLY C 1 58 ? 24.397 -10.363 -10.349 1.00 55.16 207 GLY C C 1
ATOM 6436 O O . GLY C 1 58 ? 24.566 -10.746 -11.506 1.00 55.79 207 GLY C O 1
ATOM 6437 N N . THR C 1 59 ? 24.327 -11.213 -9.328 1.00 54.12 208 THR C N 1
ATOM 6438 C CA . THR C 1 59 ? 24.477 -12.653 -9.540 1.00 53.18 208 THR C CA 1
ATOM 6439 C C . THR C 1 59 ? 23.306 -13.484 -9.001 1.00 51.05 208 THR C C 1
ATOM 6440 O O . THR C 1 59 ? 23.473 -14.289 -8.087 1.00 49.94 208 THR C O 1
ATOM 6444 N N . PRO C 1 60 ? 22.106 -13.309 -9.575 1.00 47.78 209 PRO C N 1
ATOM 6445 C CA . PRO C 1 60 ? 20.936 -14.063 -9.115 1.00 47.43 209 PRO C CA 1
ATOM 6446 C C . PRO C 1 60 ? 21.104 -15.555 -9.364 1.00 45.52 209 PRO C C 1
ATOM 6447 O O . PRO C 1 60 ? 21.895 -15.966 -10.204 1.00 50.52 209 PRO C O 1
ATOM 6451 N N . ILE C 1 61 ? 20.355 -16.367 -8.634 1.00 45.21 210 ILE C N 1
ATOM 6452 C CA . ILE C 1 61 ? 20.420 -17.809 -8.819 1.00 46.85 210 ILE C CA 1
ATOM 6453 C C . ILE C 1 61 ? 19.611 -18.145 -10.070 1.00 46.31 210 ILE C C 1
ATOM 6454 O O . ILE C 1 61 ? 18.388 -17.993 -10.085 1.00 47.57 210 ILE C O 1
ATOM 6459 N N . GLN C 1 62 ? 20.295 -18.591 -11.119 1.00 41.17 211 GLN C N 1
ATOM 6460 C CA . GLN C 1 62 ? 19.627 -18.934 -12.368 1.00 46.98 211 GLN C CA 1
ATOM 6461 C C . GLN C 1 62 ? 18.669 -20.110 -12.181 1.00 46.60 211 GLN C C 1
ATOM 6462 O O . GLN C 1 62 ? 18.942 -21.028 -11.414 1.00 49.71 211 GLN C O 1
ATOM 6468 N N . SER C 1 63 ? 17.540 -20.073 -12.879 1.00 45.33 212 SER C N 1
ATOM 6469 C CA . SER C 1 63 ? 16.548 -21.131 -12.766 1.00 47.89 212 SER C CA 1
ATOM 6470 C C . SER C 1 63 ? 17.020 -22.483 -13.291 1.00 51.85 212 SER C C 1
ATOM 6471 O O . SER C 1 63 ? 16.586 -23.528 -12.800 1.00 50.14 212 SER C O 1
ATOM 6474 N N . ILE C 1 64 ? 17.897 -22.463 -14.291 1.00 53.84 213 ILE C N 1
ATOM 6475 C CA . ILE C 1 64 ? 18.422 -23.693 -14.877 1.00 54.93 213 ILE C CA 1
ATOM 6476 C C . ILE C 1 64 ? 19.160 -24.546 -13.842 1.00 57.00 213 ILE C C 1
ATOM 6477 O O . ILE C 1 64 ? 19.276 -25.762 -13.998 1.00 57.81 213 ILE C O 1
ATOM 6482 N N . SER C 1 65 ? 19.643 -23.910 -12.777 1.00 56.37 214 SER C N 1
ATOM 6483 C CA . SER C 1 65 ? 20.384 -24.629 -11.745 1.00 57.88 214 SER C CA 1
ATOM 6484 C C . SER C 1 65 ? 19.522 -25.390 -10.734 1.00 62.51 214 SER C C 1
ATOM 6485 O O . SER C 1 65 ? 20.039 -26.214 -9.976 1.00 59.83 214 SER C O 1
ATOM 6488 N N . LEU C 1 66 ? 18.218 -25.128 -10.716 1.00 64.01 215 LEU C N 1
ATOM 6489 C CA . LEU C 1 66 ? 17.341 -25.827 -9.784 1.00 70.97 215 LEU C CA 1
ATOM 6490 C C . LEU C 1 66 ? 17.163 -27.287 -10.218 1.00 79.14 215 LEU C C 1
ATOM 6491 O O . LEU C 1 66 ? 17.636 -27.678 -11.286 1.00 85.31 215 LEU C O 1
ATOM 6496 N N . ARG C 1 67 ? 16.479 -28.094 -9.410 1.00 86.44 216 ARG C N 1
ATOM 6497 C CA . ARG C 1 67 ? 16.337 -29.517 -9.723 1.00 89.83 216 ARG C CA 1
ATOM 6498 C C . ARG C 1 67 ? 15.038 -30.028 -10.354 1.00 88.94 216 ARG C C 1
ATOM 6499 O O . ARG C 1 67 ? 14.986 -30.290 -11.556 1.00 89.78 216 ARG C O 1
ATOM 6507 N N . THR C 1 68 ? 14.012 -30.202 -9.526 1.00 90.51 217 THR C N 1
ATOM 6508 C CA . THR C 1 68 ? 12.709 -30.717 -9.958 1.00 89.79 217 THR C CA 1
ATOM 6509 C C . THR C 1 68 ? 12.765 -32.211 -10.271 1.00 88.93 217 THR C C 1
ATOM 6510 O O . THR C 1 68 ? 12.261 -33.037 -9.507 1.00 86.59 217 THR C O 1
ATOM 6514 N N . THR C 1 86 ? 15.838 -28.302 -25.105 1.00 65.43 235 THR C N 1
ATOM 6515 C CA . THR C 1 86 ? 15.189 -28.505 -23.817 1.00 64.21 235 THR C CA 1
ATOM 6516 C C . THR C 1 86 ? 15.437 -27.334 -22.868 1.00 62.09 235 THR C C 1
ATOM 6517 O O . THR C 1 86 ? 15.154 -27.425 -21.677 1.00 58.59 235 THR C O 1
ATOM 6521 N N . THR C 1 87 ? 15.976 -26.239 -23.393 1.00 60.15 236 THR C N 1
ATOM 6522 C CA . THR C 1 87 ? 16.230 -25.063 -22.571 1.00 62.52 236 THR C CA 1
ATOM 6523 C C . THR C 1 87 ? 15.976 -23.793 -23.372 1.00 64.42 236 THR C C 1
ATOM 6524 O O . THR C 1 87 ? 16.098 -23.781 -24.598 1.00 68.24 236 THR C O 1
ATOM 6528 N N . ALA C 1 88 ? 15.622 -22.724 -22.668 1.00 62.28 237 ALA C N 1
ATOM 6529 C CA . ALA C 1 88 ? 15.354 -21.441 -23.299 1.00 55.53 237 ALA C CA 1
ATOM 6530 C C . ALA C 1 88 ? 15.845 -20.321 -22.389 1.00 53.72 237 ALA C C 1
ATOM 6531 O O . ALA C 1 88 ? 15.882 -20.474 -21.167 1.00 51.37 237 ALA C O 1
ATOM 6533 N N . LYS C 1 89 ? 16.230 -19.203 -22.991 1.00 49.40 238 LYS C N 1
ATOM 6534 C CA . LYS C 1 89 ? 16.715 -18.057 -22.240 1.00 52.26 238 LYS C CA 1
ATOM 6535 C C . LYS C 1 89 ? 15.681 -16.942 -22.316 1.00 51.77 238 LYS C C 1
ATOM 6536 O O . LYS C 1 89 ? 15.048 -16.745 -23.352 1.00 56.09 238 LYS C O 1
ATOM 6542 N N . LEU C 1 90 ? 15.502 -16.220 -21.216 1.00 49.04 239 LEU C N 1
ATOM 6543 C CA . LEU C 1 90 ? 14.530 -15.131 -21.167 1.00 45.27 239 LEU C CA 1
ATOM 6544 C C . LEU C 1 90 ? 15.243 -13.778 -21.109 1.00 46.71 239 LEU C C 1
ATOM 6545 O O . LEU C 1 90 ? 16.105 -13.557 -20.257 1.00 42.65 239 LEU C O 1
ATOM 6550 N N . GLN C 1 91 ? 14.891 -12.873 -22.017 1.00 41.88 240 GLN C N 1
ATOM 6551 C CA . GLN C 1 91 ? 15.522 -11.555 -22.030 1.00 45.02 240 GLN C CA 1
ATOM 6552 C C . GLN C 1 91 ? 14.920 -10.673 -20.951 1.00 41.31 240 GLN C C 1
ATOM 6553 O O . GLN C 1 91 ? 13.708 -10.676 -20.748 1.00 41.81 240 GLN C O 1
ATOM 6559 N N . SER C 1 92 ? 15.772 -9.924 -20.262 1.00 38.29 241 SER C N 1
ATOM 6560 C CA . SER C 1 92 ? 15.308 -9.007 -19.234 1.00 37.32 241 SER C CA 1
ATOM 6561 C C . SER C 1 92 ? 14.772 -7.791 -19.966 1.00 37.60 241 SER C C 1
ATOM 6562 O O . SER C 1 92 ? 15.400 -7.294 -20.909 1.00 35.32 241 SER C O 1
ATOM 6565 N N . ILE C 1 93 ? 13.624 -7.297 -19.523 1.00 37.01 242 ILE C N 1
ATOM 6566 C CA . ILE C 1 93 ? 13.027 -6.161 -20.182 1.00 35.32 242 ILE C CA 1
ATOM 6567 C C . ILE C 1 93 ? 13.635 -4.833 -19.764 1.00 36.98 242 ILE C C 1
ATOM 6568 O O . ILE C 1 93 ? 13.371 -3.813 -20.394 1.00 42.20 242 ILE C O 1
ATOM 6573 N N . LEU C 1 94 ? 14.453 -4.828 -18.712 1.00 37.34 243 LEU C N 1
ATOM 6574 C CA . LEU C 1 94 ? 15.063 -3.576 -18.258 1.00 37.43 243 LEU C CA 1
ATOM 6575 C C . LEU C 1 94 ? 16.566 -3.493 -18.521 1.00 39.17 243 LEU C C 1
ATOM 6576 O O . LEU C 1 94 ? 17.122 -2.402 -18.691 1.00 36.05 243 LEU C O 1
ATOM 6581 N N . PHE C 1 95 ? 17.222 -4.645 -18.558 1.00 34.78 244 PHE C N 1
ATOM 6582 C CA . PHE C 1 95 ? 18.660 -4.671 -18.778 1.00 42.00 244 PHE C CA 1
ATOM 6583 C C . PHE C 1 95 ? 18.999 -5.554 -19.972 1.00 39.49 244 PHE C C 1
ATOM 6584 O O . PHE C 1 95 ? 18.892 -6.775 -19.900 1.00 40.85 244 PHE C O 1
ATOM 6592 N N . SER C 1 96 ? 19.412 -4.914 -21.066 1.00 42.07 245 SER C N 1
ATOM 6593 C CA . SER C 1 96 ? 19.721 -5.611 -22.314 1.00 44.40 245 SER C CA 1
ATOM 6594 C C . SER C 1 96 ? 20.746 -6.737 -22.246 1.00 41.94 245 SER C C 1
ATOM 6595 O O . SER C 1 96 ? 20.719 -7.657 -23.062 1.00 43.09 245 SER C O 1
ATOM 6598 N N . ASN C 1 97 ? 21.629 -6.680 -21.257 1.00 45.32 246 ASN C N 1
ATOM 6599 C CA . ASN C 1 97 ? 22.684 -7.679 -21.112 1.00 39.98 246 ASN C CA 1
ATOM 6600 C C . ASN C 1 97 ? 22.283 -8.907 -20.315 1.00 38.15 246 ASN C C 1
ATOM 6601 O O . ASN C 1 97 ? 23.026 -9.875 -20.254 1.00 39.34 246 ASN C O 1
ATOM 6606 N N . TYR C 1 98 ? 21.103 -8.884 -19.711 1.00 40.86 247 TYR C N 1
ATOM 6607 C CA . TYR C 1 98 ? 20.692 -10.014 -18.889 1.00 39.09 247 TYR C CA 1
ATOM 6608 C C . TYR C 1 98 ? 19.682 -10.981 -19.479 1.00 36.96 247 TYR C C 1
ATOM 6609 O O . TYR C 1 98 ? 18.655 -10.585 -20.005 1.00 41.49 247 TYR C O 1
ATOM 6618 N N . MET C 1 99 ? 19.989 -12.264 -19.358 1.00 37.61 248 MET C N 1
ATOM 6619 C CA . MET C 1 99 ? 19.111 -13.327 -19.816 1.00 41.40 248 MET C CA 1
ATOM 6620 C C . MET C 1 99 ? 19.267 -14.446 -18.804 1.00 42.32 248 MET C C 1
ATOM 6621 O O . MET C 1 99 ? 20.361 -14.672 -18.288 1.00 40.90 248 MET C O 1
ATOM 6626 N N . GLU C 1 100 ? 18.177 -15.144 -18.526 1.00 44.21 249 GLU C N 1
ATOM 6627 C CA . GLU C 1 100 ? 18.209 -16.246 -17.585 1.00 44.41 249 GLU C CA 1
ATOM 6628 C C . GLU C 1 100 ? 17.751 -17.499 -18.306 1.00 40.99 249 GLU C C 1
ATOM 6629 O O . GLU C 1 100 ? 16.750 -17.481 -19.016 1.00 42.02 249 GLU C O 1
ATOM 6635 N N . GLU C 1 101 ? 18.491 -18.582 -18.119 1.00 43.04 250 GLU C N 1
ATOM 6636 C CA . GLU C 1 101 ? 18.184 -19.845 -18.773 1.00 48.70 250 GLU C CA 1
ATOM 6637 C C . GLU C 1 101 ? 17.240 -20.729 -17.964 1.00 50.57 250 GLU C C 1
ATOM 6638 O O . GLU C 1 101 ? 17.433 -20.928 -16.762 1.00 53.93 250 GLU C O 1
ATOM 6644 N N . TYR C 1 102 ? 16.214 -21.249 -18.635 1.00 51.21 251 TYR C N 1
ATOM 6645 C CA . TYR C 1 102 ? 15.236 -22.124 -18.001 1.00 51.67 251 TYR C CA 1
ATOM 6646 C C . TYR C 1 102 ? 15.258 -23.504 -18.644 1.00 58.07 251 TYR C C 1
ATOM 6647 O O . TYR C 1 102 ? 15.630 -23.655 -19.808 1.00 62.84 251 TYR C O 1
ATOM 6656 N N . LYS C 1 103 ? 14.851 -24.503 -17.871 1.00 63.62 252 LYS C N 1
ATOM 6657 C CA . LYS C 1 103 ? 14.812 -25.889 -18.321 1.00 65.11 252 LYS C CA 1
ATOM 6658 C C . LYS C 1 103 ? 13.387 -26.218 -18.765 1.00 66.29 252 LYS C C 1
ATOM 6659 O O . LYS C 1 103 ? 12.486 -26.283 -17.938 1.00 70.50 252 LYS C O 1
ATOM 6665 N N . VAL C 1 104 ? 13.187 -26.418 -20.065 1.00 65.54 253 VAL C N 1
ATOM 6666 C CA . VAL C 1 104 ? 11.862 -26.734 -20.611 1.00 65.66 253 VAL C CA 1
ATOM 6667 C C . VAL C 1 104 ? 11.722 -28.239 -20.891 1.00 69.25 253 VAL C C 1
ATOM 6668 O O . VAL C 1 104 ? 12.328 -28.761 -21.807 1.00 72.93 253 VAL C O 1
ATOM 6672 N N . ASP C 1 105 ? 10.883 -28.909 -20.102 1.00 70.67 254 ASP C N 1
ATOM 6673 C CA . ASP C 1 105 ? 10.606 -30.360 -20.147 1.00 74.13 254 ASP C CA 1
ATOM 6674 C C . ASP C 1 105 ? 9.197 -30.522 -19.763 1.00 76.10 254 ASP C C 1
ATOM 6675 O O . ASP C 1 105 ? 8.969 -30.578 -18.589 1.00 75.50 254 ASP C O 1
ATOM 6680 N N . PHE C 1 106 ? 8.287 -30.659 -20.699 1.00 76.96 255 PHE C N 1
ATOM 6681 C CA . PHE C 1 106 ? 6.959 -30.821 -20.299 1.00 79.89 255 PHE C CA 1
ATOM 6682 C C . PHE C 1 106 ? 6.692 -32.271 -19.703 1.00 83.13 255 PHE C C 1
ATOM 6683 O O . PHE C 1 106 ? 5.784 -32.567 -18.876 1.00 84.46 255 PHE C O 1
ATOM 6691 N N . LYS C 1 107 ? 7.458 -33.198 -20.255 1.00 85.06 256 LYS C N 1
ATOM 6692 C CA . LYS C 1 107 ? 7.350 -34.615 -19.941 1.00 86.63 256 LYS C CA 1
ATOM 6693 C C . LYS C 1 107 ? 7.231 -34.822 -18.443 1.00 89.08 256 LYS C C 1
ATOM 6694 O O . LYS C 1 107 ? 6.300 -35.482 -17.971 1.00 88.37 256 LYS C O 1
ATOM 6700 N N . ARG C 1 108 ? 8.171 -34.247 -17.693 1.00 91.32 257 ARG C N 1
ATOM 6701 C CA . ARG C 1 108 ? 8.169 -34.356 -16.240 1.00 92.50 257 ARG C CA 1
ATOM 6702 C C . ARG C 1 108 ? 6.832 -33.904 -15.677 1.00 93.16 257 ARG C C 1
ATOM 6703 O O . ARG C 1 108 ? 6.084 -33.177 -16.331 1.00 93.13 257 ARG C O 1
ATOM 6711 N N . SER C 1 109 ? 6.539 -34.338 -14.456 1.00 94.15 258 SER C N 1
ATOM 6712 C CA . SER C 1 109 ? 5.295 -33.973 -13.798 1.00 94.92 258 SER C CA 1
ATOM 6713 C C . SER C 1 109 ? 5.467 -32.645 -13.066 1.00 95.46 258 SER C C 1
ATOM 6714 O O . SER C 1 109 ? 4.493 -32.071 -12.571 1.00 95.29 258 SER C O 1
ATOM 6717 N N . THR C 1 110 ? 6.708 -32.162 -13.002 1.00 95.87 259 THR C N 1
ATOM 6718 C CA . THR C 1 110 ? 7.007 -30.900 -12.329 1.00 95.10 259 THR C CA 1
ATOM 6719 C C . THR C 1 110 ? 6.632 -31.025 -10.852 1.00 94.52 259 THR C C 1
ATOM 6720 O O . THR C 1 110 ? 5.944 -30.173 -10.279 1.00 93.99 259 THR C O 1
ATOM 6724 N N . ALA C 1 111 ? 7.097 -32.107 -10.241 1.00 92.21 260 ALA C N 1
ATOM 6725 C CA . ALA C 1 111 ? 6.807 -32.367 -8.845 1.00 88.84 260 ALA C CA 1
ATOM 6726 C C . ALA C 1 111 ? 7.033 -31.146 -7.964 1.00 86.36 260 ALA C C 1
ATOM 6727 O O . ALA C 1 111 ? 6.135 -30.734 -7.228 1.00 83.91 260 ALA C O 1
ATOM 6729 N N . ILE C 1 112 ? 8.222 -30.554 -8.051 1.00 83.39 261 ILE C N 1
ATOM 6730 C CA . ILE C 1 112 ? 8.538 -29.404 -7.209 1.00 79.83 261 ILE C CA 1
ATOM 6731 C C . ILE C 1 112 ? 8.547 -28.031 -7.883 1.00 76.59 261 ILE C C 1
ATOM 6732 O O . ILE C 1 112 ? 7.930 -27.089 -7.379 1.00 74.79 261 ILE C O 1
ATOM 6737 N N . TYR C 1 113 ? 9.236 -27.915 -9.016 1.00 71.18 262 TYR C N 1
ATOM 6738 C CA . TYR C 1 113 ? 9.341 -26.638 -9.718 1.00 66.30 262 TYR C CA 1
ATOM 6739 C C . TYR C 1 113 ? 8.896 -26.697 -11.174 1.00 63.37 262 TYR C C 1
ATOM 6740 O O . TYR C 1 113 ? 9.116 -27.692 -11.860 1.00 65.94 262 TYR C O 1
ATOM 6749 N N . ASN C 1 114 ? 8.270 -25.618 -11.637 1.00 62.34 263 ASN C N 1
ATOM 6750 C CA . ASN C 1 114 ? 7.795 -25.537 -13.013 1.00 59.82 263 ASN C CA 1
ATOM 6751 C C . ASN C 1 114 ? 8.373 -24.316 -13.702 1.00 56.67 263 ASN C C 1
ATOM 6752 O O . ASN C 1 114 ? 7.828 -23.216 -13.603 1.00 54.55 263 ASN C O 1
ATOM 6757 N N . PRO C 1 115 ? 9.487 -24.502 -14.424 1.00 54.95 264 PRO C N 1
ATOM 6758 C CA . PRO C 1 115 ? 10.154 -23.409 -15.138 1.00 54.70 264 PRO C CA 1
ATOM 6759 C C . PRO C 1 115 ? 9.238 -22.747 -16.157 1.00 51.59 264 PRO C C 1
ATOM 6760 O O . PRO C 1 115 ? 9.268 -21.528 -16.329 1.00 47.15 264 PRO C O 1
ATOM 6764 N N . MET C 1 116 ? 8.431 -23.559 -16.835 1.00 51.43 265 MET C N 1
ATOM 6765 C CA . MET C 1 116 ? 7.509 -23.042 -17.843 1.00 54.01 265 MET C CA 1
ATOM 6766 C C . MET C 1 116 ? 6.575 -22.016 -17.214 1.00 49.32 265 MET C C 1
ATOM 6767 O O . MET C 1 116 ? 6.541 -20.853 -17.615 1.00 49.36 265 MET C O 1
ATOM 6772 N N . SER C 1 117 ? 5.822 -22.465 -16.217 1.00 52.77 266 SER C N 1
ATOM 6773 C CA . SER C 1 117 ? 4.870 -21.617 -15.521 1.00 48.88 266 SER C CA 1
ATOM 6774 C C . SER C 1 117 ? 5.461 -20.267 -15.137 1.00 48.14 266 SER C C 1
ATOM 6775 O O . SER C 1 117 ? 4.824 -19.232 -15.338 1.00 40.66 266 SER C O 1
ATOM 6778 N N . GLU C 1 118 ? 6.678 -20.276 -14.593 1.00 44.57 267 GLU C N 1
ATOM 6779 C CA . GLU C 1 118 ? 7.321 -19.033 -14.179 1.00 40.77 267 GLU C CA 1
ATOM 6780 C C . GLU C 1 118 ? 7.532 -18.112 -15.371 1.00 44.64 267 GLU C C 1
ATOM 6781 O O . GLU C 1 118 ? 7.265 -16.903 -15.297 1.00 40.33 267 GLU C O 1
ATOM 6787 N N . ILE C 1 119 ? 8.005 -18.689 -16.474 1.00 44.96 268 ILE C N 1
ATOM 6788 C CA . ILE C 1 119 ? 8.242 -17.921 -17.691 1.00 44.38 268 ILE C CA 1
ATOM 6789 C C . ILE C 1 119 ? 6.941 -17.273 -18.152 1.00 41.86 268 ILE C C 1
ATOM 6790 O O . ILE C 1 119 ? 6.891 -16.071 -18.418 1.00 37.52 268 ILE C O 1
ATOM 6795 N N . GLY C 1 120 ? 5.888 -18.078 -18.246 1.00 41.64 269 GLY C N 1
ATOM 6796 C CA . GLY C 1 120 ? 4.607 -17.547 -18.670 1.00 40.27 269 GLY C CA 1
ATOM 6797 C C . GLY C 1 120 ? 4.224 -16.347 -17.825 1.00 40.62 269 GLY C C 1
ATOM 6798 O O . GLY C 1 120 ? 3.850 -15.290 -18.351 1.00 38.83 269 GLY C O 1
ATOM 6799 N N . LYS C 1 121 ? 4.329 -16.510 -16.507 1.00 36.15 270 LYS C N 1
ATOM 6800 C CA . LYS C 1 121 ? 3.986 -15.440 -15.575 1.00 38.54 270 LYS C CA 1
ATOM 6801 C C . LYS C 1 121 ? 4.810 -14.175 -15.816 1.00 33.06 270 LYS C C 1
ATOM 6802 O O . LYS C 1 121 ? 4.249 -13.081 -15.918 1.00 30.40 270 LYS C O 1
ATOM 6808 N N . LEU C 1 122 ? 6.130 -14.325 -15.920 1.00 32.31 271 LEU C N 1
ATOM 6809 C CA . LEU C 1 122 ? 7.004 -13.175 -16.154 1.00 35.81 271 LEU C CA 1
ATOM 6810 C C . LEU C 1 122 ? 6.661 -12.459 -17.456 1.00 37.94 271 LEU C C 1
ATOM 6811 O O . LEU C 1 122 ? 6.674 -11.222 -17.526 1.00 39.31 271 LEU C O 1
ATOM 6816 N N . ILE C 1 123 ? 6.350 -13.226 -18.494 1.00 34.76 272 ILE C N 1
ATOM 6817 C CA . ILE C 1 123 ? 6.011 -12.612 -19.769 1.00 37.81 272 ILE C CA 1
ATOM 6818 C C . ILE C 1 123 ? 4.697 -11.858 -19.652 1.00 35.29 272 ILE C C 1
ATOM 6819 O O . ILE C 1 123 ? 4.562 -10.743 -20.170 1.00 36.49 272 ILE C O 1
ATOM 6824 N N . GLU C 1 124 ? 3.731 -12.436 -18.947 1.00 38.55 273 GLU C N 1
ATOM 6825 C CA . GLU C 1 124 ? 2.462 -11.745 -18.791 1.00 37.99 273 GLU C CA 1
ATOM 6826 C C . GLU C 1 124 ? 2.606 -10.464 -17.968 1.00 39.83 273 GLU C C 1
ATOM 6827 O O . GLU C 1 124 ? 1.983 -9.449 -18.298 1.00 36.07 273 GLU C O 1
ATOM 6833 N N . TYR C 1 125 ? 3.439 -10.477 -16.924 1.00 39.22 274 TYR C N 1
ATOM 6834 C CA . TYR C 1 125 ? 3.614 -9.253 -16.136 1.00 37.51 274 TYR C CA 1
ATOM 6835 C C . TYR C 1 125 ? 4.299 -8.190 -16.970 1.00 35.26 274 TYR C C 1
ATOM 6836 O O . TYR C 1 125 ? 4.139 -6.997 -16.730 1.00 39.91 274 TYR C O 1
ATOM 6845 N N . SER C 1 126 ? 5.060 -8.630 -17.961 1.00 38.00 275 SER C N 1
ATOM 6846 C CA . SER C 1 126 ? 5.751 -7.707 -18.844 1.00 41.92 275 SER C CA 1
ATOM 6847 C C . SER C 1 126 ? 4.679 -6.924 -19.602 1.00 40.89 275 SER C C 1
ATOM 6848 O O . SER C 1 126 ? 4.769 -5.710 -19.763 1.00 41.65 275 SER C O 1
ATOM 6851 N N . CYS C 1 127 ? 3.651 -7.632 -20.050 1.00 43.08 276 CYS C N 1
ATOM 6852 C CA . CYS C 1 127 ? 2.563 -7.003 -20.786 1.00 48.30 276 CYS C CA 1
ATOM 6853 C C . CYS C 1 127 ? 1.583 -6.308 -19.848 1.00 45.32 276 CYS C C 1
ATOM 6854 O O . CYS C 1 127 ? 1.137 -5.197 -20.112 1.00 47.59 276 CYS C O 1
ATOM 6857 N N . LEU C 1 128 ? 1.274 -6.971 -18.741 1.00 48.49 277 LEU C N 1
ATOM 6858 C CA . LEU C 1 128 ? 0.323 -6.470 -17.757 1.00 45.73 277 LEU C CA 1
ATOM 6859 C C . LEU C 1 128 ? 0.767 -5.243 -16.959 1.00 47.94 277 LEU C C 1
ATOM 6860 O O . LEU C 1 128 ? -0.060 -4.383 -16.644 1.00 46.72 277 LEU C O 1
ATOM 6865 N N . VAL C 1 129 ? 2.056 -5.139 -16.632 1.00 42.43 278 VAL C N 1
ATOM 6866 C CA . VAL C 1 129 ? 2.516 -3.994 -15.840 1.00 37.23 278 VAL C CA 1
ATOM 6867 C C . VAL C 1 129 ? 3.754 -3.218 -16.292 1.00 36.12 278 VAL C C 1
ATOM 6868 O O . VAL C 1 129 ? 3.858 -2.023 -16.028 1.00 36.38 278 VAL C O 1
ATOM 6872 N N . PHE C 1 130 ? 4.692 -3.865 -16.971 1.00 33.88 279 PHE C N 1
ATOM 6873 C CA . PHE C 1 130 ? 5.907 -3.157 -17.362 1.00 38.26 279 PHE C CA 1
ATOM 6874 C C . PHE C 1 130 ? 5.899 -2.304 -18.627 1.00 41.42 279 PHE C C 1
ATOM 6875 O O . PHE C 1 130 ? 6.722 -1.405 -18.746 1.00 41.04 279 PHE C O 1
ATOM 6883 N N . LEU C 1 131 ? 4.984 -2.557 -19.562 1.00 44.60 280 LEU C N 1
ATOM 6884 C CA . LEU C 1 131 ? 4.977 -1.800 -20.822 1.00 40.14 280 LEU C CA 1
ATOM 6885 C C . LEU C 1 131 ? 3.922 -0.727 -21.037 1.00 36.38 280 LEU C C 1
ATOM 6886 O O . LEU C 1 131 ? 2.802 -0.819 -20.556 1.00 37.03 280 LEU C O 1
ATOM 6891 N N . PRO C 1 132 ? 4.277 0.302 -21.794 1.00 40.86 281 PRO C N 1
ATOM 6892 C CA . PRO C 1 132 ? 3.377 1.413 -22.106 1.00 46.13 281 PRO C CA 1
ATOM 6893 C C . PRO C 1 132 ? 2.458 1.009 -23.240 1.00 49.87 281 PRO C C 1
ATOM 6894 O O . PRO C 1 132 ? 2.671 -0.031 -23.893 1.00 44.81 281 PRO C O 1
ATOM 6898 N N . SER C 1 133 ? 1.355 1.691 -23.439 1.00 56.62 282 SER C N 1
ATOM 6899 C CA . SER C 1 133 ? 0.731 1.368 -24.700 1.00 57.10 282 SER C CA 1
ATOM 6900 C C . SER C 1 133 ? 1.840 1.824 -25.780 1.00 56.01 282 SER C C 1
ATOM 6901 O O . SER C 1 133 ? 2.551 2.807 -25.558 1.00 49.85 282 SER C O 1
ATOM 6904 N N . PRO C 1 134 ? 1.879 1.140 -26.900 1.00 52.86 283 PRO C N 1
ATOM 6905 C CA . PRO C 1 134 ? 1.182 0.119 -27.660 1.00 45.25 283 PRO C CA 1
ATOM 6906 C C . PRO C 1 134 ? 1.875 -1.107 -27.451 1.00 44.07 283 PRO C C 1
ATOM 6907 O O . PRO C 1 134 ? 1.320 -2.146 -27.805 1.00 39.71 283 PRO C O 1
ATOM 6911 N N . TYR C 1 135 ? 3.114 -1.016 -27.007 1.00 39.79 284 TYR C N 1
ATOM 6912 C CA . TYR C 1 135 ? 3.808 -2.250 -26.933 1.00 38.63 284 TYR C CA 1
ATOM 6913 C C . TYR C 1 135 ? 3.064 -3.227 -26.085 1.00 37.75 284 TYR C C 1
ATOM 6914 O O . TYR C 1 135 ? 3.075 -4.395 -26.403 1.00 42.01 284 TYR C O 1
ATOM 6923 N N . ALA C 1 136 ? 2.381 -2.768 -25.041 1.00 39.42 285 ALA C N 1
ATOM 6924 C CA . ALA C 1 136 ? 1.666 -3.711 -24.191 1.00 42.49 285 ALA C CA 1
ATOM 6925 C C . ALA C 1 136 ? 0.637 -4.535 -24.973 1.00 41.37 285 ALA C C 1
ATOM 6926 O O . ALA C 1 136 ? 0.703 -5.758 -24.998 1.00 41.13 285 ALA C O 1
ATOM 6928 N N . GLU C 1 137 ? -0.298 -3.864 -25.632 1.00 41.99 286 GLU C N 1
ATOM 6929 C CA . GLU C 1 137 ? -1.361 -4.517 -26.391 1.00 51.65 286 GLU C CA 1
ATOM 6930 C C . GLU C 1 137 ? -0.797 -5.429 -27.467 1.00 49.50 286 GLU C C 1
ATOM 6931 O O . GLU C 1 137 ? -1.162 -6.603 -27.546 1.00 49.26 286 GLU C O 1
ATOM 6937 N N . GLN C 1 138 ? 0.092 -4.882 -28.293 1.00 50.09 287 GLN C N 1
ATOM 6938 C CA . GLN C 1 138 ? 0.692 -5.634 -29.391 1.00 48.99 287 GLN C CA 1
ATOM 6939 C C . GLN C 1 138 ? 1.502 -6.832 -28.937 1.00 48.58 287 GLN C C 1
ATOM 6940 O O . GLN C 1 138 ? 1.378 -7.922 -29.499 1.00 41.08 287 GLN C O 1
ATOM 6946 N N . LEU C 1 139 ? 2.328 -6.640 -27.915 1.00 49.03 288 LEU C N 1
ATOM 6947 C CA . LEU C 1 139 ? 3.145 -7.738 -27.424 1.00 49.08 288 LEU C CA 1
ATOM 6948 C C . LEU C 1 139 ? 2.232 -8.842 -26.902 1.00 48.29 288 LEU C C 1
ATOM 6949 O O . LEU C 1 139 ? 2.451 -10.016 -27.181 1.00 50.38 288 LEU C O 1
ATOM 6954 N N . LYS C 1 140 ? 1.201 -8.456 -26.155 1.00 48.94 289 LYS C N 1
ATOM 6955 C CA . LYS C 1 140 ? 0.236 -9.409 -25.604 1.00 53.23 289 LYS C CA 1
ATOM 6956 C C . LYS C 1 140 ? -0.423 -10.243 -26.711 1.00 56.60 289 LYS C C 1
ATOM 6957 O O . LYS C 1 140 ? -0.351 -11.476 -26.708 1.00 53.01 289 LYS C O 1
ATOM 6963 N N . GLU C 1 141 ? -1.067 -9.555 -27.651 1.00 58.13 290 GLU C N 1
ATOM 6964 C CA . GLU C 1 141 ? -1.748 -10.215 -28.763 1.00 61.79 290 GLU C CA 1
ATOM 6965 C C . GLU C 1 141 ? -0.809 -11.036 -29.643 1.00 56.57 290 GLU C C 1
ATOM 6966 O O . GLU C 1 141 ? -1.228 -12.008 -30.263 1.00 57.67 290 GLU C O 1
ATOM 6972 N N . THR C 1 142 ? 0.462 -10.656 -29.687 1.00 53.44 291 THR C N 1
ATOM 6973 C CA . THR C 1 142 ? 1.427 -11.364 -30.525 1.00 49.64 291 THR C CA 1
ATOM 6974 C C . THR C 1 142 ? 2.078 -12.596 -29.913 1.00 50.57 291 THR C C 1
ATOM 6975 O O . THR C 1 142 ? 2.368 -13.564 -30.607 1.00 49.91 291 THR C O 1
ATOM 6979 N N . ILE C 1 143 ? 2.257 -12.562 -28.597 1.00 52.71 292 ILE C N 1
ATOM 6980 C CA . ILE C 1 143 ? 2.958 -13.634 -27.880 1.00 47.97 292 ILE C CA 1
ATOM 6981 C C . ILE C 1 143 ? 2.103 -14.511 -26.962 1.00 49.59 292 ILE C C 1
ATOM 6982 O O . ILE C 1 143 ? 2.250 -15.735 -26.931 1.00 46.32 292 ILE C O 1
ATOM 6987 N N . LEU C 1 144 ? 1.214 -13.870 -26.212 1.00 49.89 293 LEU C N 1
ATOM 6988 C CA . LEU C 1 144 ? 0.397 -14.594 -25.245 1.00 50.33 293 LEU C CA 1
ATOM 6989 C C . LEU C 1 144 ? -0.506 -15.715 -25.737 1.00 50.03 293 LEU C C 1
ATOM 6990 O O . LEU C 1 144 ? -0.512 -16.795 -25.170 1.00 49.51 293 LEU C O 1
ATOM 6995 N N . PRO C 1 145 ? -1.286 -15.475 -26.801 1.00 49.47 294 PRO C N 1
ATOM 6996 C CA . PRO C 1 145 ? -2.152 -16.566 -27.264 1.00 50.15 294 PRO C CA 1
ATOM 6997 C C . PRO C 1 145 ? -1.371 -17.854 -27.520 1.00 46.80 294 PRO C C 1
ATOM 6998 O O . PRO C 1 145 ? -1.803 -18.940 -27.131 1.00 43.71 294 PRO C O 1
ATOM 7002 N N . ASP C 1 146 ? -0.210 -17.714 -28.141 1.00 45.27 295 ASP C N 1
ATOM 7003 C CA . ASP C 1 146 ? 0.620 -18.862 -28.456 1.00 49.99 295 ASP C CA 1
ATOM 7004 C C . ASP C 1 146 ? 1.418 -19.414 -27.276 1.00 49.84 295 ASP C C 1
ATOM 7005 O O . ASP C 1 146 ? 1.464 -20.631 -27.070 1.00 50.83 295 ASP C O 1
ATOM 7010 N N . LEU C 1 147 ? 1.990 -18.529 -26.464 1.00 49.49 296 LEU C N 1
ATOM 7011 C CA . LEU C 1 147 ? 2.741 -18.963 -25.289 1.00 47.42 296 LEU C CA 1
ATOM 7012 C C . LEU C 1 147 ? 1.837 -19.851 -24.436 1.00 46.60 296 LEU C C 1
ATOM 7013 O O . LEU C 1 147 ? 2.239 -20.925 -24.001 1.00 45.32 296 LEU C O 1
ATOM 7018 N N . ASN C 1 148 ? 0.607 -19.404 -24.215 1.00 47.58 297 ASN C N 1
ATOM 7019 C CA . ASN C 1 148 ? -0.337 -20.175 -23.419 1.00 52.84 297 ASN C CA 1
ATOM 7020 C C . ASN C 1 148 ? -0.709 -21.475 -24.118 1.00 54.88 297 ASN C C 1
ATOM 7021 O O . ASN C 1 148 ? -0.553 -22.559 -23.551 1.00 57.37 297 ASN C O 1
ATOM 7026 N N . ALA C 1 149 ? -1.192 -21.359 -25.351 1.00 58.23 298 ALA C N 1
ATOM 7027 C CA . ALA C 1 149 ? -1.589 -22.520 -26.142 1.00 59.96 298 ALA C CA 1
ATOM 7028 C C . ALA C 1 149 ? -0.523 -23.608 -26.094 1.00 58.08 298 ALA C C 1
ATOM 7029 O O . ALA C 1 149 ? -0.802 -24.745 -25.711 1.00 57.00 298 ALA C O 1
ATOM 7031 N N . SER C 1 150 ? 0.698 -23.252 -26.481 1.00 58.39 299 SER C N 1
ATOM 7032 C CA . SER C 1 150 ? 1.796 -24.209 -26.480 1.00 62.10 299 SER C CA 1
ATOM 7033 C C . SER C 1 150 ? 1.987 -24.817 -25.092 1.00 62.76 299 SER C C 1
ATOM 7034 O O . SER C 1 150 ? 2.140 -26.033 -24.957 1.00 62.72 299 SER C O 1
ATOM 7037 N N . PHE C 1 151 ? 1.962 -23.975 -24.061 1.00 64.47 300 PHE C N 1
ATOM 7038 C CA . PHE C 1 151 ? 2.137 -24.446 -22.688 1.00 63.45 300 PHE C CA 1
ATOM 7039 C C . PHE C 1 151 ? 1.151 -25.566 -22.352 1.00 63.35 300 PHE C C 1
ATOM 7040 O O . PHE C 1 151 ? 1.548 -26.656 -21.941 1.00 63.11 300 PHE C O 1
ATOM 7048 N N . ASP C 1 152 ? -0.135 -25.286 -22.529 1.00 63.24 301 ASP C N 1
ATOM 7049 C CA . ASP C 1 152 ? -1.181 -26.258 -22.237 1.00 64.87 301 ASP C CA 1
ATOM 7050 C C . ASP C 1 152 ? -1.045 -27.543 -23.054 1.00 66.67 301 ASP C C 1
ATOM 7051 O O . ASP C 1 152 ? -1.224 -28.643 -22.528 1.00 66.74 301 ASP C O 1
ATOM 7056 N N . ASN C 1 153 ? -0.720 -27.402 -24.337 1.00 65.81 302 ASN C N 1
ATOM 7057 C CA . ASN C 1 153 ? -0.578 -28.555 -25.219 1.00 67.68 302 ASN C CA 1
ATOM 7058 C C . ASN C 1 153 ? 0.771 -29.261 -25.111 1.00 67.65 302 ASN C C 1
ATOM 7059 O O . ASN C 1 153 ? 1.052 -30.189 -25.871 1.00 68.39 302 ASN C O 1
ATOM 7064 N N . SER C 1 154 ? 1.603 -28.822 -24.172 1.00 66.56 303 SER C N 1
ATOM 7065 C CA . SER C 1 154 ? 2.915 -29.429 -23.965 1.00 65.68 303 SER C CA 1
ATOM 7066 C C . SER C 1 154 ? 3.763 -29.399 -25.239 1.00 68.01 303 SER C C 1
ATOM 7067 O O . SER C 1 154 ? 4.535 -30.320 -25.514 1.00 68.12 303 SER C O 1
ATOM 7070 N N . ASP C 1 155 ? 3.617 -28.328 -26.007 1.00 68.67 304 ASP C N 1
ATOM 7071 C CA . ASP C 1 155 ? 4.346 -28.152 -27.259 1.00 68.29 304 ASP C CA 1
ATOM 7072 C C . ASP C 1 155 ? 5.683 -27.453 -27.019 1.00 66.32 304 ASP C C 1
ATOM 7073 O O . ASP C 1 155 ? 5.763 -26.227 -27.071 1.00 65.97 304 ASP C O 1
ATOM 7078 N N . THR C 1 156 ? 6.729 -28.236 -26.775 1.00 64.06 305 THR C N 1
ATOM 7079 C CA . THR C 1 156 ? 8.056 -27.686 -26.510 1.00 65.55 305 THR C CA 1
ATOM 7080 C C . THR C 1 156 ? 8.514 -26.629 -27.512 1.00 66.70 305 THR C C 1
ATOM 7081 O O . THR C 1 156 ? 8.787 -25.492 -27.129 1.00 67.44 305 THR C O 1
ATOM 7085 N N . LYS C 1 157 ? 8.600 -27.004 -28.786 1.00 66.85 306 LYS C N 1
ATOM 7086 C CA . LYS C 1 157 ? 9.041 -26.084 -29.836 1.00 67.09 306 LYS C CA 1
ATOM 7087 C C . LYS C 1 157 ? 8.182 -24.826 -29.969 1.00 63.97 306 LYS C C 1
ATOM 7088 O O . LYS C 1 157 ? 8.693 -23.739 -30.251 1.00 60.03 306 LYS C O 1
ATOM 7094 N N . GLY C 1 158 ? 6.877 -24.975 -29.778 1.00 64.83 307 GLY C N 1
ATOM 7095 C CA . GLY C 1 158 ? 5.989 -23.830 -29.876 1.00 61.85 307 GLY C CA 1
ATOM 7096 C C . GLY C 1 158 ? 6.192 -22.877 -28.713 1.00 60.52 307 GLY C C 1
ATOM 7097 O O . GLY C 1 158 ? 6.069 -21.658 -28.860 1.00 55.98 307 GLY C O 1
ATOM 7098 N N . PHE C 1 159 ? 6.507 -23.440 -27.549 1.00 56.92 308 PHE C N 1
ATOM 7099 C CA . PHE C 1 159 ? 6.739 -22.649 -26.350 1.00 53.09 308 PHE C CA 1
ATOM 7100 C C . PHE C 1 159 ? 8.059 -21.910 -26.505 1.00 53.92 308 PHE C C 1
ATOM 7101 O O . PHE C 1 159 ? 8.124 -20.695 -26.327 1.00 56.43 308 PHE C O 1
ATOM 7109 N N . VAL C 1 160 ? 9.112 -22.640 -26.850 1.00 54.46 309 VAL C N 1
ATOM 7110 C CA . VAL C 1 160 ? 10.415 -22.019 -27.024 1.00 57.60 309 VAL C CA 1
ATOM 7111 C C . VAL C 1 160 ? 10.359 -21.007 -28.165 1.00 57.56 309 VAL C C 1
ATOM 7112 O O . VAL C 1 160 ? 11.062 -19.995 -28.147 1.00 59.46 309 VAL C O 1
ATOM 7116 N N . ASN C 1 161 ? 9.515 -21.269 -29.156 1.00 56.59 310 ASN C N 1
ATOM 7117 C CA . ASN C 1 161 ? 9.389 -20.356 -30.280 1.00 57.65 310 ASN C CA 1
ATOM 7118 C C . ASN C 1 161 ? 8.783 -19.036 -29.823 1.00 54.29 310 ASN C C 1
ATOM 7119 O O . ASN C 1 161 ? 9.296 -17.965 -30.147 1.00 52.00 310 ASN C O 1
ATOM 7124 N N . ALA C 1 162 ? 7.692 -19.115 -29.068 1.00 48.08 311 ALA C N 1
ATOM 7125 C CA . ALA C 1 162 ? 7.041 -17.912 -28.566 1.00 49.41 311 ALA C CA 1
ATOM 7126 C C . ALA C 1 162 ? 8.010 -17.088 -27.710 1.00 47.31 311 ALA C C 1
ATOM 7127 O O . ALA C 1 162 ? 8.023 -15.855 -27.783 1.00 46.37 311 ALA C O 1
ATOM 7129 N N . ILE C 1 163 ? 8.827 -17.775 -26.912 1.00 46.42 312 ILE C N 1
ATOM 7130 C CA . ILE C 1 163 ? 9.804 -17.117 -26.045 1.00 44.20 312 ILE C CA 1
ATOM 7131 C C . ILE C 1 163 ? 10.831 -16.334 -26.852 1.00 48.75 312 ILE C C 1
ATOM 7132 O O . ILE C 1 163 ? 11.173 -15.194 -26.512 1.00 46.94 312 ILE C O 1
ATOM 7137 N N . ASN C 1 164 ? 11.325 -16.946 -27.925 1.00 51.32 313 ASN C N 1
ATOM 7138 C CA . ASN C 1 164 ? 12.317 -16.292 -28.768 1.00 46.35 313 ASN C CA 1
ATOM 7139 C C . ASN C 1 164 ? 11.766 -15.040 -29.438 1.00 45.71 313 ASN C C 1
ATOM 7140 O O . ASN C 1 164 ? 12.454 -14.018 -29.523 1.00 47.66 313 ASN C O 1
ATOM 7145 N N . LEU C 1 165 ? 10.528 -15.104 -29.914 1.00 43.80 314 LEU C N 1
ATOM 7146 C CA . LEU C 1 165 ? 9.937 -13.927 -30.538 1.00 48.61 314 LEU C CA 1
ATOM 7147 C C . LEU C 1 165 ? 9.812 -12.825 -29.482 1.00 46.24 314 LEU C C 1
ATOM 7148 O O . LEU C 1 165 ? 10.131 -11.657 -29.740 1.00 43.61 314 LEU C O 1
ATOM 7153 N N . TYR C 1 166 ? 9.343 -13.205 -28.294 1.00 45.28 315 TYR C N 1
ATOM 7154 C CA . TYR C 1 166 ? 9.202 -12.257 -27.190 1.00 38.29 315 TYR C CA 1
ATOM 7155 C C . TYR C 1 166 ? 10.556 -11.580 -26.979 1.00 33.38 315 TYR C C 1
ATOM 7156 O O . TYR C 1 166 ? 10.653 -10.348 -26.966 1.00 31.86 315 TYR C O 1
ATOM 7165 N N . ASN C 1 167 ? 11.605 -12.384 -26.833 1.00 32.75 316 ASN C N 1
ATOM 7166 C CA . ASN C 1 167 ? 12.944 -11.828 -26.638 1.00 33.96 316 ASN C CA 1
ATOM 7167 C C . ASN C 1 167 ? 13.309 -10.789 -27.703 1.00 38.38 316 ASN C C 1
ATOM 7168 O O . ASN C 1 167 ? 13.739 -9.678 -27.375 1.00 36.41 316 ASN C O 1
ATOM 7173 N N . LYS C 1 168 ? 13.146 -11.148 -28.976 1.00 41.85 317 LYS C N 1
ATOM 7174 C CA . LYS C 1 168 ? 13.471 -10.232 -30.067 1.00 43.37 317 LYS C CA 1
ATOM 7175 C C . LYS C 1 168 ? 12.649 -8.959 -30.029 1.00 36.72 317 LYS C C 1
ATOM 7176 O O . LYS C 1 168 ? 13.166 -7.860 -30.241 1.00 38.75 317 LYS C O 1
ATOM 7182 N N . MET C 1 169 ? 11.359 -9.108 -29.761 1.00 39.08 318 MET C N 1
ATOM 7183 C CA . MET C 1 169 ? 10.465 -7.960 -29.730 1.00 39.26 318 MET C CA 1
ATOM 7184 C C . MET C 1 169 ? 10.742 -7.000 -28.577 1.00 37.14 318 MET C C 1
ATOM 7185 O O . MET C 1 169 ? 10.743 -5.783 -28.765 1.00 39.86 318 MET C O 1
ATOM 7190 N N . ILE C 1 170 ? 10.991 -7.546 -27.391 1.00 38.19 319 ILE C N 1
ATOM 7191 C CA . ILE C 1 170 ? 11.271 -6.725 -26.212 1.00 40.87 319 ILE C CA 1
ATOM 7192 C C . ILE C 1 170 ? 12.464 -5.809 -26.448 1.00 37.73 319 ILE C C 1
ATOM 7193 O O . ILE C 1 170 ? 12.435 -4.634 -26.087 1.00 38.25 319 ILE C O 1
ATOM 7198 N N . ARG C 1 171 ? 13.506 -6.356 -27.062 1.00 41.42 320 ARG C N 1
ATOM 7199 C CA . ARG C 1 171 ? 14.724 -5.600 -27.322 1.00 45.63 320 ARG C CA 1
ATOM 7200 C C . ARG C 1 171 ? 14.526 -4.333 -28.143 1.00 47.13 320 ARG C C 1
ATOM 7201 O O . ARG C 1 171 ? 15.345 -3.418 -28.079 1.00 46.16 320 ARG C O 1
ATOM 7209 N N . GLU C 1 172 ? 13.436 -4.262 -28.901 1.00 48.54 321 GLU C N 1
ATOM 7210 C CA . GLU C 1 172 ? 13.210 -3.094 -29.738 1.00 51.13 321 GLU C CA 1
ATOM 7211 C C . GLU C 1 172 ? 12.289 -2.025 -29.159 1.00 47.36 321 GLU C C 1
ATOM 7212 O O . GLU C 1 172 ? 11.835 -1.134 -29.874 1.00 48.84 321 GLU C O 1
ATOM 7218 N N . ILE C 1 173 ? 12.026 -2.108 -27.859 1.00 43.23 322 ILE C N 1
ATOM 7219 C CA . ILE C 1 173 ? 11.184 -1.124 -27.190 1.00 39.58 322 ILE C CA 1
ATOM 7220 C C . ILE C 1 173 ? 12.096 -0.071 -26.556 1.00 40.15 322 ILE C C 1
ATOM 7221 O O . ILE C 1 173 ? 12.950 -0.397 -25.730 1.00 43.94 322 ILE C O 1
ATOM 7226 N N . PRO C 1 174 ? 11.936 1.207 -26.937 1.00 42.70 323 PRO C N 1
ATOM 7227 C CA . PRO C 1 174 ? 12.780 2.272 -26.372 1.00 44.23 323 PRO C CA 1
ATOM 7228 C C . PRO C 1 174 ? 12.764 2.184 -24.845 1.00 44.25 323 PRO C C 1
ATOM 7229 O O . PRO C 1 174 ? 11.694 2.229 -24.236 1.00 41.14 323 PRO C O 1
ATOM 7233 N N . ARG C 1 175 ? 13.944 2.064 -24.239 1.00 45.92 324 ARG C N 1
ATOM 7234 C CA . ARG C 1 175 ? 14.055 1.942 -22.786 1.00 43.77 324 ARG C CA 1
ATOM 7235 C C . ARG C 1 175 ? 13.387 3.095 -22.047 1.00 44.10 324 ARG C C 1
ATOM 7236 O O . ARG C 1 175 ? 12.677 2.881 -21.067 1.00 43.15 324 ARG C O 1
ATOM 7244 N N . GLN C 1 176 ? 13.606 4.316 -22.519 1.00 43.30 325 GLN C N 1
ATOM 7245 C CA . GLN C 1 176 ? 13.009 5.477 -21.877 1.00 50.34 325 GLN C CA 1
ATOM 7246 C C . GLN C 1 176 ? 11.485 5.381 -21.814 1.00 46.79 325 GLN C C 1
ATOM 7247 O O . GLN C 1 176 ? 10.873 5.863 -20.866 1.00 45.26 325 GLN C O 1
ATOM 7253 N N . ARG C 1 177 ? 10.877 4.754 -22.814 1.00 45.26 326 ARG C N 1
ATOM 7254 C CA . ARG C 1 177 ? 9.425 4.603 -22.829 1.00 48.80 326 ARG C CA 1
ATOM 7255 C C . ARG C 1 177 ? 9.003 3.677 -21.696 1.00 43.89 326 ARG C C 1
ATOM 7256 O O . ARG C 1 177 ? 7.988 3.898 -21.048 1.00 42.50 326 ARG C O 1
ATOM 7264 N N . ILE C 1 178 ? 9.781 2.624 -21.483 1.00 37.75 327 ILE C N 1
ATOM 7265 C CA . ILE C 1 178 ? 9.496 1.672 -20.425 1.00 35.76 327 ILE C CA 1
ATOM 7266 C C . ILE C 1 178 ? 9.686 2.369 -19.074 1.00 37.21 327 ILE C C 1
ATOM 7267 O O . ILE C 1 178 ? 8.813 2.324 -18.209 1.00 33.11 327 ILE C O 1
ATOM 7272 N N . ILE C 1 179 ? 10.818 3.037 -18.905 1.00 33.82 328 ILE C N 1
ATOM 7273 C CA . ILE C 1 179 ? 11.070 3.728 -17.655 1.00 35.57 328 ILE C CA 1
ATOM 7274 C C . ILE C 1 179 ? 9.996 4.782 -17.381 1.00 40.75 328 ILE C C 1
ATOM 7275 O O . ILE C 1 179 ? 9.451 4.844 -16.277 1.00 40.51 328 ILE C O 1
ATOM 7280 N N . ASP C 1 180 ? 9.679 5.599 -18.381 1.00 37.82 329 ASP C N 1
ATOM 7281 C CA . ASP C 1 180 ? 8.670 6.639 -18.204 1.00 41.52 329 ASP C CA 1
ATOM 7282 C C . ASP C 1 180 ? 7.337 6.058 -17.760 1.00 39.97 329 ASP C C 1
ATOM 7283 O O . ASP C 1 180 ? 6.601 6.677 -16.987 1.00 40.42 329 ASP C O 1
ATOM 7288 N N . HIS C 1 181 ? 7.035 4.865 -18.260 1.00 37.80 330 HIS C N 1
ATOM 7289 C CA . HIS C 1 181 ? 5.806 4.169 -17.921 1.00 35.75 330 HIS C CA 1
ATOM 7290 C C . HIS C 1 181 ? 5.822 3.698 -16.460 1.00 39.43 330 HIS C C 1
ATOM 7291 O O . HIS C 1 181 ? 4.811 3.806 -15.754 1.00 33.40 330 HIS C O 1
ATOM 7298 N N . LEU C 1 182 ? 6.961 3.173 -16.011 1.00 34.39 331 LEU C N 1
ATOM 7299 C CA . LEU C 1 182 ? 7.083 2.709 -14.630 1.00 38.95 331 LEU C CA 1
ATOM 7300 C C . LEU C 1 182 ? 6.913 3.889 -13.681 1.00 34.30 331 LEU C C 1
ATOM 7301 O O . LEU C 1 182 ? 6.440 3.743 -12.561 1.00 37.40 331 LEU C O 1
ATOM 7306 N N . GLU C 1 183 ? 7.304 5.061 -14.154 1.00 35.05 332 GLU C N 1
ATOM 7307 C CA . GLU C 1 183 ? 7.207 6.276 -13.373 1.00 36.57 332 GLU C CA 1
ATOM 7308 C C . GLU C 1 183 ? 5.746 6.700 -13.205 1.00 38.03 332 GLU C C 1
ATOM 7309 O O . GLU C 1 183 ? 5.413 7.464 -12.294 1.00 37.28 332 GLU C O 1
ATOM 7315 N N . THR C 1 184 ? 4.880 6.187 -14.070 1.00 37.28 333 THR C N 1
ATOM 7316 C CA . THR C 1 184 ? 3.459 6.528 -14.009 1.00 44.85 333 THR C CA 1
ATOM 7317 C C . THR C 1 184 ? 2.604 5.488 -13.279 1.00 42.53 333 THR C C 1
ATOM 7318 O O . THR C 1 184 ? 1.464 5.755 -12.948 1.00 45.07 333 THR C O 1
ATOM 7322 N N . ILE C 1 185 ? 3.174 4.318 -13.023 1.00 39.18 334 ILE C N 1
ATOM 7323 C CA . ILE C 1 185 ? 2.415 3.279 -12.336 1.00 40.14 334 ILE C CA 1
ATOM 7324 C C . ILE C 1 185 ? 2.018 3.720 -10.931 1.00 43.71 334 ILE C C 1
ATOM 7325 O O . ILE C 1 185 ? 2.854 4.178 -10.157 1.00 44.33 334 ILE C O 1
ATOM 7330 N N . ASP C 1 186 ? 0.740 3.572 -10.603 1.00 44.84 335 ASP C N 1
ATOM 7331 C CA . ASP C 1 186 ? 0.261 3.946 -9.283 1.00 49.36 335 ASP C CA 1
ATOM 7332 C C . ASP C 1 186 ? -0.551 2.780 -8.729 1.00 44.02 335 ASP C C 1
ATOM 7333 O O . ASP C 1 186 ? -1.055 2.821 -7.605 1.00 43.92 335 ASP C O 1
ATOM 7338 N N . LYS C 1 187 ? -0.646 1.725 -9.529 1.00 39.94 336 LYS C N 1
ATOM 7339 C CA . LYS C 1 187 ? -1.416 0.546 -9.164 1.00 35.60 336 LYS C CA 1
ATOM 7340 C C . LYS C 1 187 ? -0.843 -0.681 -9.868 1.00 35.11 336 LYS C C 1
ATOM 7341 O O . LYS C 1 187 ? -0.527 -0.628 -11.053 1.00 33.85 336 LYS C O 1
ATOM 7347 N N . ILE C 1 188 ? -0.699 -1.783 -9.143 1.00 34.03 337 ILE C N 1
ATOM 7348 C CA . ILE C 1 188 ? -0.201 -3.017 -9.747 1.00 33.62 337 ILE C CA 1
ATOM 7349 C C . ILE C 1 188 ? -1.035 -4.174 -9.210 1.00 34.24 337 ILE C C 1
ATOM 7350 O O . ILE C 1 188 ? -1.634 -4.076 -8.143 1.00 35.34 337 ILE C O 1
ATOM 7355 N N . PRO C 1 189 ? -1.101 -5.281 -9.952 1.00 31.97 338 PRO C N 1
ATOM 7356 C CA . PRO C 1 189 ? -1.876 -6.439 -9.505 1.00 36.54 338 PRO C CA 1
ATOM 7357 C C . PRO C 1 189 ? -1.382 -6.917 -8.135 1.00 40.07 338 PRO C C 1
ATOM 7358 O O . PRO C 1 189 ? -0.176 -7.042 -7.916 1.00 36.97 338 PRO C O 1
ATOM 7362 N N . ARG C 1 190 ? -2.308 -7.189 -7.222 1.00 37.83 339 ARG C N 1
ATOM 7363 C CA . ARG C 1 190 ? -1.932 -7.668 -5.899 1.00 40.70 339 ARG C CA 1
ATOM 7364 C C . ARG C 1 190 ? -1.057 -8.916 -6.023 1.00 40.82 339 ARG C C 1
ATOM 7365 O O . ARG C 1 190 ? -0.156 -9.144 -5.219 1.00 42.63 339 ARG C O 1
ATOM 7373 N N . SER C 1 191 ? -1.327 -9.724 -7.041 1.00 37.00 340 SER C N 1
ATOM 7374 C CA . SER C 1 191 ? -0.580 -10.955 -7.253 1.00 36.30 340 SER C CA 1
ATOM 7375 C C . SER C 1 191 ? 0.864 -10.778 -7.731 1.00 36.26 340 SER C C 1
ATOM 7376 O O . SER C 1 191 ? 1.644 -11.729 -7.686 1.00 30.98 340 SER C O 1
ATOM 7379 N N . PHE C 1 192 ? 1.230 -9.587 -8.198 1.00 37.19 341 PHE C N 1
ATOM 7380 C CA . PHE C 1 192 ? 2.607 -9.394 -8.662 1.00 38.69 341 PHE C CA 1
ATOM 7381 C C . PHE C 1 192 ? 3.638 -9.648 -7.563 1.00 38.46 341 PHE C C 1
ATOM 7382 O O . PHE C 1 192 ? 4.497 -10.523 -7.692 1.00 39.14 341 PHE C O 1
ATOM 7390 N N . ILE C 1 193 ? 3.565 -8.872 -6.490 1.00 38.06 342 ILE C N 1
ATOM 7391 C CA . ILE C 1 193 ? 4.495 -9.043 -5.388 1.00 37.31 342 ILE C CA 1
ATOM 7392 C C . ILE C 1 193 ? 4.463 -10.494 -4.911 1.00 35.15 342 ILE C C 1
ATOM 7393 O O . ILE C 1 193 ? 5.509 -11.093 -4.684 1.00 38.88 342 ILE C O 1
ATOM 7398 N N . HIS C 1 194 ? 3.267 -11.066 -4.788 1.00 31.82 343 HIS C N 1
ATOM 7399 C CA . HIS C 1 194 ? 3.132 -12.455 -4.347 1.00 35.60 343 HIS C CA 1
ATOM 7400 C C . HIS C 1 194 ? 3.933 -13.391 -5.263 1.00 37.18 343 HIS C C 1
ATOM 7401 O O . HIS C 1 194 ? 4.751 -14.182 -4.799 1.00 36.11 343 HIS C O 1
ATOM 7408 N N . ASP C 1 195 ? 3.699 -13.297 -6.568 1.00 39.54 344 ASP C N 1
ATOM 7409 C CA . ASP C 1 195 ? 4.411 -14.150 -7.515 1.00 36.15 344 ASP C CA 1
ATOM 7410 C C . ASP C 1 195 ? 5.908 -13.831 -7.559 1.00 33.41 344 ASP C C 1
ATOM 7411 O O . ASP C 1 195 ? 6.737 -14.726 -7.722 1.00 29.71 344 ASP C O 1
ATOM 7416 N N . PHE C 1 196 ? 6.256 -12.559 -7.405 1.00 32.17 345 PHE C N 1
ATOM 7417 C CA . PHE C 1 196 ? 7.664 -12.174 -7.406 1.00 34.60 345 PHE C CA 1
ATOM 7418 C C . PHE C 1 196 ? 8.409 -12.817 -6.223 1.00 38.59 345 PHE C C 1
ATOM 7419 O O . PHE C 1 196 ? 9.483 -13.389 -6.397 1.00 32.42 345 PHE C O 1
ATOM 7427 N N . LEU C 1 197 ? 7.820 -12.737 -5.032 1.00 40.21 346 LEU C N 1
ATOM 7428 C CA . LEU C 1 197 ? 8.449 -13.329 -3.863 1.00 38.12 346 LEU C CA 1
ATOM 7429 C C . LEU C 1 197 ? 8.514 -14.858 -3.939 1.00 36.27 346 LEU C C 1
ATOM 7430 O O . LEU C 1 197 ? 9.439 -15.458 -3.387 1.00 40.06 346 LEU C O 1
ATOM 7435 N N . HIS C 1 198 ? 7.529 -15.489 -4.606 1.00 36.39 347 HIS C N 1
ATOM 7436 C CA . HIS C 1 198 ? 7.490 -16.960 -4.726 1.00 37.19 347 HIS C CA 1
ATOM 7437 C C . HIS C 1 198 ? 8.633 -17.423 -5.547 1.00 38.35 347 HIS C C 1
ATOM 7438 O O . HIS C 1 198 ? 9.159 -18.496 -5.366 1.00 39.25 347 HIS C O 1
ATOM 7445 N N . ILE C 1 199 ? 8.936 -16.642 -6.560 1.00 38.07 348 ILE C N 1
ATOM 7446 C CA . ILE C 1 199 ? 10.025 -16.956 -7.444 1.00 39.19 348 ILE C CA 1
ATOM 7447 C C . ILE C 1 199 ? 11.265 -17.002 -6.552 1.00 39.88 348 ILE C C 1
ATOM 7448 O O . ILE C 1 199 ? 12.031 -17.965 -6.598 1.00 39.67 348 ILE C O 1
ATOM 7453 N N . VAL C 1 200 ? 11.469 -15.968 -5.737 1.00 39.06 349 VAL C N 1
ATOM 7454 C CA . VAL C 1 200 ? 12.614 -15.926 -4.833 1.00 37.36 349 VAL C CA 1
ATOM 7455 C C . VAL C 1 200 ? 12.571 -17.131 -3.896 1.00 39.22 349 VAL C C 1
ATOM 7456 O O . VAL C 1 200 ? 13.592 -17.773 -3.660 1.00 39.30 349 VAL C O 1
ATOM 7460 N N . TYR C 1 201 ? 11.382 -17.426 -3.382 1.00 35.96 350 TYR C N 1
ATOM 7461 C CA . TYR C 1 201 ? 11.173 -18.541 -2.471 1.00 44.78 350 TYR C CA 1
ATOM 7462 C C . TYR C 1 201 ? 11.568 -19.877 -3.133 1.00 46.62 350 TYR C C 1
ATOM 7463 O O . TYR C 1 201 ? 12.025 -20.796 -2.453 1.00 48.52 350 TYR C O 1
ATOM 7472 N N . THR C 1 202 ? 11.403 -19.994 -4.450 1.00 42.97 351 THR C N 1
ATOM 7473 C CA . THR C 1 202 ? 11.767 -21.245 -5.132 1.00 45.93 351 THR C CA 1
ATOM 7474 C C . THR C 1 202 ? 13.283 -21.309 -5.326 1.00 44.28 351 THR C C 1
ATOM 7475 O O . THR C 1 202 ? 13.852 -22.401 -5.412 1.00 44.28 351 THR C O 1
ATOM 7479 N N . ARG C 1 203 ? 13.916 -20.139 -5.400 1.00 43.96 352 ARG C N 1
ATOM 7480 C CA . ARG C 1 203 ? 15.358 -20.028 -5.578 1.00 44.28 352 ARG C CA 1
ATOM 7481 C C . ARG C 1 203 ? 16.150 -20.218 -4.304 1.00 49.37 352 ARG C C 1
ATOM 7482 O O . ARG C 1 203 ? 17.355 -20.473 -4.355 1.00 45.86 352 ARG C O 1
ATOM 7490 N N . SER C 1 204 ? 15.495 -20.103 -3.161 1.00 46.85 353 SER C N 1
ATOM 7491 C CA . SER C 1 204 ? 16.227 -20.176 -1.922 1.00 48.39 353 SER C CA 1
ATOM 7492 C C . SER C 1 204 ? 15.683 -20.999 -0.772 1.00 47.33 353 SER C C 1
ATOM 7493 O O . SER C 1 204 ? 16.453 -21.566 -0.006 1.00 49.29 353 SER C O 1
ATOM 7496 N N . ILE C 1 205 ? 14.369 -21.054 -0.633 1.00 45.23 354 ILE C N 1
ATOM 7497 C CA . ILE C 1 205 ? 13.771 -21.809 0.464 1.00 46.70 354 ILE C CA 1
ATOM 7498 C C . ILE C 1 205 ? 13.387 -23.240 0.093 1.00 47.55 354 ILE C C 1
ATOM 7499 O O . ILE C 1 205 ? 13.786 -24.184 0.779 1.00 45.07 354 ILE C O 1
ATOM 7504 N N . HIS C 1 206 ? 12.622 -23.395 -0.989 1.00 47.33 355 HIS C N 1
ATOM 7505 C CA . HIS C 1 206 ? 12.154 -24.711 -1.434 1.00 55.18 355 HIS C CA 1
ATOM 7506 C C . HIS C 1 206 ? 13.197 -25.822 -1.441 1.00 53.26 355 HIS C C 1
ATOM 7507 O O . HIS C 1 206 ? 12.952 -26.907 -0.908 1.00 52.67 355 HIS C O 1
ATOM 7514 N N . PRO C 1 207 ? 14.373 -25.572 -2.035 1.00 53.76 356 PRO C N 1
ATOM 7515 C CA . PRO C 1 207 ? 15.435 -26.584 -2.089 1.00 57.09 356 PRO C CA 1
ATOM 7516 C C . PRO C 1 207 ? 15.836 -27.181 -0.732 1.00 58.14 356 PRO C C 1
ATOM 7517 O O . PRO C 1 207 ? 16.203 -28.356 -0.651 1.00 57.55 356 PRO C O 1
ATOM 7521 N N . GLN C 1 208 ? 15.768 -26.380 0.329 1.00 56.11 357 GLN C N 1
ATOM 7522 C CA . GLN C 1 208 ? 16.139 -26.854 1.661 1.00 53.08 357 GLN C CA 1
ATOM 7523 C C . GLN C 1 208 ? 15.004 -26.808 2.685 1.00 51.56 357 GLN C C 1
ATOM 7524 O O . GLN C 1 208 ? 15.258 -26.802 3.887 1.00 55.32 357 GLN C O 1
ATOM 7530 N N . ALA C 1 209 ? 13.760 -26.792 2.216 1.00 49.09 358 ALA C N 1
ATOM 7531 C CA . ALA C 1 209 ? 12.602 -26.725 3.111 1.00 50.78 358 ALA C CA 1
ATOM 7532 C C . ALA C 1 209 ? 12.601 -27.762 4.235 1.00 52.75 358 ALA C C 1
ATOM 7533 O O . ALA C 1 209 ? 12.104 -27.490 5.327 1.00 53.52 358 ALA C O 1
ATOM 7535 N N . ASN C 1 210 ? 13.156 -28.941 3.966 1.00 50.38 359 ASN C N 1
ATOM 7536 C CA . ASN C 1 210 ? 13.197 -30.015 4.957 1.00 55.25 359 ASN C CA 1
ATOM 7537 C C . ASN C 1 210 ? 13.995 -29.663 6.215 1.00 50.39 359 ASN C C 1
ATOM 7538 O O . ASN C 1 210 ? 13.779 -30.244 7.278 1.00 52.60 359 ASN C O 1
ATOM 7543 N N . LYS C 1 211 ? 14.911 -28.710 6.094 1.00 45.07 360 LYS C N 1
ATOM 7544 C CA . LYS C 1 211 ? 15.726 -28.297 7.230 1.00 48.88 360 LYS C CA 1
ATOM 7545 C C . LYS C 1 211 ? 14.916 -27.489 8.229 1.00 48.93 360 LYS C C 1
ATOM 7546 O O . LYS C 1 211 ? 15.356 -27.255 9.353 1.00 51.79 360 LYS C O 1
ATOM 7552 N N . LEU C 1 212 ? 13.730 -27.060 7.814 1.00 47.47 361 LEU C N 1
ATOM 7553 C CA . LEU C 1 212 ? 12.858 -26.285 8.686 1.00 49.98 361 LEU C CA 1
ATOM 7554 C C . LEU C 1 212 ? 11.956 -27.173 9.520 1.00 49.25 361 LEU C C 1
ATOM 7555 O O . LEU C 1 212 ? 11.274 -26.701 10.414 1.00 48.07 361 LEU C O 1
ATOM 7560 N N . LYS C 1 213 ? 11.964 -28.466 9.231 1.00 56.33 362 LYS C N 1
ATOM 7561 C CA . LYS C 1 213 ? 11.117 -29.400 9.952 1.00 64.82 362 LYS C CA 1
ATOM 7562 C C . LYS C 1 213 ? 11.826 -30.501 10.736 1.00 70.87 362 LYS C C 1
ATOM 7563 O O . LYS C 1 213 ? 11.425 -31.651 10.682 1.00 72.70 362 LYS C O 1
ATOM 7569 N N . HIS C 1 214 ? 12.901 -30.143 11.421 1.00 76.60 363 HIS C N 1
ATOM 7570 C CA . HIS C 1 214 ? 13.616 -31.148 12.197 1.00 80.58 363 HIS C CA 1
ATOM 7571 C C . HIS C 1 214 ? 12.830 -31.383 13.482 1.00 80.81 363 HIS C C 1
ATOM 7572 O O . HIS C 1 214 ? 12.053 -30.520 13.898 1.00 77.56 363 HIS C O 1
ATOM 7579 N N . TYR C 1 215 ? 13.012 -32.552 14.093 1.00 83.40 364 TYR C N 1
ATOM 7580 C CA . TYR C 1 215 ? 12.308 -32.883 15.326 1.00 86.31 364 TYR C CA 1
ATOM 7581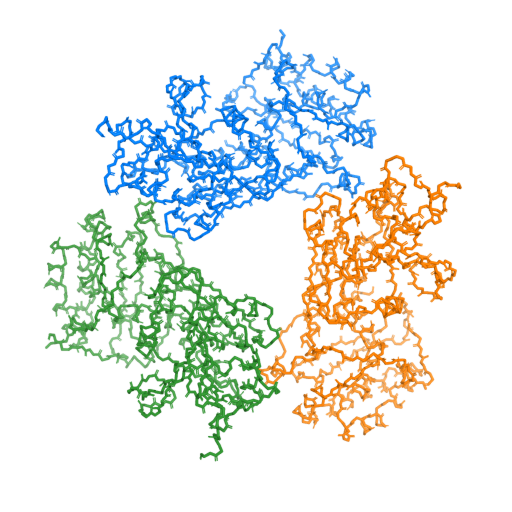 C C . TYR C 1 215 ? 12.215 -31.658 16.229 1.00 86.08 364 TYR C C 1
ATOM 7582 O O . TYR C 1 215 ? 13.224 -31.003 16.507 1.00 87.84 364 TYR C O 1
ATOM 7591 N N . LYS C 1 216 ? 10.997 -31.346 16.668 1.00 82.68 365 LYS C N 1
ATOM 7592 C CA . LYS C 1 216 ? 10.767 -30.200 17.543 1.00 80.41 365 LYS C CA 1
ATOM 7593 C C . LYS C 1 216 ? 10.355 -30.644 18.950 1.00 77.75 365 LYS C C 1
ATOM 7594 O O . LYS C 1 216 ? 9.241 -31.137 19.162 1.00 70.98 365 LYS C O 1
ATOM 7600 N N . ALA C 1 217 ? 11.269 -30.466 19.902 1.00 77.48 366 ALA C N 1
ATOM 7601 C CA . ALA C 1 217 ? 11.033 -30.836 21.295 1.00 76.69 366 ALA C CA 1
ATOM 7602 C C . ALA C 1 217 ? 9.935 -29.974 21.911 1.00 76.24 366 ALA C C 1
ATOM 7603 O O . ALA C 1 217 ? 9.140 -30.453 22.719 1.00 79.37 366 ALA C O 1
ATOM 7605 N N . PHE C 1 218 ? 9.900 -28.699 21.533 1.00 72.40 367 PHE C N 1
ATOM 7606 C CA . PHE C 1 218 ? 8.889 -27.782 22.046 1.00 68.50 367 PHE C CA 1
ATOM 7607 C C . PHE C 1 218 ? 8.068 -27.184 20.906 1.00 64.18 367 PHE C C 1
ATOM 7608 O O . PHE C 1 218 ? 8.609 -26.791 19.871 1.00 59.67 367 PHE C O 1
ATOM 7616 N N . SER C 1 219 ? 6.755 -27.125 21.107 1.00 59.65 368 SER C N 1
ATOM 7617 C CA . SER C 1 219 ? 5.849 -26.568 20.115 1.00 59.59 368 SER C CA 1
ATOM 7618 C C . SER C 1 219 ? 6.223 -25.119 19.816 1.00 57.22 368 SER C C 1
ATOM 7619 O O . SER C 1 219 ? 5.873 -24.592 18.760 1.00 57.41 368 SER C O 1
ATOM 7622 N N . ASN C 1 220 ? 6.927 -24.475 20.746 1.00 48.94 369 ASN C N 1
ATOM 7623 C CA . ASN C 1 220 ? 7.323 -23.081 20.560 1.00 45.62 369 ASN C CA 1
ATOM 7624 C C . ASN C 1 220 ? 8.119 -22.857 19.284 1.00 41.35 369 ASN C C 1
ATOM 7625 O O . ASN C 1 220 ? 8.023 -21.805 18.669 1.00 44.71 369 ASN C O 1
ATOM 7630 N N . TYR C 1 221 ? 8.891 -23.854 18.874 1.00 36.54 370 TYR C N 1
ATOM 7631 C CA . TYR C 1 221 ? 9.730 -23.704 17.689 1.00 35.70 370 TYR C CA 1
ATOM 7632 C C . TYR C 1 221 ? 9.241 -24.409 16.435 1.00 32.97 370 TYR C C 1
ATOM 7633 O O . TYR C 1 221 ? 9.994 -24.544 15.470 1.00 34.88 370 TYR C O 1
ATOM 7642 N N . VAL C 1 222 ? 7.986 -24.857 16.444 1.00 32.83 371 VAL C N 1
ATOM 7643 C CA . VAL C 1 222 ? 7.424 -25.524 15.275 1.00 36.64 371 VAL C CA 1
ATOM 7644 C C . VAL C 1 222 ? 7.153 -24.458 14.221 1.00 38.19 371 VAL C C 1
ATOM 7645 O O . VAL C 1 222 ? 6.473 -23.466 14.482 1.00 40.25 371 VAL C O 1
ATOM 7649 N N . TYR C 1 223 ? 7.702 -24.664 13.030 1.00 35.95 372 TYR C N 1
ATOM 7650 C CA . TYR C 1 223 ? 7.558 -23.711 11.942 1.00 33.37 372 TYR C CA 1
ATOM 7651 C C . TYR C 1 223 ? 6.167 -23.706 11.312 1.00 41.06 372 TYR C C 1
ATOM 7652 O O . TYR C 1 223 ? 5.624 -24.750 10.938 1.00 39.16 372 TYR C O 1
ATOM 7661 N N . GLY C 1 224 ? 5.595 -22.511 11.206 1.00 43.68 373 GLY C N 1
ATOM 7662 C CA . GLY C 1 224 ? 4.287 -22.339 10.597 1.00 39.68 373 GLY C CA 1
ATOM 7663 C C . GLY C 1 224 ? 4.361 -21.086 9.740 1.00 38.27 373 GLY C C 1
ATOM 7664 O O . GLY C 1 224 ? 5.029 -20.129 10.112 1.00 39.14 373 GLY C O 1
ATOM 7665 N N . GLU C 1 225 ? 3.679 -21.072 8.602 1.00 33.43 374 GLU C N 1
ATOM 7666 C CA . GLU C 1 225 ? 3.730 -19.908 7.722 1.00 35.91 374 GLU C CA 1
ATOM 7667 C C . GLU C 1 225 ? 2.411 -19.177 7.515 1.00 33.18 374 GLU C C 1
ATOM 7668 O O . GLU C 1 225 ? 1.361 -19.800 7.344 1.00 32.39 374 GLU C O 1
ATOM 7674 N N . LEU C 1 226 ? 2.469 -17.851 7.547 1.00 28.93 375 LEU C N 1
ATOM 7675 C CA . LEU C 1 226 ? 1.294 -17.043 7.253 1.00 32.42 375 LEU C CA 1
ATOM 7676 C C . LEU C 1 226 ? 1.479 -16.825 5.747 1.00 29.50 375 LEU C C 1
ATOM 7677 O O . LEU C 1 226 ? 2.562 -16.432 5.304 1.00 26.98 375 LEU C O 1
ATOM 7682 N N . LEU C 1 227 ? 0.446 -17.114 4.965 1.00 34.21 376 LEU C N 1
ATOM 7683 C CA . LEU C 1 227 ? 0.509 -16.984 3.505 1.00 33.43 376 LEU C CA 1
ATOM 7684 C C . LEU C 1 227 ? 0.345 -15.569 2.943 1.00 31.85 376 LEU C C 1
ATOM 7685 O O . LEU C 1 227 ? -0.280 -14.704 3.560 1.00 31.20 376 LEU C O 1
ATOM 7690 N N . PRO C 1 228 ? 0.894 -15.328 1.739 1.00 34.56 377 PRO C N 1
ATOM 7691 C CA . PRO C 1 228 ? 0.855 -14.033 1.048 1.00 33.72 377 PRO C CA 1
ATOM 7692 C C . PRO C 1 228 ? -0.474 -13.270 1.034 1.00 32.83 377 PRO C C 1
ATOM 7693 O O . PRO C 1 228 ? -0.511 -12.092 1.378 1.00 28.02 377 PRO C O 1
ATOM 7697 N N . ASN C 1 229 ? -1.559 -13.929 0.638 1.00 33.73 378 ASN C N 1
ATOM 7698 C CA . ASN C 1 229 ? -2.849 -13.245 0.594 1.00 37.47 378 ASN C CA 1
ATOM 7699 C C . ASN C 1 229 ? -3.347 -12.834 1.967 1.00 33.54 378 ASN C C 1
ATOM 7700 O O . ASN C 1 229 ? -3.958 -11.782 2.117 1.00 34.75 378 ASN C O 1
ATOM 7705 N N . PHE C 1 230 ? -3.086 -13.666 2.967 1.00 34.35 379 PHE C N 1
ATOM 7706 C CA . PHE C 1 230 ? -3.479 -13.334 4.320 1.00 33.72 379 PHE C CA 1
ATOM 7707 C C . PHE C 1 230 ? -2.679 -12.093 4.755 1.00 29.20 379 PHE C C 1
ATOM 7708 O O . PHE C 1 230 ? -3.259 -11.126 5.258 1.00 25.20 379 PHE C O 1
ATOM 7716 N N . LEU C 1 231 ? -1.364 -12.115 4.523 1.00 25.58 380 LEU C N 1
ATOM 7717 C CA . LEU C 1 231 ? -0.503 -10.987 4.892 1.00 29.64 380 LEU C CA 1
ATOM 7718 C C . LEU C 1 231 ? -0.987 -9.700 4.238 1.00 30.44 380 LEU C C 1
ATOM 7719 O O . LEU C 1 231 ? -1.043 -8.647 4.879 1.00 28.40 380 LEU C O 1
ATOM 7724 N N . SER C 1 232 ? -1.317 -9.783 2.952 1.00 29.80 381 SER C N 1
ATOM 7725 C CA . SER C 1 232 ? -1.802 -8.608 2.231 1.00 33.91 381 SER C CA 1
ATOM 7726 C C . SER C 1 232 ? -3.065 -8.042 2.878 1.00 27.82 381 SER C C 1
ATOM 7727 O O . SER C 1 232 ? -3.206 -6.833 3.017 1.00 30.89 381 SER C O 1
ATOM 7730 N N . ASP C 1 233 ? -3.986 -8.919 3.257 1.00 29.28 382 ASP C N 1
ATOM 7731 C CA . ASP C 1 233 ? -5.207 -8.476 3.940 1.00 33.05 382 ASP C CA 1
ATOM 7732 C C . ASP C 1 233 ? -4.951 -7.786 5.292 1.00 26.47 382 ASP C C 1
ATOM 7733 O O . ASP C 1 233 ? -5.427 -6.675 5.501 1.00 28.44 382 ASP C O 1
ATOM 7738 N N . VAL C 1 234 ? -4.194 -8.445 6.182 1.00 28.53 383 VAL C N 1
ATOM 7739 C CA . VAL C 1 234 ? -3.910 -7.861 7.502 1.00 29.36 383 VAL C CA 1
ATOM 7740 C C . VAL C 1 234 ? -3.046 -6.610 7.507 1.00 22.37 383 VAL C C 1
ATOM 7741 O O . VAL C 1 234 ? -3.178 -5.748 8.314 1.00 28.85 383 VAL C O 1
ATOM 7745 N N . TYR C 1 235 ? -2.157 -6.492 6.537 1.00 23.19 384 TYR C N 1
ATOM 7746 C CA . TYR C 1 235 ? -1.301 -5.302 6.408 1.00 26.90 384 TYR C CA 1
ATOM 7747 C C . TYR C 1 235 ? -2.214 -4.154 6.023 1.00 29.83 384 TYR C C 1
ATOM 7748 O O . TYR C 1 235 ? -2.079 -3.045 6.549 1.00 26.84 384 TYR C O 1
ATOM 7757 N N . GLN C 1 236 ? -3.172 -4.420 5.139 1.00 30.16 385 GLN C N 1
ATOM 7758 C CA . GLN C 1 236 ? -4.117 -3.376 4.736 1.00 35.49 385 GLN C CA 1
ATOM 7759 C C . GLN C 1 236 ? -5.080 -3.032 5.878 1.00 31.92 385 GLN C C 1
ATOM 7760 O O . GLN C 1 236 ? -5.395 -1.869 6.083 1.00 33.71 385 GLN C O 1
ATOM 7766 N N . GLN C 1 237 ? -5.537 -4.033 6.624 1.00 30.13 386 GLN C N 1
ATOM 7767 C CA . GLN C 1 237 ? -6.433 -3.757 7.755 1.00 33.15 386 GLN C CA 1
ATOM 7768 C C . GLN C 1 237 ? -5.746 -2.887 8.804 1.00 29.12 386 GLN C C 1
ATOM 7769 O O . GLN C 1 237 ? -6.399 -2.129 9.506 1.00 28.56 386 GLN C O 1
ATOM 7775 N N . CYS C 1 238 ? -4.428 -3.015 8.914 1.00 25.31 387 CYS C N 1
ATOM 7776 C CA . CYS C 1 238 ? -3.657 -2.251 9.890 1.00 26.29 387 CYS C CA 1
ATOM 7777 C C . CYS C 1 238 ? -3.115 -0.954 9.305 1.00 27.93 387 CYS C C 1
ATOM 7778 O O . CYS C 1 238 ? -2.425 -0.201 9.985 1.00 28.10 387 CYS C O 1
ATOM 7781 N N . GLN C 1 239 ? -3.414 -0.720 8.035 1.00 28.95 388 GLN C N 1
ATOM 7782 C CA . GLN C 1 239 ? -2.934 0.468 7.357 1.00 31.35 388 GLN C CA 1
ATOM 7783 C C . GLN C 1 239 ? -1.410 0.595 7.398 1.00 30.18 388 GLN C C 1
ATOM 7784 O O . GLN C 1 239 ? -0.882 1.695 7.581 1.00 25.91 388 GLN C O 1
ATOM 7790 N N . LEU C 1 240 ? -0.716 -0.529 7.246 1.00 24.41 389 LEU C N 1
ATOM 7791 C CA . LEU C 1 240 ? 0.744 -0.510 7.217 1.00 26.84 389 LEU C CA 1
ATOM 7792 C C . LEU C 1 240 ? 1.039 0.427 6.037 1.00 30.61 389 LEU C C 1
ATOM 7793 O O . LEU C 1 240 ? 0.511 0.216 4.950 1.00 30.59 389 LEU C O 1
ATOM 7798 N N . LYS C 1 241 ? 1.866 1.448 6.240 1.00 31.87 390 LYS C N 1
ATOM 7799 C CA . LYS C 1 241 ? 2.143 2.403 5.171 1.00 31.27 390 LYS C CA 1
ATOM 7800 C C . LYS C 1 241 ? 3.598 2.858 5.088 1.00 38.01 390 LYS C C 1
ATOM 7801 O O . LYS C 1 241 ? 4.435 2.480 5.909 1.00 32.59 390 LYS C O 1
ATOM 7807 N N . LYS C 1 242 ? 3.877 3.689 4.090 1.00 36.68 391 LYS C N 1
ATOM 7808 C CA . LYS C 1 242 ? 5.211 4.214 3.879 1.00 36.82 391 LYS C CA 1
ATOM 7809 C C . LYS C 1 242 ? 5.695 4.894 5.149 1.00 36.84 391 LYS C C 1
ATOM 7810 O O . LYS C 1 242 ? 4.936 5.600 5.811 1.00 37.00 391 LYS C O 1
ATOM 7816 N N . GLY C 1 243 ? 6.956 4.670 5.494 1.00 31.12 392 GLY C N 1
ATOM 7817 C CA . GLY C 1 243 ? 7.501 5.313 6.679 1.00 32.54 392 GLY C CA 1
ATOM 7818 C C . GLY C 1 243 ? 7.247 4.615 7.999 1.00 31.08 392 GLY C C 1
ATOM 7819 O O . GLY C 1 243 ? 7.805 5.018 9.015 1.00 30.75 392 GLY C O 1
ATOM 7820 N N . ASP C 1 244 ? 6.406 3.580 7.998 1.00 30.51 393 ASP C N 1
ATOM 7821 C CA . ASP C 1 244 ? 6.112 2.846 9.241 1.00 31.13 393 ASP C CA 1
ATOM 7822 C C . ASP C 1 244 ? 7.241 1.883 9.590 1.00 27.72 393 ASP C C 1
ATOM 7823 O O . ASP C 1 244 ? 8.128 1.619 8.788 1.00 25.61 393 ASP C O 1
ATOM 7828 N N . THR C 1 245 ? 7.195 1.366 10.810 1.00 28.32 394 THR C N 1
ATOM 7829 C CA . THR C 1 245 ? 8.153 0.369 11.239 1.00 23.90 394 THR C CA 1
ATOM 7830 C C . THR C 1 245 ? 7.321 -0.882 11.454 1.00 22.85 394 THR C C 1
ATOM 7831 O O . THR C 1 245 ? 6.280 -0.837 12.109 1.00 27.06 394 THR C O 1
ATOM 7835 N N . PHE C 1 246 ? 7.777 -1.992 10.895 1.00 22.17 395 PHE C N 1
ATOM 7836 C CA . PHE C 1 246 ? 7.077 -3.258 11.018 1.00 28.31 395 PHE C CA 1
ATOM 7837 C C . PHE C 1 246 ? 7.997 -4.274 11.685 1.00 28.31 395 PHE C C 1
ATOM 7838 O O . PHE C 1 246 ? 9.194 -4.341 11.394 1.00 30.08 395 PHE C O 1
ATOM 7846 N N . MET C 1 247 ? 7.437 -5.058 12.592 1.00 26.56 396 MET C N 1
ATOM 7847 C CA . MET C 1 247 ? 8.215 -6.071 13.283 1.00 26.54 396 MET C CA 1
ATOM 7848 C C . MET C 1 247 ? 7.502 -7.411 13.307 1.00 23.37 396 MET C C 1
ATOM 7849 O O . MET C 1 247 ? 6.292 -7.481 13.542 1.00 28.89 396 MET C O 1
ATOM 7854 N N . ASP C 1 248 ? 8.257 -8.476 13.075 1.00 24.95 397 ASP C N 1
ATOM 7855 C CA . ASP C 1 248 ? 7.703 -9.815 13.129 1.00 21.31 397 ASP C CA 1
ATOM 7856 C C . ASP C 1 248 ? 8.492 -10.606 14.198 1.00 27.95 397 ASP C C 1
ATOM 7857 O O . ASP C 1 248 ? 9.671 -10.917 14.019 1.00 26.63 397 ASP C O 1
ATOM 7862 N N . LEU C 1 249 ? 7.838 -10.900 15.318 1.00 26.59 398 LEU C N 1
ATOM 7863 C CA . LEU C 1 249 ? 8.445 -11.651 16.416 1.00 28.83 398 LEU C CA 1
ATOM 7864 C C . LEU C 1 249 ? 8.356 -13.123 16.067 1.00 27.19 398 LEU C C 1
ATOM 7865 O O . LEU C 1 249 ? 7.276 -13.701 16.127 1.00 24.37 398 LEU C O 1
ATOM 7870 N N . GLY C 1 250 ? 9.494 -13.719 15.708 1.00 25.83 399 GLY C N 1
ATOM 7871 C CA . GLY C 1 250 ? 9.510 -15.117 15.294 1.00 25.34 399 GLY C CA 1
ATOM 7872 C C . GLY C 1 250 ? 9.266 -15.091 13.789 1.00 27.18 399 GLY C C 1
ATOM 7873 O O . GLY C 1 250 ? 8.258 -15.607 13.291 1.00 21.09 399 GLY C O 1
ATOM 7874 N N . SER C 1 251 ? 10.215 -14.500 13.064 1.00 32.51 400 SER C N 1
ATOM 7875 C CA . SER C 1 251 ? 10.113 -14.313 11.610 1.00 27.84 400 SER C CA 1
ATOM 7876 C C . SER C 1 251 ? 10.306 -15.494 10.667 1.00 26.48 400 SER C C 1
ATOM 7877 O O . SER C 1 251 ? 10.180 -15.330 9.459 1.00 26.29 400 SER C O 1
ATOM 7880 N N . GLY C 1 252 ? 10.594 -16.681 11.192 1.00 31.99 401 GLY C N 1
ATOM 7881 C CA . GLY C 1 252 ? 10.782 -17.835 10.320 1.00 25.63 401 GLY C CA 1
ATOM 7882 C C . GLY C 1 252 ? 11.891 -17.614 9.304 1.00 31.00 401 GLY C C 1
ATOM 7883 O O . GLY C 1 252 ? 13.054 -17.437 9.687 1.00 31.28 401 GLY C O 1
ATOM 7884 N N . VAL C 1 253 ? 11.549 -17.645 8.013 1.00 29.94 402 VAL C N 1
ATOM 7885 C CA . VAL C 1 253 ? 12.544 -17.390 6.971 1.00 35.92 402 VAL C CA 1
ATOM 7886 C C . VAL C 1 253 ? 12.399 -15.983 6.383 1.00 34.86 402 VAL C C 1
ATOM 7887 O O . VAL C 1 253 ? 12.959 -15.682 5.332 1.00 35.21 402 VAL C O 1
ATOM 7891 N N . GLY C 1 254 ? 11.636 -15.133 7.071 1.00 27.35 403 GLY C N 1
ATOM 7892 C CA . GLY C 1 254 ? 11.471 -13.756 6.643 1.00 27.57 403 GLY C CA 1
ATOM 7893 C C . GLY C 1 254 ? 10.390 -13.374 5.648 1.00 28.17 403 GLY C C 1
ATOM 7894 O O . GLY C 1 254 ? 10.351 -12.217 5.222 1.00 31.53 403 GLY C O 1
ATOM 7895 N N . ASN C 1 255 ? 9.508 -14.306 5.293 1.00 30.50 404 ASN C N 1
ATOM 7896 C CA . ASN C 1 255 ? 8.446 -14.029 4.321 1.00 28.67 404 ASN C CA 1
ATOM 7897 C C . ASN C 1 255 ? 7.603 -12.807 4.667 1.00 33.33 404 ASN C C 1
ATOM 7898 O O . ASN C 1 255 ? 7.357 -11.952 3.812 1.00 34.27 404 ASN C O 1
ATOM 7903 N N . CYS C 1 256 ? 7.155 -12.732 5.916 1.00 29.86 405 CYS C N 1
ATOM 7904 C CA . CYS C 1 256 ? 6.317 -11.627 6.369 1.00 26.75 405 CYS C CA 1
ATOM 7905 C C . CYS C 1 256 ? 7.062 -10.308 6.340 1.00 24.53 405 CYS C C 1
ATOM 7906 O O . CYS C 1 256 ? 6.495 -9.284 5.972 1.00 26.37 405 CYS C O 1
ATOM 7909 N N . VAL C 1 257 ? 8.332 -10.339 6.725 1.00 19.69 406 VAL C N 1
ATOM 7910 C CA . VAL C 1 257 ? 9.142 -9.135 6.731 1.00 20.23 406 VAL C CA 1
ATOM 7911 C C . VAL C 1 257 ? 9.377 -8.581 5.312 1.00 26.28 406 VAL C C 1
ATOM 7912 O O . VAL C 1 257 ? 9.146 -7.389 5.059 1.00 21.24 406 VAL C O 1
ATOM 7916 N N . VAL C 1 258 ? 9.832 -9.422 4.391 1.00 21.60 407 VAL C N 1
ATOM 7917 C CA . VAL C 1 258 ? 10.086 -8.916 3.044 1.00 25.76 407 VAL C CA 1
ATOM 7918 C C . VAL C 1 258 ? 8.793 -8.491 2.346 1.00 24.44 407 VAL C C 1
ATOM 7919 O O . VAL C 1 258 ? 8.795 -7.542 1.573 1.00 29.07 407 VAL C O 1
ATOM 7923 N N . GLN C 1 259 ? 7.674 -9.151 2.630 1.00 26.04 408 GLN C N 1
ATOM 7924 C CA . GLN C 1 259 ? 6.438 -8.743 1.966 1.00 26.81 408 GLN C CA 1
ATOM 7925 C C . GLN C 1 259 ? 5.999 -7.374 2.468 1.00 30.36 408 GLN C C 1
ATOM 7926 O O . GLN C 1 259 ? 5.505 -6.556 1.697 1.00 29.32 408 GLN C O 1
ATOM 7932 N N . ALA C 1 260 ? 6.189 -7.125 3.761 1.00 29.77 409 ALA C N 1
ATOM 7933 C CA . ALA C 1 260 ? 5.822 -5.847 4.356 1.00 29.16 409 ALA C CA 1
ATOM 7934 C C . ALA C 1 260 ? 6.629 -4.726 3.706 1.00 33.73 409 ALA C C 1
ATOM 7935 O O . ALA C 1 260 ? 6.087 -3.662 3.377 1.00 30.93 409 ALA C O 1
ATOM 7937 N N . ALA C 1 261 ? 7.924 -4.957 3.529 1.00 28.19 410 ALA C N 1
ATOM 7938 C CA . ALA C 1 261 ? 8.785 -3.957 2.914 1.00 31.43 410 ALA C CA 1
ATOM 7939 C C . ALA C 1 261 ? 8.352 -3.663 1.466 1.00 32.16 410 ALA C C 1
ATOM 7940 O O . ALA C 1 261 ? 8.137 -2.508 1.105 1.00 27.09 410 ALA C O 1
ATOM 7942 N N . LEU C 1 262 ? 8.214 -4.713 0.659 1.00 26.55 411 LEU C N 1
ATOM 7943 C CA . LEU C 1 262 ? 7.835 -4.569 -0.742 1.00 31.20 411 LEU C CA 1
ATOM 7944 C C . LEU C 1 262 ? 6.443 -4.028 -1.014 1.00 36.04 411 LEU C C 1
ATOM 7945 O O . LEU C 1 262 ? 6.261 -3.199 -1.896 1.00 32.19 411 LEU C O 1
ATOM 7950 N N . GLU C 1 263 ? 5.446 -4.477 -0.273 1.00 36.57 412 GLU C N 1
ATOM 7951 C CA . GLU C 1 263 ? 4.166 -3.969 -0.567 1.00 36.84 412 GLU C CA 1
ATOM 7952 C C . GLU C 1 263 ? 3.745 -2.682 0.168 1.00 33.51 412 GLU C C 1
ATOM 7953 O O . GLU C 1 263 ? 2.899 -1.943 -0.322 1.00 34.11 412 GLU C O 1
ATOM 7959 N N . CYS C 1 264 ? 4.404 -2.317 1.268 1.00 26.63 413 CYS C N 1
ATOM 7960 C CA . CYS C 1 264 ? 4.037 -1.052 1.963 1.00 36.50 413 CYS C CA 1
ATOM 7961 C C . CYS C 1 264 ? 5.137 0.030 2.051 1.00 33.71 413 CYS C C 1
ATOM 7962 O O . CYS C 1 264 ? 4.868 1.168 2.452 1.00 35.38 413 CYS C O 1
ATOM 7965 N N . GLY C 1 265 ? 6.366 -0.318 1.676 1.00 38.86 414 GLY C N 1
ATOM 7966 C CA . GLY C 1 265 ? 7.449 0.649 1.731 1.00 37.64 414 GLY C CA 1
ATOM 7967 C C . GLY C 1 265 ? 7.732 1.178 3.128 1.00 36.70 414 GLY C C 1
ATOM 7968 O O . GLY C 1 265 ? 7.935 2.378 3.326 1.00 37.13 414 GLY C O 1
ATOM 7969 N N . CYS C 1 266 ? 7.748 0.277 4.102 1.00 34.01 415 CYS C N 1
ATOM 7970 C CA . CYS C 1 266 ? 8.030 0.644 5.489 1.00 33.16 415 CYS C CA 1
ATOM 7971 C C . CYS C 1 266 ? 9.435 1.233 5.587 1.00 30.40 415 CYS C C 1
ATOM 7972 O O . CYS C 1 266 ? 10.323 0.857 4.818 1.00 27.21 415 CYS C O 1
ATOM 7975 N N . ALA C 1 267 ? 9.632 2.144 6.537 1.00 26.08 416 ALA C N 1
ATOM 7976 C CA . ALA C 1 267 ? 10.943 2.732 6.740 1.00 29.90 416 ALA C CA 1
ATOM 7977 C C . ALA C 1 267 ? 11.860 1.620 7.234 1.00 32.43 416 ALA C C 1
ATOM 7978 O O . ALA C 1 267 ? 13.066 1.641 6.979 1.00 33.87 416 ALA C O 1
ATOM 7980 N N . LEU C 1 268 ? 11.280 0.652 7.943 1.00 28.52 417 LEU C N 1
ATOM 7981 C CA . LEU C 1 268 ? 12.033 -0.480 8.483 1.00 24.47 417 LEU C CA 1
ATOM 7982 C C . LEU C 1 268 ? 11.133 -1.693 8.692 1.00 28.49 417 LEU C C 1
ATOM 7983 O O . LEU C 1 268 ? 10.071 -1.596 9.322 1.00 24.80 417 LEU C O 1
ATOM 7988 N N . SER C 1 269 ? 11.549 -2.821 8.130 1.00 22.78 418 SER C N 1
ATOM 7989 C CA . SER C 1 269 ? 10.828 -4.076 8.276 1.00 30.13 418 SER C CA 1
ATOM 7990 C C . SER C 1 269 ? 11.819 -4.952 9.012 1.00 32.02 418 SER C C 1
ATOM 7991 O O . SER C 1 269 ? 12.881 -5.271 8.485 1.00 34.34 418 SER C O 1
ATOM 7994 N N . PHE C 1 270 ? 11.466 -5.331 10.233 1.00 35.30 419 PHE C N 1
ATOM 7995 C CA . PHE C 1 270 ? 12.354 -6.097 11.086 1.00 28.33 419 PHE C CA 1
ATOM 7996 C C . PHE C 1 270 ? 11.795 -7.445 11.523 1.00 28.80 419 PHE C C 1
ATOM 7997 O O . PHE C 1 270 ? 10.608 -7.590 11.773 1.00 28.96 419 PHE C O 1
ATOM 8005 N N . GLY C 1 271 ? 12.671 -8.433 11.628 1.00 28.15 420 GLY C N 1
ATOM 8006 C CA . GLY C 1 271 ? 12.250 -9.747 12.071 1.00 23.72 420 GLY C CA 1
ATOM 8007 C C . GLY C 1 271 ? 13.285 -10.380 12.991 1.00 29.22 420 GLY C C 1
ATOM 8008 O O . GLY C 1 271 ? 14.484 -10.134 12.834 1.00 29.50 420 GLY C O 1
ATOM 8009 N N . CYS C 1 272 ? 12.830 -11.171 13.965 1.00 30.65 421 CYS C N 1
ATOM 8010 C CA . CYS C 1 272 ? 13.738 -11.866 14.875 1.00 27.83 421 CYS C CA 1
ATOM 8011 C C . CYS C 1 272 ? 13.359 -13.337 14.863 1.00 29.82 421 CYS C C 1
ATOM 8012 O O . CYS C 1 272 ? 12.192 -13.688 15.021 1.00 28.00 421 CYS C O 1
ATOM 8015 N N . GLU C 1 273 ? 14.346 -14.199 14.668 1.00 26.48 422 GLU C N 1
ATOM 8016 C CA . GLU C 1 273 ? 14.109 -15.629 14.622 1.00 28.04 422 GLU C CA 1
ATOM 8017 C C . GLU C 1 273 ? 15.256 -16.339 15.324 1.00 33.84 422 GLU C C 1
ATOM 8018 O O . GLU C 1 273 ? 16.428 -16.024 15.113 1.00 24.45 422 GLU C O 1
ATOM 8024 N N . ILE C 1 274 ? 14.908 -17.327 16.136 1.00 37.10 423 ILE C N 1
ATOM 8025 C CA . ILE C 1 274 ? 15.901 -18.046 16.909 1.00 32.19 423 ILE C CA 1
ATOM 8026 C C . ILE C 1 274 ? 16.490 -19.306 16.267 1.00 36.61 423 ILE C C 1
ATOM 8027 O O . ILE C 1 274 ? 17.668 -19.598 16.456 1.00 34.43 423 ILE C O 1
ATOM 8032 N N . MET C 1 275 ? 15.689 -20.044 15.504 1.00 32.41 424 MET C N 1
ATOM 8033 C CA . MET C 1 275 ? 16.167 -21.277 14.881 1.00 38.68 424 MET C CA 1
ATOM 8034 C C . MET C 1 275 ? 17.314 -21.067 13.894 1.00 43.58 424 MET C C 1
ATOM 8035 O O . MET C 1 275 ? 17.279 -20.155 13.062 1.00 42.52 424 MET C O 1
ATOM 8040 N N . ASP C 1 276 ? 18.322 -21.931 13.982 1.00 40.94 425 ASP C N 1
ATOM 8041 C CA . ASP C 1 276 ? 19.499 -21.849 13.123 1.00 42.70 425 ASP C CA 1
ATOM 8042 C C . ASP C 1 276 ? 19.215 -22.075 11.641 1.00 40.83 425 ASP C C 1
ATOM 8043 O O . ASP C 1 276 ? 19.651 -21.288 10.805 1.00 39.31 425 ASP C O 1
ATOM 8048 N N . ASP C 1 277 ? 18.497 -23.140 11.307 1.00 37.08 426 ASP C N 1
ATOM 8049 C CA . ASP C 1 277 ? 18.206 -23.405 9.906 1.00 43.66 426 ASP C CA 1
ATOM 8050 C C . ASP C 1 277 ? 17.323 -22.309 9.303 1.00 49.38 426 ASP C C 1
ATOM 8051 O O . ASP C 1 277 ? 17.598 -21.805 8.209 1.00 51.82 426 ASP C O 1
ATOM 8056 N N . ALA C 1 278 ? 16.268 -21.935 10.019 1.00 46.03 427 ALA C N 1
ATOM 8057 C CA . ALA C 1 278 ? 15.381 -20.887 9.543 1.00 38.51 427 ALA C CA 1
ATOM 8058 C C . ALA C 1 278 ? 16.201 -19.624 9.318 1.00 35.54 427 ALA C C 1
ATOM 8059 O O . ALA C 1 278 ? 15.971 -18.895 8.352 1.00 34.58 427 ALA C O 1
ATOM 8061 N N . SER C 1 279 ? 17.175 -19.378 10.193 1.00 34.71 428 SER C N 1
ATOM 8062 C CA . SER C 1 279 ? 18.008 -18.186 10.070 1.00 33.61 428 SER C CA 1
ATOM 8063 C C . SER C 1 279 ? 18.925 -18.219 8.856 1.00 43.59 428 SER C C 1
ATOM 8064 O O . SER C 1 279 ? 19.137 -17.185 8.215 1.00 43.12 428 SER C O 1
ATOM 8067 N N . ASP C 1 280 ? 19.475 -19.393 8.540 1.00 40.04 429 ASP C N 1
ATOM 8068 C CA . ASP C 1 280 ? 20.355 -19.509 7.381 1.00 41.34 429 ASP C CA 1
ATOM 8069 C C . ASP C 1 280 ? 19.541 -19.255 6.126 1.00 35.98 429 ASP C C 1
ATOM 8070 O O . ASP C 1 280 ? 19.968 -18.548 5.216 1.00 37.14 429 ASP C O 1
ATOM 8075 N N . LEU C 1 281 ? 18.356 -19.851 6.078 1.00 35.97 430 LEU C N 1
ATOM 8076 C CA . LEU C 1 281 ? 17.491 -19.693 4.918 1.00 36.82 430 LEU C CA 1
ATOM 8077 C C . LEU C 1 281 ? 17.032 -18.232 4.759 1.00 39.61 430 LEU C C 1
ATOM 8078 O O . LEU C 1 281 ? 16.844 -17.770 3.641 1.00 40.16 430 LEU C O 1
ATOM 8083 N N . THR C 1 282 ? 16.884 -17.507 5.871 1.00 40.62 431 THR C N 1
ATOM 8084 C CA . THR C 1 282 ? 16.479 -16.107 5.815 1.00 37.20 431 THR C CA 1
ATOM 8085 C C . THR C 1 282 ? 17.535 -15.323 5.041 1.00 40.46 431 THR C C 1
ATOM 8086 O O . THR C 1 282 ? 17.209 -14.472 4.209 1.00 38.03 431 THR C O 1
ATOM 8090 N N . ILE C 1 283 ? 18.801 -15.616 5.320 1.00 35.01 432 ILE C N 1
ATOM 8091 C CA . ILE C 1 283 ? 19.899 -14.930 4.650 1.00 41.15 432 ILE C CA 1
ATOM 8092 C C . ILE C 1 283 ? 19.918 -15.229 3.150 1.00 39.25 432 ILE C C 1
ATOM 8093 O O . ILE C 1 283 ? 20.067 -14.317 2.335 1.00 36.19 432 ILE C O 1
ATOM 8098 N N . LEU C 1 284 ? 19.767 -16.503 2.797 1.00 38.97 433 LEU C N 1
ATOM 8099 C CA . LEU C 1 284 ? 19.758 -16.911 1.400 1.00 38.02 433 LEU C CA 1
ATOM 8100 C C . LEU C 1 284 ? 18.604 -16.221 0.658 1.00 43.85 433 LEU C C 1
ATOM 8101 O O . LEU C 1 284 ? 18.798 -15.652 -0.422 1.00 37.59 433 LEU C O 1
ATOM 8106 N N . GLN C 1 285 ? 17.407 -16.269 1.242 1.00 37.26 434 GLN C N 1
ATOM 8107 C CA . GLN C 1 285 ? 16.242 -15.649 0.624 1.00 38.41 434 GLN C CA 1
ATOM 8108 C C . GLN C 1 285 ? 16.432 -14.144 0.498 1.00 39.77 434 GLN C C 1
ATOM 8109 O O . GLN C 1 285 ? 16.164 -13.550 -0.542 1.00 33.97 434 GLN C O 1
ATOM 8115 N N . TYR C 1 286 ? 16.911 -13.518 1.557 1.00 38.84 435 TYR C N 1
ATOM 8116 C CA . TYR C 1 286 ? 17.126 -12.083 1.502 1.00 38.06 435 TYR C CA 1
ATOM 8117 C C . TYR C 1 286 ? 18.087 -11.681 0.375 1.00 41.56 435 TYR C C 1
ATOM 8118 O O . TYR C 1 286 ? 17.811 -10.760 -0.393 1.00 41.30 435 TYR C O 1
ATOM 8127 N N . GLU C 1 287 ? 19.206 -12.397 0.299 1.00 38.46 436 GLU C N 1
ATOM 8128 C CA . GLU C 1 287 ? 20.209 -12.129 -0.708 1.00 41.96 436 GLU C CA 1
ATOM 8129 C C . GLU C 1 287 ? 19.711 -12.172 -2.113 1.00 33.87 436 GLU C C 1
ATOM 8130 O O . GLU C 1 287 ? 20.086 -11.307 -2.945 1.00 37.71 436 GLU C O 1
ATOM 8136 N N . GLU C 1 288 ? 18.944 -13.214 -2.418 1.00 32.43 437 GLU C N 1
ATOM 8137 C CA . GLU C 1 288 ? 18.415 -13.397 -3.771 1.00 35.14 437 GLU C CA 1
ATOM 8138 C C . GLU C 1 288 ? 17.377 -12.324 -4.017 1.00 39.50 437 GLU C C 1
ATOM 8139 O O . GLU C 1 288 ? 17.332 -11.713 -5.074 1.00 37.69 437 GLU C O 1
ATOM 8145 N N . LEU C 1 289 ? 16.514 -12.106 -3.037 1.00 39.43 438 LEU C N 1
ATOM 8146 C CA . LEU C 1 289 ? 15.494 -11.096 -3.188 1.00 38.98 438 LEU C CA 1
ATOM 8147 C C . LEU C 1 289 ? 16.129 -9.784 -3.662 1.00 40.49 438 LEU C C 1
ATOM 8148 O O . LEU C 1 289 ? 15.612 -9.127 -4.563 1.00 38.24 438 LEU C O 1
ATOM 8153 N N . LYS C 1 290 ? 17.254 -9.421 -3.050 1.00 37.20 439 LYS C N 1
ATOM 8154 C CA . LYS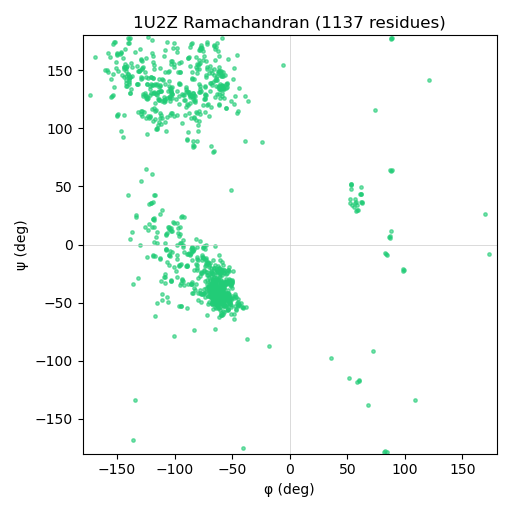 C 1 290 ? 17.907 -8.175 -3.365 1.00 43.41 439 LYS C CA 1
ATOM 8155 C C . LYS C 1 290 ? 18.372 -8.118 -4.788 1.00 42.77 439 LYS C C 1
ATOM 8156 O O . LYS C 1 290 ? 18.230 -7.080 -5.439 1.00 41.59 439 LYS C O 1
ATOM 8162 N N . LYS C 1 291 ? 18.967 -9.206 -5.264 1.00 38.94 440 LYS C N 1
ATOM 8163 C CA . LYS C 1 291 ? 19.463 -9.255 -6.620 1.00 40.55 440 LYS C CA 1
ATOM 8164 C C . LYS C 1 291 ? 18.284 -9.136 -7.552 1.00 36.50 440 LYS C C 1
ATOM 8165 O O . LYS C 1 291 ? 18.314 -8.304 -8.473 1.00 31.32 440 LYS C O 1
ATOM 8171 N N . ARG C 1 292 ? 17.259 -9.963 -7.351 1.00 34.35 441 ARG C N 1
ATOM 8172 C CA . ARG C 1 292 ? 16.113 -9.880 -8.230 1.00 37.42 441 ARG C CA 1
ATOM 8173 C C . ARG C 1 292 ? 15.455 -8.507 -8.213 1.00 38.65 441 ARG C C 1
ATOM 8174 O O . ARG C 1 292 ? 14.885 -8.077 -9.212 1.00 36.83 441 ARG C O 1
ATOM 8182 N N . CYS C 1 293 ? 15.473 -7.840 -7.064 1.00 37.63 442 CYS C N 1
ATOM 8183 C CA . CYS C 1 293 ? 14.833 -6.538 -7.020 1.00 36.66 442 CYS C CA 1
ATOM 8184 C C . CYS C 1 293 ? 15.541 -5.554 -7.947 1.00 39.49 442 CYS C C 1
ATOM 8185 O O . CYS C 1 293 ? 14.873 -4.763 -8.635 1.00 37.16 442 CYS C O 1
ATOM 8188 N N . LYS C 1 294 ? 16.873 -5.575 -7.958 1.00 34.97 443 LYS C N 1
ATOM 8189 C CA . LYS C 1 294 ? 17.632 -4.658 -8.821 1.00 39.02 443 LYS C CA 1
ATOM 8190 C C . LYS C 1 294 ? 17.390 -5.002 -10.288 1.00 38.60 443 LYS C C 1
ATOM 8191 O O . LYS C 1 294 ? 17.414 -4.126 -11.150 1.00 39.25 443 LYS C O 1
ATOM 8197 N N . LEU C 1 295 ? 17.202 -6.296 -10.546 1.00 36.11 444 LEU C N 1
ATOM 8198 C CA . LEU C 1 295 ? 16.965 -6.817 -11.883 1.00 37.99 444 LEU C CA 1
ATOM 8199 C C . LEU C 1 295 ? 15.696 -6.219 -12.487 1.00 39.57 444 LEU C C 1
ATOM 8200 O O . LEU C 1 295 ? 15.662 -5.858 -13.660 1.00 40.01 444 LEU C O 1
ATOM 8205 N N . TYR C 1 296 ? 14.650 -6.111 -11.678 1.00 41.61 445 TYR C N 1
ATOM 8206 C CA . TYR C 1 296 ? 13.398 -5.540 -12.149 1.00 42.10 445 TYR C CA 1
ATOM 8207 C C . TYR C 1 296 ? 13.294 -4.076 -11.755 1.00 41.26 445 TYR C C 1
ATOM 8208 O O . TYR C 1 296 ? 12.218 -3.504 -11.756 1.00 38.29 445 TYR C O 1
ATOM 8217 N N . GLY C 1 297 ? 14.426 -3.469 -11.422 1.00 39.16 446 GLY C N 1
ATOM 8218 C CA . GLY C 1 297 ? 14.426 -2.066 -11.049 1.00 37.98 446 GLY C CA 1
ATOM 8219 C C . GLY C 1 297 ? 13.527 -1.703 -9.876 1.00 43.35 446 GLY C C 1
ATOM 8220 O O . GLY C 1 297 ? 13.038 -0.579 -9.786 1.00 43.86 446 GLY C O 1
ATOM 8221 N N . MET C 1 298 ? 13.313 -2.642 -8.962 1.00 41.67 447 MET C N 1
ATOM 8222 C CA . MET C 1 298 ? 12.463 -2.381 -7.803 1.00 40.43 447 MET C CA 1
ATOM 8223 C C . MET C 1 298 ? 13.248 -1.969 -6.565 1.00 41.57 447 MET C C 1
ATOM 8224 O O . MET C 1 298 ? 14.296 -2.532 -6.259 1.00 37.40 447 MET C O 1
ATOM 8229 N N . ARG C 1 299 ? 12.719 -0.987 -5.845 1.00 40.34 448 ARG C N 1
ATOM 8230 C CA . ARG C 1 299 ? 13.370 -0.505 -4.639 1.00 44.78 448 ARG C CA 1
ATOM 8231 C C . ARG C 1 299 ? 13.002 -1.368 -3.427 1.00 43.00 448 ARG C C 1
ATOM 8232 O O . ARG C 1 299 ? 11.824 -1.622 -3.180 1.00 40.01 448 ARG C O 1
ATOM 8240 N N . LEU C 1 300 ? 13.997 -1.865 -2.692 1.00 44.10 449 LEU C N 1
ATOM 8241 C CA . LEU C 1 300 ? 13.695 -2.628 -1.478 1.00 40.82 449 LEU C CA 1
ATOM 8242 C C . LEU C 1 300 ? 14.151 -1.808 -0.291 1.00 40.31 449 LEU C C 1
ATOM 8243 O O . LEU C 1 300 ? 15.341 -1.592 -0.065 1.00 37.25 449 LEU C O 1
ATOM 8248 N N . ASN C 1 301 ? 13.177 -1.335 0.468 1.00 42.55 450 ASN C N 1
ATOM 8249 C CA . ASN C 1 301 ? 13.464 -0.542 1.638 1.00 43.07 450 ASN C CA 1
ATOM 8250 C C . ASN C 1 301 ? 14.179 -1.348 2.724 1.00 41.57 450 ASN C C 1
ATOM 8251 O O . ASN C 1 301 ? 14.313 -2.570 2.636 1.00 39.52 450 ASN C O 1
ATOM 8256 N N . ASN C 1 302 ? 14.645 -0.640 3.744 1.00 36.24 451 ASN C N 1
ATOM 8257 C CA . ASN C 1 302 ? 15.368 -1.243 4.863 1.00 36.07 451 ASN C CA 1
ATOM 8258 C C . ASN C 1 302 ? 14.767 -2.523 5.444 1.00 34.87 451 ASN C C 1
ATOM 8259 O O . ASN C 1 302 ? 13.663 -2.514 5.994 1.00 28.24 451 ASN C O 1
ATOM 8264 N N . VAL C 1 303 ? 15.498 -3.623 5.302 1.00 28.81 452 VAL C N 1
ATOM 8265 C CA . VAL C 1 303 ? 15.078 -4.904 5.843 1.00 26.06 452 VAL C CA 1
ATOM 8266 C C . VAL C 1 303 ? 16.169 -5.294 6.844 1.00 34.78 452 VAL C C 1
ATOM 8267 O O . VAL C 1 303 ? 17.360 -5.234 6.526 1.00 34.38 452 VAL C O 1
ATOM 8271 N N . GLU C 1 304 ? 15.778 -5.669 8.056 1.00 35.47 453 GLU C N 1
ATOM 8272 C CA . GLU C 1 304 ? 16.758 -6.045 9.076 1.00 35.09 453 GLU C CA 1
ATOM 8273 C C . GLU C 1 304 ? 16.287 -7.251 9.869 1.00 36.57 453 GLU C C 1
ATOM 8274 O O . GLU C 1 304 ? 15.092 -7.398 10.138 1.00 34.24 453 GLU C O 1
ATOM 8280 N N . PHE C 1 305 ? 17.227 -8.119 10.228 1.00 31.47 454 PHE C N 1
ATOM 8281 C CA . PHE C 1 305 ? 16.903 -9.304 11.006 1.00 32.93 454 PHE C CA 1
ATOM 8282 C C . PHE C 1 305 ? 17.835 -9.467 12.197 1.00 38.76 454 PHE C C 1
ATOM 8283 O O . PHE C 1 305 ? 18.992 -9.041 12.159 1.00 39.79 454 PHE C O 1
ATOM 8291 N N . SER C 1 306 ? 17.308 -10.058 13.265 1.00 36.21 455 SER C N 1
ATOM 8292 C CA . SER C 1 306 ? 18.091 -10.375 14.455 1.00 33.37 455 SER C CA 1
ATOM 8293 C C . SER C 1 306 ? 17.980 -11.894 14.391 1.00 33.72 455 SER C C 1
ATOM 8294 O O . SER C 1 306 ? 16.963 -12.474 14.776 1.00 37.77 455 SER C O 1
ATOM 8297 N N . LEU C 1 307 ? 19.015 -12.537 13.869 1.00 32.31 456 LEU C N 1
ATOM 8298 C CA . LEU C 1 307 ? 18.979 -13.973 13.675 1.00 33.70 456 LEU C CA 1
ATOM 8299 C C . LEU C 1 307 ? 19.730 -14.844 14.681 1.00 36.97 456 LEU C C 1
ATOM 8300 O O . LEU C 1 307 ? 20.647 -14.383 15.368 1.00 36.54 456 LEU C O 1
ATOM 8305 N N . LYS C 1 308 ? 19.318 -16.110 14.748 1.00 38.78 457 LYS C N 1
ATOM 8306 C CA . LYS C 1 308 ? 19.900 -17.099 15.650 1.00 44.08 457 LYS C CA 1
ATOM 8307 C C . LYS C 1 308 ? 19.916 -16.573 17.078 1.00 47.53 457 LYS C C 1
ATOM 8308 O O . LYS C 1 308 ? 20.826 -16.863 17.856 1.00 49.69 457 LYS C O 1
ATOM 8314 N N . LYS C 1 309 ? 18.875 -15.819 17.418 1.00 45.75 458 LYS C N 1
ATOM 8315 C CA . LYS C 1 309 ? 18.745 -15.204 18.734 1.00 43.66 458 LYS C CA 1
ATOM 8316 C C . LYS C 1 309 ? 17.280 -15.207 19.165 1.00 43.96 458 LYS C C 1
ATOM 8317 O O . LYS C 1 309 ? 16.369 -15.203 18.331 1.00 43.55 458 LYS C O 1
ATOM 8323 N N . SER C 1 310 ? 17.061 -15.212 20.474 1.00 33.89 459 SER C N 1
ATOM 8324 C CA . SER C 1 310 ? 15.713 -15.169 21.019 1.00 27.81 459 SER C CA 1
ATOM 8325 C C . SER C 1 310 ? 15.227 -13.711 20.989 1.00 22.22 459 SER C C 1
ATOM 8326 O O . SER C 1 310 ? 16.033 -12.791 21.134 1.00 22.01 459 SER C O 1
ATOM 8329 N N . PHE C 1 311 ? 13.927 -13.487 20.797 1.00 20.35 460 PHE C N 1
ATOM 8330 C CA . PHE C 1 311 ? 13.448 -12.108 20.835 1.00 26.34 460 PHE C CA 1
ATOM 8331 C C . PHE C 1 311 ? 13.222 -11.701 22.300 1.00 25.70 460 PHE C C 1
ATOM 8332 O O . PHE C 1 311 ? 12.907 -10.549 22.609 1.00 29.67 460 PHE C O 1
ATOM 8340 N N . VAL C 1 312 ? 13.410 -12.660 23.201 1.00 33.14 461 VAL C N 1
ATOM 8341 C CA . VAL C 1 312 ? 13.282 -12.411 24.638 1.00 37.70 461 VAL C CA 1
ATOM 8342 C C . VAL C 1 312 ? 14.634 -11.899 25.142 1.00 37.65 461 VAL C C 1
ATOM 8343 O O . VAL C 1 312 ? 15.666 -12.530 24.905 1.00 39.39 461 VAL C O 1
ATOM 8347 N N . ASP C 1 313 ? 14.629 -10.764 25.833 1.00 35.29 462 ASP C N 1
ATOM 8348 C CA . ASP C 1 313 ? 15.862 -10.179 26.358 1.00 38.55 462 ASP C CA 1
ATOM 8349 C C . ASP C 1 313 ? 16.763 -9.818 25.185 1.00 40.90 462 ASP C C 1
ATOM 8350 O O . ASP C 1 313 ? 17.987 -9.944 25.254 1.00 34.65 462 ASP C O 1
ATOM 8355 N N . ASN C 1 314 ? 16.134 -9.373 24.101 1.00 35.95 463 ASN C N 1
ATOM 8356 C CA . ASN C 1 314 ? 16.839 -8.978 22.892 1.00 31.43 463 ASN C CA 1
ATOM 8357 C C . ASN C 1 314 ? 16.883 -7.457 22.855 1.00 31.62 463 ASN C C 1
ATOM 8358 O O . ASN C 1 314 ? 15.850 -6.811 22.703 1.00 36.49 463 ASN C O 1
ATOM 8363 N N . ASN C 1 315 ? 18.076 -6.879 22.974 1.00 34.56 464 ASN C N 1
ATOM 8364 C CA . ASN C 1 315 ? 18.206 -5.419 22.995 1.00 33.06 464 ASN C CA 1
ATOM 8365 C C . ASN C 1 315 ? 17.703 -4.675 21.755 1.00 32.92 464 ASN C C 1
ATOM 8366 O O . ASN C 1 315 ? 17.130 -3.584 21.887 1.00 31.01 464 ASN C O 1
ATOM 8371 N N . ARG C 1 316 ? 17.916 -5.241 20.568 1.00 32.31 465 ARG C N 1
ATOM 8372 C CA . ARG C 1 316 ? 17.440 -4.551 19.380 1.00 35.62 465 ARG C CA 1
ATOM 8373 C C . ARG C 1 316 ? 15.925 -4.659 19.385 1.00 29.64 465 ARG C C 1
ATOM 8374 O O . ARG C 1 316 ? 15.258 -3.658 19.120 1.00 33.21 465 ARG C O 1
ATOM 8382 N N . VAL C 1 317 ? 15.363 -5.832 19.678 1.00 26.34 466 VAL C N 1
ATOM 8383 C CA . VAL C 1 317 ? 13.912 -5.929 19.717 1.00 30.07 466 VAL C CA 1
ATOM 8384 C C . VAL C 1 317 ? 13.324 -4.898 20.680 1.00 29.26 466 VAL C C 1
ATOM 8385 O O . VAL C 1 317 ? 12.390 -4.177 20.341 1.00 30.59 466 VAL C O 1
ATOM 8389 N N . ALA C 1 318 ? 13.901 -4.824 21.877 1.00 36.65 467 ALA C N 1
ATOM 8390 C CA . ALA C 1 318 ? 13.443 -3.898 22.901 1.00 30.53 467 ALA C CA 1
ATOM 8391 C C . ALA C 1 318 ? 13.545 -2.441 22.482 1.00 28.72 467 ALA C C 1
ATOM 8392 O O . ALA C 1 318 ? 12.683 -1.639 22.825 1.00 34.73 467 ALA C O 1
ATOM 8394 N N . GLU C 1 319 ? 14.584 -2.075 21.741 1.00 30.33 468 GLU C N 1
ATOM 8395 C CA . GLU C 1 319 ? 14.690 -0.665 21.359 1.00 35.17 468 GLU C CA 1
ATOM 8396 C C . GLU C 1 319 ? 13.731 -0.306 20.216 1.00 28.50 468 GLU C C 1
ATOM 8397 O O . GLU C 1 319 ? 13.329 0.837 20.078 1.00 30.97 468 GLU C O 1
ATOM 8403 N N . LEU C 1 320 ? 13.336 -1.296 19.424 1.00 30.86 469 LEU C N 1
ATOM 8404 C CA . LEU C 1 320 ? 12.423 -1.046 18.317 1.00 31.16 469 LEU C CA 1
ATOM 8405 C C . LEU C 1 320 ? 10.936 -1.058 18.679 1.00 35.23 469 LEU C C 1
ATOM 8406 O O . LEU C 1 320 ? 10.166 -0.307 18.091 1.00 35.26 469 LEU C O 1
ATOM 8411 N N . ILE C 1 321 ? 10.535 -1.895 19.635 1.00 30.41 470 ILE C N 1
ATOM 8412 C CA . ILE C 1 321 ? 9.125 -1.969 20.030 1.00 35.29 470 ILE C CA 1
ATOM 8413 C C . ILE C 1 321 ? 8.408 -0.625 20.107 1.00 37.51 470 ILE C C 1
ATOM 8414 O O . ILE C 1 321 ? 7.370 -0.443 19.480 1.00 35.11 470 ILE C O 1
ATOM 8419 N N . PRO C 1 322 ? 8.962 0.338 20.868 1.00 38.06 471 PRO C N 1
ATOM 8420 C CA . PRO C 1 322 ? 8.363 1.667 21.028 1.00 35.73 471 PRO C CA 1
ATOM 8421 C C . PRO C 1 322 ? 8.042 2.429 19.751 1.00 36.49 471 PRO C C 1
ATOM 8422 O O . PRO C 1 322 ? 7.214 3.341 19.768 1.00 32.31 471 PRO C O 1
ATOM 8426 N N . GLN C 1 323 ? 8.697 2.087 18.649 1.00 32.01 472 GLN C N 1
ATOM 8427 C CA . GLN C 1 323 ? 8.419 2.800 17.411 1.00 33.63 472 GLN C CA 1
ATOM 8428 C C . GLN C 1 323 ? 7.640 1.988 16.393 1.00 32.72 472 GLN C C 1
ATOM 8429 O O . GLN C 1 323 ? 7.285 2.508 15.343 1.00 31.56 472 GLN C O 1
ATOM 8435 N N . CYS C 1 324 ? 7.371 0.722 16.692 1.00 29.35 473 CYS C N 1
ATOM 8436 C CA . CYS C 1 324 ? 6.634 -0.126 15.762 1.00 30.32 473 CYS C CA 1
ATOM 8437 C C . CYS C 1 324 ? 5.209 0.369 15.541 1.00 31.69 473 CYS C C 1
ATOM 8438 O O . CYS C 1 324 ? 4.549 0.833 16.467 1.00 36.21 473 CYS C O 1
ATOM 8441 N N . ASP C 1 325 ? 4.738 0.267 14.303 1.00 27.76 474 ASP C N 1
ATOM 8442 C CA . ASP C 1 325 ? 3.378 0.671 13.956 1.00 29.29 474 ASP C CA 1
ATOM 8443 C C . ASP C 1 325 ? 2.563 -0.612 13.816 1.00 28.46 474 ASP C C 1
ATOM 8444 O O . ASP C 1 325 ? 1.361 -0.646 14.067 1.00 24.16 474 ASP C O 1
ATOM 8449 N N . VAL C 1 326 ? 3.243 -1.672 13.405 1.00 23.48 475 VAL C N 1
ATOM 8450 C CA . VAL C 1 326 ? 2.598 -2.962 13.263 1.00 27.77 475 VAL C CA 1
ATOM 8451 C C . VAL C 1 326 ? 3.540 -4.030 13.779 1.00 26.99 475 VAL C C 1
ATOM 8452 O O . VAL C 1 326 ? 4.726 -4.061 13.423 1.00 24.94 475 VAL C O 1
ATOM 8456 N N . ILE C 1 327 ? 3.011 -4.889 14.642 1.00 27.90 476 ILE C N 1
ATOM 8457 C CA . ILE C 1 327 ? 3.793 -5.980 15.198 1.00 28.56 476 ILE C CA 1
ATOM 8458 C C . ILE C 1 327 ? 3.066 -7.268 14.910 1.00 21.95 476 ILE C C 1
ATOM 8459 O O . ILE C 1 327 ? 1.893 -7.417 15.227 1.00 25.78 476 ILE C O 1
ATOM 8464 N N . LEU C 1 328 ? 3.776 -8.200 14.302 1.00 22.98 477 LEU C N 1
ATOM 8465 C CA . LEU C 1 328 ? 3.193 -9.475 13.940 1.00 23.46 477 LEU C CA 1
ATOM 8466 C C . LEU C 1 328 ? 3.821 -10.583 14.782 1.00 27.06 477 LEU C C 1
ATOM 8467 O O . LEU C 1 328 ? 5.042 -10.618 14.972 1.00 21.82 477 LEU C O 1
ATOM 8472 N N . VAL C 1 329 ? 2.986 -11.484 15.279 1.00 24.88 478 VAL C N 1
ATOM 8473 C CA . VAL C 1 329 ? 3.490 -12.586 16.065 1.00 27.40 478 VAL C CA 1
ATOM 8474 C C . VAL C 1 329 ? 2.599 -13.795 15.911 1.00 28.84 478 VAL C C 1
ATOM 8475 O O . VAL C 1 329 ? 1.447 -13.804 16.365 1.00 29.34 478 VAL C O 1
ATOM 8479 N N . ASN C 1 330 ? 3.125 -14.809 15.239 1.00 24.60 479 ASN C N 1
ATOM 8480 C CA . ASN C 1 330 ? 2.379 -16.036 15.044 1.00 26.62 479 ASN C CA 1
ATOM 8481 C C . ASN C 1 330 ? 2.557 -16.885 16.294 1.00 32.25 479 ASN C C 1
ATOM 8482 O O . ASN C 1 330 ? 3.434 -17.750 16.361 1.00 27.94 479 ASN C O 1
ATOM 8487 N N . ASN C 1 331 ? 1.718 -16.618 17.287 1.00 26.99 480 ASN C N 1
ATOM 8488 C CA . ASN C 1 331 ? 1.772 -17.325 18.555 1.00 32.87 480 ASN C CA 1
ATOM 8489 C C . ASN C 1 331 ? 0.815 -18.512 18.546 1.00 31.02 480 ASN C C 1
ATOM 8490 O O . ASN C 1 331 ? 0.370 -18.958 19.596 1.00 29.19 480 ASN C O 1
ATOM 8495 N N . PHE C 1 332 ? 0.498 -19.016 17.361 1.00 27.07 481 PHE C N 1
ATOM 8496 C CA . PHE C 1 332 ? -0.435 -20.122 17.273 1.00 32.01 481 PHE C CA 1
ATOM 8497 C C . PHE C 1 332 ? -0.033 -21.310 18.149 1.00 31.21 481 PHE C C 1
ATOM 8498 O O . PHE C 1 332 ? -0.881 -21.885 18.823 1.00 32.77 481 PHE C O 1
ATOM 8506 N N . LEU C 1 333 ? 1.248 -21.662 18.150 1.00 35.14 482 LEU C N 1
ATOM 8507 C CA . LEU C 1 333 ? 1.727 -22.801 18.933 1.00 39.98 482 LEU C CA 1
ATOM 8508 C C . LEU C 1 333 ? 2.528 -22.421 20.176 1.00 42.29 482 LEU C C 1
ATOM 8509 O O . LEU C 1 333 ? 3.140 -23.281 20.811 1.00 46.01 482 LEU C O 1
ATOM 8514 N N . PHE C 1 334 ? 2.526 -21.140 20.524 1.00 42.47 483 PHE C N 1
ATOM 8515 C CA . PHE C 1 334 ? 3.262 -20.668 21.691 1.00 36.88 483 PHE C CA 1
ATOM 8516 C C . PHE C 1 334 ? 2.622 -21.178 22.983 1.00 41.27 483 PHE C C 1
ATOM 8517 O O . PHE C 1 334 ? 1.397 -21.195 23.103 1.00 40.70 483 PHE C O 1
ATOM 8525 N N . ASP C 1 335 ? 3.442 -21.598 23.948 1.00 41.26 484 ASP C N 1
ATOM 8526 C CA . ASP C 1 335 ? 2.897 -22.064 25.222 1.00 42.38 484 ASP C CA 1
ATOM 8527 C C . ASP C 1 335 ? 2.657 -20.874 26.139 1.00 40.77 484 ASP C C 1
ATOM 8528 O O . ASP C 1 335 ? 3.026 -19.739 25.819 1.00 39.59 484 ASP C O 1
ATOM 8533 N N . GLU C 1 336 ? 2.030 -21.130 27.281 1.00 43.82 485 GLU C N 1
ATOM 8534 C CA . GLU C 1 336 ? 1.712 -20.062 28.224 1.00 41.83 485 GLU C CA 1
ATOM 8535 C C . GLU C 1 336 ? 2.904 -19.226 28.679 1.00 40.36 485 GLU C C 1
ATOM 8536 O O . GLU C 1 336 ? 2.819 -17.995 28.746 1.00 34.13 485 GLU C O 1
ATOM 8542 N N . ASP C 1 337 ? 4.016 -19.876 29.001 1.00 38.97 486 ASP C N 1
ATOM 8543 C CA . ASP C 1 337 ? 5.181 -19.125 29.443 1.00 37.81 486 ASP C CA 1
ATOM 8544 C C . ASP C 1 337 ? 5.705 -18.179 28.353 1.00 33.07 486 ASP C C 1
ATOM 8545 O O . ASP C 1 337 ? 5.992 -17.006 28.631 1.00 27.87 486 ASP C O 1
ATOM 8550 N N . LEU C 1 338 ? 5.821 -18.674 27.120 1.00 30.79 487 LEU C N 1
ATOM 8551 C CA . LEU C 1 338 ? 6.303 -17.831 26.021 1.00 29.67 487 LEU C CA 1
ATOM 8552 C C . LEU C 1 338 ? 5.344 -16.657 25.827 1.00 27.30 487 LEU C C 1
ATOM 8553 O O . LEU C 1 338 ? 5.776 -15.518 25.665 1.00 28.63 487 LEU C O 1
ATOM 8558 N N . ASN C 1 339 ? 4.042 -16.921 25.873 1.00 27.50 488 ASN C N 1
ATOM 8559 C CA . ASN C 1 339 ? 3.078 -15.839 25.707 1.00 31.99 488 ASN C CA 1
ATOM 8560 C C . ASN C 1 339 ? 3.264 -14.798 26.787 1.00 31.45 488 ASN C C 1
ATOM 8561 O O . ASN C 1 339 ? 3.064 -13.615 26.548 1.00 33.27 488 ASN C O 1
ATOM 8566 N N . LYS C 1 340 ? 3.657 -15.237 27.978 1.00 36.18 489 LYS C N 1
ATOM 8567 C CA . LYS C 1 340 ? 3.885 -14.313 29.080 1.00 32.22 489 LYS C CA 1
ATOM 8568 C C . LYS C 1 340 ? 5.076 -13.427 28.714 1.00 33.27 489 LYS C C 1
ATOM 8569 O O . LYS C 1 340 ? 5.075 -12.217 28.963 1.00 33.20 489 LYS C O 1
ATOM 8575 N N . LYS C 1 341 ? 6.094 -14.034 28.115 1.00 30.20 490 LYS C N 1
ATOM 8576 C CA . LYS C 1 341 ? 7.278 -13.286 27.693 1.00 31.84 490 LYS C CA 1
ATOM 8577 C C . LYS C 1 341 ? 6.914 -12.284 26.596 1.00 28.70 490 LYS C C 1
ATOM 8578 O O . LYS C 1 341 ? 7.398 -11.157 26.590 1.00 25.88 490 LYS C O 1
ATOM 8584 N N . VAL C 1 342 ? 6.055 -12.698 25.668 1.00 32.85 491 VAL C N 1
ATOM 8585 C CA . VAL C 1 342 ? 5.625 -11.808 24.595 1.00 27.46 491 VAL C CA 1
ATOM 8586 C C . VAL C 1 342 ? 4.908 -10.623 25.238 1.00 30.12 491 VAL C C 1
ATOM 8587 O O . VAL C 1 342 ? 5.124 -9.463 24.873 1.00 28.02 491 VAL C O 1
ATOM 8591 N N . GLU C 1 343 ? 4.059 -10.926 26.212 1.00 29.09 492 GLU C N 1
ATOM 8592 C CA . GLU C 1 343 ? 3.308 -9.892 26.928 1.00 30.31 492 GLU C CA 1
ATOM 8593 C C . GLU C 1 343 ? 4.273 -8.844 27.485 1.00 29.78 492 GLU C C 1
ATOM 8594 O O . GLU C 1 343 ? 4.054 -7.633 27.360 1.00 25.23 492 GLU C O 1
ATOM 8600 N N . LYS C 1 344 ? 5.344 -9.319 28.106 1.00 24.07 493 LYS C N 1
ATOM 8601 C CA . LYS C 1 344 ? 6.340 -8.411 28.673 1.00 33.23 493 LYS C CA 1
ATOM 8602 C C . LYS C 1 344 ? 6.969 -7.554 27.572 1.00 25.48 493 LYS C C 1
ATOM 8603 O O . LYS C 1 344 ? 7.117 -6.342 27.705 1.00 29.13 493 LYS C O 1
ATOM 8609 N N . ILE C 1 345 ? 7.337 -8.192 26.474 1.00 29.64 494 ILE C N 1
ATOM 8610 C CA . ILE C 1 345 ? 7.952 -7.460 25.371 1.00 30.14 494 ILE C CA 1
ATOM 8611 C C . ILE C 1 345 ? 7.062 -6.349 24.822 1.00 32.26 494 ILE C C 1
ATOM 8612 O O . ILE C 1 345 ? 7.551 -5.279 24.458 1.00 25.54 494 ILE C O 1
ATOM 8617 N N . LEU C 1 346 ? 5.753 -6.593 24.774 1.00 31.30 495 LEU C N 1
ATOM 8618 C CA . LEU C 1 346 ? 4.818 -5.597 24.238 1.00 29.12 495 LEU C CA 1
ATOM 8619 C C . LEU C 1 346 ? 4.506 -4.397 25.145 1.00 31.19 495 LEU C C 1
ATOM 8620 O O . LEU C 1 346 ? 3.914 -3.414 24.692 1.00 27.12 495 LEU C O 1
ATOM 8625 N N . GLN C 1 347 ? 4.907 -4.467 26.414 1.00 26.28 496 GLN C N 1
ATOM 8626 C CA . GLN C 1 347 ? 4.623 -3.387 27.354 1.00 24.29 496 GLN C CA 1
ATOM 8627 C C . GLN C 1 347 ? 4.981 -1.969 26.898 1.00 25.10 496 GLN C C 1
ATOM 8628 O O . GLN C 1 347 ? 4.318 -1.006 27.287 1.00 31.90 496 GLN C O 1
ATOM 8634 N N . THR C 1 348 ? 6.003 -1.809 26.067 1.00 23.98 497 THR C N 1
ATOM 8635 C CA . THR C 1 348 ? 6.371 -0.458 25.640 1.00 28.60 497 THR C CA 1
ATOM 8636 C C . THR C 1 348 ? 5.823 0.015 24.296 1.00 30.62 497 THR C C 1
ATOM 8637 O O . THR C 1 348 ? 6.223 1.071 23.801 1.00 33.23 497 THR C O 1
ATOM 8641 N N . ALA C 1 349 ? 4.905 -0.736 23.704 1.00 28.53 498 ALA C N 1
ATOM 8642 C CA . ALA C 1 349 ? 4.355 -0.333 22.417 1.00 28.99 498 ALA C CA 1
ATOM 8643 C C . ALA C 1 349 ? 3.681 1.041 22.523 1.00 32.46 498 ALA C C 1
ATOM 8644 O O . ALA C 1 349 ? 3.159 1.409 23.582 1.00 28.56 498 ALA C O 1
ATOM 8646 N N . LYS C 1 350 ? 3.694 1.799 21.429 1.00 27.09 499 LYS C N 1
ATOM 8647 C CA . LYS C 1 350 ? 3.089 3.133 21.425 1.00 28.09 499 LYS C CA 1
ATOM 8648 C C . LYS C 1 350 ? 1.598 3.136 21.062 1.00 29.53 499 LYS C C 1
ATOM 8649 O O . LYS C 1 350 ? 1.090 2.189 20.462 1.00 27.26 499 LYS C O 1
ATOM 8655 N N . VAL C 1 351 ? 0.910 4.215 21.425 1.00 26.14 500 VAL C N 1
ATOM 8656 C CA . VAL C 1 351 ? -0.501 4.360 21.128 1.00 32.49 500 VAL C CA 1
ATOM 8657 C C . VAL C 1 351 ? -0.673 4.289 19.613 1.00 32.07 500 VAL C C 1
ATOM 8658 O O . VAL C 1 351 ? 0.081 4.909 18.867 1.00 23.97 500 VAL C O 1
ATOM 8662 N N . GLY C 1 352 ? -1.657 3.518 19.163 1.00 24.37 501 GLY C N 1
ATOM 8663 C CA . GLY C 1 352 ? -1.885 3.391 17.735 1.00 27.33 501 GLY C CA 1
ATOM 8664 C C . GLY C 1 352 ? -1.257 2.132 17.145 1.00 29.03 501 GLY C C 1
ATOM 8665 O O . GLY C 1 352 ? -1.662 1.678 16.078 1.00 29.68 501 GLY C O 1
ATOM 8666 N N . CYS C 1 353 ? -0.268 1.564 17.825 1.00 26.79 502 CYS C N 1
ATOM 8667 C CA . CYS C 1 353 ? 0.380 0.355 17.328 1.00 22.31 502 CYS C CA 1
ATOM 8668 C C . CYS C 1 353 ? -0.640 -0.769 17.209 1.00 27.78 502 CYS C C 1
ATOM 8669 O O . CYS C 1 353 ? -1.504 -0.951 18.088 1.00 23.43 502 CYS C O 1
ATOM 8672 N N . LYS C 1 354 ? -0.551 -1.511 16.115 1.00 23.47 503 LYS C N 1
ATOM 8673 C CA . LYS C 1 354 ? -1.458 -2.630 15.917 1.00 26.20 503 LYS C CA 1
ATOM 8674 C C . LYS C 1 354 ? -0.660 -3.920 15.986 1.00 26.20 503 LYS C C 1
ATOM 8675 O O . LYS C 1 354 ? 0.395 -4.056 15.372 1.00 30.27 503 LYS C O 1
ATOM 8681 N N . ILE C 1 355 ? -1.166 -4.866 16.757 1.00 24.44 504 ILE C N 1
ATOM 8682 C CA . ILE C 1 355 ? -0.507 -6.150 16.920 1.00 23.56 504 ILE C CA 1
ATOM 8683 C C . ILE C 1 355 ? -1.381 -7.237 16.317 1.00 26.82 504 ILE C C 1
ATOM 8684 O O . ILE C 1 355 ? -2.560 -7.372 16.667 1.00 21.97 504 ILE C O 1
ATOM 8689 N N . ILE C 1 356 ? -0.788 -8.002 15.407 1.00 23.01 505 ILE C N 1
ATOM 8690 C CA . ILE C 1 356 ? -1.476 -9.096 14.732 1.00 24.42 505 ILE C CA 1
ATOM 8691 C C . ILE C 1 356 ? -1.031 -10.425 15.355 1.00 24.93 505 ILE C C 1
ATOM 8692 O O . ILE C 1 356 ? 0.168 -10.693 15.497 1.00 25.45 505 ILE C O 1
ATOM 8697 N N . SER C 1 357 ? -1.989 -11.262 15.722 1.00 24.43 506 SER C N 1
ATOM 8698 C CA . SER C 1 357 ? -1.657 -12.549 16.317 1.00 24.61 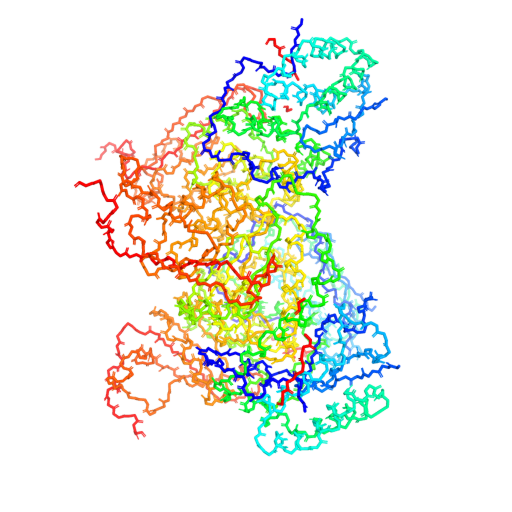506 SER C CA 1
ATOM 8699 C C . SER C 1 357 ? -2.696 -13.601 15.925 1.00 29.91 506 SER C C 1
ATOM 8700 O O . SER C 1 357 ? -3.781 -13.266 15.442 1.00 29.21 506 SER C O 1
ATOM 8703 N N . LEU C 1 358 ? -2.364 -14.876 16.103 1.00 28.18 507 LEU C N 1
ATOM 8704 C CA . LEU C 1 358 ? -3.297 -15.940 15.750 1.00 31.44 507 LEU C CA 1
ATOM 8705 C C . LEU C 1 358 ? -4.108 -16.403 16.955 1.00 32.24 507 LEU C C 1
ATOM 8706 O O . LEU C 1 358 ? -5.133 -17.063 16.807 1.00 37.48 507 LEU C O 1
ATOM 8711 N N . LYS C 1 359 ? -3.625 -16.071 18.144 1.00 27.30 508 LYS C N 1
ATOM 8712 C CA . LYS C 1 359 ? -4.310 -16.392 19.384 1.00 29.38 508 LYS C CA 1
ATOM 8713 C C . LYS C 1 359 ? -4.341 -15.041 20.091 1.00 33.14 508 LYS C C 1
ATOM 8714 O O . LYS C 1 359 ? -3.400 -14.238 19.961 1.00 29.69 508 LYS C O 1
ATOM 8720 N N . SER C 1 360 ? -5.415 -14.771 20.817 1.00 28.66 509 SER C N 1
ATOM 8721 C CA . SER C 1 360 ? -5.504 -13.506 21.518 1.00 31.51 509 SER C CA 1
ATOM 8722 C C . SER C 1 360 ? -4.344 -13.345 22.477 1.00 30.05 509 SER C C 1
ATOM 8723 O O . SER C 1 360 ? -3.879 -14.312 23.090 1.00 31.91 509 SER C O 1
ATOM 8726 N N . LEU C 1 361 ? -3.875 -12.114 22.617 1.00 27.18 510 LEU C N 1
ATOM 8727 C CA . LEU C 1 361 ? -2.763 -11.821 23.524 1.00 28.80 510 LEU C CA 1
ATOM 8728 C C . LEU C 1 361 ? -3.289 -11.833 24.972 1.00 34.93 510 LEU C C 1
ATOM 8729 O O . LEU C 1 361 ? -2.628 -12.360 25.860 1.00 36.22 510 LEU C O 1
ATOM 8734 N N . ARG C 1 362 ? -4.463 -11.235 25.173 1.00 35.45 511 ARG C N 1
ATOM 8735 C CA . ARG C 1 362 ? -5.101 -11.112 26.480 1.00 41.12 511 ARG C CA 1
ATOM 8736 C C . ARG C 1 362 ? -5.993 -12.274 26.839 1.00 41.89 511 ARG C C 1
ATOM 8737 O O . ARG C 1 362 ? -6.867 -12.669 26.061 1.00 42.51 511 ARG C O 1
ATOM 8745 N N . SER C 1 363 ? -5.786 -12.783 28.046 1.00 42.32 512 SER C N 1
ATOM 8746 C CA . SER C 1 363 ? -6.588 -13.874 28.576 1.00 43.92 512 SER C CA 1
ATOM 8747 C C . SER C 1 363 ? -8.021 -13.375 28.702 1.00 42.60 512 SER C C 1
ATOM 8748 O O . SER C 1 363 ? -8.257 -12.206 29.018 1.00 38.09 512 SER C O 1
ATOM 8751 N N . LEU C 1 364 ? -8.977 -14.262 28.461 1.00 45.85 513 LEU C N 1
ATOM 8752 C CA . LEU C 1 364 ? -10.380 -13.892 28.556 1.00 45.96 513 LEU C CA 1
ATOM 8753 C C . LEU C 1 364 ? -10.799 -13.524 29.979 1.00 47.18 513 LEU C C 1
ATOM 8754 O O . LEU C 1 364 ? -11.824 -12.879 30.169 1.00 43.35 513 LEU C O 1
ATOM 8759 N N . THR C 1 365 ? -10.001 -13.916 30.968 1.00 47.20 514 THR C N 1
ATOM 8760 C CA . THR C 1 365 ? -10.315 -13.642 32.373 1.00 52.19 514 THR C CA 1
ATOM 8761 C C . THR C 1 365 ? -9.631 -12.382 32.896 1.00 49.83 514 THR C C 1
ATOM 8762 O O . THR C 1 365 ? -9.570 -12.150 34.103 1.00 54.26 514 THR C O 1
ATOM 8766 N N . TYR C 1 366 ? -9.132 -11.557 31.990 1.00 44.00 515 TYR C N 1
ATOM 8767 C CA . TYR C 1 366 ? -8.426 -10.358 32.403 1.00 40.09 515 TYR C CA 1
ATOM 8768 C C . TYR C 1 366 ? -9.260 -9.274 33.081 1.00 40.67 515 TYR C C 1
ATOM 8769 O O . TYR C 1 366 ? -10.370 -8.957 32.655 1.00 36.76 515 TYR C O 1
ATOM 8778 N N . GLN C 1 367 ? -8.698 -8.708 34.143 1.00 35.91 516 GLN C N 1
ATOM 8779 C CA . GLN C 1 367 ? -9.335 -7.639 34.904 1.00 35.33 516 GLN C CA 1
ATOM 8780 C C . GLN C 1 367 ? -8.255 -6.695 35.414 1.00 33.30 516 GLN C C 1
ATOM 8781 O O . GLN C 1 367 ? -7.150 -7.127 35.725 1.00 42.42 516 GLN C O 1
ATOM 8787 N N . ILE C 1 368 ? -8.570 -5.406 35.484 1.00 32.03 517 ILE C N 1
ATOM 8788 C CA . ILE C 1 368 ? -7.615 -4.401 35.942 1.00 35.76 517 ILE C CA 1
ATOM 8789 C C . ILE C 1 368 ? -7.596 -4.274 37.475 1.00 40.58 517 ILE C C 1
ATOM 8790 O O . ILE C 1 368 ? -8.645 -4.117 38.099 1.00 40.79 517 ILE C O 1
ATOM 8795 N N . ASN C 1 369 ? -6.396 -4.376 38.053 1.00 43.31 518 ASN C N 1
ATOM 8796 C CA . ASN C 1 369 ? -6.146 -4.273 39.500 1.00 47.65 518 ASN C CA 1
ATOM 8797 C C . ASN C 1 369 ? -5.218 -3.103 39.746 1.00 46.79 518 ASN C C 1
ATOM 8798 O O . ASN C 1 369 ? -4.731 -2.480 38.807 1.00 50.10 518 ASN C O 1
ATOM 8803 N N . PHE C 1 370 ? -4.952 -2.824 41.018 1.00 44.02 519 PHE C N 1
ATOM 8804 C CA . PHE C 1 370 ? -4.013 -1.765 41.365 1.00 41.75 519 PHE C CA 1
ATOM 8805 C C . PHE C 1 370 ? -2.660 -2.368 40.978 1.00 35.72 519 PHE C C 1
ATOM 8806 O O . PHE C 1 370 ? -1.715 -1.665 40.640 1.00 44.37 519 PHE C O 1
ATOM 8814 N N . TYR C 1 371 ? -2.612 -3.696 41.007 1.00 34.12 520 TYR C N 1
ATOM 8815 C CA . TYR C 1 371 ? -1.414 -4.463 40.685 1.00 37.69 520 TYR C CA 1
ATOM 8816 C C . TYR C 1 371 ? -1.001 -4.361 39.214 1.00 39.97 520 TYR C C 1
ATOM 8817 O O . TYR C 1 371 ? 0.165 -4.100 38.908 1.00 37.09 520 TYR C O 1
ATOM 8826 N N . ASN C 1 372 ? -1.947 -4.582 38.304 1.00 33.58 521 ASN C N 1
ATOM 8827 C CA . ASN C 1 372 ? -1.626 -4.520 36.882 1.00 36.27 521 ASN C CA 1
ATOM 8828 C C . ASN C 1 372 ? -2.048 -3.201 36.244 1.00 40.89 521 ASN C C 1
ATOM 8829 O O . ASN C 1 372 ? -2.135 -3.103 35.016 1.00 39.42 521 ASN C O 1
ATOM 8834 N N . VAL C 1 373 ? -2.279 -2.184 37.071 1.00 41.74 522 VAL C N 1
ATOM 8835 C CA . VAL C 1 373 ? -2.720 -0.888 36.571 1.00 44.01 522 VAL C CA 1
ATOM 8836 C C . VAL C 1 373 ? -1.872 -0.387 35.415 1.00 44.03 522 VAL C C 1
ATOM 8837 O O . VAL C 1 373 ? -2.323 0.424 34.609 1.00 46.02 522 VAL C O 1
ATOM 8841 N N . GLU C 1 374 ? -0.644 -0.882 35.329 1.00 42.26 523 GLU C N 1
ATOM 8842 C CA . GLU C 1 374 ? 0.255 -0.469 34.270 1.00 44.27 523 GLU C CA 1
ATOM 8843 C C . GLU C 1 374 ? 0.350 -1.405 33.055 1.00 38.51 523 GLU C C 1
ATOM 8844 O O . GLU C 1 374 ? 0.973 -1.032 32.080 1.00 39.09 523 GLU C O 1
ATOM 8850 N N . ASN C 1 375 ? -0.233 -2.603 33.098 1.00 35.32 524 ASN C N 1
ATOM 8851 C CA . ASN C 1 375 ? -0.118 -3.516 31.961 1.00 36.40 524 ASN C CA 1
ATOM 8852 C C . ASN C 1 375 ? -0.747 -2.890 30.715 1.00 38.06 524 ASN C C 1
ATOM 8853 O O . ASN C 1 375 ? -1.877 -2.395 30.755 1.00 35.69 524 ASN C O 1
ATOM 8858 N N . ILE C 1 376 ? -0.005 -2.894 29.611 1.00 34.57 525 ILE C N 1
ATOM 8859 C CA . ILE C 1 376 ? -0.517 -2.329 28.376 1.00 33.50 525 ILE C CA 1
ATOM 8860 C C . ILE C 1 376 ? -1.792 -3.059 27.918 1.00 31.48 525 ILE C C 1
ATOM 8861 O O . ILE C 1 376 ? -2.622 -2.477 27.216 1.00 26.85 525 ILE C O 1
ATOM 8866 N N . PHE C 1 377 ? -1.946 -4.319 28.328 1.00 26.34 526 PHE C N 1
ATOM 8867 C CA . PHE C 1 377 ? -3.129 -5.097 27.981 1.00 30.58 526 PHE C CA 1
ATOM 8868 C C . PHE C 1 377 ? -4.423 -4.378 28.395 1.00 30.77 526 PHE C C 1
ATOM 8869 O O . PHE C 1 377 ? -5.476 -4.616 27.819 1.00 37.16 526 PHE C O 1
ATOM 8877 N N . ASN C 1 378 ? -4.338 -3.500 29.391 1.00 31.42 527 ASN C N 1
ATOM 8878 C CA . ASN C 1 378 ? -5.513 -2.787 29.882 1.00 30.93 527 ASN C CA 1
ATOM 8879 C C . ASN C 1 378 ? -6.070 -1.788 28.885 1.00 34.17 527 ASN C C 1
ATOM 8880 O O . ASN C 1 378 ? -7.243 -1.407 28.963 1.00 29.20 527 ASN C O 1
ATOM 8885 N N . ARG C 1 379 ? -5.240 -1.332 27.956 1.00 29.64 528 ARG C N 1
ATOM 8886 C CA . ARG C 1 379 ? -5.732 -0.332 26.998 1.00 32.72 528 ARG C CA 1
ATOM 8887 C C . ARG C 1 379 ? -5.622 -0.744 25.549 1.00 30.28 528 ARG C C 1
ATOM 8888 O O . ARG C 1 379 ? -5.503 0.056 24.622 1.00 27.71 528 ARG C O 1
ATOM 8896 N N . LEU C 1 380 ? -5.816 -2.017 25.380 1.00 31.45 529 LEU C N 1
ATOM 8897 C CA . LEU C 1 380 ? -5.649 -2.638 24.087 1.00 29.42 529 LEU C CA 1
ATOM 8898 C C . LEU C 1 380 ? -7.065 -3.008 23.540 1.00 32.50 529 LEU C C 1
ATOM 8899 O O . LEU C 1 380 ? -7.844 -3.664 24.236 1.00 19.56 529 LEU C O 1
ATOM 8904 N N . LYS C 1 381 ? -7.415 -2.549 22.331 1.00 22.46 530 LYS C N 1
ATOM 8905 C CA . LYS C 1 381 ? -8.710 -2.890 21.723 1.00 28.53 530 LYS C CA 1
ATOM 8906 C C . LYS C 1 381 ? -8.478 -4.181 20.946 1.00 29.65 530 LYS C C 1
ATOM 8907 O O . LYS C 1 381 ? -7.627 -4.226 20.059 1.00 34.73 530 LYS C O 1
ATOM 8913 N N . VAL C 1 382 ? -9.218 -5.229 21.283 1.00 23.05 531 VAL C N 1
ATOM 8914 C CA . VAL C 1 382 ? -9.047 -6.513 20.617 1.00 29.64 531 VAL C CA 1
ATOM 8915 C C . VAL C 1 382 ? -10.185 -6.845 19.665 1.00 30.11 531 VAL C C 1
ATOM 8916 O O . VAL C 1 382 ? -11.354 -6.844 20.061 1.00 30.17 531 VAL C O 1
ATOM 8920 N N . GLN C 1 383 ? -9.839 -7.139 18.416 1.00 30.72 532 GLN C N 1
ATOM 8921 C CA . GLN C 1 383 ? -10.836 -7.475 17.405 1.00 33.61 532 GLN C CA 1
ATOM 8922 C C . GLN C 1 383 ? -10.511 -8.834 16.799 1.00 30.10 532 GLN C C 1
ATOM 8923 O O . GLN C 1 383 ? -9.391 -9.062 16.334 1.00 34.29 532 GLN C O 1
ATOM 8929 N N . ARG C 1 384 ? -11.492 -9.728 16.807 1.00 29.02 533 ARG C N 1
ATOM 8930 C CA . ARG C 1 384 ? -11.316 -11.075 16.281 1.00 33.23 533 ARG C CA 1
ATOM 8931 C C . ARG C 1 384 ? -11.842 -11.140 14.858 1.00 35.42 533 ARG C C 1
ATOM 8932 O O . ARG C 1 384 ? -12.786 -10.434 14.508 1.00 37.16 533 ARG C O 1
ATOM 8940 N N . TYR C 1 385 ? -11.230 -11.987 14.039 1.00 36.64 534 TYR C N 1
ATOM 8941 C CA . TYR C 1 385 ? -11.635 -12.149 12.643 1.00 31.72 534 TYR C CA 1
ATOM 8942 C C . TYR C 1 385 ? -11.525 -13.622 12.272 1.00 33.92 534 TYR C C 1
ATOM 8943 O O . TYR C 1 385 ? -10.737 -14.353 12.859 1.00 33.01 534 TYR C O 1
ATOM 8952 N N . ASP C 1 386 ? -12.312 -14.058 11.299 1.00 38.11 535 ASP C N 1
ATOM 8953 C CA . ASP C 1 386 ? -12.245 -15.449 10.863 1.00 41.73 535 ASP C CA 1
ATOM 8954 C C . ASP C 1 386 ? -11.135 -15.570 9.831 1.00 37.09 535 ASP C C 1
ATOM 8955 O O . ASP C 1 386 ? -10.928 -14.663 9.024 1.00 39.20 535 ASP C O 1
ATOM 8960 N N . LEU C 1 387 ? -10.405 -16.678 9.863 1.00 35.96 536 LEU C N 1
ATOM 8961 C CA . LEU C 1 387 ? -9.353 -16.892 8.879 1.00 39.35 536 LEU C CA 1
ATOM 8962 C C . LEU C 1 387 ? -10.014 -17.320 7.575 1.00 40.11 536 LEU C C 1
ATOM 8963 O O . LEU C 1 387 ? -10.881 -18.195 7.575 1.00 41.35 536 LEU C O 1
ATOM 8968 N N . LYS C 1 388 ? -9.630 -16.697 6.469 1.00 44.92 537 LYS C N 1
ATOM 8969 C CA . LYS C 1 388 ? -10.187 -17.088 5.184 1.00 39.26 537 LYS C CA 1
ATOM 8970 C C . LYS C 1 388 ? -9.487 -18.385 4.782 1.00 45.65 537 LYS C C 1
ATOM 8971 O O . LYS C 1 388 ? -8.499 -18.790 5.406 1.00 37.74 537 LYS C O 1
ATOM 8977 N N . GLU C 1 389 ? -9.998 -19.029 3.742 1.00 46.18 538 GLU C N 1
ATOM 8978 C CA . GLU C 1 389 ? -9.420 -20.273 3.267 1.00 52.68 538 GLU C CA 1
ATOM 8979 C C . GLU C 1 389 ? -7.959 -20.096 2.860 1.00 47.46 538 GLU C C 1
ATOM 8980 O O . GLU C 1 389 ? -7.592 -19.106 2.232 1.00 46.30 538 GLU C O 1
ATOM 8986 N N . ASP C 1 390 ? -7.133 -21.061 3.248 1.00 46.71 539 ASP C N 1
ATOM 8987 C CA . ASP C 1 390 ? -5.707 -21.055 2.930 1.00 47.36 539 ASP C CA 1
ATOM 8988 C C . ASP C 1 390 ? -4.980 -19.772 3.326 1.00 42.26 539 ASP C C 1
ATOM 8989 O O . ASP C 1 390 ? -4.278 -19.167 2.516 1.00 37.88 539 ASP C O 1
ATOM 8994 N N . SER C 1 391 ? -5.151 -19.361 4.577 1.00 40.67 540 SER C N 1
ATOM 8995 C CA . SER C 1 391 ? -4.482 -18.162 5.063 1.00 38.54 540 SER C CA 1
ATOM 8996 C C . SER C 1 391 ? -3.151 -18.539 5.713 1.00 33.76 540 SER C C 1
ATOM 8997 O O . SER C 1 391 ? -2.188 -17.772 5.677 1.00 31.24 540 SER C O 1
ATOM 9000 N N . VAL C 1 392 ? -3.116 -19.729 6.302 1.00 31.95 541 VAL C N 1
ATOM 9001 C CA . VAL C 1 392 ? -1.928 -20.235 6.974 1.00 37.69 541 VAL C CA 1
ATOM 9002 C C . VAL C 1 392 ? -1.594 -21.634 6.449 1.00 40.61 541 VAL C C 1
ATOM 9003 O O . VAL C 1 392 ? -2.470 -22.335 5.933 1.00 35.33 541 VAL C O 1
ATOM 9007 N N . SER C 1 393 ? -0.336 -22.037 6.600 1.00 38.68 542 SER C N 1
ATOM 9008 C CA . SER C 1 393 ? 0.127 -23.324 6.094 1.00 40.77 542 SER C CA 1
ATOM 9009 C C . SER C 1 393 ? -0.338 -24.576 6.827 1.00 42.53 542 SER C C 1
ATOM 9010 O O . SER C 1 393 ? -0.365 -25.656 6.239 1.00 45.30 542 SER C O 1
ATOM 9013 N N . TRP C 1 394 ? -0.707 -24.446 8.096 1.00 42.38 543 TRP C N 1
ATOM 9014 C CA . TRP C 1 394 ? -1.111 -25.611 8.872 1.00 40.85 543 TRP C CA 1
ATOM 9015 C C . TRP C 1 394 ? -2.559 -26.043 8.752 1.00 44.76 543 TRP C C 1
ATOM 9016 O O . TRP C 1 394 ? -2.960 -27.036 9.353 1.00 45.71 543 TRP C O 1
ATOM 9027 N N . THR C 1 395 ? -3.354 -25.306 7.989 1.00 48.23 544 THR C N 1
ATOM 9028 C CA . THR C 1 395 ? -4.751 -25.682 7.813 1.00 49.02 544 THR C CA 1
ATOM 9029 C C . THR C 1 395 ? -5.343 -25.064 6.558 1.00 46.52 544 THR C C 1
ATOM 9030 O O . THR C 1 395 ? -4.942 -23.982 6.129 1.00 48.69 544 THR C O 1
ATOM 9034 N N . HIS C 1 396 ? -6.303 -25.774 5.980 1.00 45.04 545 HIS C N 1
ATOM 9035 C CA . HIS C 1 396 ? -6.978 -25.354 4.759 1.00 44.19 545 HIS C CA 1
ATOM 9036 C C . HIS C 1 396 ? -8.047 -24.307 5.029 1.00 43.14 545 HIS C C 1
ATOM 9037 O O . HIS C 1 396 ? -8.123 -23.282 4.346 1.00 42.33 545 HIS C O 1
ATOM 9044 N N . SER C 1 397 ? -8.878 -24.579 6.027 1.00 37.59 546 SER C N 1
ATOM 9045 C CA . SER C 1 397 ? -9.952 -23.672 6.387 1.00 42.32 546 SER C CA 1
ATOM 9046 C C . SER C 1 397 ? -10.111 -23.592 7.885 1.00 38.81 546 SER C C 1
ATOM 9047 O O . SER C 1 397 ? -9.476 -24.337 8.623 1.00 40.30 546 SER C O 1
ATOM 9050 N N . GLY C 1 398 ? -10.980 -22.686 8.323 1.00 39.09 547 GLY C N 1
ATOM 9051 C CA . GLY C 1 398 ? -11.241 -22.513 9.739 1.00 36.80 547 GLY C CA 1
ATOM 9052 C C . GLY C 1 398 ? -10.215 -21.641 10.434 1.00 38.64 547 GLY C C 1
ATOM 9053 O O . GLY C 1 398 ? -9.292 -21.124 9.798 1.00 39.01 547 GLY C O 1
ATOM 9054 N N . GLY C 1 399 ? -10.377 -21.484 11.744 1.00 39.94 548 GLY C N 1
ATOM 9055 C CA . GLY C 1 399 ? -9.448 -20.680 12.512 1.00 43.01 548 GLY C CA 1
ATOM 9056 C C . GLY C 1 399 ? -9.822 -19.209 12.565 1.00 43.40 548 GLY C C 1
ATOM 9057 O O . GLY C 1 399 ? -10.800 -18.773 11.957 1.00 43.92 548 GLY C O 1
ATOM 9058 N N . GLU C 1 400 ? -9.025 -18.440 13.296 1.00 37.08 549 GLU C N 1
ATOM 9059 C CA . GLU C 1 400 ? -9.260 -17.012 13.453 1.00 34.71 549 GLU C CA 1
ATOM 9060 C C . GLU C 1 400 ? -7.927 -16.313 13.710 1.00 29.97 549 GLU C C 1
ATOM 9061 O O . GLU C 1 400 ? -6.893 -16.955 13.866 1.00 29.57 549 GLU C O 1
ATOM 9067 N N . TYR C 1 401 ? -7.968 -14.990 13.749 1.00 27.14 550 TYR C N 1
ATOM 9068 C CA . TYR C 1 401 ? -6.781 -14.205 14.020 1.00 26.04 550 TYR C CA 1
ATOM 9069 C C . TYR C 1 401 ? -7.232 -12.933 14.704 1.00 28.96 550 TYR C C 1
ATOM 9070 O O . TYR C 1 401 ? -8.417 -12.598 14.690 1.00 27.27 550 TYR C O 1
ATOM 9079 N N . TYR C 1 402 ? -6.296 -12.237 15.327 1.00 22.49 551 TYR C N 1
ATOM 9080 C CA . TYR C 1 402 ? -6.646 -11.038 16.051 1.00 25.01 551 TYR C CA 1
ATOM 9081 C C . TYR C 1 402 ? -5.808 -9.836 15.686 1.00 22.32 551 TYR C C 1
ATOM 9082 O O . TYR C 1 402 ? -4.652 -9.962 15.280 1.00 24.30 551 TYR C O 1
ATOM 9091 N N . ILE C 1 403 ? -6.419 -8.672 15.838 1.00 22.67 552 ILE C N 1
ATOM 9092 C CA . ILE C 1 403 ? -5.740 -7.405 15.642 1.00 26.82 552 ILE C CA 1
ATOM 9093 C C . ILE C 1 403 ? -6.036 -6.634 16.913 1.00 23.12 552 ILE C C 1
ATOM 9094 O O . ILE C 1 403 ? -7.197 -6.331 17.222 1.00 27.87 552 ILE C O 1
ATOM 9099 N N . SER C 1 404 ? -4.985 -6.358 17.672 1.00 20.48 553 SER C N 1
ATOM 9100 C CA . SER C 1 404 ? -5.113 -5.630 18.919 1.00 20.11 553 SER C CA 1
ATOM 9101 C C . SER C 1 404 ? -4.485 -4.256 18.755 1.00 25.93 553 SER C C 1
ATOM 9102 O O . SER C 1 404 ? -3.299 -4.133 18.417 1.00 27.26 553 SER C O 1
ATOM 9105 N N . THR C 1 405 ? -5.272 -3.218 19.006 1.00 22.80 554 THR C N 1
ATOM 9106 C CA . THR C 1 405 ? -4.773 -1.853 18.853 1.00 24.74 554 THR C CA 1
ATOM 9107 C C . THR C 1 405 ? -4.470 -1.216 20.207 1.00 25.02 554 THR C C 1
ATOM 9108 O O . THR C 1 405 ? -5.267 -1.308 21.136 1.00 20.91 554 THR C O 1
ATOM 9112 N N . VAL C 1 406 ? -3.303 -0.593 20.325 1.00 24.41 555 VAL C N 1
ATOM 9113 C CA . VAL C 1 406 ? -2.957 0.057 21.578 1.00 25.81 555 VAL C CA 1
ATOM 9114 C C . VAL C 1 406 ? -3.673 1.399 21.651 1.00 27.99 555 VAL C C 1
ATOM 9115 O O . VAL C 1 406 ? -3.405 2.288 20.852 1.00 29.07 555 VAL C O 1
ATOM 9119 N N . MET C 1 407 ? -4.590 1.525 22.603 1.00 22.01 556 MET C N 1
ATOM 9120 C CA . MET C 1 407 ? -5.360 2.746 22.786 1.00 28.07 556 MET C CA 1
ATOM 9121 C C . MET C 1 407 ? -4.751 3.647 23.866 1.00 30.95 556 MET C C 1
ATOM 9122 O O . MET C 1 407 ? -4.039 3.194 24.765 1.00 26.12 556 MET C O 1
ATOM 9127 N N . GLU C 1 408 ? -5.060 4.928 23.752 1.00 32.39 557 GLU C N 1
ATOM 9128 C CA . GLU C 1 408 ? -4.618 5.950 24.684 1.00 38.62 557 GLU C CA 1
ATOM 9129 C C . GLU C 1 408 ? -5.240 5.689 26.056 1.00 35.10 557 GLU C C 1
ATOM 9130 O O . GLU C 1 408 ? -4.537 5.673 27.059 1.00 38.82 557 GLU C O 1
ATOM 9136 N N . ASP C 1 409 ? -6.556 5.465 26.076 1.00 33.57 558 ASP C N 1
ATOM 9137 C CA . ASP C 1 409 ? -7.319 5.229 27.309 1.00 37.32 558 ASP C CA 1
ATOM 9138 C C . ASP C 1 409 ? -7.655 3.761 27.606 1.00 35.78 558 ASP C C 1
ATOM 9139 O O . ASP C 1 409 ? -7.747 2.924 26.711 1.00 30.03 558 ASP C O 1
ATOM 9144 N N . VAL C 1 410 ? -7.872 3.476 28.883 1.00 28.65 559 VAL C N 1
ATOM 9145 C CA . VAL C 1 410 ? -8.201 2.134 29.335 1.00 32.89 559 VAL C CA 1
ATOM 9146 C C . VAL C 1 410 ? -9.512 1.580 28.742 1.00 33.45 559 VAL C C 1
ATOM 9147 O O . VAL C 1 410 ? -10.415 2.332 28.364 1.00 28.79 559 VAL C O 1
ATOM 9151 N N . ASP C 1 411 ? -9.592 0.257 28.645 1.00 29.28 560 ASP C N 1
ATOM 9152 C CA . ASP C 1 411 ? -10.792 -0.407 28.162 1.00 30.45 560 ASP C CA 1
ATOM 9153 C C . ASP C 1 411 ? -11.694 -0.374 29.388 1.00 30.11 560 ASP C C 1
ATOM 9154 O O . ASP C 1 411 ? -11.457 -1.105 30.345 1.00 31.90 560 ASP C O 1
ATOM 9159 N N . GLU C 1 412 ? -12.707 0.482 29.375 1.00 31.46 561 GLU C N 1
ATOM 9160 C CA . GLU C 1 412 ? -13.612 0.601 30.516 1.00 32.88 561 GLU C CA 1
ATOM 9161 C C . GLU C 1 412 ? -14.341 -0.687 30.923 1.00 32.21 561 GLU C C 1
ATOM 9162 O O . GLU C 1 412 ? -14.858 -0.783 32.032 1.00 32.81 561 GLU C O 1
ATOM 9168 N N . SER C 1 413 ? -14.384 -1.682 30.048 1.00 26.97 562 SER C N 1
ATOM 9169 C CA . SER C 1 413 ? -15.081 -2.915 30.399 1.00 31.81 562 SER C CA 1
ATOM 9170 C C . SER C 1 413 ? -14.188 -3.870 31.194 1.00 34.16 562 SER C C 1
ATOM 9171 O O . SER C 1 413 ? -14.672 -4.825 31.805 1.00 32.69 562 SER C O 1
ATOM 9174 N N . LEU C 1 414 ? -12.888 -3.596 31.213 1.00 33.26 563 LEU C N 1
ATOM 9175 C CA . LEU C 1 414 ? -11.951 -4.465 31.920 1.00 35.52 563 LEU C CA 1
ATOM 9176 C C . LEU C 1 414 ? -11.929 -4.337 33.447 1.00 36.31 563 LEU C C 1
ATOM 9177 O O . LEU C 1 414 ? -11.353 -5.192 34.124 1.00 37.61 563 LEU C O 1
ATOM 9182 N N . PHE C 1 415 ? -12.546 -3.291 33.989 1.00 40.99 564 PHE C N 1
ATOM 9183 C CA . PHE C 1 415 ? -12.588 -3.120 35.438 1.00 47.97 564 PHE C CA 1
ATOM 9184 C C . PHE C 1 415 ? -13.553 -4.120 36.081 1.00 52.99 564 PHE C C 1
ATOM 9185 O O . PHE C 1 415 ? -13.502 -4.365 37.288 1.00 54.15 564 PHE C O 1
ATOM 9193 N N . SER C 1 416 ? -14.427 -4.692 35.261 1.00 61.44 565 SER C N 1
ATOM 9194 C CA . SER C 1 416 ? -15.407 -5.671 35.723 1.00 70.46 565 SER C CA 1
ATOM 9195 C C . SER C 1 416 ? -14.924 -7.095 35.454 1.00 73.00 565 SER C C 1
ATOM 9196 O O . SER C 1 416 ? -13.942 -7.307 34.741 1.00 76.16 565 SER C O 1
ATOM 9199 N N . PRO C 1 417 ? -15.619 -8.094 36.020 1.00 77.62 566 PRO C N 1
ATOM 9200 C CA . PRO C 1 417 ? -15.259 -9.505 35.844 1.00 78.24 566 PRO C CA 1
ATOM 9201 C C . PRO C 1 417 ? -15.123 -10.007 34.411 1.00 80.25 566 PRO C C 1
ATOM 9202 O O . PRO C 1 417 ? -15.939 -9.705 33.534 1.00 72.16 566 PRO C O 1
ATOM 9206 N N . ALA C 1 418 ? -14.056 -10.768 34.201 1.00 86.14 567 ALA C N 1
ATOM 9207 C CA . ALA C 1 418 ? -13.771 -11.408 32.930 1.00 91.12 567 ALA C CA 1
ATOM 9208 C C . ALA C 1 418 ? -13.777 -12.851 33.412 1.00 94.33 567 ALA C C 1
ATOM 9209 O O . ALA C 1 418 ? -13.295 -13.776 32.748 1.00 94.13 567 ALA C O 1
ATOM 9211 N N . ALA C 1 419 ? -14.327 -12.997 34.617 1.00 98.27 568 ALA C N 1
ATOM 9212 C CA . ALA C 1 419 ? -14.478 -14.274 35.293 1.00 101.12 568 ALA C CA 1
ATOM 9213 C C . ALA C 1 419 ? -15.634 -14.974 34.595 1.00 103.31 568 ALA C C 1
ATOM 9214 O O . ALA C 1 419 ? -15.890 -16.161 34.813 1.00 104.05 568 ALA C O 1
ATOM 9216 N N . ARG C 1 420 ? -16.329 -14.209 33.755 1.00 105.03 569 ARG C N 1
ATOM 9217 C CA . ARG C 1 420 ? -17.456 -14.707 32.976 1.00 106.24 569 ARG C CA 1
ATOM 9218 C C . ARG C 1 420 ? -16.912 -15.375 31.715 1.00 105.90 569 ARG C C 1
ATOM 9219 O O . ARG C 1 420 ? -17.170 -16.583 31.525 1.00 105.55 569 ARG C O 1
ATOM 9227 N N . ARG C 1 425 ? 4.364 -24.971 -2.497 1.00 81.79 574 ARG C N 1
ATOM 9228 C CA . ARG C 1 425 ? 3.715 -23.730 -1.997 1.00 83.44 574 ARG C CA 1
ATOM 9229 C C . ARG C 1 425 ? 3.014 -23.036 -3.165 1.00 84.05 574 ARG C C 1
ATOM 9230 O O . ARG C 1 425 ? 2.003 -22.365 -2.989 1.00 84.81 574 ARG C O 1
ATOM 9238 N N . THR C 1 427 ? 3.098 -27.017 -10.370 1.00 78.88 576 THR C N 1
ATOM 9239 C CA . THR C 1 427 ? 2.230 -26.616 -11.474 1.00 77.46 576 THR C CA 1
ATOM 9240 C C . THR C 1 427 ? 1.011 -25.883 -10.927 1.00 77.41 576 THR C C 1
ATOM 9241 O O . THR C 1 427 ? -0.028 -26.492 -10.659 1.00 74.11 576 THR C O 1
ATOM 9245 N N . PRO C 1 428 ? 1.123 -24.554 -10.767 1.00 77.82 577 PRO C N 1
ATOM 9246 C CA . PRO C 1 428 ? 0.043 -23.714 -10.246 1.00 76.35 577 PRO C CA 1
ATOM 9247 C C . PRO C 1 428 ? -1.197 -23.708 -11.120 1.00 75.97 577 PRO C C 1
ATOM 9248 O O . PRO C 1 428 ? -1.167 -24.150 -12.266 1.00 75.20 577 PRO C O 1
ATOM 9252 N N . VAL C 1 429 ? -2.288 -23.196 -10.564 1.00 75.95 578 VAL C N 1
ATOM 9253 C CA . VAL C 1 429 ? -3.541 -23.108 -11.290 1.00 75.59 578 VAL C CA 1
ATOM 9254 C C . VAL C 1 429 ? -3.396 -22.003 -12.327 1.00 73.66 578 VAL C C 1
ATOM 9255 O O . VAL C 1 429 ? -2.698 -21.012 -12.095 1.00 72.05 578 VAL C O 1
ATOM 9259 N N . LYS C 1 430 ? -4.027 -22.182 -13.481 1.00 71.39 579 LYS C N 1
ATOM 9260 C CA . LYS C 1 430 ? -3.988 -21.152 -14.504 1.00 68.02 579 LYS C CA 1
ATOM 9261 C C . LYS C 1 430 ? -5.325 -20.440 -14.375 1.00 67.94 579 LYS C C 1
ATOM 9262 O O . LYS C 1 430 ? -6.190 -20.882 -13.615 1.00 67.72 579 LYS C O 1
ATOM 9268 N N . TYR C 1 431 ? -5.514 -19.348 -15.101 1.00 66.76 580 TYR C N 1
ATOM 9269 C CA . TYR C 1 431 ? -6.756 -18.611 -14.950 1.00 68.43 580 TYR C CA 1
ATOM 9270 C C . TYR C 1 431 ? -7.638 -18.466 -16.171 1.00 71.38 580 TYR C C 1
ATOM 9271 O O . TYR C 1 431 ? -7.215 -18.694 -17.309 1.00 67.11 580 TYR C O 1
ATOM 9280 N N . THR C 1 432 ? -8.878 -18.078 -15.895 1.00 75.21 581 THR C N 1
ATOM 9281 C CA . THR C 1 432 ? -9.869 -17.830 -16.917 1.00 79.32 581 THR C CA 1
ATOM 9282 C C . THR C 1 432 ? -9.404 -16.545 -17.571 1.00 82.43 581 THR C C 1
ATOM 9283 O O . THR C 1 432 ? -8.731 -15.732 -16.930 1.00 83.49 581 THR C O 1
ATOM 9287 N N . ARG C 1 433 ? -9.743 -16.359 -18.843 1.00 85.71 582 ARG C N 1
ATOM 9288 C CA . ARG C 1 433 ? -9.332 -15.149 -19.554 1.00 89.76 582 ARG C CA 1
ATOM 9289 C C . ARG C 1 433 ? -10.444 -14.102 -19.470 1.00 93.08 582 ARG C C 1
ATOM 9290 O O . ARG C 1 433 ? -11.491 -14.405 -18.852 1.00 92.76 582 ARG C O 1
#

InterPro domains:
  IPR021162 Histone H3-K79 methyltransferase, fungi [PIRSF017570] (13-574)
  IPR025789 Histone-lysine N-methyltransferase DOT1 domain [PF08123] (350-555)
  IPR025789 Histone-lysine N-methyltransferase DOT1 domain [PS51569] (254-568)
  IPR029063 S-adenosyl-L-methionine-dependent methyltransferase superfamily [G3DSA:3.40.50.150] (363-565)
  IPR029063 S-adenosyl-L-methionine-dependent methyltransferase superfamily [SSF53335] (178-569)
  IPR030445 Histone H3-K79 methyltransferase [PTHR21451] (130-575)

Solvent-accessible surface area: 51981 Å² total; per-residue (Å²): 158,28,37,2,1,41,78,125,27,90,89,44,171,33,75,15,42,3,16,20,15,21,28,0,33,14,11,65,126,18,91,33,100,9,60,52,4,5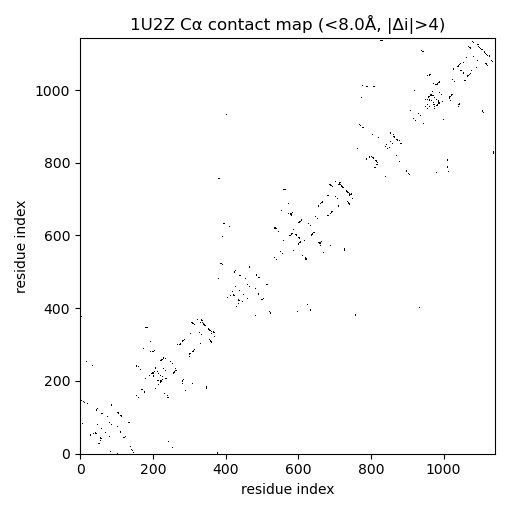2,78,32,252,108,62,7,96,17,6,16,15,3,1,94,77,22,79,5,52,2,65,3,41,42,176,125,101,46,81,116,35,16,18,5,21,12,0,0,32,24,0,0,3,7,11,56,8,5,7,10,78,66,38,13,72,82,1,86,124,60,0,11,77,79,0,11,49,10,34,72,112,66,64,40,167,20,0,18,92,5,0,65,62,5,7,125,44,6,127,141,14,70,49,56,89,4,0,69,45,3,77,99,31,72,127,1,15,39,29,6,5,18,22,7,17,57,10,0,25,2,3,4,0,72,70,52,33,109,85,11,165,96,182,47,48,56,56,25,30,63,56,21,13,6,25,26,82,7,1,4,27,0,2,123,56,7,110,7,105,98,50,9,8,0,0,4,1,28,7,8,2,0,20,11,0,3,3,0,0,2,16,8,3,0,53,23,0,0,0,0,17,17,36,50,47,5,0,61,4,1,80,77,4,48,67,3,0,67,56,4,3,98,4,30,2,13,40,39,15,101,17,53,34,12,33,86,98,7,18,15,57,8,64,83,2,58,105,2,0,58,87,0,31,1,0,1,0,28,4,66,70,33,56,156,70,13,51,143,46,3,40,150,25,1,58,81,6,82,77,41,0,45,0,0,0,3,94,34,25,30,74,159,115,37,87,15,83,173,212,25,93,162,23,2,5,5,63,2,102,46,75,118,66,100,14,139,101,75,6,3,68,82,51,127,51,41,51,61,16,22,4,0,12,1,64,126,100,58,56,125,94,18,105,44,146,137,138,164,50,84,136,76,28,3,2,50,82,129,26,94,85,36,189,27,67,17,63,3,13,26,16,20,22,0,41,13,9,77,125,8,76,25,98,7,67,52,5,61,68,24,238,98,134,65,7,97,15,7,15,15,3,0,93,77,24,61,6,51,1,100,4,40,38,189,160,103,52,98,103,24,28,15,7,17,12,1,0,36,23,0,0,4,6,9,48,7,4,6,8,67,87,71,11,87,101,3,82,125,49,0,8,76,80,0,8,47,10,34,73,108,61,59,55,164,20,0,26,74,4,0,63,80,6,4,131,54,5,112,138,12,64,51,62,87,3,0,58,45,4,86,95,25,78,134,2,9,40,36,5,4,18,27,6,17,61,13,1,17,2,4,4,0,66,74,55,29,124,95,9,130,106,179,47,46,55,56,25,28,65,38,20,14,6,29,26,86,6,1,3,24,0,2,124,58,8,106,14,110,114,49,9,8,0,0,4,1,29,7,8,2,0,20,12,0,3,3,0,0,2,8,9,3,0,49,23,0,0,0,0,18,16,36,48,42,4,0,65,3,2,81,79,5,50,66,4,0,84,59,4,4,66,4,30,1,12,29,40,27,53,18,57,35,12,35,89,100,7,20,16,67,9,104,81,1,61,106,1,1,58,83,0,30,1,0,1,0,30,4,65,70,32,57,154,72,11,51,129,44,2,24,152,26,0,59,82,6,83,83,40,0,44,0,0,0,3,96,40,24,29,70,180,122,40,92,18,75,169,196,21,82,167,20,1,7,2,61,3,100,47,74,115,66,98,13,142,107,70,6,3,66,81,50,136,68,42,50,61,15,31,4,0,10,1,66,119,108,54,58,128,96,16,90,70,177,134,132,116,55,79,153,121,23,4,3,3,40,76,114,26,94,71,20,165,28,75,13,51,2,9,15,19,21,26,0,39,17,9,85,129,13,101,35,97,10,62,54,2,53,76,24,201,44,126,61,7,111,15,9,19,18,4,0,94,79,25,63,4,54,1,49,1,40,40,201,113,99,16,88,115,17,14,10,4,6,11,1,0,27,18,0,0,5,4,7,46,9,4,7,8,74,63,60,18,69,110,4,47,130,56,1,3,50,86,0,8,48,8,25,70,115,65,61,50,168,20,0,30,94,9,1,61,78,7,4,130,62,6,113,142,17,67,53,67,102,3,0,67,41,4,73,97,30,100,109,0,10,37,34,5,3,20,30,7,15,64,14,0,15,9,6,5,0,59,77,52,34,104,85,11,165,91,178,48,46,46,56,24,28,62,56,20,14,6,33,28,81,7,2,2,28,0,2,99,67,8,127,5,104,112,47,9,9,0,0,5,0,28,6,8,1,0,18,12,0,2,3,0,0,1,7,7,2,0,31,20,0,0,0,0,18,17,35,31,43,5,1,64,3,1,81,76,4,48,61,2,0,66,56,5,3,94,5,35,1,10,30,37,19,86,14,50,35,14,40,95,114,10,19,19,86,6,84,82,1,62,107,2,0,58,86,0,30,1,0,1,0,30,3,64,69,31,57,147,98,13,51,130,62,4,26,151,26,0,44,82,6,82,80,41,0,51,0,0,0,2,95,42,24,33,66,169,97,30,75,18,75,190,186,30,83,145,24,1,7,2,65,1,97,47,75,116,68,99,14,142,108,76,6,3,68,81,52,126,51,43,52,57,17,30,4,0,11,1,67,128,104,55,42,139,81,15,99,63,88,22,92,260,141,110,65,123,44,90,115,132

Foldseek 3Di:
DFALDDPPFDKAFDQDCFFDLVLLVVDQAADDDFQAQCVAPVKAWAQQLRHRPDIGIHDQAPPPDAPPPHRLSLSRVVLVQCLVAQADPPLSPCSVPVQGVQCVVCVVVSNRVSNRVSRVVSNVSSVVDDNVRSSVRNVPDRIGGLCPLVSLLVVLCVRQCVRPVVVQCDDDPALQSRDKFFASVLLVVVCVVLVLAAQAEEEEAACQLPPSQQSSCNRHVYQEREYEHADDVSQVSNVSSVSSSVSSSSSRNTDGHHYYYHYNDHCQVDVVLLVCQQRHQEYEYACVRPDPVVLVSVQVSNQNHDANRKYKYQDDSADPLQADDPPCVSRQVQQKAKDKAWQCAPRMDPDGHTGIMIIIGRHDDGDPVRYDPCHDIRD/DALDDLPFDKAFDPDAFFQLVLLVVDQAADDDFQAQVPQPLVKAWAAQLRHRVDIGIHDQALPDDDPLDDRLSLLRVVLLCCLQPQADPPVSVVLCVQQGVQCVVCSVVSPRVSNNVSRVVSRVSSVPDPNVRRSVRSVPDRMHHLCPLVSLLVVLCSRQCSSPVVVQCDDDPALQSRDKFFHSVLLVVVCVVLPLAAAAEEEEAACQLPPSQQSSCNRHVYQEREYEHADDVSQVSNVSSVVSSVSVSSSVSTDGHHYYYHYNDHCQVDVVLLVCQQRHQEYEYACVRPDPVVLVSVQVSNQNHDANRKYKYQDDSAPPLAADDDPCPSRQVQQKAKDKAWQPAPRMDPHGHTGIMIIIGRHPDGDVVRYDCHGDGDD/DFALDDLPFAKAFAQDLFFDLVLLVVDQAADDDFQAQCPDDLCKAWAAQLRHRVDIGMHHNDPPRPSPDHDRLSLRRVVQLCCLQAQADPPCSVVLCVQQGVQCVVCNVVVPRVSNRVSRVVSNVSSVPDPNVRRSVRSVVDRMGHLCPLVSLLVVLCSRFCRVPVVVQCDDDPALQSRDKFFHSVLLVVVCVVLVLAAQAEEEEQACQLPPSQQSSQNRHVYQEREYEHQDDVSQVSNVSSVSNSVSVCVSNSTDGHHYYYHYNDHCQVDVVLLVCQQRHQEYEYACVRPDPVVLVSVQVSNLNHDANRKYKYQDDSDDLFAADDPVVVRRQVQQKAKDKAWQCAPRMDVDGHTGIMIIIGRHPDGDVVRNDGSVVHVDDTDDD

GO terms:
  GO:0005634 nucleus (C, IDA)
  GO:0031151 histone H3K79 methyltransferase activity (F, IDA)
  GO:0006334 nucleosome assembly (P, IDA)
  GO:0000725 recombinational repair (P, IGI)
  GO:0051598 meiotic recombination checkpoint signaling (P, IGI)
  GO:0006289 nucleotide-excision repair (P, IGI)
  GO:0006301 DNA damage tolerance (P, IGI)
  GO:0000077 DNA damage checkpoint signaling (P, IGI)
  GO:0000725 recombinational repair (P, IMP)
  GO:0000727 double-strand break repair via break-induced replication (P, IMP)
  GO:0031151 histone H3K79 methyltransferase activity (F, IMP)
  GO:0031452 negative regulation of heterochromatin formation (P, IMP)
  GO:0031509 subtelomeric heterochromatin formation (P, IMP)
  GO:0031571 mitotic G1 DNA damage checkpoint signaling (P, IMP)
  GO:0031573 mitotic intra-S DNA damage checkpoint signaling (P, IMP)
  GO:0006289 nucleotide-excision repair (P, IMP)
  GO:0070911 global genome nucleotide-excision repair (P, IMP)
  GO:0000077 DNA damage checkpoint signaling (P, IMP)

Secondary structure (DSSP, 8-state):
--BSS-TTSPEEEP-S--B-HHHHHH-------PPPGGG---EEEEEPSS-TT-EEEEE--SSS--SSS-HHHHHHHHHHHIIIII--TTHHHHHHHHTHHHHHHHHHTT-HHHHHHHHHHHHHHHTTS-HHHHHHHHTT--EEEHHHHHHHHHHHHHHHTGGGGGGG-S--SSGGG----B-HHHHHHHHHHTT--TT-EEEEES-TTSHHHHHHHHHH--SEEEEEE--HHHHHHHHHHHHHHHHHHHHTTB----EEEEESS-STT-HHHHHHGGG-SEEEE--TT--HHHHHHHHHHHTTPPTT-EEEESS-SS-TT----SSSTT-GGGGEEEEEEEPPTT-BTTBSS--EEEEEEE-SS--GGGS------B-/-BSS-TTS-EEEP-S--B-HHHHHH--S----PPPGGG----EEEEE-SS-TT-EEEEE--SSS--SS--HHHHHHHHHHHIIIII--TTHHHHHHHHHHHHHHHHHHTT-HHHHHHHHHHHHHHHHTS-HHHHHHHHTT--EEEHHHHHHHHHHHHHHHTGGGGGGGGS--SSGGG----B-HHHHHHHHHHTT--TT-EEEEES-TTSHHHHHHHHHH--SEEEEEE--HHHHHHHHHHHHHHHHHHHHTTB----EEEEESS-STT-HHHHHHGGG-SEEEE--TT--HHHHHHHHHHHTTPPTT-EEEESS-SS-TT----GGGSS-GGGGEEEEEEEPPTT-BTTBSS--EEEEEEE-SS--GGGS------B-/--BSS-TTS-EEE--S--B-HHHHHH----------GGG----EEEEE-SS-TT-EEEEE--SSS--SS--HHHHHHHHHHHIIIII--TTHHHHHHHHHHHHHHHHHHTT-HHHHHHHHHHHHHHHTTS-HHHHHHHHTT--EEEHHHHHHHHHHHHHHHTGGGGGGG-S--SSGGG----B-HHHHHHHHHHTT--TT-EEEEES-TTSHHHHHHHHHH--SEEEEEE--HHHHHHHHHHHHHHHHHHHHTTB----EEEEESS-STT-HHHHHHGGG-SEEEE--TT--HHHHHHHHHHHTTPPTT-EEEESS-SS-TT----SSSTT-GGGGEEEEEEEPPTT-BTTBSS--EEEEEEE-SS--GGGGS------PPPB--

CATH classification: 1.10.260.170 (+1 more: 3.40.50.150)